Protein AF-0000000078521833 (afdb_homodimer)

Organism: Penicillium expansum (NCBI:txid27334)

Structure (mmCIF, N/CA/C/O backbone):
data_AF-0000000078521833-model_v1
#
loop_
_entity.id
_entity.type
_entity.pdbx_description
1 polymer 'Beta-lactamase-like protein'
#
loop_
_atom_site.group_PDB
_atom_site.id
_atom_site.type_symbol
_atom_site.label_atom_id
_atom_site.label_alt_id
_atom_site.label_comp_id
_atom_site.label_asym_id
_atom_site.label_entity_id
_atom_site.label_seq_id
_atom_site.pdbx_PDB_ins_code
_atom_site.Cartn_x
_atom_site.Cartn_y
_atom_site.Cartn_z
_atom_site.occupancy
_atom_site.B_iso_or_equiv
_atom_site.auth_seq_id
_atom_site.auth_comp_id
_atom_site.auth_asym_id
_atom_site.auth_atom_id
_atom_site.pdbx_PDB_model_num
ATOM 1 N N . MET A 1 1 ? -4.938 8.32 57.438 1 22.59 1 MET A N 1
ATOM 2 C CA . MET A 1 1 ? -5.238 7.035 56.812 1 22.59 1 MET A CA 1
ATOM 3 C C . MET A 1 1 ? -5.242 7.16 55.281 1 22.59 1 MET A C 1
ATOM 5 O O . MET A 1 1 ? -6.133 7.793 54.719 1 22.59 1 MET A O 1
ATOM 9 N N . ARG A 1 2 ? -4.012 7.121 54.719 1 22.64 2 ARG A N 1
ATOM 10 C CA . ARG A 1 2 ? -3.463 7.316 53.375 1 22.64 2 ARG A CA 1
ATOM 11 C C . ARG A 1 2 ? -3.945 6.23 52.406 1 22.64 2 ARG A C 1
ATOM 13 O O . ARG A 1 2 ? -3.385 5.129 52.375 1 22.64 2 ARG A O 1
ATOM 20 N N . ALA A 1 3 ? -5.262 6.094 52.312 1 26.55 3 ALA A N 1
ATOM 21 C CA . ALA A 1 3 ? -5.738 5.066 51.406 1 26.55 3 ALA A CA 1
ATOM 22 C C . ALA A 1 3 ? -5.164 5.27 50 1 26.55 3 ALA A C 1
ATOM 24 O O . ALA A 1 3 ? -5.395 6.305 49.375 1 26.55 3 ALA A O 1
ATOM 25 N N . LEU A 1 4 ? -4.008 4.668 49.75 1 24.84 4 LEU A N 1
ATOM 26 C CA . LEU A 1 4 ? -3.289 4.535 48.5 1 24.84 4 LEU A CA 1
ATOM 27 C C . LEU A 1 4 ? -4.191 3.959 47.406 1 24.84 4 LEU A C 1
ATOM 29 O O . LEU A 1 4 ? -4.691 2.84 47.531 1 24.84 4 LEU A O 1
ATOM 33 N N . TRP A 1 5 ? -5.031 4.777 46.844 1 27.88 5 TRP A N 1
ATOM 34 C CA . TRP A 1 5 ? -5.824 4.387 45.688 1 27.88 5 TRP A CA 1
ATOM 35 C C . TRP A 1 5 ? -4.934 3.812 44.594 1 27.88 5 TRP A C 1
ATOM 37 O O . TRP A 1 5 ? -4.055 4.504 44.062 1 27.88 5 TRP A O 1
ATOM 47 N N . THR A 1 6 ? -4.539 2.516 44.75 1 27.27 6 THR A N 1
ATOM 48 C CA . THR A 1 6 ? -3.85 1.732 43.75 1 27.27 6 THR A CA 1
ATOM 49 C C . THR A 1 6 ? -4.633 1.736 42.438 1 27.27 6 THR A C 1
ATOM 51 O O . THR A 1 6 ? -5.77 1.257 42.375 1 27.27 6 THR A O 1
ATOM 54 N N . LEU A 1 7 ? -4.48 2.719 41.625 1 26.78 7 LEU A N 1
ATOM 55 C CA . LEU A 1 7 ? -4.918 2.711 40.219 1 26.78 7 LEU A CA 1
ATOM 56 C C . LEU A 1 7 ? -4.391 1.478 39.5 1 26.78 7 LEU A C 1
ATOM 58 O O . LEU A 1 7 ? -3.18 1.299 39.344 1 26.78 7 LEU A O 1
ATOM 62 N N . SER A 1 8 ? -5.125 0.428 39.594 1 26 8 SER A N 1
ATOM 63 C CA . SER A 1 8 ? -4.895 -0.781 38.812 1 26 8 SER A CA 1
ATOM 64 C C . SER A 1 8 ? -4.785 -0.464 37.312 1 26 8 SER A C 1
ATOM 66 O O . SER A 1 8 ? -5.742 0.013 36.719 1 26 8 SER A O 1
ATOM 68 N N . ALA A 1 9 ? -3.588 -0.204 36.812 1 28.09 9 ALA A N 1
ATOM 69 C CA . ALA A 1 9 ? -3.275 -0.187 35.406 1 28.09 9 ALA A CA 1
ATOM 70 C C . ALA A 1 9 ? -3.674 -1.503 34.75 1 28.09 9 ALA A C 1
ATOM 72 O O . ALA A 1 9 ? -3.072 -2.547 35 1 28.09 9 ALA A O 1
ATOM 73 N N . LEU A 1 10 ? -4.859 -1.608 34.375 1 25.61 10 LEU A N 1
ATOM 74 C CA . LEU A 1 10 ? -5.195 -2.691 33.438 1 25.61 10 LEU A CA 1
ATOM 75 C C . LEU A 1 10 ? -4.262 -2.691 32.25 1 25.61 10 LEU A C 1
ATOM 77 O O . LEU A 1 10 ? -4.301 -1.772 31.422 1 25.61 10 LEU A O 1
ATOM 81 N N . ALA A 1 11 ? -3.17 -3.295 32.375 1 27.88 11 ALA A N 1
ATOM 82 C CA . ALA A 1 11 ? -2.348 -3.684 31.219 1 27.88 11 ALA A CA 1
ATOM 83 C C . ALA A 1 11 ? -3.166 -4.469 30.203 1 27.88 11 ALA A C 1
ATOM 85 O O . ALA A 1 11 ? -3.404 -5.668 30.375 1 27.88 11 ALA A O 1
ATOM 86 N N . LEU A 1 12 ? -4.043 -3.766 29.547 1 31.22 12 LEU A N 1
ATOM 87 C CA . LEU A 1 12 ? -4.473 -4.477 28.344 1 31.22 12 LEU A CA 1
ATOM 88 C C . LEU A 1 12 ? -3.271 -4.875 27.484 1 31.22 12 LEU A C 1
ATOM 90 O O . LEU A 1 12 ? -2.598 -4.016 26.922 1 31.22 12 LEU A O 1
ATOM 94 N N . SER A 1 13 ? -2.662 -5.84 27.812 1 28.84 13 SER A N 1
ATOM 95 C CA . SER A 1 13 ? -1.649 -6.465 26.969 1 28.84 13 SER A CA 1
ATOM 96 C C . SER A 1 13 ? -2.117 -6.562 25.531 1 28.84 13 SER A C 1
ATOM 98 O O . SER A 1 13 ? -3.215 -7.055 25.25 1 28.84 13 SER A O 1
ATOM 100 N N . ALA A 1 14 ? -1.578 -5.699 24.797 1 33.38 14 ALA A N 1
ATOM 101 C CA . ALA A 1 14 ? -1.741 -5.867 23.344 1 33.38 14 ALA A CA 1
ATOM 102 C C . ALA A 1 14 ? -1.336 -7.27 22.906 1 33.38 14 ALA A C 1
ATOM 104 O O . ALA A 1 14 ? -0.145 -7.574 22.797 1 33.38 14 ALA A O 1
ATOM 105 N N . GLU A 1 15 ? -1.997 -8.281 23.281 1 33.84 15 GLU A N 1
ATOM 106 C CA . GLU A 1 15 ? -1.823 -9.523 22.531 1 33.84 15 GLU A CA 1
ATOM 107 C C . GLU A 1 15 ? -1.856 -9.266 21.031 1 33.84 15 GLU A C 1
ATOM 109 O O . GLU A 1 15 ? -2.717 -8.531 20.547 1 33.84 15 GLU A O 1
ATOM 114 N N . ALA A 1 16 ? -0.849 -9.359 20.438 1 36.75 16 ALA A N 1
ATOM 115 C CA . ALA A 1 16 ? -0.813 -9.398 18.984 1 36.75 16 ALA A CA 1
ATOM 116 C C . ALA A 1 16 ? -2.016 -10.148 18.422 1 36.75 16 ALA A C 1
ATOM 118 O O . ALA A 1 16 ? -2.1 -11.375 18.547 1 36.75 16 ALA A O 1
ATOM 119 N N . ILE A 1 17 ? -3.189 -9.609 18.484 1 41 17 ILE A N 1
ATOM 120 C CA . ILE A 1 17 ? -4.379 -10.234 17.906 1 41 17 ILE A CA 1
ATOM 121 C C . ILE A 1 17 ? -4.117 -10.609 16.453 1 41 17 ILE A C 1
ATOM 123 O O . ILE A 1 17 ? -3.898 -9.734 15.617 1 41 17 ILE A O 1
ATOM 127 N N . LYS A 1 18 ? -3.52 -11.688 16.25 1 46.78 18 LYS A N 1
ATOM 128 C CA . LYS A 1 18 ? -3.381 -12.367 14.961 1 46.78 18 LYS A CA 1
ATOM 129 C C . LYS A 1 18 ? -4.738 -12.578 14.297 1 46.78 18 LYS A C 1
ATOM 131 O O . LYS A 1 18 ? -5.699 -12.992 14.961 1 46.78 18 LYS A O 1
ATOM 136 N N . SER A 1 19 ? -5.043 -11.898 13.336 1 51.19 19 SER A N 1
ATOM 137 C CA . SER A 1 19 ? -6.25 -12.18 12.57 1 51.19 19 SER A CA 1
ATOM 138 C C . SER A 1 19 ? -6.535 -13.68 12.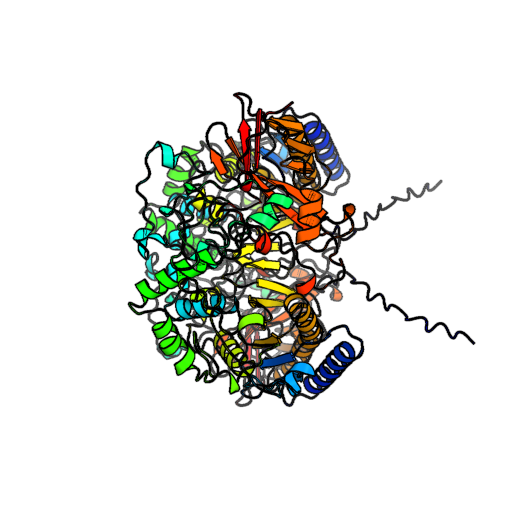508 1 51.19 19 SER A C 1
ATOM 140 O O . SER A 1 19 ? -5.645 -14.477 12.195 1 51.19 19 SER A O 1
ATOM 142 N N . THR A 1 20 ? -7.555 -14.023 13.258 1 62.62 20 THR A N 1
ATOM 143 C CA . THR A 1 20 ? -8.039 -15.391 13.141 1 62.62 20 THR A CA 1
ATOM 144 C C . THR A 1 20 ? -8.57 -15.664 11.734 1 62.62 20 THR A C 1
ATOM 146 O O . THR A 1 20 ? -9.398 -14.906 11.219 1 62.62 20 THR A O 1
ATOM 149 N N . GLY A 1 21 ? -7.91 -16.484 10.977 1 82.88 21 GLY A N 1
ATOM 150 C CA . GLY A 1 21 ? -8.305 -16.953 9.656 1 82.88 21 GLY A CA 1
ATOM 151 C C . GLY A 1 21 ? -7.543 -16.266 8.539 1 82.88 21 GLY A C 1
ATOM 152 O O . GLY A 1 21 ? -6.477 -15.688 8.766 1 82.88 21 GLY A O 1
ATOM 153 N N . CYS A 1 22 ? -7.945 -16.438 7.395 1 91 22 CYS A N 1
ATOM 154 C CA . CYS A 1 22 ? -7.297 -15.922 6.191 1 91 22 CYS A CA 1
ATOM 155 C C . CYS A 1 22 ? -8.328 -15.328 5.234 1 91 22 CYS A C 1
ATOM 157 O O . CYS A 1 22 ? -8.484 -15.812 4.113 1 91 22 CYS A O 1
ATOM 159 N N . PRO A 1 23 ? -9.008 -14.203 5.715 1 94.88 23 PRO A N 1
ATOM 160 C CA . PRO A 1 23 ? -10.039 -13.594 4.875 1 94.88 23 PRO A CA 1
ATOM 161 C C . PRO A 1 23 ? -9.461 -12.797 3.713 1 94.88 23 PRO A C 1
ATOM 163 O O . PRO A 1 23 ? -8.25 -12.57 3.654 1 94.88 23 PRO A O 1
ATOM 166 N N . LEU A 1 24 ? -10.312 -12.469 2.766 1 96.25 24 LEU A N 1
ATOM 167 C CA . LEU A 1 24 ? -9.992 -11.375 1.852 1 96.25 24 LEU A CA 1
ATOM 168 C C . LEU A 1 24 ? -10.055 -10.031 2.568 1 96.25 24 LEU A C 1
ATOM 170 O O . LEU A 1 24 ? -10.898 -9.828 3.445 1 96.25 24 LEU A O 1
ATOM 174 N N . LEU A 1 25 ? -9.172 -9.156 2.236 1 96.94 25 LEU A N 1
ATOM 175 C CA . LEU A 1 25 ? -9.32 -7.805 2.773 1 96.94 25 LEU A CA 1
ATOM 176 C C . LEU A 1 25 ? -10.562 -7.129 2.205 1 96.94 25 LEU A C 1
ATOM 178 O O . LEU A 1 25 ? -10.789 -7.152 0.993 1 96.94 25 LEU A O 1
ATOM 182 N N . GLY A 1 26 ? -11.328 -6.484 2.988 1 97.06 26 GLY A N 1
ATOM 183 C CA . GLY A 1 26 ? -12.586 -5.863 2.596 1 97.06 26 GLY A CA 1
ATOM 184 C C . GLY A 1 26 ? -13.727 -6.188 3.539 1 97.06 26 GLY A C 1
ATOM 185 O O . GLY A 1 26 ? -13.508 -6.734 4.621 1 97.06 26 GLY A O 1
ATOM 186 N N . PRO A 1 27 ? -14.922 -5.918 3.143 1 97.94 27 PRO A N 1
ATOM 187 C CA . PRO A 1 27 ? -16.078 -6.145 4.027 1 97.94 27 PRO A CA 1
ATOM 188 C C . PRO A 1 27 ? -16.25 -7.613 4.395 1 97.94 27 PRO A C 1
ATOM 190 O O . PRO A 1 27 ? -16.266 -8.477 3.512 1 97.94 27 PRO A O 1
ATOM 193 N N . ALA A 1 28 ? -16.406 -7.875 5.648 1 97.81 28 ALA A N 1
ATOM 194 C CA . ALA A 1 28 ? -16.719 -9.219 6.125 1 97.81 28 ALA A CA 1
ATOM 195 C C . ALA A 1 28 ? -18.203 -9.523 5.941 1 97.81 28 ALA A C 1
ATOM 197 O O . ALA A 1 28 ? -18.578 -10.68 5.734 1 97.81 28 ALA A O 1
ATOM 198 N N . PHE A 1 29 ? -18.984 -8.484 6.051 1 98.44 29 PHE A N 1
ATOM 199 C CA . PHE A 1 29 ? -20.438 -8.508 5.941 1 98.44 29 PHE A CA 1
ATOM 200 C C . PHE A 1 29 ? -20.938 -7.305 5.152 1 98.44 29 PHE A C 1
ATOM 202 O O . PHE A 1 29 ? -20.203 -6.344 4.934 1 98.44 29 PHE A O 1
ATOM 209 N N . PRO A 1 30 ? -22.172 -7.391 4.613 1 98.06 30 PRO A N 1
ATOM 210 C CA . PRO A 1 30 ? -22.734 -6.141 4.094 1 98.06 30 PRO A CA 1
ATOM 211 C C . PRO A 1 30 ? -22.688 -5.008 5.117 1 98.06 30 PRO A C 1
ATOM 213 O O . PRO A 1 30 ? -22.797 -5.254 6.32 1 98.06 30 PRO A O 1
ATOM 216 N N . ALA A 1 31 ? -22.562 -3.805 4.652 1 98 31 ALA A N 1
ATOM 217 C CA . ALA A 1 31 ? -22.453 -2.645 5.531 1 98 31 ALA A CA 1
ATOM 218 C C . ALA A 1 31 ? -23.641 -2.553 6.488 1 98 31 ALA A C 1
ATOM 220 O O . ALA A 1 31 ? -24.781 -2.814 6.098 1 98 31 ALA A O 1
ATOM 221 N N . PRO A 1 32 ? -23.359 -2.197 7.711 1 98.25 32 PRO A N 1
ATOM 222 C CA . PRO A 1 32 ? -24.469 -2.055 8.648 1 98.25 32 PRO A CA 1
ATOM 223 C C . PRO A 1 32 ? -25.375 -0.882 8.312 1 98.25 32 PRO A C 1
ATOM 225 O O . PRO A 1 32 ? -24.922 0.13 7.773 1 98.25 32 PRO A O 1
ATOM 228 N N . THR A 1 33 ? -26.625 -1.056 8.633 1 97 33 THR A N 1
ATOM 229 C CA . THR A 1 33 ? -27.625 -0.035 8.344 1 97 33 THR A CA 1
ATOM 230 C C . THR A 1 33 ? -28.344 0.389 9.625 1 97 33 THR A C 1
ATOM 232 O O . THR A 1 33 ? -28.297 -0.31 10.633 1 97 33 THR A O 1
ATOM 235 N N . ALA A 1 34 ? -28.938 1.543 9.617 1 96.81 34 ALA A N 1
ATOM 236 C CA . ALA A 1 34 ? -29.781 2.07 10.688 1 96.81 34 ALA A CA 1
ATOM 237 C C . ALA A 1 34 ? -29.047 2.078 12.016 1 96.81 34 ALA A C 1
ATOM 239 O O . ALA A 1 34 ? -29.562 1.583 13.023 1 96.81 34 ALA A O 1
ATOM 240 N N . LEU A 1 35 ? -27.844 2.531 11.969 1 97.69 35 LEU A N 1
ATOM 241 C CA . LEU A 1 35 ? -27.016 2.582 13.164 1 97.69 35 LEU A CA 1
ATOM 242 C C . LEU A 1 35 ? -27.656 3.439 14.242 1 97.69 35 LEU A C 1
ATOM 244 O O . LEU A 1 35 ? -27.578 3.113 15.43 1 97.69 35 LEU A O 1
ATOM 248 N N . SER A 1 36 ? -28.328 4.539 13.875 1 95.56 36 SER A N 1
ATOM 249 C CA . SER A 1 36 ? -28.891 5.512 14.805 1 95.56 36 SER A CA 1
ATOM 250 C C . SER A 1 36 ? -30.016 4.895 15.633 1 95.56 36 SER A C 1
ATOM 252 O O . SER A 1 36 ? -30.422 5.453 16.656 1 95.56 36 SER A O 1
ATOM 254 N N . GLU A 1 37 ? -30.469 3.707 15.211 1 96.44 37 GLU A N 1
ATOM 255 C CA . GLU A 1 37 ? -31.578 3.059 15.922 1 96.44 37 GLU A CA 1
ATOM 256 C C . GLU A 1 37 ? -31.156 1.686 16.438 1 96.44 37 GLU A C 1
ATOM 258 O O . GLU A 1 37 ? -31.938 1.018 17.125 1 96.44 37 GLU A O 1
ATOM 263 N N . ASN A 1 38 ? -30 1.269 16.109 1 97.56 38 ASN A N 1
ATOM 264 C CA . ASN A 1 38 ? -29.562 -0.074 16.469 1 97.56 38 ASN A CA 1
ATOM 265 C C . ASN A 1 38 ? -29.141 -0.15 17.938 1 97.56 38 ASN A C 1
ATOM 267 O O . ASN A 1 38 ? -28.266 0.589 18.375 1 97.56 38 ASN A O 1
ATOM 271 N N . PRO A 1 39 ? -29.656 -1.053 18.734 1 97.75 39 PRO A N 1
ATOM 272 C CA . PRO A 1 39 ? -29.406 -1.079 20.172 1 97.75 39 PRO A CA 1
ATOM 273 C C . PRO A 1 39 ? -27.938 -1.331 20.5 1 97.75 39 PRO A C 1
ATOM 275 O O . PRO A 1 39 ? -27.406 -0.779 21.484 1 97.75 39 PRO A O 1
ATOM 278 N N . ILE A 1 40 ? -27.328 -2.17 19.734 1 97.56 40 ILE A N 1
ATOM 279 C CA . ILE A 1 40 ? -25.922 -2.459 19.984 1 97.56 40 ILE A CA 1
ATOM 280 C C . ILE A 1 40 ? -25.078 -1.197 19.766 1 97.56 40 ILE A C 1
ATOM 282 O O . ILE A 1 40 ? -24.25 -0.845 20.594 1 97.56 40 ILE A O 1
ATOM 286 N N . PHE A 1 41 ? -25.312 -0.541 18.672 1 98.06 41 PHE A N 1
ATOM 287 C CA . PHE A 1 41 ? -24.547 0.668 18.359 1 98.06 41 PHE A CA 1
ATOM 288 C C . PHE A 1 41 ? -24.844 1.766 19.375 1 98.06 41 PHE A C 1
ATOM 290 O O . PHE A 1 41 ? -23.938 2.475 19.812 1 98.06 41 PHE A O 1
ATOM 297 N N . LEU A 1 42 ? -26.094 1.887 19.766 1 97.88 42 LEU A N 1
ATOM 298 C CA . LEU A 1 42 ? -26.484 2.906 20.734 1 97.88 42 LEU A CA 1
ATOM 299 C C . LEU A 1 42 ? -25.781 2.68 22.078 1 97.88 42 LEU A C 1
ATOM 301 O O . LEU A 1 42 ? -25.375 3.637 22.734 1 97.88 42 LEU A O 1
ATOM 305 N N . SER A 1 43 ? -25.703 1.426 22.469 1 98.38 43 SER A N 1
ATOM 306 C CA . SER A 1 43 ? -24.984 1.098 23.703 1 98.38 43 SER A CA 1
ATOM 307 C C . SER A 1 43 ? -23.516 1.494 23.625 1 98.38 43 SER A C 1
ATOM 309 O O . SER A 1 43 ? -22.969 2.059 24.562 1 98.38 43 SER A O 1
ATOM 311 N N . LYS A 1 44 ? -22.906 1.171 22.531 1 98.31 44 LYS A N 1
ATOM 312 C CA . LYS A 1 44 ? -21.5 1.525 22.344 1 98.31 44 LYS A CA 1
ATOM 313 C C . LYS A 1 44 ? -21.328 3.037 22.234 1 98.31 44 LYS A C 1
ATOM 315 O O . LYS A 1 44 ? -20.312 3.584 22.656 1 98.31 44 LYS A O 1
ATOM 320 N N . ALA A 1 45 ? -22.266 3.711 21.641 1 98.12 45 ALA A N 1
ATOM 321 C CA . ALA A 1 45 ? -22.266 5.172 21.578 1 98.12 45 ALA A CA 1
ATOM 322 C C . ALA A 1 45 ? -22.297 5.777 22.984 1 98.12 45 ALA A C 1
ATOM 324 O O . ALA A 1 45 ? -21.625 6.773 23.25 1 98.12 45 ALA A O 1
ATOM 325 N N . GLN A 1 46 ? -23.062 5.207 23.859 1 98.19 46 GLN A N 1
ATOM 326 C CA . GLN A 1 46 ? -23.094 5.66 25.234 1 98.19 46 GLN A CA 1
ATOM 327 C C . GLN A 1 46 ? -21.75 5.438 25.938 1 98.19 46 GLN A C 1
ATOM 329 O O . GLN A 1 46 ? -21.312 6.27 26.719 1 98.19 46 GLN A O 1
ATOM 334 N N . GLU A 1 47 ? -21.234 4.293 25.625 1 98.31 47 GLU A N 1
ATOM 335 C CA . GLU A 1 47 ? -19.891 4.02 26.141 1 98.31 47 GLU A CA 1
ATOM 336 C C . GLU A 1 47 ? -18.891 5.07 25.672 1 98.31 47 GLU A C 1
ATOM 338 O O . GLU A 1 47 ? -18.078 5.547 26.469 1 98.31 47 GLU A O 1
ATOM 343 N N . LEU A 1 48 ? -18.906 5.41 24.438 1 98.44 48 LEU A N 1
ATOM 344 C CA . LEU A 1 48 ? -18.016 6.43 23.891 1 98.44 48 LEU A CA 1
ATOM 345 C C . LEU A 1 48 ? -18.25 7.777 24.562 1 98.44 48 LEU A C 1
ATOM 347 O O . LEU A 1 48 ? -17.297 8.484 24.891 1 98.44 48 LEU A O 1
ATOM 351 N N . THR A 1 49 ? -19.5 8.141 24.766 1 98.56 49 THR A N 1
ATOM 352 C CA . THR A 1 49 ? -19.844 9.367 25.484 1 98.56 49 THR A CA 1
ATOM 353 C C . THR A 1 49 ? -19.203 9.383 26.859 1 98.56 49 THR A C 1
ATOM 355 O O . THR A 1 49 ? -18.625 10.383 27.281 1 98.56 49 THR A O 1
ATOM 358 N N . SER A 1 50 ? -19.312 8.289 27.547 1 98.38 50 SER A N 1
ATOM 359 C CA . SER A 1 50 ? -18.734 8.172 28.875 1 98.38 50 SER A CA 1
ATOM 360 C C . SER A 1 50 ? -17.219 8.32 28.844 1 98.38 50 SER A C 1
ATOM 362 O O . SER A 1 50 ? -16.641 9.016 29.672 1 98.38 50 SER A O 1
ATOM 364 N N . ASN A 1 51 ? -16.625 7.645 27.859 1 97.88 51 ASN A N 1
ATOM 365 C CA . ASN A 1 51 ? -15.18 7.73 27.719 1 97.88 51 ASN A CA 1
ATOM 366 C C . ASN A 1 51 ? -14.727 9.164 27.469 1 97.88 51 ASN A C 1
ATOM 368 O O . ASN A 1 51 ? -13.727 9.609 28.047 1 97.88 51 ASN A O 1
ATOM 372 N N . LEU A 1 52 ? -15.398 9.914 26.641 1 98.38 52 LEU A N 1
ATOM 373 C CA . LEU A 1 52 ? -15.047 11.289 26.312 1 98.38 52 LEU A CA 1
ATOM 374 C C . LEU A 1 52 ? -15.242 12.211 27.516 1 98.38 52 LEU A C 1
ATOM 376 O O . LEU A 1 52 ? -14.398 13.062 27.797 1 98.38 52 LEU A O 1
ATOM 380 N N . ASN A 1 53 ? -16.328 12.023 28.219 1 98.06 53 ASN A N 1
ATOM 381 C CA . ASN A 1 53 ? -16.578 12.812 29.422 1 98.06 53 ASN A CA 1
ATOM 382 C C . ASN A 1 53 ? -15.508 12.562 30.484 1 98.06 53 ASN A C 1
ATOM 384 O O . ASN A 1 53 ? -15.055 13.5 31.141 1 98.06 53 ASN A O 1
ATOM 388 N N . GLU A 1 54 ? -15.18 11.328 30.641 1 97.94 54 GLU A N 1
ATOM 389 C CA . GLU A 1 54 ? -14.133 10.984 31.594 1 97.94 54 GLU A CA 1
ATOM 390 C C . GLU A 1 54 ? -12.805 11.633 31.234 1 97.94 54 GLU A C 1
ATOM 392 O O . GLU A 1 54 ? -12.086 12.125 32.094 1 97.94 54 GLU A O 1
ATOM 397 N N . ALA A 1 55 ? -12.508 11.586 29.984 1 97.25 55 ALA A N 1
ATOM 398 C CA . ALA A 1 55 ? -11.258 12.188 29.516 1 97.25 55 ALA A CA 1
ATOM 399 C C . ALA A 1 55 ? -11.25 13.695 29.75 1 97.25 55 ALA A C 1
ATOM 401 O O . ALA A 1 55 ? -10.203 14.273 30.047 1 97.25 55 ALA A O 1
ATOM 402 N N . ILE A 1 56 ? -12.359 14.383 29.578 1 96.5 56 ILE A N 1
ATOM 403 C CA . ILE A 1 56 ? -12.492 15.805 29.859 1 96.5 56 ILE A CA 1
ATOM 404 C C . ILE A 1 56 ? -12.297 16.062 31.344 1 96.5 56 ILE A C 1
ATOM 406 O O . ILE A 1 56 ? -11.531 16.953 31.734 1 96.5 56 ILE A O 1
ATOM 410 N N . ASP A 1 57 ? -12.867 15.266 32.156 1 95.88 57 ASP A N 1
ATOM 411 C CA . ASP A 1 57 ? -12.906 15.477 33.594 1 95.88 57 ASP A CA 1
ATOM 412 C C . ASP A 1 57 ? -11.539 15.195 34.219 1 95.88 57 ASP A C 1
ATOM 414 O O . ASP A 1 57 ? -11.133 15.867 35.188 1 95.88 57 ASP A O 1
ATOM 418 N N . ASN A 1 58 ? -10.867 14.164 33.656 1 95.62 58 ASN A N 1
ATOM 419 C CA . ASN A 1 58 ? -9.617 13.758 34.312 1 95.62 58 ASN A CA 1
ATOM 420 C C . ASN A 1 58 ? -8.422 14.5 33.719 1 95.62 58 ASN A C 1
ATOM 422 O O . ASN A 1 58 ? -7.277 14.219 34.094 1 95.62 58 ASN A O 1
ATOM 426 N N . GLY A 1 59 ? -8.625 15.344 32.75 1 92.94 59 GLY A N 1
ATOM 427 C CA . GLY A 1 59 ? -7.566 16.203 32.25 1 92.94 59 GLY A CA 1
ATOM 428 C C . GLY A 1 59 ? -6.844 15.633 31.047 1 92.94 59 GLY A C 1
ATOM 429 O O . GLY A 1 59 ? -5.883 16.234 30.562 1 92.94 59 GLY A O 1
ATOM 430 N N . THR A 1 60 ? -7.242 14.523 30.531 1 91.12 60 THR A N 1
ATOM 431 C CA . THR A 1 60 ? -6.684 13.953 29.312 1 91.12 60 THR A CA 1
ATOM 432 C C . THR A 1 60 ? -7 14.828 28.094 1 91.12 60 THR A C 1
ATOM 434 O O . THR A 1 60 ? -6.203 14.914 27.172 1 91.12 60 THR A O 1
ATOM 437 N N . LEU A 1 61 ? -8.133 15.438 28.109 1 94.12 61 LEU A N 1
ATOM 438 C CA . LEU A 1 61 ? -8.555 16.391 27.078 1 94.12 61 LEU A CA 1
ATOM 439 C C . LEU A 1 61 ? -8.766 17.781 27.688 1 94.12 61 LEU A C 1
ATOM 441 O O . LEU A 1 61 ? -9.891 18.281 27.719 1 94.12 61 LEU A O 1
ATOM 445 N N . PRO A 1 62 ? -7.617 18.406 27.969 1 89.5 62 PRO A N 1
ATOM 446 C CA . PRO A 1 62 ? -7.746 19.672 28.688 1 89.5 62 PRO A CA 1
ATOM 447 C C . PRO A 1 62 ? -7.938 20.875 27.75 1 89.5 62 PRO A C 1
ATOM 449 O O . PRO A 1 62 ? -7.254 20.984 26.734 1 89.5 62 PRO A O 1
ATOM 452 N N . SER A 1 63 ? -8.867 21.766 28.047 1 91.38 63 SER A N 1
ATOM 453 C CA . SER A 1 63 ? -8.906 23.125 27.547 1 91.38 63 SER A CA 1
ATOM 454 C C . SER A 1 63 ? -9.117 23.141 26.031 1 91.38 63 SER A C 1
ATOM 456 O O . SER A 1 63 ? -8.414 23.844 25.312 1 91.38 63 SER A O 1
ATOM 458 N N . ILE A 1 64 ? -9.883 22.266 25.531 1 97.12 64 ILE A N 1
ATOM 459 C CA . ILE A 1 64 ? -10.195 22.266 24.109 1 97.12 64 ILE A CA 1
ATOM 460 C C . ILE A 1 64 ? -11.711 22.312 23.906 1 97.12 64 ILE A C 1
ATOM 462 O O . ILE A 1 64 ? -12.469 21.828 24.766 1 97.12 64 ILE A O 1
ATOM 466 N N . SER A 1 65 ? -12.195 22.969 22.891 1 98.62 65 SER A N 1
ATOM 467 C CA . SER A 1 65 ? -13.516 22.797 22.312 1 98.62 65 SER A CA 1
ATOM 468 C C . SER A 1 65 ? -13.477 21.828 21.125 1 98.62 65 SER A C 1
ATOM 470 O O . SER A 1 65 ? -12.539 21.844 20.328 1 98.62 65 SER A O 1
ATOM 472 N N . PHE A 1 66 ? -14.43 20.875 21.047 1 98.75 66 PHE A N 1
ATOM 473 C CA . PHE A 1 66 ? -14.32 19.938 19.938 1 98.75 66 PHE A CA 1
ATOM 474 C C . PHE A 1 66 ? -15.68 19.344 19.594 1 98.75 66 PHE A C 1
ATOM 476 O O . PHE A 1 66 ? -16.641 19.469 20.359 1 98.75 66 PHE A O 1
ATOM 483 N N . ALA A 1 67 ? -15.805 18.891 18.391 1 98.81 67 ALA A N 1
ATOM 484 C CA . ALA A 1 67 ? -16.969 18.203 17.828 1 98.81 67 ALA A CA 1
ATOM 485 C C . ALA A 1 67 ? -16.578 16.844 17.25 1 98.81 67 ALA A C 1
ATOM 487 O O . ALA A 1 67 ? -15.578 16.734 16.547 1 98.81 67 ALA A O 1
ATOM 488 N N . VAL A 1 68 ? -17.312 15.812 17.594 1 98.81 68 VAL A N 1
ATOM 489 C CA . VAL A 1 68 ? -17.125 14.453 17.094 1 98.81 68 VAL A CA 1
ATOM 490 C C . VAL A 1 68 ? -18.422 13.938 16.484 1 98.81 68 VAL A C 1
ATOM 492 O O . VAL A 1 68 ? -19.484 14.047 17.094 1 98.81 68 VAL A O 1
ATOM 495 N N . GLN A 1 69 ? -18.312 13.414 15.32 1 98.62 69 GLN A N 1
ATOM 496 C CA . GLN A 1 69 ? -19.469 12.773 14.711 1 98.62 69 GLN A CA 1
ATOM 497 C C . GLN A 1 69 ? -19.109 11.414 14.117 1 98.62 69 GLN A C 1
ATOM 499 O O . GLN A 1 69 ? -17.984 11.234 13.625 1 98.62 69 GLN A O 1
ATOM 504 N N . VAL A 1 70 ? -19.969 10.414 14.219 1 98.62 70 VAL A N 1
ATOM 505 C CA . VAL A 1 70 ? -19.953 9.156 13.477 1 98.62 70 VAL A CA 1
ATOM 506 C C . VAL A 1 70 ? -21.125 9.109 12.5 1 98.62 70 VAL A C 1
ATOM 508 O O . VAL A 1 70 ? -22.25 9.43 12.859 1 98.62 70 VAL A O 1
ATOM 511 N N . PHE A 1 71 ? -20.812 8.789 11.25 1 98.44 71 PHE A N 1
ATOM 512 C CA . PHE A 1 71 ? -21.828 8.812 10.203 1 98.44 71 PHE A CA 1
ATOM 513 C C . PHE A 1 71 ? -21.75 7.551 9.344 1 98.44 71 PHE A C 1
ATOM 515 O O . PHE A 1 71 ? -20.781 6.797 9.43 1 98.44 71 PHE A O 1
ATOM 522 N N . SER A 1 72 ? -22.812 7.238 8.672 1 97.94 72 SER A N 1
ATOM 523 C CA . SER A 1 72 ? -22.922 6.148 7.707 1 97.94 72 SER A CA 1
ATOM 524 C C . SER A 1 72 ? -23.516 6.637 6.387 1 97.94 72 SER A C 1
ATOM 526 O O . SER A 1 72 ? -24.359 7.543 6.375 1 97.94 72 SER A O 1
ATOM 528 N N . SER A 1 73 ? -23.016 6.109 5.32 1 96.31 73 SER A N 1
ATOM 529 C CA . SER A 1 73 ? -23.609 6.453 4.035 1 96.31 73 SER A CA 1
ATOM 530 C C . SER A 1 73 ? -24.906 5.68 3.801 1 96.31 73 SER A C 1
ATOM 532 O O . SER A 1 73 ? -25.594 5.891 2.797 1 96.31 73 SER A O 1
ATOM 534 N N . GLU A 1 74 ? -25.281 4.812 4.773 1 94.62 74 GLU A N 1
ATOM 535 C CA . GLU A 1 74 ? -26.469 3.977 4.652 1 94.62 74 GLU A CA 1
ATOM 536 C C . GLU A 1 74 ? -27.672 4.637 5.312 1 94.62 74 GLU A C 1
ATOM 538 O O . GLU A 1 74 ? -28.75 4.039 5.395 1 94.62 74 GLU A O 1
ATOM 543 N N . GLU A 1 75 ? -27.484 5.82 5.891 1 93.31 75 GLU A N 1
ATOM 544 C CA . GLU A 1 75 ? -28.578 6.555 6.527 1 93.31 75 GLU A CA 1
ATOM 545 C C . GLU A 1 75 ? -28.312 8.055 6.52 1 93.31 75 GLU A C 1
ATOM 547 O O . GLU A 1 75 ? -27.172 8.492 6.438 1 93.31 75 GLU A O 1
ATOM 552 N N . ASP A 1 76 ? -29.328 8.812 6.609 1 87.94 76 ASP A N 1
ATOM 553 C CA . ASP A 1 76 ? -29.219 10.273 6.605 1 87.94 76 ASP A CA 1
ATOM 554 C C . ASP A 1 76 ? -28.906 10.805 8 1 87.94 76 ASP A C 1
ATOM 556 O O . ASP A 1 76 ? -28.188 11.789 8.156 1 87.94 76 ASP A O 1
ATOM 560 N N . ASP A 1 77 ? -29.391 10.109 8.953 1 86.5 77 ASP A N 1
ATOM 561 C CA . ASP A 1 77 ? -29.219 10.562 10.336 1 86.5 77 ASP A CA 1
ATOM 562 C C . ASP A 1 77 ? -27.781 10.328 10.812 1 86.5 77 ASP A C 1
ATOM 564 O O . ASP A 1 77 ? -27.109 9.406 10.352 1 86.5 77 ASP A O 1
ATOM 568 N N . LEU A 1 78 ? -27.438 11.195 11.719 1 92.88 78 LEU A N 1
ATOM 569 C CA . LEU A 1 78 ? -26.172 10.984 12.391 1 92.88 78 LEU A CA 1
ATOM 570 C C . LEU A 1 78 ? -26.25 9.805 13.352 1 92.88 78 LEU A C 1
ATOM 572 O O . LEU A 1 78 ? -27.219 9.672 14.102 1 92.88 78 LEU A O 1
ATOM 576 N N . ALA A 1 79 ? -25.219 8.992 13.25 1 95 79 ALA A N 1
ATOM 577 C CA . ALA A 1 79 ? -25.188 7.828 14.133 1 95 79 ALA A CA 1
ATOM 578 C C . ALA A 1 79 ? -24.75 8.219 15.539 1 95 79 ALA A C 1
ATOM 580 O O . ALA A 1 79 ? -25.141 7.586 16.516 1 95 79 ALA A O 1
ATOM 581 N N . PHE A 1 80 ? -23.891 9.125 15.672 1 97.69 80 PHE A N 1
ATOM 582 C CA . PHE A 1 80 ? -23.375 9.602 16.953 1 97.69 80 PHE A CA 1
ATOM 583 C C . PHE A 1 80 ? -22.875 11.039 16.828 1 97.69 80 PHE A C 1
ATOM 585 O O . PHE A 1 80 ? -22.297 11.414 15.812 1 97.69 80 PHE A O 1
ATOM 592 N N . GLY A 1 81 ? -23.141 11.875 17.812 1 98.19 81 GLY A N 1
ATOM 593 C CA . GLY A 1 81 ? -22.609 13.227 17.938 1 98.19 81 GLY A CA 1
ATOM 594 C C . GLY A 1 81 ? -22.234 13.594 19.359 1 98.19 81 GLY A C 1
ATOM 595 O O . GLY A 1 81 ? -22.938 13.234 20.297 1 98.19 81 GLY A O 1
ATOM 596 N N . PHE A 1 82 ? -21.125 14.227 19.531 1 98.69 82 PHE A N 1
ATOM 597 C CA . PHE A 1 82 ? -20.641 14.742 20.812 1 98.69 82 PHE A CA 1
ATOM 598 C C . PHE A 1 82 ? -19.984 16.094 20.641 1 98.69 82 PHE A C 1
ATOM 600 O O . PHE A 1 82 ? -19.125 16.266 19.766 1 98.69 82 PHE A O 1
ATOM 607 N N . TYR A 1 83 ? -20.406 17.109 21.422 1 98.56 83 TYR A N 1
ATOM 608 C CA . TYR A 1 83 ? -19.922 18.484 21.312 1 98.56 83 TYR A CA 1
ATOM 609 C C . TYR A 1 83 ? -19.531 19.031 22.688 1 98.56 83 TYR A C 1
ATOM 611 O O . TYR A 1 83 ? -20.266 18.844 23.656 1 98.56 83 TYR A O 1
ATOM 619 N N . HIS A 1 84 ? -18.375 19.578 22.75 1 98.56 84 HIS A N 1
ATOM 620 C CA . HIS A 1 84 ? -17.859 20.141 23.984 1 98.56 84 HIS A CA 1
ATOM 621 C C . HIS A 1 84 ? -17.297 21.547 23.75 1 98.56 84 HIS A C 1
ATOM 623 O O . HIS A 1 84 ? -16.594 21.781 22.75 1 98.56 84 HIS A O 1
ATOM 629 N N . THR A 1 85 ? -17.641 22.453 24.656 1 98.19 85 THR A N 1
ATOM 630 C CA . THR A 1 85 ? -17.125 23.812 24.609 1 98.19 85 THR A CA 1
ATOM 631 C C . THR A 1 85 ? -16.266 24.109 25.828 1 98.19 85 THR A C 1
ATOM 633 O O . THR A 1 85 ? -16.719 23.984 26.969 1 98.19 85 THR A O 1
ATOM 636 N N . ASP A 1 86 ? -15.078 24.516 25.547 1 95.94 86 ASP A N 1
ATOM 637 C CA . ASP A 1 86 ? -14.164 24.906 26.609 1 95.94 86 ASP A CA 1
ATOM 638 C C . ASP A 1 86 ? -14.664 26.156 27.328 1 95.94 86 ASP A C 1
ATOM 640 O O . ASP A 1 86 ? -15.305 27.016 26.719 1 95.94 86 ASP A O 1
ATOM 644 N N . ASP A 1 87 ? -14.297 26.375 28.594 1 94.06 87 ASP A N 1
ATOM 645 C CA . ASP A 1 87 ? -14.82 27.438 29.438 1 94.06 87 ASP A CA 1
ATOM 646 C C . ASP A 1 87 ? -14.453 28.812 28.875 1 94.06 87 ASP A C 1
ATOM 648 O O . ASP A 1 87 ? -15.305 29.703 28.781 1 94.06 87 ASP A O 1
ATOM 652 N N . PRO A 1 88 ? -13.227 28.953 28.484 1 94.44 88 PRO A N 1
ATOM 653 C CA . PRO A 1 88 ? -12.875 30.281 27.953 1 94.44 88 PRO A CA 1
ATOM 654 C C . PRO A 1 88 ? -13.672 30.641 26.703 1 94.44 88 PRO A C 1
ATOM 656 O O . PRO A 1 88 ? -13.93 31.828 26.453 1 94.44 88 PRO A O 1
ATOM 659 N N . VAL A 1 89 ? -14.023 29.719 25.906 1 96 89 VAL A N 1
ATOM 660 C CA . VAL A 1 89 ? -14.812 29.953 24.703 1 96 89 VAL A CA 1
ATOM 661 C C . VAL A 1 89 ? -16.234 30.328 25.094 1 96 89 VAL A C 1
ATOM 663 O O . VAL A 1 89 ? -16.844 31.203 24.469 1 96 89 VAL A O 1
ATOM 666 N N . LYS A 1 90 ? -16.828 29.781 26.125 1 95.69 90 LYS A N 1
ATOM 667 C CA . LYS A 1 90 ? -18.188 30.016 26.578 1 95.69 90 LYS A CA 1
ATOM 668 C C . LYS A 1 90 ? -18.391 31.484 26.953 1 95.69 90 LYS A C 1
ATOM 670 O O . LYS A 1 90 ? -19.484 32.031 26.781 1 95.69 90 LYS A O 1
ATOM 675 N N . VAL A 1 91 ? -17.359 32.031 27.422 1 93.94 91 VAL A N 1
ATOM 676 C CA . VAL A 1 91 ? -17.516 33.406 27.953 1 93.94 91 VAL A CA 1
ATOM 677 C C . VAL A 1 91 ? -16.781 34.375 27.047 1 93.94 91 VAL A C 1
ATOM 679 O O . VAL A 1 91 ? -16.625 35.562 27.391 1 93.94 91 VAL A O 1
ATOM 682 N N . GLY A 1 92 ? -16.266 33.875 25.984 1 90.94 92 GLY A N 1
ATOM 683 C CA . GLY A 1 92 ? -15.508 34.719 25.078 1 90.94 92 GLY A CA 1
ATOM 684 C C . GLY A 1 92 ? -16.375 35.719 24.328 1 90.94 92 GLY A C 1
ATOM 685 O O . GLY A 1 92 ? -17.594 35.562 24.234 1 90.94 92 GLY A O 1
ATOM 686 N N . SER A 1 93 ? -15.68 36.75 23.734 1 92.38 93 SER A N 1
ATOM 687 C CA . SER A 1 93 ? -16.406 37.844 23.062 1 92.38 93 SER A CA 1
ATOM 688 C C . SER A 1 93 ? -16.422 37.625 21.547 1 92.38 93 SER A C 1
ATOM 690 O O . SER A 1 93 ? -17.125 38.344 20.828 1 92.38 93 SER A O 1
ATOM 692 N N . VAL A 1 94 ? -15.695 36.688 21.094 1 94.31 94 VAL A N 1
ATOM 693 C CA . VAL A 1 94 ? -15.633 36.438 19.656 1 94.31 94 VAL A CA 1
ATOM 694 C C . VAL A 1 94 ? -16.047 35 19.359 1 94.31 94 VAL A C 1
ATOM 696 O O . VAL A 1 94 ? -15.75 34.094 20.141 1 94.31 94 VAL A O 1
ATOM 699 N N . GLY A 1 95 ? -16.812 34.844 18.25 1 96.69 95 GLY A N 1
ATOM 700 C CA . GLY A 1 95 ? -17.203 33.5 17.828 1 96.69 95 GLY A CA 1
ATOM 701 C C . GLY A 1 95 ? -18.391 32.969 18.578 1 96.69 95 GLY A C 1
ATOM 702 O O . GLY A 1 95 ? -19.125 33.719 19.203 1 96.69 95 GLY A O 1
ATOM 703 N N . VAL A 1 96 ? -18.562 31.703 18.469 1 97.88 96 VAL A N 1
ATOM 704 C CA . VAL A 1 96 ? -19.672 31.047 19.156 1 97.88 96 VAL A CA 1
ATOM 705 C C . VAL A 1 96 ? -19.344 30.875 20.625 1 97.88 96 VAL A C 1
ATOM 707 O O . VAL A 1 96 ? -18.172 30.906 21.016 1 97.88 96 VAL A O 1
ATOM 710 N N . GLN A 1 97 ? -20.406 30.625 21.406 1 97.62 97 GLN A N 1
ATOM 711 C CA . GLN A 1 97 ? -20.203 30.359 22.828 1 97.62 97 GLN A CA 1
ATOM 712 C C . GLN A 1 97 ? -20.594 28.922 23.172 1 97.62 97 GLN A C 1
ATOM 714 O O . GLN A 1 97 ? -20.391 28.469 24.297 1 97.62 97 GLN A O 1
ATOM 719 N N . GLU A 1 98 ? -21.078 28.297 22.203 1 98 98 GLU A N 1
ATOM 720 C CA . GLU A 1 98 ? -21.406 26.875 22.297 1 98 98 GLU A CA 1
ATOM 721 C C . GLU A 1 98 ? -21.125 26.141 20.984 1 98 98 GLU A C 1
ATOM 723 O O . GLU A 1 98 ? -21.641 26.531 19.938 1 98 98 GLU A O 1
ATOM 728 N N . VAL A 1 99 ? -20.297 25.094 21.062 1 98.62 99 VAL A N 1
ATOM 729 C CA . VAL A 1 99 ? -19.969 24.281 19.891 1 98.62 99 VAL A CA 1
ATOM 730 C C . VAL A 1 99 ? -21.125 23.328 19.594 1 98.62 99 VAL A C 1
ATOM 732 O O . VAL A 1 99 ? -21.656 22.688 20.5 1 98.62 99 VAL A O 1
ATOM 735 N N . ASP A 1 100 ? -21.5 23.234 18.406 1 98.38 100 ASP A N 1
ATOM 736 C CA . ASP A 1 100 ? -22.484 22.266 17.906 1 98.38 100 ASP A CA 1
ATOM 737 C C . ASP A 1 100 ? -22.094 21.734 16.531 1 98.38 100 ASP A C 1
ATOM 739 O O . ASP A 1 100 ? -20.953 21.875 16.109 1 98.38 100 ASP A O 1
ATOM 743 N N . GLU A 1 101 ? -22.984 21.031 15.852 1 97.81 101 GLU A N 1
ATOM 744 C CA . GLU A 1 101 ? -22.672 20.344 14.609 1 97.81 101 GLU A CA 1
ATOM 745 C C . GLU A 1 101 ? -22.391 21.344 13.484 1 97.81 101 GLU A C 1
ATOM 747 O O . GLU A 1 101 ? -21.734 21 12.492 1 97.81 101 GLU A O 1
ATOM 752 N N . ASP A 1 102 ? -22.828 22.641 13.594 1 98.31 102 ASP A N 1
ATOM 753 C CA . ASP A 1 102 ? -22.734 23.625 12.523 1 98.31 102 ASP A CA 1
ATOM 754 C C . ASP A 1 102 ? -21.609 24.625 12.797 1 98.31 102 ASP A C 1
ATOM 756 O O . ASP A 1 102 ? -21.328 25.5 11.969 1 98.31 102 ASP A O 1
ATOM 760 N N . THR A 1 103 ? -21 24.516 13.977 1 98.81 103 THR A N 1
ATOM 761 C CA . THR A 1 103 ? -19.922 25.422 14.32 1 98.81 103 THR A CA 1
ATOM 762 C C . THR A 1 103 ? -18.766 25.297 13.336 1 98.81 103 THR A C 1
ATOM 764 O O . THR A 1 103 ? -18.344 24.188 13.008 1 98.81 103 THR A O 1
ATOM 767 N N . ILE A 1 104 ? -18.266 26.438 12.852 1 98.81 104 ILE A N 1
ATOM 768 C CA . ILE A 1 104 ? -17.203 26.469 11.852 1 98.81 104 ILE A CA 1
ATOM 769 C C . ILE A 1 104 ? -15.844 26.344 12.539 1 98.81 104 ILE A C 1
ATOM 771 O O . ILE A 1 104 ? -15.578 27.031 13.531 1 98.81 104 ILE A O 1
ATOM 775 N N . PHE A 1 105 ? -15.039 25.422 12.109 1 98.81 105 PHE A N 1
ATOM 776 C CA . PHE A 1 105 ? -13.633 25.25 12.453 1 98.81 105 PHE A CA 1
ATOM 777 C C . PHE A 1 105 ? -12.742 25.469 11.234 1 98.81 105 PHE A C 1
ATOM 779 O O . PHE A 1 105 ? -13.219 25.422 10.102 1 98.81 105 PHE A O 1
ATOM 786 N N . ARG A 1 106 ? -11.398 25.781 11.375 1 98.44 106 ARG A N 1
ATOM 787 C CA . ARG A 1 106 ? -10.422 25.547 10.32 1 98.44 106 ARG A CA 1
ATOM 788 C C . ARG A 1 106 ? -10.062 24.062 10.234 1 98.44 106 ARG A C 1
ATOM 790 O O . ARG A 1 106 ? -9.789 23.422 11.258 1 98.44 106 ARG A O 1
ATOM 797 N N . ILE A 1 107 ? -10.102 23.516 9.023 1 98.56 107 ILE A N 1
ATOM 798 C CA . ILE A 1 107 ? -9.883 22.078 8.945 1 98.56 107 ILE A CA 1
ATOM 799 C C . ILE A 1 107 ? -8.484 21.797 8.422 1 98.56 107 ILE A C 1
ATOM 801 O O . ILE A 1 107 ? -8.102 20.625 8.242 1 98.56 107 ILE A O 1
ATOM 805 N N . GLY A 1 108 ? -7.676 22.828 8.195 1 97.88 108 GLY A N 1
ATOM 806 C CA . GLY A 1 108 ? -6.27 22.688 7.852 1 97.88 108 GLY A CA 1
ATOM 807 C C . GLY A 1 108 ? -6.039 21.797 6.645 1 97.88 108 GLY A C 1
ATOM 808 O O . GLY A 1 108 ? -6.668 21.984 5.602 1 97.88 108 GLY A O 1
ATOM 809 N N . SER A 1 109 ? -5.227 20.844 6.766 1 98.38 109 SER A N 1
ATOM 810 C CA . SER A 1 109 ? -4.715 20.031 5.664 1 98.38 109 SER A CA 1
ATOM 811 C C . SER A 1 109 ? -5.793 19.109 5.117 1 98.38 109 SER A C 1
ATOM 813 O O . SER A 1 109 ? -5.609 18.484 4.066 1 98.38 109 SER A O 1
ATOM 815 N N . ILE A 1 110 ? -6.898 18.953 5.742 1 98.81 110 ILE A N 1
ATOM 816 C CA . ILE A 1 110 ? -7.992 18.234 5.102 1 98.81 110 ILE A CA 1
ATOM 817 C C . ILE A 1 110 ? -8.383 18.938 3.805 1 98.81 110 ILE A C 1
ATOM 819 O O . ILE A 1 110 ? -9 18.328 2.924 1 98.81 110 ILE A O 1
ATOM 823 N N . SER A 1 111 ? -8.031 20.219 3.701 1 98.69 111 SER A N 1
ATOM 824 C CA . SER A 1 111 ? -8.172 20.922 2.432 1 98.69 111 SER A CA 1
ATOM 825 C C . SER A 1 111 ? -7.551 20.125 1.286 1 98.69 111 SER A C 1
ATOM 827 O O . SER A 1 111 ? -8.086 20.125 0.175 1 98.69 111 SER A O 1
ATOM 829 N N . LYS A 1 112 ? -6.434 19.469 1.52 1 98.75 112 LYS A N 1
ATOM 830 C CA . LYS A 1 112 ? -5.777 18.641 0.502 1 98.75 112 LYS A CA 1
ATOM 831 C C . LYS A 1 112 ? -6.695 17.531 0.015 1 98.75 112 LYS A C 1
ATOM 833 O O . LYS A 1 112 ? -6.727 17.219 -1.178 1 98.75 112 LYS A O 1
ATOM 838 N N . LEU A 1 113 ? -7.387 16.938 0.932 1 98.81 113 LEU A N 1
ATOM 839 C CA . LEU A 1 113 ? -8.32 15.875 0.58 1 98.81 113 LEU A CA 1
ATOM 840 C C . LEU A 1 113 ? -9.438 16.406 -0.309 1 98.81 113 LEU A C 1
ATOM 842 O O . LEU A 1 113 ? -9.852 15.727 -1.257 1 98.81 113 LEU A O 1
ATOM 846 N N . TRP A 1 114 ? -9.945 17.578 -0.004 1 98.75 114 TRP A N 1
ATOM 847 C CA . TRP A 1 114 ? -10.992 18.172 -0.828 1 98.75 114 TRP A CA 1
ATOM 848 C C . TRP A 1 114 ? -10.453 18.547 -2.209 1 98.75 114 TRP A C 1
ATOM 850 O O . TRP A 1 114 ? -11.148 18.375 -3.215 1 98.75 114 TRP A O 1
ATOM 860 N N . THR A 1 115 ? -9.203 19.047 -2.246 1 98.5 115 THR A N 1
ATOM 861 C CA . THR A 1 115 ? -8.547 19.297 -3.527 1 98.5 115 THR A CA 1
ATOM 862 C C . THR A 1 115 ? -8.492 18.031 -4.363 1 98.5 115 THR A C 1
ATOM 864 O O . THR A 1 115 ? -8.797 18.047 -5.559 1 98.5 115 THR A O 1
ATOM 867 N N . MET A 1 116 ? -8.125 16.938 -3.727 1 98.5 116 MET A N 1
ATOM 868 C CA . MET A 1 116 ? -8.062 15.656 -4.43 1 98.5 116 MET A CA 1
ATOM 869 C C . MET A 1 116 ? -9.461 15.211 -4.867 1 98.5 116 MET A C 1
ATOM 871 O O . MET A 1 116 ? -9.625 14.672 -5.961 1 98.5 116 MET A O 1
ATOM 875 N N . PHE A 1 117 ? -10.469 15.383 -3.994 1 98.62 117 PHE A N 1
ATOM 876 C CA . PHE A 1 117 ? -11.836 15.039 -4.363 1 98.62 117 PHE A CA 1
ATOM 877 C C . PHE A 1 117 ? -12.273 15.805 -5.605 1 98.62 117 PHE A C 1
ATOM 879 O O . PHE A 1 117 ? -12.906 15.242 -6.5 1 98.62 117 PHE A O 1
ATOM 886 N N . LEU A 1 118 ? -11.969 17.094 -5.668 1 98.62 118 LEU A N 1
ATOM 887 C CA . LEU A 1 118 ? -12.273 17.891 -6.852 1 98.62 118 LEU A CA 1
ATOM 888 C C . LEU A 1 118 ? -11.648 17.281 -8.102 1 98.62 118 LEU A C 1
ATOM 890 O O . LEU A 1 118 ? -12.289 17.203 -9.148 1 98.62 118 LEU A O 1
ATOM 894 N N . LEU A 1 119 ? -10.375 16.875 -7.953 1 98.19 119 LEU A N 1
ATOM 895 C CA . LEU A 1 119 ? -9.734 16.219 -9.078 1 98.19 119 LEU A CA 1
ATOM 896 C C . LEU A 1 119 ? -10.484 14.945 -9.469 1 98.19 119 LEU A C 1
ATOM 898 O O . LEU A 1 119 ? -10.617 14.633 -10.656 1 98.19 119 LEU A O 1
ATOM 902 N N . MET A 1 120 ? -10.984 14.172 -8.5 1 98 120 MET A N 1
ATOM 903 C CA . MET A 1 120 ? -11.719 12.93 -8.766 1 98 120 MET A CA 1
ATOM 904 C C . MET A 1 120 ? -13.008 13.219 -9.531 1 98 120 MET A C 1
ATOM 906 O O . MET A 1 120 ? -13.445 12.398 -10.336 1 98 120 MET A O 1
ATOM 910 N N . THR A 1 121 ? -13.648 14.375 -9.305 1 98 121 THR A N 1
ATOM 911 C CA . THR A 1 121 ? -14.859 14.727 -10.031 1 98 121 THR A CA 1
ATOM 912 C C . THR A 1 121 ? -14.562 14.922 -11.516 1 98 121 THR A C 1
ATOM 914 O O . THR A 1 121 ? -15.477 14.945 -12.344 1 98 121 THR A O 1
ATOM 917 N N . PHE A 1 122 ? -13.336 15.008 -11.922 1 96.44 122 PHE A N 1
ATOM 918 C CA . PHE A 1 122 ? -12.883 15.055 -13.305 1 96.44 122 PHE A CA 1
ATOM 919 C C . PHE A 1 122 ? -12.258 13.727 -13.719 1 96.44 122 PHE A C 1
ATOM 921 O O . PHE A 1 122 ? -11.352 13.695 -14.547 1 96.44 122 PHE A O 1
ATOM 928 N N . GLU A 1 123 ? -12.633 12.609 -13.062 1 91 123 GLU A N 1
ATOM 929 C CA . GLU A 1 123 ? -12.016 11.305 -13.273 1 91 123 GLU A CA 1
ATOM 930 C C . GLU A 1 123 ? -10.516 11.352 -13 1 91 123 GLU A C 1
ATOM 932 O O . GLU A 1 123 ? -9.719 10.859 -13.797 1 91 123 GLU A O 1
ATOM 937 N N . GLY A 1 124 ? -10.148 11.797 -11.938 1 87.44 124 GLY A N 1
ATOM 938 C CA . GLY A 1 124 ? -8.836 12.297 -11.562 1 87.44 124 GLY A CA 1
ATOM 939 C C . GLY A 1 124 ? -7.738 11.258 -11.695 1 87.44 124 GLY A C 1
ATOM 940 O O . GLY A 1 124 ? -6.586 11.586 -11.977 1 87.44 124 GLY A O 1
ATOM 941 N N . THR A 1 125 ? -8.023 9.984 -11.5 1 90.19 125 THR A N 1
ATOM 942 C CA . THR A 1 125 ? -6.969 8.969 -11.539 1 90.19 125 THR A CA 1
ATOM 943 C C . THR A 1 125 ? -6.379 8.852 -12.938 1 90.19 125 THR A C 1
ATOM 945 O O . THR A 1 125 ? -5.223 8.453 -13.094 1 90.19 125 THR A O 1
ATOM 948 N N . ARG A 1 126 ? -7.059 9.258 -13.875 1 91.88 126 ARG A N 1
ATOM 949 C CA . ARG A 1 126 ? -6.582 9.188 -15.25 1 91.88 126 ARG A CA 1
ATOM 950 C C . ARG A 1 126 ? -5.371 10.094 -15.461 1 91.88 126 ARG A C 1
ATOM 952 O O . ARG A 1 126 ? -4.574 9.875 -16.375 1 91.88 126 ARG A O 1
ATOM 959 N N . TYR A 1 127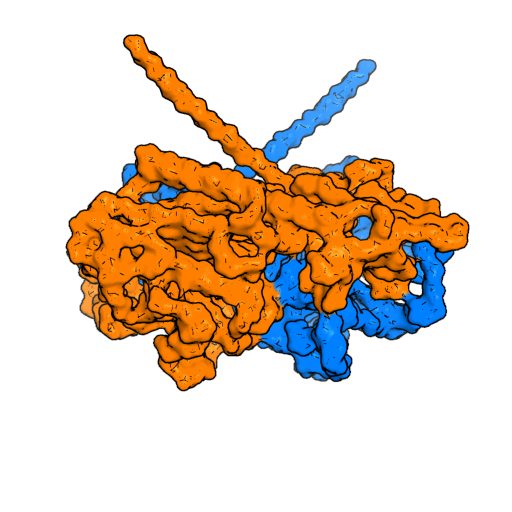 ? -5.246 11.094 -14.602 1 94.31 127 TYR A N 1
ATOM 960 C CA . TYR A 1 127 ? -4.176 12.07 -14.758 1 94.31 127 TYR A CA 1
ATOM 961 C C . TYR A 1 127 ? -2.953 11.68 -13.938 1 94.31 127 TYR A C 1
ATOM 963 O O . TYR A 1 127 ? -1.887 12.281 -14.07 1 94.31 127 TYR A O 1
ATOM 971 N N . PHE A 1 128 ? -3.016 10.641 -13.109 1 94.69 128 PHE A N 1
ATOM 972 C CA . PHE A 1 128 ? -2.02 10.359 -12.086 1 94.69 128 PHE A CA 1
ATOM 973 C C . PHE A 1 128 ? -0.646 10.141 -12.711 1 94.69 128 PHE A C 1
ATOM 975 O O . PHE A 1 128 ? 0.375 10.461 -12.094 1 94.69 128 PHE A O 1
ATOM 982 N N . HIS A 1 129 ? -0.554 9.625 -13.914 1 93.06 129 HIS A N 1
ATOM 983 C CA . HIS A 1 129 ? 0.765 9.297 -14.438 1 93.06 129 HIS A CA 1
ATOM 984 C C . HIS A 1 129 ? 1.209 10.312 -15.484 1 93.06 129 HIS A C 1
ATOM 986 O O . HIS A 1 129 ? 2.236 10.125 -16.141 1 93.06 129 HIS A O 1
ATOM 992 N N . GLU A 1 130 ? 0.471 11.398 -15.641 1 94.19 130 GLU A N 1
ATOM 993 C CA . GLU A 1 130 ? 0.881 12.492 -16.516 1 94.19 130 GLU A CA 1
ATOM 994 C C . GLU A 1 130 ? 1.86 13.43 -15.805 1 94.19 130 GLU A C 1
ATOM 996 O O . GLU A 1 130 ? 1.732 13.672 -14.602 1 94.19 130 GLU A O 1
ATOM 1001 N N . PRO A 1 131 ? 2.838 13.922 -16.547 1 93.5 131 PRO A N 1
ATOM 1002 C CA . PRO A 1 131 ? 3.738 14.906 -15.945 1 93.5 131 PRO A CA 1
ATOM 1003 C C . PRO A 1 131 ? 3.016 16.172 -15.516 1 93.5 131 PRO A C 1
ATOM 1005 O O . PRO A 1 131 ? 2.158 16.688 -16.25 1 93.5 131 PRO A O 1
ATOM 1008 N N . VAL A 1 132 ? 3.311 16.688 -14.383 1 94.12 132 VAL A N 1
ATOM 1009 C CA . VAL A 1 132 ? 2.682 17.875 -13.836 1 94.12 132 VAL A CA 1
ATOM 1010 C C . VAL A 1 132 ? 2.924 19.062 -14.766 1 94.12 132 VAL A C 1
ATOM 1012 O O . VAL A 1 132 ? 2.059 19.922 -14.922 1 94.12 132 VAL A O 1
ATOM 1015 N N . SER A 1 133 ? 4.055 19.125 -15.469 1 91.69 133 SER A N 1
ATOM 1016 C CA . SER A 1 133 ? 4.465 20.234 -16.312 1 91.69 133 SER A CA 1
ATOM 1017 C C . SER A 1 133 ? 3.547 20.375 -17.531 1 91.69 133 SER A C 1
ATOM 1019 O O . SER A 1 133 ? 3.516 21.438 -18.172 1 91.69 133 SER A O 1
ATOM 1021 N N . LYS A 1 134 ? 2.826 19.344 -17.859 1 93.62 134 LYS A N 1
ATOM 1022 C CA . LYS A 1 134 ? 1.834 19.422 -18.922 1 93.62 134 LYS A CA 1
ATOM 1023 C C . LYS A 1 134 ? 0.708 20.375 -18.562 1 93.62 134 LYS A C 1
ATOM 1025 O O . LYS A 1 134 ? 0.136 21.031 -19.438 1 93.62 134 LYS A O 1
ATOM 1030 N N . TYR A 1 135 ? 0.434 20.531 -17.312 1 94.5 135 TYR A N 1
ATOM 1031 C CA . TYR A 1 135 ? -0.707 21.312 -16.859 1 94.5 135 TYR A CA 1
ATOM 1032 C C . TYR A 1 135 ? -0.247 22.609 -16.188 1 94.5 135 TYR A C 1
ATOM 1034 O O . TYR A 1 135 ? -1.03 23.562 -16.047 1 94.5 135 TYR A O 1
ATOM 1042 N N . VAL A 1 136 ? 0.978 22.578 -15.758 1 93.56 136 VAL A N 1
ATOM 1043 C CA . VAL A 1 136 ? 1.62 23.781 -15.219 1 93.56 136 VAL A CA 1
ATOM 1044 C C . VAL A 1 136 ? 2.908 24.062 -15.984 1 93.56 136 VAL A C 1
ATOM 1046 O O . VAL A 1 136 ? 4.008 23.844 -15.469 1 93.56 136 VAL A O 1
ATOM 1049 N N . PRO A 1 137 ? 2.818 24.656 -17.094 1 90.38 137 PRO A N 1
ATOM 1050 C CA . PRO A 1 137 ? 3.963 24.797 -18 1 90.38 137 PRO A CA 1
ATOM 1051 C C . PRO A 1 137 ? 5.09 25.641 -17.391 1 90.38 137 PRO A C 1
ATOM 1053 O O . PRO A 1 137 ? 6.246 25.516 -17.797 1 90.38 137 PRO A O 1
ATOM 1056 N N . GLU A 1 138 ? 4.82 26.438 -16.406 1 86.12 138 GLU A N 1
ATOM 1057 C CA . GLU A 1 138 ? 5.82 27.266 -15.734 1 86.12 138 GLU A CA 1
ATOM 1058 C C . GLU A 1 138 ? 6.875 26.406 -15.047 1 86.12 138 GLU A C 1
ATOM 1060 O O . GLU A 1 138 ? 7.973 26.875 -14.742 1 86.12 138 GLU A O 1
ATOM 1065 N N . LEU A 1 139 ? 6.555 25.156 -14.852 1 85.44 139 LEU A N 1
ATOM 1066 C CA . LEU A 1 139 ? 7.48 24.25 -14.195 1 85.44 139 LEU A CA 1
ATOM 1067 C C . LEU A 1 139 ? 8.5 23.703 -15.195 1 85.44 139 LEU A C 1
ATOM 1069 O O . LEU A 1 139 ? 9.516 23.125 -14.797 1 85.44 139 LEU A O 1
ATOM 1073 N N . ARG A 1 140 ? 8.258 23.859 -16.469 1 82.06 140 ARG A N 1
ATOM 1074 C CA . ARG A 1 140 ? 9.195 23.375 -17.469 1 82.06 140 ARG A CA 1
ATOM 1075 C C . ARG A 1 140 ? 10.477 24.203 -17.469 1 82.06 140 ARG A C 1
ATOM 1077 O O . ARG A 1 140 ? 10.43 25.422 -17.641 1 82.06 140 ARG A O 1
ATOM 1084 N N . THR A 1 141 ? 11.43 23.625 -16.906 1 76.5 141 THR A N 1
ATOM 1085 C CA . THR A 1 141 ? 12.711 24.312 -16.875 1 76.5 141 THR A CA 1
ATOM 1086 C C . THR A 1 141 ? 13.656 23.75 -17.922 1 76.5 141 THR A C 1
ATOM 1088 O O . THR A 1 141 ? 13.703 22.531 -18.141 1 76.5 141 THR A O 1
ATOM 1091 N N . ASN A 1 142 ? 14.25 24.641 -18.703 1 81.75 142 ASN A N 1
ATOM 1092 C CA . ASN A 1 142 ? 15.281 24.234 -19.641 1 81.75 142 ASN A CA 1
ATOM 1093 C C . ASN A 1 142 ? 16.641 24.109 -18.969 1 81.75 142 ASN A C 1
ATOM 1095 O O . ASN A 1 142 ? 17.406 25.078 -18.906 1 81.75 142 ASN A O 1
ATOM 1099 N N . TYR A 1 143 ? 16.891 22.969 -18.516 1 83.69 143 TYR A N 1
ATOM 1100 C CA . TYR A 1 143 ? 18.125 22.719 -17.781 1 83.69 143 TYR A CA 1
ATOM 1101 C C . TYR A 1 143 ? 19.297 22.547 -18.75 1 83.69 143 TYR A C 1
ATOM 1103 O O . TYR A 1 143 ? 19.141 21.953 -19.812 1 83.69 143 TYR A O 1
ATOM 1111 N N . SER A 1 144 ? 20.422 23.141 -18.375 1 89.25 144 SER A N 1
ATOM 1112 C CA . SER A 1 144 ? 21.672 22.812 -19.047 1 89.25 144 SER A CA 1
ATOM 1113 C C . SER A 1 144 ? 22.094 21.375 -18.766 1 89.25 144 SER A C 1
ATOM 1115 O O . SER A 1 144 ? 21.516 20.703 -17.906 1 89.25 144 SER A O 1
ATOM 1117 N N . SER A 1 145 ? 23.031 20.984 -19.547 1 88.19 145 SER A N 1
ATOM 1118 C CA . SER A 1 145 ? 23.547 19.625 -19.344 1 88.19 145 SER A CA 1
ATOM 1119 C C . SER A 1 145 ? 24.094 19.453 -17.938 1 88.19 145 SER A C 1
ATOM 1121 O O . SER A 1 145 ? 23.906 18.406 -17.328 1 88.19 145 SER A O 1
ATOM 1123 N N . ALA A 1 146 ? 24.672 20.469 -17.516 1 87.44 146 ALA A N 1
ATOM 1124 C CA . ALA A 1 146 ? 25.25 20.422 -16.172 1 87.44 146 ALA A CA 1
ATOM 1125 C C . ALA A 1 146 ? 24.156 20.344 -15.109 1 87.44 146 ALA A C 1
ATOM 1127 O O . ALA A 1 146 ? 24.281 19.609 -14.125 1 87.44 146 ALA A O 1
ATOM 1128 N N . GLN A 1 147 ? 23.109 21.031 -15.312 1 85.19 147 GLN A N 1
ATOM 1129 C CA . GLN A 1 147 ? 22 21.062 -14.375 1 85.19 147 GLN A CA 1
ATOM 1130 C C . GLN A 1 147 ? 21.25 19.734 -14.367 1 85.19 147 GLN A C 1
ATOM 1132 O O . GLN A 1 147 ? 20.75 19.297 -13.32 1 85.19 147 GLN A O 1
ATOM 1137 N N . ARG A 1 148 ? 21.25 19.078 -15.438 1 83.94 148 ARG A N 1
ATOM 1138 C CA . ARG A 1 148 ? 20.578 17.781 -15.547 1 83.94 148 ARG A CA 1
ATOM 1139 C C . ARG A 1 148 ? 21.328 16.703 -14.758 1 83.94 148 ARG A C 1
ATOM 1141 O O . ARG A 1 148 ? 20.719 15.766 -14.242 1 83.94 148 ARG A O 1
ATOM 1148 N N . LYS A 1 149 ? 22.609 16.969 -14.641 1 87 149 LYS A N 1
ATOM 1149 C CA . LYS A 1 149 ? 23.438 16 -13.922 1 87 149 LYS A CA 1
ATOM 1150 C C . LYS A 1 149 ? 23.438 16.297 -12.422 1 87 149 LYS A C 1
ATOM 1152 O O . LYS A 1 149 ? 23.812 15.438 -11.617 1 87 149 LYS A O 1
ATOM 1157 N N . ASP A 1 150 ? 23.062 17.484 -12.031 1 91.31 150 ASP A N 1
ATOM 1158 C CA . ASP A 1 150 ? 23.016 17.906 -10.633 1 91.31 150 ASP A CA 1
ATOM 1159 C C . ASP A 1 150 ? 21.672 17.578 -9.992 1 91.31 150 ASP A C 1
ATOM 1161 O O . ASP A 1 150 ? 20.859 18.469 -9.773 1 91.31 150 ASP A O 1
ATOM 1165 N N . LYS A 1 151 ? 21.531 16.344 -9.547 1 91.62 151 LYS A N 1
ATOM 1166 C CA . LYS A 1 151 ? 20.25 15.844 -9.062 1 91.62 151 LYS A CA 1
ATOM 1167 C C . LYS A 1 151 ? 19.969 16.359 -7.652 1 91.62 151 LYS A C 1
ATOM 1169 O O . LYS A 1 151 ? 18.812 16.328 -7.195 1 91.62 151 LYS A O 1
ATOM 1174 N N . ILE A 1 152 ? 20.969 16.812 -6.957 1 93.81 152 ILE A N 1
ATOM 1175 C CA . ILE A 1 152 ? 20.812 17.297 -5.594 1 93.81 152 ILE A CA 1
ATOM 1176 C C . ILE A 1 152 ? 20.156 18.672 -5.613 1 93.81 152 ILE A C 1
ATOM 1178 O O . ILE A 1 152 ? 19.359 19 -4.734 1 93.81 152 ILE A O 1
ATOM 1182 N N . ASN A 1 153 ? 20.438 19.422 -6.742 1 90.31 153 ASN A N 1
ATOM 1183 C CA . ASN A 1 153 ? 20.031 20.828 -6.703 1 90.31 153 ASN A CA 1
ATOM 1184 C C . ASN A 1 153 ? 18.922 21.109 -7.723 1 90.31 153 ASN A C 1
ATOM 1186 O O . ASN A 1 153 ? 18.312 22.188 -7.691 1 90.31 153 ASN A O 1
ATOM 1190 N N . TYR A 1 154 ? 18.703 20.172 -8.578 1 87.12 154 TYR A N 1
ATOM 1191 C CA . TYR A 1 154 ? 17.734 20.438 -9.625 1 87.12 154 TYR A CA 1
ATOM 1192 C C . TYR A 1 154 ? 16.734 19.297 -9.742 1 87.12 154 TYR A C 1
ATOM 1194 O O . TYR A 1 154 ? 17.062 18.219 -10.234 1 87.12 154 TYR A O 1
ATOM 1202 N N . LEU A 1 155 ? 15.531 19.625 -9.359 1 86.06 155 LEU A N 1
ATOM 1203 C CA . LEU A 1 155 ? 14.438 18.672 -9.555 1 86.06 155 LEU A CA 1
ATOM 1204 C C . LEU A 1 155 ? 14.086 18.547 -11.031 1 86.06 155 LEU A C 1
ATOM 1206 O O . LEU A 1 155 ? 13.914 19.562 -11.719 1 86.06 155 LEU A O 1
ATOM 1210 N N . GLN A 1 156 ? 13.984 17.281 -11.508 1 85.69 156 GLN A N 1
ATOM 1211 C CA . GLN A 1 156 ? 13.547 17.062 -12.883 1 85.69 156 GLN A CA 1
ATOM 1212 C C . GLN A 1 156 ? 12.031 17.062 -12.984 1 85.69 156 GLN A C 1
ATOM 1214 O O . GLN A 1 156 ? 11.398 16 -12.961 1 85.69 156 GLN A O 1
ATOM 1219 N N . TRP A 1 157 ? 11.477 18.156 -13.234 1 86.94 157 TRP A N 1
ATOM 1220 C CA . TRP A 1 157 ? 10.031 18.359 -13.219 1 86.94 157 TRP A CA 1
ATOM 1221 C C . TRP A 1 157 ? 9.344 17.516 -14.281 1 86.94 157 TRP A C 1
ATOM 1223 O O . TRP A 1 157 ? 8.172 17.141 -14.141 1 86.94 157 TRP A O 1
ATOM 1233 N N . SER A 1 158 ? 10.047 17.203 -15.359 1 85.06 158 SER A N 1
ATOM 1234 C CA . SER A 1 158 ? 9.469 16.375 -16.422 1 85.06 158 SER A CA 1
ATOM 1235 C C . SER A 1 158 ? 9.172 14.969 -15.914 1 85.06 158 SER A C 1
ATOM 1237 O O . SER A 1 158 ? 8.336 14.266 -16.484 1 85.06 158 SER A O 1
ATOM 1239 N N . ASP A 1 159 ? 9.797 14.609 -14.805 1 88.56 159 ASP A N 1
ATOM 1240 C CA . ASP A 1 159 ? 9.602 13.266 -14.266 1 88.56 159 ASP A CA 1
ATOM 1241 C C . ASP A 1 159 ? 8.484 13.25 -13.219 1 88.56 159 ASP A C 1
ATOM 1243 O O . ASP A 1 159 ? 7.953 12.188 -12.891 1 88.56 159 ASP A O 1
ATOM 1247 N N . VAL A 1 160 ? 8.164 14.406 -12.711 1 92.94 160 VAL A N 1
ATOM 1248 C CA . VAL A 1 160 ? 7.207 14.477 -11.609 1 92.94 160 VAL A CA 1
ATOM 1249 C C . VAL A 1 160 ? 5.785 14.32 -12.148 1 92.94 160 VAL A C 1
ATOM 1251 O O . VAL A 1 160 ? 5.352 15.094 -13 1 92.94 160 VAL A O 1
ATOM 1254 N N . THR A 1 161 ? 5.074 13.328 -11.664 1 96.5 161 THR A N 1
ATOM 1255 C CA . THR A 1 161 ? 3.707 13.086 -12.125 1 96.5 161 THR A CA 1
ATOM 1256 C C . THR A 1 161 ? 2.697 13.672 -11.141 1 96.5 161 THR A C 1
ATOM 1258 O O . THR A 1 161 ? 3.053 14.023 -10.008 1 96.5 161 THR A O 1
ATOM 1261 N N . ILE A 1 162 ? 1.448 13.789 -11.578 1 96.94 162 ILE A N 1
ATOM 1262 C CA . ILE A 1 162 ? 0.35 14.281 -10.75 1 96.94 162 ILE A CA 1
ATOM 1263 C C . ILE A 1 162 ? 0.121 13.328 -9.578 1 96.94 162 ILE A C 1
ATOM 1265 O O . ILE A 1 162 ? -0.085 13.773 -8.445 1 96.94 162 ILE A O 1
ATOM 1269 N N . GLY A 1 163 ? 0.205 12.023 -9.844 1 97.31 163 GLY A N 1
ATOM 1270 C CA . GLY A 1 163 ? 0.042 11.047 -8.781 1 97.31 163 GLY A CA 1
ATOM 1271 C C . GLY A 1 163 ? 1.114 11.148 -7.711 1 97.31 163 GLY A C 1
ATOM 1272 O O . GLY A 1 163 ? 0.843 10.922 -6.531 1 97.31 163 GLY A O 1
ATOM 1273 N N . GLU A 1 164 ? 2.297 11.484 -8.141 1 97.44 164 GLU A N 1
ATOM 1274 C CA . GLU A 1 164 ? 3.395 11.633 -7.191 1 97.44 164 GLU A CA 1
ATOM 1275 C C . GLU A 1 164 ? 3.203 12.867 -6.316 1 97.44 164 GLU A C 1
ATOM 1277 O O . GLU A 1 164 ? 3.525 12.852 -5.129 1 97.44 164 GLU A O 1
ATOM 1282 N N . LEU A 1 165 ? 2.67 13.977 -6.84 1 96.19 165 LEU A N 1
ATOM 1283 C CA . LEU A 1 165 ? 2.293 15.125 -6.016 1 96.19 165 LEU A CA 1
ATOM 1284 C C . LEU A 1 165 ? 1.178 14.75 -5.047 1 96.19 165 LEU A C 1
ATOM 1286 O O . LEU A 1 165 ? 1.259 15.047 -3.852 1 96.19 165 LEU A O 1
ATOM 1290 N N . ALA A 1 166 ? 0.223 14.023 -5.559 1 98.06 166 ALA A N 1
ATOM 1291 C CA . ALA A 1 166 ? -0.987 13.703 -4.809 1 98.06 166 ALA A CA 1
ATOM 1292 C C . ALA A 1 166 ? -0.671 12.797 -3.619 1 98.06 166 ALA A C 1
ATOM 1294 O O . ALA A 1 166 ? -1.353 12.852 -2.594 1 98.06 166 ALA A O 1
ATOM 1295 N N . SER A 1 167 ? 0.356 12.008 -3.719 1 98.38 167 SER A N 1
ATOM 1296 C CA . SER A 1 167 ? 0.676 11 -2.709 1 98.38 167 SER A CA 1
ATOM 1297 C C . SER A 1 167 ? 1.957 11.359 -1.961 1 98.38 167 SER A C 1
ATOM 1299 O O . SER A 1 167 ? 2.586 10.492 -1.349 1 98.38 167 SER A O 1
ATOM 1301 N N . HIS A 1 168 ? 2.424 12.578 -2.084 1 98 168 HIS A N 1
ATOM 1302 C CA . HIS A 1 168 ? 3.6 13.086 -1.386 1 98 168 HIS A CA 1
ATOM 1303 C C . HIS A 1 168 ? 4.852 12.305 -1.773 1 98 168 HIS A C 1
ATOM 1305 O O . HIS A 1 168 ? 5.699 12.016 -0.924 1 98 168 HIS A O 1
ATOM 1311 N N . GLN A 1 169 ? 4.941 11.953 -3.051 1 97.38 169 GLN A N 1
ATOM 1312 C CA . GLN A 1 169 ? 6.074 11.156 -3.508 1 97.38 169 GLN A CA 1
ATOM 1313 C C . GLN A 1 169 ? 6.934 11.938 -4.5 1 97.38 169 GLN A C 1
ATOM 1315 O O . GLN A 1 169 ? 7.805 11.367 -5.16 1 97.38 169 GLN A O 1
ATOM 1320 N N . ALA A 1 170 ? 6.73 13.203 -4.609 1 95.31 170 ALA A N 1
ATOM 1321 C CA . ALA A 1 170 ? 7.438 14 -5.613 1 95.31 170 ALA A CA 1
ATOM 1322 C C . ALA A 1 170 ? 8.844 14.359 -5.133 1 95.31 170 ALA A C 1
ATOM 1324 O O . ALA A 1 170 ? 9.68 14.789 -5.93 1 95.31 170 ALA A O 1
ATOM 1325 N N . GLY A 1 171 ? 9.117 14.188 -3.822 1 93.44 171 GLY A N 1
ATOM 1326 C CA . GLY A 1 171 ? 10.422 14.547 -3.289 1 93.44 171 GLY A CA 1
ATOM 1327 C C . GLY A 1 171 ? 10.602 16.031 -3.098 1 93.44 171 GLY A C 1
ATOM 1328 O O . GLY A 1 171 ? 11.727 16.547 -3.094 1 93.44 171 GLY A O 1
ATOM 1329 N N . LEU A 1 172 ? 9.508 16.75 -2.92 1 90.06 172 LEU A N 1
ATOM 1330 C CA . LEU A 1 172 ? 9.516 18.203 -2.766 1 90.06 172 LEU A CA 1
ATOM 1331 C C . LEU A 1 172 ? 9.617 18.594 -1.294 1 90.06 172 LEU A C 1
ATOM 1333 O O . LEU A 1 172 ? 9.25 17.812 -0.415 1 90.06 172 LEU A O 1
ATOM 1337 N N . ALA A 1 173 ? 10.055 19.812 -1.14 1 87.06 173 ALA A N 1
ATOM 1338 C CA . ALA A 1 173 ? 10.047 20.406 0.195 1 87.06 173 ALA A CA 1
ATOM 1339 C C . ALA A 1 173 ? 8.625 20.578 0.71 1 87.06 173 ALA A C 1
ATOM 1341 O O . ALA A 1 173 ? 7.672 20.609 -0.075 1 87.06 173 ALA A O 1
ATOM 1342 N N . ARG A 1 174 ? 8.484 20.672 1.962 1 86.5 174 ARG A N 1
ATOM 1343 C CA . ARG A 1 174 ? 7.18 20.766 2.615 1 86.5 174 ARG A CA 1
ATOM 1344 C C . ARG A 1 174 ? 6.457 22.047 2.23 1 86.5 174 ARG A C 1
ATOM 1346 O O . ARG A 1 174 ? 5.281 22.016 1.866 1 86.5 174 ARG A O 1
ATOM 1353 N N . ASP A 1 175 ? 7.109 23.156 2.469 1 82.38 175 ASP A N 1
ATOM 1354 C CA . ASP A 1 175 ? 6.559 24.484 2.215 1 82.38 175 ASP A CA 1
ATOM 1355 C C . ASP A 1 175 ? 7.586 25.391 1.526 1 82.38 175 ASP A C 1
ATOM 1357 O O . ASP A 1 175 ? 8.789 25.109 1.571 1 82.38 175 ASP A O 1
ATOM 1361 N N . TYR A 1 176 ? 6.883 26.422 0.886 1 69.44 176 TYR A N 1
ATOM 1362 C CA . TYR A 1 176 ? 7.762 27.484 0.419 1 69.44 176 TYR A CA 1
ATOM 1363 C C . TYR A 1 176 ? 7.746 28.672 1.385 1 69.44 176 TYR A C 1
ATOM 1365 O O . TYR A 1 176 ? 6.816 29.484 1.368 1 69.44 176 TYR A O 1
ATOM 1373 N N . ALA A 1 177 ? 8.617 28.703 2.27 1 63.56 177 ALA A N 1
ATOM 1374 C CA . ALA A 1 177 ? 8.883 29.844 3.152 1 63.56 177 ALA A CA 1
ATOM 1375 C C . ALA A 1 177 ? 7.93 29.844 4.344 1 63.56 177 ALA A C 1
ATOM 1377 O O . ALA A 1 177 ? 8.078 30.656 5.262 1 63.56 177 ALA A O 1
ATOM 1378 N N . PHE A 1 178 ? 6.949 28.938 4.398 1 69.62 178 PHE A N 1
ATOM 1379 C CA . PHE A 1 178 ? 6.027 28.938 5.531 1 69.62 178 PHE A CA 1
ATOM 1380 C C . PHE A 1 178 ? 6.73 28.469 6.801 1 69.62 178 PHE A C 1
ATOM 1382 O O . PHE A 1 178 ? 7.367 27.422 6.812 1 69.62 178 PHE A O 1
ATOM 1389 N N . GLY A 1 179 ? 6.668 29.297 7.801 1 69.62 179 GLY A N 1
ATOM 1390 C CA . GLY A 1 179 ? 7.262 28.953 9.078 1 69.62 179 GLY A CA 1
ATOM 1391 C C . GLY A 1 179 ? 8.781 28.938 9.047 1 69.62 179 GLY A C 1
ATOM 1392 O O . GLY A 1 179 ? 9.414 28.281 9.883 1 69.62 179 GLY A O 1
ATOM 1393 N N . ASP A 1 180 ? 9.281 29.641 8.18 1 78.69 180 ASP A N 1
ATOM 1394 C CA . ASP A 1 180 ? 10.727 29.703 8.039 1 78.69 180 ASP A CA 1
ATOM 1395 C C . ASP A 1 180 ? 11.375 30.438 9.211 1 78.69 180 ASP A C 1
ATOM 1397 O O . ASP A 1 180 ? 10.992 31.562 9.523 1 78.69 180 ASP A O 1
ATOM 1401 N N . PHE A 1 181 ? 12.32 29.828 9.789 1 79.56 181 PHE A N 1
ATOM 1402 C CA . PHE A 1 181 ? 13.039 30.391 10.93 1 79.56 181 PHE A CA 1
ATOM 1403 C C . PHE A 1 181 ? 13.773 31.656 10.539 1 79.56 181 PHE A C 1
ATOM 1405 O O . PHE A 1 181 ? 14.156 32.469 11.398 1 79.56 181 PHE A O 1
ATOM 1412 N N . GLY A 1 182 ? 13.898 31.812 9.297 1 77.19 182 GLY A N 1
ATOM 1413 C CA . GLY A 1 182 ? 14.586 33 8.805 1 77.19 182 GLY A CA 1
ATOM 1414 C C . GLY A 1 182 ? 13.883 34.281 9.156 1 77.19 182 GLY A C 1
ATOM 1415 O O . GLY A 1 182 ? 14.492 35.375 9.172 1 77.19 182 GLY A O 1
ATOM 1416 N N . PHE A 1 183 ? 12.656 34.156 9.445 1 76 183 PHE A N 1
ATOM 1417 C CA . PHE A 1 183 ? 11.883 35.344 9.812 1 76 183 PHE A CA 1
ATOM 1418 C C . PHE A 1 183 ? 12.125 35.719 11.273 1 76 183 PHE A C 1
ATOM 1420 O O . PHE A 1 183 ? 11.734 36.812 11.719 1 76 183 PHE A O 1
ATOM 1427 N N . GLN A 1 184 ? 12.719 34.812 12.016 1 79 184 GLN A N 1
ATOM 1428 C CA . GLN A 1 184 ? 13.055 35.031 13.414 1 79 184 GLN A CA 1
ATOM 1429 C C . GLN A 1 184 ? 14.57 35.062 13.609 1 79 184 GLN A C 1
ATOM 1431 O O . GLN A 1 184 ? 15.102 34.375 14.477 1 79 184 GLN A O 1
ATOM 1436 N N . SER A 1 185 ? 15.156 35.906 12.969 1 74.06 185 SER A N 1
ATOM 1437 C CA . SER A 1 185 ? 16.609 35.906 12.766 1 74.06 185 SER A CA 1
ATOM 1438 C C . SER A 1 185 ? 17.344 35.969 14.094 1 74.06 185 SER A C 1
ATOM 1440 O O . SER A 1 185 ? 18.219 35.125 14.367 1 74.06 185 SER A O 1
ATOM 1442 N N . ASP A 1 186 ? 16.984 36.844 15.039 1 79.62 186 ASP A N 1
ATOM 1443 C CA . ASP A 1 186 ? 17.75 37.031 16.266 1 79.62 186 ASP A CA 1
ATOM 1444 C C . ASP A 1 186 ? 17.656 35.781 17.156 1 79.62 186 ASP A C 1
ATOM 1446 O O . ASP A 1 186 ? 18.656 35.312 17.672 1 79.62 186 ASP A O 1
ATOM 1450 N N . LEU A 1 187 ? 16.547 35.312 17.234 1 81.12 187 LEU A N 1
ATOM 1451 C CA . LEU A 1 187 ? 16.328 34.125 18.078 1 81.12 187 LEU A CA 1
ATOM 1452 C C . LEU A 1 187 ? 17.078 32.906 17.547 1 81.12 187 LEU A C 1
ATOM 1454 O O . LEU A 1 187 ? 17.734 32.219 18.312 1 81.12 187 LEU A O 1
ATOM 1458 N N . VAL A 1 188 ? 17.031 32.781 16.281 1 86 188 VAL A N 1
ATOM 1459 C CA . VAL A 1 188 ? 17.594 31.547 15.75 1 86 188 VAL A CA 1
ATOM 1460 C C . VAL A 1 188 ? 19.125 31.656 15.695 1 86 188 VAL A C 1
ATOM 1462 O O . VAL A 1 188 ? 19.828 30.656 15.805 1 86 188 VAL A O 1
ATOM 1465 N N . GLN A 1 189 ? 19.578 32.812 15.641 1 86.44 189 GLN A N 1
ATOM 1466 C CA . GLN A 1 189 ? 21.031 33 15.68 1 86.44 189 GLN A CA 1
ATOM 1467 C C . GLN A 1 189 ? 21.578 32.594 17.047 1 86.44 189 GLN A C 1
ATOM 1469 O O . GLN A 1 189 ? 22.672 32.031 17.125 1 86.44 189 GLN A O 1
ATOM 1474 N N . SER A 1 190 ? 20.828 32.844 18.031 1 87.69 190 SER A N 1
ATOM 1475 C CA . SER A 1 190 ? 21.25 32.438 19.375 1 87.69 190 SER A CA 1
ATOM 1476 C C . SER A 1 190 ? 21.188 30.906 19.516 1 87.69 190 SER A C 1
ATOM 1478 O O . SER A 1 190 ? 21.766 30.344 20.453 1 87.69 190 SER A O 1
ATOM 1480 N N . MET A 1 191 ? 20.609 30.328 18.594 1 89.56 191 MET A N 1
ATOM 1481 C CA . MET A 1 191 ? 20.453 28.875 18.609 1 89.56 191 MET A CA 1
ATOM 1482 C C . MET A 1 191 ? 21.453 28.203 17.688 1 89.56 191 MET A C 1
ATOM 1484 O O . MET A 1 191 ? 21.375 27 17.438 1 89.56 191 MET A O 1
ATOM 1488 N N . GLY A 1 192 ? 22.344 28.984 17.156 1 89.38 192 GLY A N 1
ATOM 1489 C CA . GLY A 1 192 ? 23.422 28.391 16.375 1 89.38 192 GLY A CA 1
ATOM 1490 C C . GLY A 1 192 ? 23.234 28.562 14.875 1 89.38 192 GLY A C 1
ATOM 1491 O O . GLY A 1 192 ? 24.062 28.078 14.086 1 89.38 192 GLY A O 1
ATOM 1492 N N . PHE A 1 193 ? 22.188 29.234 14.422 1 90.88 193 PHE A N 1
ATOM 1493 C CA . PHE A 1 193 ? 21.953 29.5 13.008 1 90.88 193 PHE A CA 1
ATOM 1494 C C . PHE A 1 193 ? 22.75 30.703 12.539 1 90.88 193 PHE A C 1
ATOM 1496 O O . PHE A 1 193 ? 22.906 31.672 13.281 1 90.88 193 PHE A O 1
ATOM 1503 N N . PRO A 1 194 ? 23.203 30.641 11.398 1 88.25 194 PRO A N 1
ATOM 1504 C CA . PRO A 1 194 ? 23.969 31.781 10.883 1 88.25 194 PRO A CA 1
ATOM 1505 C C . PRO A 1 194 ? 23.062 32.938 10.469 1 88.25 194 PRO A C 1
ATOM 1507 O O . PRO A 1 194 ? 21.859 32.75 10.273 1 88.25 194 PRO A O 1
ATOM 1510 N N . SER A 1 195 ? 23.734 34.062 10.398 1 86.56 195 SER A N 1
ATOM 1511 C CA . SER A 1 195 ? 23.016 35.188 9.781 1 86.56 195 SER A CA 1
ATOM 1512 C C . SER A 1 195 ? 22.828 34.969 8.289 1 86.56 195 SER A C 1
ATOM 1514 O O . SER A 1 195 ? 23.734 34.469 7.602 1 86.56 195 SER A O 1
ATOM 1516 N N . LEU A 1 196 ? 21.656 35.25 7.832 1 85.88 196 LEU A N 1
ATOM 1517 C CA . LEU A 1 196 ? 21.375 35.094 6.406 1 85.88 196 LEU A CA 1
ATOM 1518 C C . LEU A 1 196 ? 21.844 36.312 5.629 1 85.88 196 LEU A C 1
ATOM 1520 O O . LEU A 1 196 ? 21.625 37.469 6.055 1 85.88 196 LEU A O 1
ATOM 1524 N N . GLN A 1 197 ? 22.516 36.031 4.566 1 81.62 197 GLN A N 1
ATOM 1525 C CA . GLN A 1 197 ? 22.891 37.094 3.658 1 81.62 197 GLN A CA 1
ATOM 1526 C C . GLN A 1 197 ? 21.656 37.688 2.971 1 81.62 197 GLN A C 1
ATOM 1528 O O . GLN A 1 197 ? 20.594 37.062 2.951 1 81.62 197 GLN A O 1
ATOM 1533 N N . LYS A 1 198 ? 21.844 38.875 2.42 1 78 198 LYS A N 1
ATOM 1534 C CA . LYS A 1 198 ? 20.734 39.562 1.798 1 78 198 LYS A CA 1
ATOM 1535 C C . LYS A 1 198 ? 20.062 38.719 0.734 1 78 198 LYS A C 1
ATOM 1537 O O . LYS A 1 198 ? 18.828 38.688 0.649 1 78 198 LYS A O 1
ATOM 1542 N N . ASN A 1 199 ? 20.844 38 -0.013 1 74.31 199 ASN A N 1
ATOM 1543 C CA . ASN A 1 199 ? 20.312 37.188 -1.111 1 74.31 199 ASN A CA 1
ATOM 1544 C C . ASN A 1 199 ? 19.703 35.875 -0.609 1 74.31 199 ASN A C 1
ATOM 1546 O O . ASN A 1 199 ? 19.016 35.188 -1.359 1 74.31 199 ASN A O 1
ATOM 1550 N N . GLU A 1 200 ? 19.844 35.656 0.644 1 75.25 200 GLU A N 1
ATOM 1551 C CA . GLU A 1 200 ? 19.312 34.438 1.239 1 75.25 200 GLU A CA 1
ATOM 1552 C C . GLU A 1 200 ? 18.016 34.719 1.995 1 75.25 200 GLU A C 1
ATOM 1554 O O . GLU A 1 200 ? 17.297 33.781 2.355 1 75.25 200 GLU A O 1
ATOM 1559 N N . LYS A 1 201 ? 17.844 35.906 2.197 1 71.75 201 LYS A N 1
ATOM 1560 C CA . LYS A 1 201 ? 16.625 36.281 2.9 1 71.75 201 LYS A CA 1
ATOM 1561 C C . LYS A 1 201 ? 15.406 36.156 1.989 1 71.75 201 LYS A C 1
ATOM 1563 O O . LYS A 1 201 ? 15.477 36.469 0.8 1 71.75 201 LYS A O 1
ATOM 1568 N N . LEU A 1 202 ? 14.414 35.594 2.486 1 65.25 202 LEU A N 1
ATOM 1569 C CA . LEU A 1 202 ? 13.211 35.281 1.724 1 65.25 202 LEU A CA 1
ATOM 1570 C C . LEU A 1 202 ? 12.5 36.531 1.288 1 65.25 202 LEU A C 1
ATOM 1572 O O . LEU A 1 202 ? 12.305 37.469 2.092 1 65.25 202 LEU A O 1
ATOM 1576 N N . THR A 1 203 ? 12.523 36.719 -0.057 1 60.75 203 THR A N 1
ATOM 1577 C CA . THR A 1 203 ? 11.742 37.844 -0.565 1 60.75 203 THR A CA 1
ATOM 1578 C C . THR A 1 203 ? 10.328 37.406 -0.923 1 60.75 203 THR A C 1
ATOM 1580 O O . THR A 1 203 ? 9.5 38.219 -1.341 1 60.75 203 THR A O 1
ATOM 1583 N N . CYS A 1 204 ? 10.219 36.062 -0.93 1 56.03 204 CYS A N 1
ATOM 1584 C CA . CYS A 1 204 ? 8.93 35.438 -1.242 1 56.03 204 CYS A CA 1
ATOM 1585 C C . CYS A 1 204 ? 8.352 34.75 -0.022 1 56.03 204 CYS A C 1
ATOM 1587 O O . CYS A 1 204 ? 8.969 34.75 1.046 1 56.03 204 CYS A O 1
ATOM 1589 N N . GLY A 1 205 ? 7.102 34.375 0.027 1 52.44 205 GLY A N 1
ATOM 1590 C CA . GLY A 1 205 ? 6.5 33.562 1.091 1 52.44 205 GLY A CA 1
ATOM 1591 C C . GLY A 1 205 ? 5.34 34.281 1.771 1 52.44 205 GLY A C 1
ATOM 1592 O O . GLY A 1 205 ? 4.371 33.625 2.182 1 52.44 205 GLY A O 1
ATOM 1593 N N . SER A 1 206 ? 5.727 35.562 1.925 1 48.81 206 SER A N 1
ATOM 1594 C CA . SER A 1 206 ? 4.574 36.281 2.479 1 48.81 206 SER A CA 1
ATOM 1595 C C . SER A 1 206 ? 3.584 36.656 1.385 1 48.81 206 SER A C 1
ATOM 1597 O O . SER A 1 206 ? 2.389 36.375 1.498 1 48.81 206 SER A O 1
ATOM 1599 N N . GLU A 1 207 ? 4.156 37.312 0.327 1 48.59 207 GLU A N 1
ATOM 1600 C CA . GLU A 1 207 ? 3.273 37.812 -0.715 1 48.59 207 GLU A CA 1
ATOM 1601 C C . GLU A 1 207 ? 3.328 36.938 -1.968 1 48.59 207 GLU A C 1
ATOM 1603 O O . GLU A 1 207 ? 2.342 36.844 -2.701 1 48.59 207 GLU A O 1
ATOM 1608 N N . HIS A 1 208 ? 4.547 36.344 -2.322 1 51.19 208 HIS A N 1
ATOM 1609 C CA . HIS A 1 208 ? 4.652 35.469 -3.498 1 51.19 208 HIS A CA 1
ATOM 1610 C C . HIS A 1 208 ? 5.27 34.125 -3.143 1 51.19 208 HIS A C 1
ATOM 1612 O O . HIS A 1 208 ? 6.133 34.031 -2.27 1 51.19 208 HIS A O 1
ATOM 1618 N N . ALA A 1 209 ? 4.633 33.094 -3.725 1 51.94 209 ALA A N 1
ATOM 1619 C CA . ALA A 1 209 ? 5.156 31.75 -3.48 1 51.94 209 ALA A CA 1
ATOM 1620 C C . ALA A 1 209 ? 6.633 31.656 -3.844 1 51.94 209 ALA A C 1
ATOM 1622 O O . ALA A 1 209 ? 7.07 32.25 -4.84 1 51.94 209 ALA A O 1
ATOM 1623 N N . CYS A 1 210 ? 7.461 31.203 -2.883 1 54.75 210 CYS A N 1
ATOM 1624 C CA . CYS A 1 210 ? 8.883 30.984 -3.141 1 54.75 210 CYS A CA 1
ATOM 1625 C C . CYS A 1 210 ? 9.086 29.844 -4.121 1 54.75 210 CYS A C 1
ATOM 1627 O O . CYS A 1 210 ? 8.266 28.922 -4.195 1 54.75 210 CYS A O 1
ATOM 1629 N N . ASN A 1 211 ? 9.891 30.062 -5.191 1 56.56 211 ASN A N 1
ATOM 1630 C CA . ASN A 1 211 ? 10.305 28.984 -6.09 1 56.56 211 ASN A CA 1
ATOM 1631 C C . ASN A 1 211 ? 11.352 28.078 -5.438 1 56.56 211 ASN A C 1
ATOM 1633 O O . ASN A 1 211 ? 12.375 28.562 -4.953 1 56.56 211 ASN A O 1
ATOM 1637 N N . ARG A 1 212 ? 10.938 27.078 -4.664 1 59.19 212 ARG A N 1
ATOM 1638 C CA . ARG A 1 212 ? 11.953 26.125 -4.215 1 59.19 212 ARG A CA 1
ATOM 1639 C C . ARG A 1 212 ? 12.211 25.062 -5.27 1 59.19 212 ARG A C 1
ATOM 1641 O O . ARG A 1 212 ? 11.273 24.406 -5.742 1 59.19 212 ARG A O 1
ATOM 1648 N N . LYS A 1 213 ? 13.477 25.016 -5.715 1 63.66 213 LYS A N 1
ATOM 1649 C CA . LYS A 1 213 ? 13.852 24.156 -6.832 1 63.66 213 LYS A CA 1
ATOM 1650 C C . LYS A 1 213 ? 14.547 22.891 -6.336 1 63.66 213 LYS A C 1
ATOM 1652 O O . LYS A 1 213 ? 14.742 21.938 -7.102 1 63.66 213 LYS A O 1
ATOM 1657 N N . ASP A 1 214 ? 14.844 22.781 -5 1 79.44 214 ASP A N 1
ATOM 1658 C CA . ASP A 1 214 ? 15.711 21.641 -4.668 1 79.44 214 ASP A CA 1
ATOM 1659 C C . ASP A 1 214 ? 14.891 20.453 -4.188 1 79.44 214 ASP A C 1
ATOM 1661 O O . ASP A 1 214 ? 14.016 20.594 -3.326 1 79.44 214 ASP A O 1
ATOM 1665 N N . PRO A 1 215 ? 15.195 19.312 -4.797 1 90.31 215 PRO A N 1
ATOM 1666 C CA . PRO A 1 215 ? 14.516 18.109 -4.34 1 90.31 215 PRO A CA 1
ATOM 1667 C C . PRO A 1 215 ? 15.07 17.578 -3.02 1 90.31 215 PRO A C 1
ATOM 1669 O O . PRO A 1 215 ? 16.234 17.812 -2.693 1 90.31 215 PRO A O 1
ATOM 1672 N N . LEU A 1 216 ? 14.273 16.922 -2.207 1 94.12 216 LEU A N 1
ATOM 1673 C CA . LEU A 1 216 ? 14.711 16.219 -1.006 1 94.12 216 LEU A CA 1
ATOM 1674 C C . LEU A 1 216 ? 15.031 14.758 -1.321 1 94.12 216 LEU A C 1
ATOM 1676 O O . LEU A 1 216 ? 15.891 14.156 -0.674 1 94.12 216 LEU A O 1
ATOM 1680 N N . THR A 1 217 ? 14.336 14.156 -2.229 1 96.06 217 THR A N 1
ATOM 1681 C CA . THR A 1 217 ? 14.531 12.812 -2.75 1 96.06 217 THR A CA 1
ATOM 1682 C C . THR A 1 217 ? 14.148 12.742 -4.223 1 96.06 217 THR A C 1
ATOM 1684 O O . THR A 1 217 ? 13.484 13.641 -4.742 1 96.06 217 THR A O 1
ATOM 1687 N N . PRO A 1 218 ? 14.648 11.641 -4.938 1 95.12 218 PRO A N 1
ATOM 1688 C CA . PRO A 1 218 ? 14.031 11.383 -6.238 1 95.12 218 PRO A CA 1
ATOM 1689 C C . PRO A 1 218 ? 12.531 11.102 -6.137 1 95.12 218 PRO A C 1
ATOM 1691 O O . PRO A 1 218 ? 12.047 10.719 -5.066 1 95.12 218 PRO A O 1
ATOM 1694 N N . THR A 1 219 ? 11.828 11.352 -7.234 1 95 219 THR A N 1
ATOM 1695 C CA . THR A 1 219 ? 10.406 11.016 -7.25 1 95 219 THR A CA 1
ATOM 1696 C C . THR A 1 219 ? 10.203 9.531 -6.98 1 95 219 THR A C 1
ATOM 1698 O O . THR A 1 219 ? 11 8.695 -7.418 1 95 219 THR A O 1
ATOM 1701 N N . SER A 1 220 ? 9.164 9.18 -6.145 1 96.44 220 SER A N 1
ATOM 1702 C CA . SER A 1 220 ? 8.703 7.828 -5.836 1 96.44 220 SER A CA 1
ATOM 1703 C C . SER A 1 220 ? 9.734 7.062 -5.016 1 96.44 220 SER A C 1
ATOM 1705 O O . SER A 1 220 ? 9.742 5.828 -5.004 1 96.44 220 SER A O 1
ATOM 1707 N N . GLN A 1 221 ? 10.656 7.797 -4.359 1 96.12 221 GLN A N 1
ATOM 1708 C CA . GLN A 1 221 ? 11.602 7.141 -3.461 1 96.12 221 GLN A CA 1
ATOM 1709 C C . GLN A 1 221 ? 10.938 6.75 -2.146 1 96.12 221 GLN A C 1
ATOM 1711 O O . GLN A 1 221 ? 11.047 5.602 -1.706 1 96.12 221 GLN A O 1
ATOM 1716 N N . THR A 1 222 ? 10.328 7.621 -1.459 1 97.12 222 THR A N 1
ATOM 1717 C CA . THR A 1 222 ? 9.609 7.52 -0.19 1 97.12 222 THR A CA 1
ATOM 1718 C C . THR A 1 222 ? 8.68 8.711 0.004 1 97.12 222 THR A C 1
ATOM 1720 O O . THR A 1 222 ? 8.844 9.75 -0.648 1 97.12 222 THR A O 1
ATOM 1723 N N . PRO A 1 223 ? 7.656 8.547 0.743 1 97.44 223 PRO A N 1
ATOM 1724 C CA . PRO A 1 223 ? 6.793 9.711 0.926 1 97.44 223 PRO A CA 1
ATOM 1725 C C . PRO A 1 223 ? 7.434 10.789 1.8 1 97.44 223 PRO A C 1
ATOM 1727 O O . PRO A 1 223 ? 8.016 10.477 2.842 1 97.44 223 PRO A O 1
ATOM 1730 N N . ILE A 1 224 ? 7.352 12.023 1.364 1 96.69 224 ILE A N 1
ATOM 1731 C CA . ILE A 1 224 ? 7.734 13.234 2.07 1 96.69 224 ILE A CA 1
ATOM 1732 C C . ILE A 1 224 ? 6.613 14.273 1.96 1 96.69 224 ILE A C 1
ATOM 1734 O O . ILE A 1 224 ? 6.34 14.789 0.874 1 96.69 224 ILE A O 1
ATOM 1738 N N . TYR A 1 225 ? 6.039 14.562 3.047 1 96.56 225 TYR A N 1
ATOM 1739 C CA . TYR A 1 225 ? 4.859 15.414 3.092 1 96.56 225 TYR A CA 1
ATOM 1740 C C . TYR A 1 225 ? 5.16 16.797 2.504 1 96.56 225 TYR A C 1
ATOM 1742 O O . TYR A 1 225 ? 6.16 17.422 2.854 1 96.56 225 TYR A O 1
ATOM 1750 N N . SER A 1 226 ? 4.246 17.266 1.583 1 94.5 226 SER A N 1
ATOM 1751 C CA . SER A 1 226 ? 4.508 18.531 0.893 1 94.5 226 SER A CA 1
ATOM 1752 C C . SER A 1 226 ? 3.223 19.328 0.708 1 94.5 226 SER A C 1
ATOM 1754 O O . SER A 1 226 ? 2.363 18.953 -0.095 1 94.5 226 SER A O 1
ATOM 1756 N N . ASN A 1 227 ? 3.096 20.469 1.397 1 94 227 ASN A N 1
ATOM 1757 C CA . ASN A 1 227 ? 2.027 21.422 1.149 1 94 227 ASN A CA 1
ATOM 1758 C C . ASN A 1 227 ? 2.182 22.094 -0.211 1 94 227 ASN A C 1
ATOM 1760 O O . ASN A 1 227 ? 1.192 22.344 -0.907 1 94 227 ASN A O 1
ATOM 1764 N N . SER A 1 228 ? 3.416 22.312 -0.6 1 89.81 228 SER A N 1
ATOM 1765 C CA . SER A 1 228 ? 3.707 22.938 -1.892 1 89.81 228 SER A CA 1
ATOM 1766 C C . SER A 1 228 ? 3.213 22.062 -3.041 1 89.81 228 SER A C 1
ATOM 1768 O O . SER A 1 228 ? 2.789 22.578 -4.078 1 89.81 228 SER A O 1
ATOM 1770 N N . GLY A 1 229 ? 3.35 20.766 -2.857 1 92.56 229 GLY A N 1
ATOM 1771 C CA . GLY A 1 229 ? 2.805 19.859 -3.857 1 92.56 229 GLY A CA 1
ATOM 1772 C C . GLY A 1 229 ? 1.321 20.062 -4.102 1 92.56 229 GLY A C 1
ATOM 1773 O O . GLY A 1 229 ? 0.862 20.016 -5.242 1 92.56 229 GLY A O 1
ATOM 1774 N N . TYR A 1 230 ? 0.587 20.359 -3.098 1 95.06 230 TYR A N 1
ATOM 1775 C CA . TYR A 1 230 ? -0.854 20.547 -3.234 1 95.06 230 TYR A CA 1
ATOM 1776 C C . TYR A 1 230 ? -1.19 21.953 -3.705 1 95.06 230 TYR A C 1
ATOM 1778 O O . TYR A 1 230 ? -2.266 22.188 -4.262 1 95.06 230 TYR A O 1
ATOM 1786 N N . GLN A 1 231 ? -0.291 22.922 -3.445 1 92.12 231 GLN A N 1
ATOM 1787 C CA . GLN A 1 231 ? -0.428 24.188 -4.148 1 92.12 231 GLN A CA 1
ATOM 1788 C C . GLN A 1 231 ? -0.361 23.984 -5.66 1 92.12 231 GLN A C 1
ATOM 1790 O O . GLN A 1 231 ? -1.209 24.5 -6.398 1 92.12 231 GLN A O 1
ATOM 1795 N N . ILE A 1 232 ? 0.63 23.234 -6.086 1 92.56 232 ILE A N 1
ATOM 1796 C CA . ILE A 1 232 ? 0.807 22.969 -7.508 1 92.56 232 ILE A CA 1
ATOM 1797 C C . ILE A 1 232 ? -0.39 22.172 -8.039 1 92.56 232 ILE A C 1
ATOM 1799 O O . ILE A 1 232 ? -0.86 22.422 -9.148 1 92.56 232 ILE A O 1
ATOM 1803 N N . LEU A 1 233 ? -0.918 21.203 -7.262 1 95.69 233 LEU A N 1
ATOM 1804 C CA . LEU A 1 233 ? -2.096 20.453 -7.672 1 95.69 233 LEU A CA 1
ATOM 1805 C C . LEU A 1 233 ? -3.301 21.375 -7.844 1 95.69 233 LEU A C 1
ATOM 1807 O O . LEU A 1 233 ? -4.156 21.125 -8.695 1 95.69 233 LEU A O 1
ATOM 1811 N N . GLY A 1 234 ? -3.369 22.453 -6.98 1 96.19 234 GLY A N 1
ATOM 1812 C CA . GLY A 1 234 ? -4.375 23.484 -7.219 1 96.19 234 GLY A CA 1
ATOM 1813 C C . GLY A 1 234 ? -4.285 24.094 -8.602 1 96.19 234 GLY A C 1
ATOM 1814 O O . GLY A 1 234 ? -5.301 24.266 -9.273 1 96.19 234 GLY A O 1
ATOM 1815 N N . TYR A 1 235 ? -3.02 24.375 -9.055 1 95.25 235 TYR A N 1
ATOM 1816 C CA . TYR A 1 235 ? -2.816 24.922 -10.391 1 95.25 235 TYR A CA 1
ATOM 1817 C C . TYR A 1 235 ? -3.219 23.906 -11.453 1 95.25 235 TYR A C 1
ATOM 1819 O O . TYR A 1 235 ? -3.791 24.266 -12.484 1 95.25 235 TYR A O 1
ATOM 1827 N N . VAL A 1 236 ? -2.895 22.625 -11.227 1 96.31 236 VAL A N 1
ATOM 1828 C CA . VAL A 1 236 ? -3.287 21.562 -12.148 1 96.31 236 VAL A CA 1
ATOM 1829 C C . VAL A 1 236 ? -4.809 21.547 -12.297 1 96.31 236 VAL A C 1
ATOM 1831 O O . VAL A 1 236 ? -5.324 21.453 -13.414 1 96.31 236 VAL A O 1
ATOM 1834 N N . LEU A 1 237 ? -5.508 21.625 -11.195 1 97.62 237 LEU A N 1
ATOM 1835 C CA . LEU A 1 237 ? -6.965 21.609 -11.195 1 97.62 237 LEU A CA 1
ATOM 1836 C C . LEU A 1 237 ? -7.516 22.797 -11.992 1 97.62 237 LEU A C 1
ATOM 1838 O O . LEU A 1 237 ? -8.477 22.641 -12.75 1 97.62 237 LEU A O 1
ATOM 1842 N N . GLU A 1 238 ? -6.953 23.969 -11.766 1 97.81 238 GLU A N 1
ATOM 1843 C CA . GLU A 1 238 ? -7.375 25.156 -12.508 1 97.81 238 GLU A CA 1
ATOM 1844 C C . GLU A 1 238 ? -7.188 24.969 -14.008 1 97.81 238 GLU A C 1
ATOM 1846 O O . GLU A 1 238 ? -8.039 25.375 -14.805 1 97.81 238 GLU A O 1
ATOM 1851 N N . SER A 1 239 ? -6.074 24.359 -14.344 1 96.94 239 SER A N 1
ATOM 1852 C CA . SER A 1 239 ? -5.773 24.109 -15.75 1 96.94 239 SER A CA 1
ATOM 1853 C C . SER A 1 239 ? -6.777 23.141 -16.359 1 96.94 239 SER A C 1
ATOM 1855 O O . SER A 1 239 ? -7.242 23.328 -17.484 1 96.94 239 SER A O 1
ATOM 1857 N N . ILE A 1 240 ? -7.117 22.078 -15.648 1 97.56 240 ILE A N 1
ATOM 1858 C CA . ILE A 1 240 ? -8.031 21.047 -16.125 1 97.56 240 ILE A CA 1
ATOM 1859 C C . ILE A 1 240 ? -9.445 21.609 -16.234 1 97.56 240 ILE A C 1
ATOM 1861 O O . ILE A 1 240 ? -10.133 21.406 -17.234 1 97.56 240 ILE A O 1
ATOM 1865 N N . ALA A 1 241 ? -9.867 22.375 -15.219 1 98 241 ALA A N 1
ATOM 1866 C CA . ALA A 1 241 ? -11.242 22.844 -15.109 1 98 241 ALA A CA 1
ATOM 1867 C C . ALA A 1 241 ? -11.422 24.172 -15.844 1 98 241 ALA A C 1
ATOM 1869 O O . ALA A 1 241 ? -12.555 24.609 -16.094 1 98 241 ALA A O 1
ATOM 1870 N N . LYS A 1 242 ? -10.336 24.875 -16.188 1 97.75 242 LYS A N 1
ATOM 1871 C CA . LYS A 1 242 ? -10.359 26.203 -16.797 1 97.75 242 LYS A CA 1
ATOM 1872 C C . LYS A 1 242 ? -11.141 27.188 -15.93 1 97.75 242 LYS A C 1
ATOM 1874 O O . LYS A 1 242 ? -12.016 27.906 -16.438 1 97.75 242 LYS A O 1
ATOM 1879 N N . ALA A 1 243 ? -10.914 27.188 -14.688 1 98.25 243 ALA A N 1
ATOM 1880 C CA . ALA A 1 243 ? -11.523 28.047 -13.68 1 98.25 243 ALA A CA 1
ATOM 1881 C C . ALA A 1 243 ? -10.602 28.219 -12.477 1 98.25 243 ALA A C 1
ATOM 1883 O O . ALA A 1 243 ? -9.656 27.438 -12.297 1 98.25 243 ALA A O 1
ATOM 1884 N N . ASP A 1 244 ? -10.898 29.25 -11.695 1 97.19 244 ASP A N 1
ATOM 1885 C CA . ASP A 1 244 ? -10.133 29.453 -10.469 1 97.19 244 ASP A CA 1
ATOM 1886 C C . ASP A 1 244 ? -10.492 28.406 -9.414 1 97.19 244 ASP A C 1
ATOM 1888 O O . ASP A 1 244 ? -11.633 27.922 -9.367 1 97.19 244 ASP A O 1
ATOM 1892 N N . TYR A 1 245 ? -9.539 28.156 -8.539 1 97.38 245 TYR A N 1
ATOM 1893 C CA . TYR A 1 245 ? -9.688 27.109 -7.543 1 97.38 245 TYR A CA 1
ATOM 1894 C C . TYR A 1 245 ? -10.945 27.312 -6.707 1 97.38 245 TYR A C 1
ATOM 1896 O O . TYR A 1 245 ? -11.711 26.375 -6.473 1 97.38 245 TYR A O 1
ATOM 1904 N N . GLU A 1 246 ? -11.141 28.484 -6.23 1 97.88 246 GLU A N 1
ATOM 1905 C CA . GLU A 1 246 ? -12.281 28.75 -5.363 1 97.88 246 GLU A CA 1
ATOM 1906 C C . GLU A 1 246 ? -13.594 28.5 -6.086 1 97.88 246 GLU A C 1
ATOM 1908 O O . GLU A 1 246 ? -14.539 27.953 -5.504 1 97.88 246 GLU A O 1
ATOM 1913 N N . ASP A 1 247 ? -13.672 28.875 -7.344 1 98.31 247 ASP A N 1
ATOM 1914 C CA . ASP A 1 247 ? -14.883 28.641 -8.133 1 98.31 247 ASP A CA 1
ATOM 1915 C C . ASP A 1 247 ? -15.125 27.141 -8.32 1 98.31 247 ASP A C 1
ATOM 1917 O O . ASP A 1 247 ? -16.266 26.688 -8.25 1 98.31 247 ASP A O 1
ATOM 1921 N N . ILE A 1 248 ? -14.047 26.391 -8.594 1 98.62 248 ILE A N 1
ATOM 1922 C CA . ILE A 1 248 ? -14.172 24.938 -8.75 1 98.62 248 ILE A CA 1
ATOM 1923 C C . ILE A 1 248 ? -14.703 24.328 -7.453 1 98.62 248 ILE A C 1
ATOM 1925 O O . ILE A 1 248 ? -15.609 23.5 -7.484 1 98.62 248 ILE A O 1
ATOM 1929 N N . LEU A 1 249 ? -14.148 24.766 -6.309 1 98.69 249 LEU A N 1
ATOM 1930 C CA . LEU A 1 249 ? -14.555 24.281 -4.996 1 98.69 249 LEU A CA 1
ATOM 1931 C C . LEU A 1 249 ? -16.047 24.547 -4.758 1 98.69 249 LEU A C 1
ATOM 1933 O O . LEU A 1 249 ? -16.766 23.656 -4.312 1 98.69 249 LEU A O 1
ATOM 1937 N N . ILE A 1 250 ? -16.516 25.75 -5.039 1 98.31 250 ILE A N 1
ATOM 1938 C CA . ILE A 1 250 ? -17.906 26.141 -4.812 1 98.31 250 ILE A CA 1
ATOM 1939 C C . ILE A 1 250 ? -18.812 25.344 -5.742 1 98.31 250 ILE A C 1
ATOM 1941 O O . ILE A 1 250 ? -19.797 24.75 -5.289 1 98.31 250 ILE A O 1
ATOM 1945 N N . ASP A 1 251 ? -18.469 25.219 -6.973 1 98.12 251 ASP A N 1
ATOM 1946 C CA . ASP A 1 251 ? -19.375 24.703 -7.992 1 98.12 251 ASP A CA 1
ATOM 1947 C C . ASP A 1 251 ? -19.406 23.172 -7.977 1 98.12 251 ASP A C 1
ATOM 1949 O O . ASP A 1 251 ? -20.422 22.562 -8.297 1 98.12 251 ASP A O 1
ATOM 1953 N N . ARG A 1 252 ? -18.312 22.562 -7.566 1 98 252 ARG A N 1
ATOM 1954 C CA . ARG A 1 252 ? -18.25 21.125 -7.758 1 98 252 ARG A CA 1
ATOM 1955 C C . ARG A 1 252 ? -18.328 20.391 -6.422 1 98 252 ARG A C 1
ATOM 1957 O O . ARG A 1 252 ? -18.531 19.172 -6.387 1 98 252 ARG A O 1
ATOM 1964 N N . LEU A 1 253 ? -18.25 21.109 -5.344 1 98.44 253 LEU A N 1
ATOM 1965 C CA . LEU A 1 253 ? -18.297 20.422 -4.059 1 98.44 253 LEU A CA 1
ATOM 1966 C C . LEU A 1 253 ? -19.266 21.094 -3.109 1 98.44 253 LEU A C 1
ATOM 1968 O O . LEU A 1 253 ? -20.25 20.484 -2.676 1 98.44 253 LEU A O 1
ATOM 1972 N N . ILE A 1 254 ? -19.156 22.375 -2.85 1 98.56 254 ILE A N 1
ATOM 1973 C CA . ILE A 1 254 ? -19.906 23.062 -1.809 1 98.56 254 ILE A CA 1
ATOM 1974 C C . ILE A 1 254 ? -21.391 23.125 -2.203 1 98.56 254 ILE A C 1
ATOM 1976 O O . ILE A 1 254 ? -22.266 22.703 -1.438 1 98.56 254 ILE A O 1
ATOM 1980 N N . LYS A 1 255 ? -21.656 23.594 -3.385 1 98.5 255 LYS A N 1
ATOM 1981 C CA . LYS A 1 255 ? -23.031 23.75 -3.814 1 98.5 255 LYS A CA 1
ATOM 1982 C C . LYS A 1 255 ? -23.719 22.406 -4.012 1 98.5 255 LYS A C 1
ATOM 1984 O O . LYS A 1 255 ? -24.797 22.156 -3.477 1 98.5 255 LYS A O 1
ATOM 1989 N N . PRO A 1 256 ? -23.031 21.469 -4.723 1 98.44 256 PRO A N 1
ATOM 1990 C CA . PRO A 1 256 ? -23.703 20.188 -4.957 1 98.44 256 PRO A CA 1
ATOM 1991 C C . PRO A 1 256 ? -24.047 19.453 -3.66 1 98.44 256 PRO A C 1
ATOM 1993 O O . PRO A 1 256 ? -25.047 18.734 -3.592 1 98.44 256 PRO A O 1
ATOM 1996 N N . LEU A 1 257 ? -23.266 19.609 -2.604 1 98.12 257 LEU A N 1
ATOM 1997 C CA . LEU A 1 257 ? -23.469 18.891 -1.354 1 98.12 257 LEU A CA 1
ATOM 1998 C C . LEU A 1 257 ? -24.125 19.797 -0.312 1 98.12 257 LEU A C 1
ATOM 2000 O O . LEU A 1 257 ? -24.359 19.375 0.825 1 98.12 257 LEU A O 1
ATOM 2004 N N . ASN A 1 258 ? -24.406 21.047 -0.665 1 98.19 258 ASN A N 1
ATOM 2005 C CA . ASN A 1 258 ? -25.031 22.016 0.216 1 98.19 258 ASN A CA 1
ATOM 2006 C C . ASN A 1 258 ? -24.25 22.188 1.518 1 98.19 258 ASN A C 1
ATOM 2008 O O . ASN A 1 258 ? -24.828 22.094 2.605 1 98.19 258 ASN A O 1
ATOM 2012 N N . LEU A 1 259 ? -22.969 22.344 1.415 1 98.44 259 LEU A N 1
ATOM 2013 C CA . LEU A 1 259 ? -22.109 22.547 2.574 1 98.44 259 LEU A CA 1
ATOM 2014 C C . LEU A 1 259 ? -22.141 24 3.035 1 98.44 259 LEU A C 1
ATOM 2016 O O . LEU A 1 259 ? -21.172 24.734 2.83 1 98.44 259 LEU A O 1
ATOM 2020 N N . THR A 1 260 ? -23.078 24.375 3.812 1 97.56 260 THR A N 1
ATOM 2021 C CA . THR A 1 260 ? -23.406 25.766 4.078 1 97.56 260 THR A CA 1
ATOM 2022 C C . THR A 1 260 ? -22.453 26.359 5.113 1 97.56 260 THR A C 1
ATOM 2024 O O . THR A 1 260 ? -22.406 27.578 5.289 1 97.56 260 THR A O 1
ATOM 2027 N N . ARG A 1 261 ? -21.688 25.547 5.785 1 98.5 261 ARG A N 1
ATOM 2028 C CA . ARG A 1 261 ? -20.734 26.031 6.777 1 98.5 261 ARG A CA 1
ATOM 2029 C C . ARG A 1 261 ? -19.312 25.844 6.301 1 98.5 261 ARG A C 1
ATOM 2031 O O . ARG A 1 261 ? -18.375 25.75 7.113 1 98.5 261 ARG A O 1
ATOM 2038 N N . SER A 1 262 ? -19.125 25.641 4.965 1 98.75 262 SER A N 1
ATOM 2039 C CA . SER A 1 262 ? -17.781 25.422 4.402 1 98.75 262 SER A CA 1
ATOM 2040 C C . SER A 1 262 ? -17.438 26.516 3.387 1 98.75 262 SER A C 1
ATOM 2042 O O . SER A 1 262 ? -18.297 26.938 2.604 1 98.75 262 SER A O 1
ATOM 2044 N N . CYS A 1 263 ? -16.25 26.984 3.463 1 98.25 263 CYS A N 1
ATOM 2045 C CA . CYS A 1 263 ? -15.75 27.969 2.51 1 98.25 263 CYS A CA 1
ATOM 2046 C C . CYS A 1 263 ? -14.227 28 2.5 1 98.25 263 CYS A C 1
ATOM 2048 O O . CYS A 1 263 ? -13.586 27.406 3.371 1 98.25 263 CYS A O 1
ATOM 2050 N N . LEU A 1 264 ? -13.727 28.578 1.47 1 97.5 264 LEU A N 1
ATOM 2051 C CA . LEU A 1 264 ? -12.281 28.719 1.35 1 97.5 264 LEU A CA 1
ATOM 2052 C C . LEU A 1 264 ? -11.773 29.875 2.199 1 97.5 264 LEU A C 1
ATOM 2054 O O . LEU A 1 264 ? -10.672 29.812 2.754 1 97.5 264 LEU A O 1
ATOM 2058 N N . ARG A 1 265 ? -12.531 30.969 2.242 1 92.88 265 ARG A N 1
ATOM 2059 C CA . ARG A 1 265 ? -12.102 32.156 2.939 1 92.88 265 ARG A CA 1
ATOM 2060 C C . ARG A 1 265 ? -13.289 32.938 3.492 1 92.88 265 ARG A C 1
ATOM 2062 O O . ARG A 1 265 ? -14.414 32.812 3 1 92.88 265 ARG A O 1
ATOM 2069 N N . GLY A 1 266 ? -12.992 33.594 4.566 1 87.5 266 GLY A N 1
ATOM 2070 C CA . GLY A 1 266 ? -13.852 34.688 5.039 1 87.5 266 GLY A CA 1
ATOM 2071 C C . GLY A 1 266 ? -15.141 34.188 5.668 1 87.5 266 GLY A C 1
ATOM 2072 O O . GLY A 1 266 ? -16.219 34.719 5.391 1 87.5 266 GLY A O 1
ATOM 2073 N N . PRO A 1 267 ? -15.102 33.156 6.414 1 92.5 267 PRO A N 1
ATOM 2074 C CA . PRO A 1 267 ? -16.344 32.781 7.094 1 92.5 267 PRO A CA 1
ATOM 2075 C C . PRO A 1 267 ? -16.797 33.844 8.109 1 92.5 267 PRO A C 1
ATOM 2077 O O . PRO A 1 267 ? -15.984 34.656 8.555 1 92.5 267 PRO A O 1
ATOM 2080 N N . ASP A 1 268 ? -18.141 33.844 8.422 1 95.81 268 ASP A N 1
ATOM 2081 C CA . ASP A 1 268 ? -18.672 34.656 9.508 1 95.81 268 ASP A CA 1
ATOM 2082 C C . ASP A 1 268 ? -18.094 34.219 10.852 1 95.81 268 ASP A C 1
ATOM 2084 O O . ASP A 1 268 ? -18.406 33.125 11.336 1 95.81 268 ASP A O 1
ATOM 2088 N N . PRO A 1 269 ? -17.344 35.031 11.438 1 97 269 PRO A N 1
ATOM 2089 C CA . PRO A 1 269 ? -16.719 34.656 12.703 1 97 269 PRO A CA 1
ATOM 2090 C C . PRO A 1 269 ? -17.75 34.312 13.781 1 97 269 PRO A C 1
ATOM 2092 O O . PRO A 1 269 ? -17.469 33.5 14.672 1 97 269 PRO A O 1
ATOM 2095 N N . SER A 1 270 ? -18.922 34.875 13.719 1 96.94 270 SER A N 1
ATOM 2096 C CA . SER A 1 270 ? -19.938 34.656 14.734 1 96.94 270 SER A CA 1
ATOM 2097 C C . SER A 1 270 ? -20.438 33.188 14.703 1 96.94 270 SER A C 1
ATOM 2099 O O . SER A 1 270 ? -21.078 32.75 15.648 1 96.94 270 SER A O 1
ATOM 2101 N N . LEU A 1 271 ? -20.078 32.469 13.703 1 98.25 271 LEU A N 1
ATOM 2102 C CA . LEU A 1 271 ? -20.516 31.078 13.562 1 98.25 271 LEU A CA 1
ATOM 2103 C C . LEU A 1 271 ? -19.359 30.125 13.836 1 98.25 271 LEU A C 1
ATOM 2105 O O . LEU A 1 271 ? -19.5 28.906 13.695 1 98.25 271 LEU A O 1
ATOM 2109 N N . ALA A 1 272 ? -18.234 30.688 14.234 1 98.69 272 ALA A N 1
ATOM 2110 C CA . ALA A 1 272 ? -17.016 29.875 14.352 1 98.69 272 ALA A CA 1
ATOM 2111 C C . ALA A 1 272 ? -16.578 29.766 15.805 1 98.69 272 ALA A C 1
ATOM 2113 O O . ALA A 1 272 ? -16.891 30.641 16.625 1 98.69 272 ALA A O 1
ATOM 2114 N N . VAL A 1 273 ? -15.938 28.672 16.172 1 98.69 273 VAL A N 1
ATOM 2115 C CA . VAL A 1 273 ? -15.234 28.594 17.453 1 98.69 273 VAL A CA 1
ATOM 2116 C C . VAL A 1 273 ? -13.859 29.234 17.328 1 98.69 273 VAL A C 1
ATOM 2118 O O . VAL A 1 273 ? -13.07 28.875 16.469 1 98.69 273 VAL A O 1
ATOM 2121 N N . ILE A 1 274 ? -13.578 30.203 18.141 1 98.12 274 ILE A N 1
ATOM 2122 C CA . ILE A 1 274 ? -12.336 30.969 18.047 1 98.12 274 ILE A CA 1
ATOM 2123 C C . ILE A 1 274 ? -11.68 31.047 19.422 1 98.12 274 ILE A C 1
ATOM 2125 O O . ILE A 1 274 ? -12.008 31.906 20.234 1 98.12 274 ILE A O 1
ATOM 2129 N N . PRO A 1 275 ? -10.742 30.141 19.672 1 96.44 275 PRO A N 1
ATOM 2130 C CA . PRO A 1 275 ? -9.984 30.281 20.922 1 96.44 275 PRO A CA 1
ATOM 2131 C C . PRO A 1 275 ? -9.203 31.594 20.984 1 96.44 275 PRO A C 1
ATOM 2133 O O . PRO A 1 275 ? -8.531 31.969 20.031 1 96.44 275 PRO A O 1
ATOM 2136 N N . HIS A 1 276 ? -9.258 32.281 22.141 1 94.75 276 HIS A N 1
ATOM 2137 C CA . HIS A 1 276 ? -8.617 33.594 22.344 1 94.75 276 HIS A CA 1
ATOM 2138 C C . HIS A 1 276 ? -9.18 34.625 21.375 1 94.75 276 HIS A C 1
ATOM 2140 O O . HIS A 1 276 ? -10.32 35.062 21.516 1 94.75 276 HIS A O 1
ATOM 2146 N N . ASN A 1 277 ? -8.477 34.875 20.297 1 94.75 277 ASN A N 1
ATOM 2147 C CA . ASN A 1 277 ? -8.969 35.781 19.266 1 94.75 277 ASN A CA 1
ATOM 2148 C C . ASN A 1 277 ? -8.578 35.312 17.859 1 94.75 277 ASN A C 1
ATOM 2150 O O . ASN A 1 277 ? -7.918 34.281 17.719 1 94.75 277 ASN A O 1
ATOM 2154 N N . GLU A 1 278 ? -9.031 36.031 16.891 1 95.56 278 GLU A N 1
ATOM 2155 C CA . GLU A 1 278 ? -8.891 35.594 15.5 1 95.56 278 GLU A CA 1
ATOM 2156 C C . GLU A 1 278 ? -7.426 35.5 15.102 1 95.56 278 GLU A C 1
ATOM 2158 O O . GLU A 1 278 ? -7.043 34.562 14.367 1 95.56 278 GLU A O 1
ATOM 2163 N N . SER A 1 279 ? -6.578 36.375 15.562 1 94.69 279 SER A N 1
ATOM 2164 C CA . SER A 1 279 ? -5.168 36.406 15.188 1 94.69 279 SER A CA 1
ATOM 2165 C C . SER A 1 279 ? -4.379 35.312 15.914 1 94.69 279 SER A C 1
ATOM 2167 O O . SER A 1 279 ? -3.643 34.531 15.281 1 94.69 279 SER A O 1
ATOM 2169 N N . LEU A 1 280 ? -4.598 35.188 17.25 1 94.12 280 LEU A N 1
ATOM 2170 C CA . LEU A 1 280 ? -3.857 34.219 18.047 1 94.12 280 LEU A CA 1
ATOM 2171 C C . LEU A 1 280 ? -4.23 32.812 17.656 1 94.12 280 LEU A C 1
ATOM 2173 O O . LEU A 1 280 ? -3.391 31.906 17.703 1 94.12 280 LEU A O 1
ATOM 2177 N N . SER A 1 281 ? -5.473 32.594 17.281 1 95.88 281 SER A N 1
ATOM 2178 C CA . SER A 1 281 ? -5.934 31.266 16.922 1 95.88 281 SER A CA 1
ATOM 2179 C C . SER A 1 281 ? -5.566 30.938 15.477 1 95.88 281 SER A C 1
ATOM 2181 O O . SER A 1 281 ? -5.695 29.797 15.047 1 95.88 281 SER A O 1
ATOM 2183 N N . TRP A 1 282 ? -5.191 31.922 14.656 1 94.88 282 TRP A N 1
ATOM 2184 C CA . TRP A 1 282 ? -4.91 31.844 13.227 1 94.88 282 TRP A CA 1
ATOM 2185 C C . TRP A 1 282 ? -6.199 31.672 12.43 1 94.88 282 TRP A C 1
ATOM 2187 O O . TRP A 1 282 ? -6.176 31.156 11.305 1 94.88 282 TRP A O 1
ATOM 2197 N N . PHE A 1 283 ? -7.32 32.031 13.023 1 96.38 283 PHE A N 1
ATOM 2198 C CA . PHE A 1 283 ? -8.594 31.984 12.312 1 96.38 283 PHE A CA 1
ATOM 2199 C C . PHE A 1 283 ? -8.547 32.875 11.07 1 96.38 283 PHE A C 1
ATOM 2201 O O . PHE A 1 283 ? -9.102 32.5 10.031 1 96.38 283 PHE A O 1
ATOM 2208 N N . ASP A 1 284 ? -7.852 33.969 11.141 1 94.12 284 ASP A N 1
ATOM 2209 C CA . ASP A 1 284 ? -7.852 34.906 10.039 1 94.12 284 ASP A CA 1
ATOM 2210 C C . ASP A 1 284 ? -6.582 34.781 9.203 1 94.12 284 ASP A C 1
ATOM 2212 O O . ASP A 1 284 ? -6.301 35.656 8.359 1 94.12 284 ASP A O 1
ATOM 2216 N N . TYR A 1 285 ? -5.773 33.75 9.477 1 90.88 285 TYR A N 1
ATOM 2217 C CA . TYR A 1 285 ? -4.539 33.594 8.719 1 90.88 285 TYR A CA 1
ATOM 2218 C C . TYR A 1 285 ? -4.828 33.156 7.285 1 90.88 285 TYR A C 1
ATOM 2220 O O . TYR A 1 285 ? -5.602 32.219 7.051 1 90.88 285 TYR A O 1
ATOM 2228 N N . ASP A 1 286 ? -4.246 33.781 6.355 1 88.62 286 ASP A N 1
ATOM 2229 C CA . ASP A 1 286 ? -4.438 33.5 4.934 1 88.62 286 ASP A CA 1
ATOM 2230 C C . ASP A 1 286 ? -3.215 32.812 4.336 1 88.62 286 ASP A C 1
ATOM 2232 O O . ASP A 1 286 ? -2.109 33.375 4.379 1 88.62 286 ASP A O 1
ATOM 2236 N N . LEU A 1 287 ? -3.41 31.656 3.729 1 88.06 287 LEU A N 1
ATOM 2237 C CA . LEU A 1 287 ? -2.309 30.875 3.166 1 88.06 287 LEU A CA 1
ATOM 2238 C C . LEU A 1 287 ? -2.035 31.281 1.724 1 88.06 287 LEU A C 1
ATOM 2240 O O . LEU A 1 287 ? -1.148 30.734 1.073 1 88.06 287 LEU A O 1
ATOM 2244 N N . GLY A 1 288 ? -2.773 32.219 1.195 1 85.94 288 GLY A N 1
ATOM 2245 C CA . GLY A 1 288 ? -2.557 32.688 -0.16 1 85.94 288 GLY A CA 1
ATOM 2246 C C . GLY A 1 288 ? -2.674 31.594 -1.206 1 85.94 288 GLY A C 1
ATOM 2247 O O . GLY A 1 288 ? -3.664 30.859 -1.236 1 85.94 288 GLY A O 1
ATOM 2248 N N . ASP A 1 289 ? -1.568 31.438 -1.989 1 84.31 289 ASP A N 1
ATOM 2249 C CA . ASP A 1 289 ? -1.583 30.484 -3.1 1 84.31 289 ASP A CA 1
ATOM 2250 C C . ASP A 1 289 ? -1.555 29.047 -2.594 1 84.31 289 ASP A C 1
ATOM 2252 O O . ASP A 1 289 ? -1.846 28.109 -3.344 1 84.31 289 ASP A O 1
ATOM 2256 N N . GLU A 1 290 ? -1.209 28.844 -1.358 1 90 290 GLU A N 1
ATOM 2257 C CA . GLU A 1 290 ? -1.186 27.5 -0.787 1 90 290 GLU A CA 1
ATOM 2258 C C . GLU A 1 290 ? -2.549 27.125 -0.219 1 90 290 GLU A C 1
ATOM 2260 O O . GLU A 1 290 ? -2.678 26.109 0.474 1 90 290 GLU A O 1
ATOM 2265 N N . ALA A 1 291 ? -3.607 27.906 -0.528 1 92.75 291 ALA A N 1
ATOM 2266 C CA . ALA A 1 291 ? -4.965 27.719 -0.023 1 92.75 291 ALA A CA 1
ATOM 2267 C C . ALA A 1 291 ? -5.457 26.297 -0.275 1 92.75 291 ALA A C 1
ATOM 2269 O O . ALA A 1 291 ? -6.082 25.688 0.596 1 92.75 291 ALA A O 1
ATOM 2270 N N . PRO A 1 292 ? -5.117 25.656 -1.457 1 95.5 292 PRO A N 1
ATOM 2271 C CA . PRO A 1 292 ? -5.598 24.297 -1.712 1 95.5 292 PRO A CA 1
ATOM 2272 C C . PRO A 1 292 ? -5.047 23.281 -0.716 1 95.5 292 PRO A C 1
ATOM 2274 O O . PRO A 1 292 ? -5.594 22.188 -0.58 1 95.5 292 PRO A O 1
ATOM 2277 N N . ALA A 1 293 ? -4.039 23.703 -0.011 1 95.81 293 ALA A N 1
ATOM 2278 C CA . ALA A 1 293 ? -3.377 22.781 0.906 1 95.81 293 ALA A CA 1
ATOM 2279 C C . ALA A 1 293 ? -3.918 22.938 2.324 1 95.81 293 ALA A C 1
ATOM 2281 O O . ALA A 1 293 ? -3.723 22.047 3.168 1 95.81 293 ALA A O 1
ATOM 2282 N N . GLY A 1 294 ? -4.637 24.141 2.598 1 96.56 294 GLY A N 1
ATOM 2283 C CA . GLY A 1 294 ? -4.855 24.203 4.035 1 96.56 294 GLY A CA 1
ATOM 2284 C C . GLY A 1 294 ? -5.852 25.281 4.438 1 96.56 294 GLY A C 1
ATOM 2285 O O . GLY A 1 294 ? -6.035 25.547 5.629 1 96.56 294 GLY A O 1
ATOM 2286 N N . SER A 1 295 ? -6.625 25.891 3.545 1 96.31 295 SER A N 1
ATOM 2287 C CA . SER A 1 295 ? -7.305 27.125 3.924 1 96.31 295 SER A CA 1
ATOM 2288 C C . SER A 1 295 ? -8.789 26.875 4.168 1 96.31 295 SER A C 1
ATOM 2290 O O . SER A 1 295 ? -9.516 27.781 4.582 1 96.31 295 SER A O 1
ATOM 2292 N N . ILE A 1 296 ? -9.289 25.688 3.994 1 98.56 296 ILE A N 1
ATOM 2293 C CA . ILE A 1 296 ? -10.727 25.469 4.016 1 98.56 296 ILE A CA 1
ATOM 2294 C C . ILE A 1 296 ? -11.234 25.469 5.457 1 98.56 296 ILE A C 1
ATOM 2296 O O . ILE A 1 296 ? -10.562 24.953 6.355 1 98.56 296 ILE A O 1
ATOM 2300 N N . PHE A 1 297 ? -12.406 26.125 5.656 1 98.81 297 PHE A N 1
ATOM 2301 C CA . PHE A 1 297 ? -13.211 26.062 6.871 1 98.81 297 PHE A CA 1
ATOM 2302 C C . PHE A 1 297 ? -14.383 25.109 6.699 1 98.81 297 PHE A C 1
ATOM 2304 O O . PHE A 1 297 ? -14.922 24.969 5.602 1 98.81 297 PHE A O 1
ATOM 2311 N N . SER A 1 298 ? -14.781 24.469 7.754 1 98.81 298 SER A N 1
ATOM 2312 C CA . SER A 1 298 ? -15.922 23.562 7.672 1 98.81 298 SER A CA 1
ATOM 2313 C C . SER A 1 298 ? -16.5 23.266 9.055 1 98.81 298 SER A C 1
ATOM 2315 O O . SER A 1 298 ? -16.094 23.891 10.039 1 98.81 298 SER A O 1
ATOM 2317 N N . SER A 1 299 ? -17.531 22.484 9.133 1 98.75 299 SER A N 1
ATOM 2318 C CA . SER A 1 299 ? -18.172 22.016 10.359 1 98.75 299 SER A CA 1
ATOM 2319 C C . SER A 1 299 ? -18.219 20.484 10.406 1 98.75 299 SER A C 1
ATOM 2321 O O . SER A 1 299 ? -17.953 19.828 9.406 1 98.75 299 SER A O 1
ATOM 2323 N N . ALA A 1 300 ? -18.453 20 11.594 1 98.44 300 ALA A N 1
ATOM 2324 C CA . ALA A 1 300 ? -18.562 18.547 11.75 1 98.44 300 ALA A CA 1
ATOM 2325 C C . ALA A 1 300 ? -19.625 17.969 10.82 1 98.44 300 ALA A C 1
ATOM 2327 O O . ALA A 1 300 ? -19.422 16.922 10.203 1 98.44 300 ALA A O 1
ATOM 2328 N N . LYS A 1 301 ? -20.734 18.672 10.695 1 98.19 301 LYS A N 1
ATOM 2329 C CA . LYS A 1 301 ? -21.828 18.219 9.852 1 98.19 301 LYS A CA 1
ATOM 2330 C C . LYS A 1 301 ? -21.438 18.219 8.375 1 98.19 301 LYS A C 1
ATOM 2332 O O . LYS A 1 301 ? -21.688 17.25 7.656 1 98.19 301 LYS A O 1
ATOM 2337 N N . ASP A 1 302 ? -20.859 19.312 7.906 1 98.62 302 ASP A N 1
ATOM 2338 C CA . ASP A 1 302 ? -20.422 19.406 6.516 1 98.62 302 ASP A CA 1
ATOM 2339 C C . ASP A 1 302 ? -19.375 18.344 6.203 1 98.62 302 ASP A C 1
ATOM 2341 O O . ASP A 1 302 ? -19.391 17.734 5.137 1 98.62 302 ASP A O 1
ATOM 2345 N N . MET A 1 303 ? -18.453 18.125 7.105 1 98.44 303 MET A N 1
ATOM 2346 C CA . MET A 1 30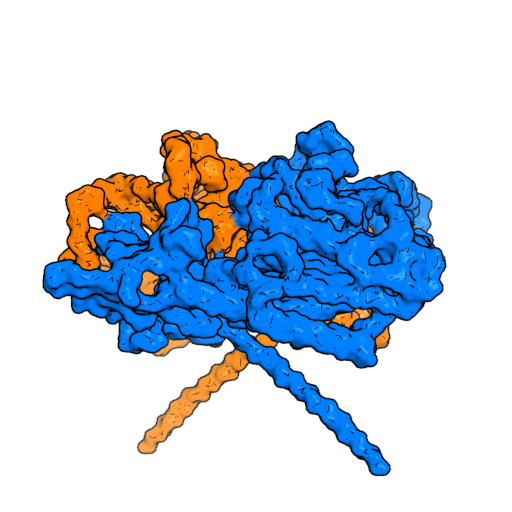3 ? -17.406 17.109 6.91 1 98.44 303 MET A CA 1
ATOM 2347 C C . MET A 1 303 ? -18 15.711 6.84 1 98.44 303 MET A C 1
ATOM 2349 O O . MET A 1 303 ? -17.547 14.875 6.062 1 98.44 303 MET A O 1
ATOM 2353 N N . ALA A 1 304 ? -18.953 15.453 7.684 1 98.38 304 ALA A N 1
ATOM 2354 C CA . ALA A 1 304 ? -19.656 14.172 7.621 1 98.38 304 ALA A CA 1
ATOM 2355 C C . ALA A 1 304 ? -20.344 13.992 6.273 1 98.38 304 ALA A C 1
ATOM 2357 O O . ALA A 1 304 ? -20.328 12.898 5.699 1 98.38 304 ALA A O 1
ATOM 2358 N N . THR A 1 305 ? -21 15.062 5.797 1 98.44 305 THR A N 1
ATOM 2359 C CA . THR A 1 305 ? -21.656 15.031 4.496 1 98.44 305 THR A CA 1
ATOM 2360 C C . THR A 1 305 ? -20.641 14.719 3.391 1 98.44 305 THR A C 1
ATOM 2362 O O . THR A 1 305 ? -20.922 13.914 2.502 1 98.44 305 THR A O 1
ATOM 2365 N N . PHE A 1 306 ? -19.531 15.375 3.502 1 98.56 306 PHE A N 1
ATOM 2366 C CA . PHE A 1 306 ? -18.453 15.102 2.559 1 98.56 306 PHE A CA 1
ATOM 2367 C C . PHE A 1 306 ? -18.031 13.633 2.631 1 98.56 306 PHE A C 1
ATOM 2369 O O . PHE A 1 306 ? -17.891 12.977 1.6 1 98.56 306 PHE A O 1
ATOM 2376 N N . GLY A 1 307 ? -17.812 13.086 3.83 1 98.62 307 GLY A N 1
ATOM 2377 C CA . GLY A 1 307 ? -17.453 11.688 4.004 1 98.62 307 GLY A CA 1
ATOM 2378 C C . GLY A 1 307 ? -18.469 10.727 3.387 1 98.62 307 GLY A C 1
ATOM 2379 O O . GLY A 1 307 ? -18.094 9.758 2.732 1 98.62 307 GLY A O 1
ATOM 2380 N N . ARG A 1 308 ? -19.766 11.055 3.545 1 98.25 308 ARG A N 1
ATOM 2381 C CA . ARG A 1 308 ? -20.812 10.242 2.943 1 98.25 308 ARG A CA 1
ATOM 2382 C C . ARG A 1 308 ? -20.734 10.273 1.421 1 98.25 308 ARG A C 1
ATOM 2384 O O . ARG A 1 308 ? -20.953 9.258 0.763 1 98.25 308 ARG A O 1
ATOM 2391 N N . ALA A 1 309 ? -20.406 11.43 0.923 1 98.38 309 ALA A N 1
ATOM 2392 C CA . ALA A 1 309 ? -20.312 11.578 -0.527 1 98.38 309 ALA A CA 1
ATOM 2393 C C . ALA A 1 309 ? -19.188 10.703 -1.091 1 98.38 309 ALA A C 1
ATOM 2395 O O . ALA A 1 309 ? -19.344 10.117 -2.164 1 98.38 309 ALA A O 1
ATOM 2396 N N . VAL A 1 310 ? -18.062 10.625 -0.39 1 98.56 310 VAL A N 1
ATOM 2397 C CA . VAL A 1 310 ? -16.953 9.781 -0.828 1 98.56 310 VAL A CA 1
ATOM 2398 C C . VAL A 1 310 ? -17.375 8.312 -0.766 1 98.56 310 VAL A C 1
ATOM 2400 O O . VAL A 1 310 ? -17.203 7.578 -1.741 1 98.56 310 VAL A O 1
ATOM 2403 N N . LEU A 1 311 ? -17.984 7.887 0.334 1 98.44 311 LEU A N 1
ATOM 2404 C CA . LEU A 1 311 ? -18.312 6.488 0.575 1 98.44 311 LEU A CA 1
ATOM 2405 C C . LEU A 1 311 ? -19.391 6.016 -0.397 1 98.44 311 LEU A C 1
ATOM 2407 O O . LEU A 1 311 ? -19.391 4.852 -0.81 1 98.44 311 LEU A O 1
ATOM 2411 N N . SER A 1 312 ? -20.25 6.949 -0.82 1 97.19 312 SER A N 1
ATOM 2412 C CA . SER A 1 312 ? -21.359 6.574 -1.682 1 97.19 312 SER A CA 1
ATOM 2413 C C . SER A 1 312 ? -21.047 6.871 -3.145 1 97.19 312 SER A C 1
ATOM 2415 O O . SER A 1 312 ? -21.875 6.602 -4.023 1 97.19 312 SER A O 1
ATOM 2417 N N . SER A 1 313 ? -19.969 7.449 -3.418 1 96.25 313 SER A N 1
ATOM 2418 C CA . SER A 1 313 ? -19.578 7.824 -4.773 1 96.25 313 SER A CA 1
ATOM 2419 C C . SER A 1 313 ? -20.641 8.711 -5.43 1 96.25 313 SER A C 1
ATOM 2421 O O . SER A 1 313 ? -21 8.5 -6.59 1 96.25 313 SER A O 1
ATOM 2423 N N . THR A 1 314 ? -21.25 9.633 -4.797 1 93 314 THR A N 1
ATOM 2424 C CA . THR A 1 314 ? -22.328 10.492 -5.293 1 93 314 THR A CA 1
ATOM 2425 C C . THR A 1 314 ? -21.812 11.43 -6.375 1 93 314 THR A C 1
ATOM 2427 O O . THR A 1 314 ? -22.5 11.68 -7.367 1 93 314 THR A O 1
ATOM 2430 N N . LEU A 1 315 ? -20.562 12 -6.34 1 96.12 315 LEU A N 1
ATOM 2431 C CA . LEU A 1 315 ? -20.047 12.992 -7.273 1 96.12 315 LEU A CA 1
ATOM 2432 C C . LEU A 1 315 ? -18.875 12.414 -8.078 1 96.12 315 LEU A C 1
ATOM 2434 O O . LEU A 1 315 ? -18.328 13.102 -8.945 1 96.12 315 LEU A O 1
ATOM 2438 N N . VAL A 1 316 ? -18.578 11.211 -7.863 1 97.44 316 VAL A N 1
ATOM 2439 C CA . VAL A 1 316 ? -17.438 10.539 -8.484 1 97.44 316 VAL A CA 1
ATOM 2440 C C . VAL A 1 316 ? -17.844 9.133 -8.914 1 97.44 316 VAL A C 1
ATOM 2442 O O . VAL A 1 316 ? -18.594 8.453 -8.211 1 97.44 316 VAL A O 1
ATOM 2445 N N . ASP A 1 317 ? -17.422 8.672 -10.109 1 95.44 317 ASP A N 1
ATOM 2446 C CA . ASP A 1 317 ? -17.672 7.305 -10.555 1 95.44 317 ASP A CA 1
ATOM 2447 C C . ASP A 1 317 ? -17.172 6.301 -9.508 1 95.44 317 ASP A C 1
ATOM 2449 O O . ASP A 1 317 ? -16.094 6.457 -8.953 1 95.44 317 ASP A O 1
ATOM 2453 N N . PRO A 1 318 ? -18.031 5.301 -9.25 1 95.38 318 PRO A N 1
ATOM 2454 C CA . PRO A 1 318 ? -17.656 4.344 -8.203 1 95.38 318 PRO A CA 1
ATOM 2455 C C . PRO A 1 318 ? -16.312 3.676 -8.469 1 95.38 318 PRO A C 1
ATOM 2457 O O . PRO A 1 318 ? -15.555 3.406 -7.531 1 95.38 318 PRO A O 1
ATOM 2460 N N . ALA A 1 319 ? -15.969 3.344 -9.695 1 95.25 319 ALA A N 1
ATOM 2461 C CA . ALA A 1 319 ? -14.68 2.732 -10.008 1 95.25 319 ALA A CA 1
ATOM 2462 C C . ALA A 1 319 ? -13.523 3.668 -9.648 1 95.25 319 ALA A C 1
ATOM 2464 O O . ALA A 1 319 ? -12.5 3.229 -9.125 1 95.25 319 ALA A O 1
ATOM 2465 N N . VAL A 1 320 ? -13.711 4.98 -9.906 1 96.62 320 VAL A N 1
ATOM 2466 C CA . VAL A 1 320 ? -12.703 5.984 -9.594 1 96.62 320 VAL A CA 1
ATOM 2467 C C . VAL A 1 320 ? -12.539 6.105 -8.078 1 96.62 320 VAL A C 1
ATOM 2469 O O . VAL A 1 320 ? -11.422 6.203 -7.578 1 96.62 320 VAL A O 1
ATOM 2472 N N . THR A 1 321 ? -13.641 6.086 -7.344 1 97.94 321 THR A N 1
ATOM 2473 C CA . THR A 1 321 ? -13.586 6.145 -5.887 1 97.94 321 THR A CA 1
ATOM 2474 C C . THR A 1 321 ? -12.805 4.957 -5.328 1 97.94 321 THR A C 1
ATOM 2476 O O . THR A 1 321 ? -11.945 5.125 -4.457 1 97.94 321 THR A O 1
ATOM 2479 N N . ARG A 1 322 ? -13.055 3.756 -5.863 1 97.12 322 ARG A N 1
ATOM 2480 C CA . ARG A 1 322 ? -12.352 2.574 -5.375 1 97.12 322 ARG A CA 1
ATOM 2481 C C . ARG A 1 322 ? -10.859 2.66 -5.68 1 97.12 322 ARG A C 1
ATOM 2483 O O . ARG A 1 322 ? -10.031 2.285 -4.848 1 97.12 322 ARG A O 1
ATOM 2490 N N . ARG A 1 323 ? -10.492 3.197 -6.848 1 97.06 323 ARG A N 1
ATOM 2491 C CA . ARG A 1 323 ? -9.086 3.371 -7.199 1 97.06 323 ARG A CA 1
ATOM 2492 C C . ARG A 1 323 ? -8.406 4.367 -6.262 1 97.06 323 ARG A C 1
ATOM 2494 O O . ARG A 1 323 ? -7.223 4.234 -5.957 1 97.06 323 ARG A O 1
ATOM 2501 N N . TRP A 1 324 ? -9.219 5.328 -5.883 1 97.94 324 TRP A N 1
ATOM 2502 C CA . TRP A 1 324 ? -8.695 6.391 -5.031 1 97.94 324 TRP A CA 1
ATOM 2503 C C . TRP A 1 324 ? -8.477 5.895 -3.607 1 97.94 324 TRP A C 1
ATOM 2505 O O . TRP A 1 324 ? -7.527 6.301 -2.938 1 97.94 324 TRP A O 1
ATOM 2515 N N . LEU A 1 325 ? -9.312 4.98 -3.141 1 98.38 325 LEU A N 1
ATOM 2516 C CA . LEU A 1 325 ? -9.234 4.426 -1.794 1 98.38 325 LEU A CA 1
ATOM 2517 C C . LEU A 1 325 ? -8.281 3.236 -1.752 1 98.38 325 LEU A C 1
ATOM 2519 O O . LEU A 1 325 ? -8.695 2.111 -1.463 1 98.38 325 LEU A O 1
ATOM 2523 N N . LYS A 1 326 ? -7.012 3.496 -2.039 1 97.94 326 LYS A N 1
ATOM 2524 C CA . LYS A 1 326 ? -5.926 2.52 -2.078 1 97.94 326 LYS A CA 1
ATOM 2525 C C . LYS A 1 326 ? -4.625 3.127 -1.562 1 97.94 326 LYS A C 1
ATOM 2527 O O . LYS A 1 326 ? -4.426 4.34 -1.633 1 97.94 326 LYS A O 1
ATOM 2532 N N . PRO A 1 327 ? -3.697 2.283 -1.067 1 98.44 327 PRO A N 1
ATOM 2533 C CA . PRO A 1 327 ? -2.352 2.775 -0.766 1 98.44 327 PRO A CA 1
ATOM 2534 C C . PRO A 1 327 ? -1.517 3.016 -2.021 1 98.44 327 PRO A C 1
ATOM 2536 O O . PRO A 1 327 ? -1.765 2.398 -3.061 1 98.44 327 PRO A O 1
ATOM 2539 N N . ILE A 1 328 ? -0.574 3.92 -1.854 1 97.88 328 ILE A N 1
ATOM 2540 C CA . ILE A 1 328 ? 0.368 4.164 -2.941 1 97.88 328 ILE A CA 1
ATOM 2541 C C . ILE A 1 328 ? 1.798 3.998 -2.432 1 97.88 328 ILE A C 1
ATOM 2543 O O . ILE A 1 328 ? 2.717 3.75 -3.217 1 97.88 328 ILE A O 1
ATOM 2547 N N . ALA A 1 329 ? 1.936 4.074 -1.129 1 98.38 329 ALA A N 1
ATOM 2548 C CA . ALA A 1 329 ? 3.25 3.885 -0.522 1 98.38 329 ALA A CA 1
ATOM 2549 C C . ALA A 1 329 ? 3.125 3.363 0.907 1 98.38 329 ALA A C 1
ATOM 2551 O O . ALA A 1 329 ? 2.137 3.639 1.59 1 98.38 329 ALA A O 1
ATOM 2552 N N . HIS A 1 330 ? 4.129 2.629 1.271 1 98.31 330 HIS A N 1
ATOM 2553 C CA . HIS A 1 330 ? 4.289 2.27 2.676 1 98.31 330 HIS A CA 1
ATOM 2554 C C . HIS A 1 330 ? 5.031 3.359 3.441 1 98.31 330 HIS A C 1
ATOM 2556 O O . HIS A 1 330 ? 5.609 4.266 2.838 1 98.31 330 HIS A O 1
ATOM 2562 N N . THR A 1 331 ? 4.898 3.344 4.719 1 97.12 331 THR A N 1
ATOM 2563 C CA . THR A 1 331 ? 5.746 4.094 5.641 1 97.12 331 THR A CA 1
ATOM 2564 C C . THR A 1 331 ? 6.562 3.145 6.52 1 97.12 331 THR A C 1
ATOM 2566 O O . THR A 1 331 ? 6.52 1.928 6.328 1 97.12 331 THR A O 1
ATOM 2569 N N . SER A 1 332 ? 7.324 3.734 7.438 1 94.81 332 SER A N 1
ATOM 2570 C CA . SER A 1 332 ? 8.117 2.877 8.312 1 94.81 332 SER A CA 1
ATOM 2571 C C . SER A 1 332 ? 7.242 2.172 9.336 1 94.81 332 SER A C 1
ATOM 2573 O O . SER A 1 332 ? 7.684 1.225 9.992 1 94.81 332 SER A O 1
ATOM 2575 N N . SER A 1 333 ? 6 2.613 9.5 1 94.06 333 SER A N 1
ATOM 2576 C CA . SER A 1 333 ? 5.035 1.937 10.359 1 94.06 333 SER A CA 1
ATOM 2577 C C . SER A 1 333 ? 4.223 0.909 9.578 1 94.06 333 SER A C 1
ATOM 2579 O O . SER A 1 333 ? 3.641 1.231 8.539 1 94.06 333 SER A O 1
ATOM 2581 N N . LEU A 1 334 ? 4.145 -0.289 10.109 1 93.62 334 LEU A N 1
ATOM 2582 C CA . LEU A 1 334 ? 3.447 -1.378 9.43 1 93.62 334 LEU A CA 1
ATOM 2583 C C . LEU A 1 334 ? 1.96 -1.07 9.297 1 93.62 334 LEU A C 1
ATOM 2585 O O . LEU A 1 334 ? 1.323 -1.484 8.32 1 93.62 334 LEU A O 1
ATOM 2589 N N . GLN A 1 335 ? 1.381 -0.316 10.25 1 96.19 335 GLN A N 1
ATOM 2590 C CA . GLN A 1 335 ? -0.054 -0.056 10.266 1 96.19 335 GLN A CA 1
ATOM 2591 C C . GLN A 1 335 ? -0.365 1.341 9.734 1 96.19 335 GLN A C 1
ATOM 2593 O O . GLN A 1 335 ? -1.38 1.938 10.094 1 96.19 335 GLN A O 1
ATOM 2598 N N . HIS A 1 336 ? 0.543 1.897 8.961 1 96.94 336 HIS A N 1
ATOM 2599 C CA . HIS A 1 336 ? 0.36 3.234 8.406 1 96.94 336 HIS A CA 1
ATOM 2600 C C . HIS A 1 336 ? 0.908 3.32 6.988 1 96.94 336 HIS A C 1
ATOM 2602 O O . HIS A 1 336 ? 2.094 3.072 6.758 1 96.94 336 HIS A O 1
ATOM 2608 N N . SER A 1 337 ? 0.051 3.594 6.023 1 98.5 337 SER A N 1
ATOM 2609 C CA . SER A 1 337 ? 0.419 3.76 4.621 1 98.5 337 SER A CA 1
ATOM 2610 C C . SER A 1 337 ? -0.116 5.074 4.059 1 98.5 337 SER A C 1
ATOM 2612 O O . SER A 1 337 ? -0.901 5.758 4.715 1 98.5 337 SER A O 1
ATOM 2614 N N . VAL A 1 338 ? 0.375 5.406 2.914 1 98.69 338 VAL A N 1
ATOM 2615 C CA . VAL A 1 338 ? 0.034 6.68 2.283 1 98.69 338 VAL A CA 1
ATOM 2616 C C . VAL A 1 338 ? -0.745 6.422 0.995 1 98.69 338 VAL A C 1
ATOM 2618 O O . VAL A 1 338 ? -0.372 5.559 0.198 1 98.69 338 VAL A O 1
ATOM 2621 N N . GLY A 1 339 ? -1.917 7.082 0.839 1 98.56 339 GLY A N 1
ATOM 2622 C CA . GLY A 1 339 ? -2.637 7.191 -0.42 1 98.56 339 GLY A CA 1
ATOM 2623 C C . GLY A 1 339 ? -2.543 8.57 -1.042 1 98.56 339 GLY A C 1
ATOM 2624 O O . GLY A 1 339 ? -1.498 9.227 -0.968 1 98.56 339 GLY A O 1
ATOM 2625 N N . ALA A 1 340 ? -3.643 9.031 -1.706 1 98.5 340 ALA A N 1
ATOM 2626 C CA . ALA A 1 340 ? -3.635 10.336 -2.357 1 98.5 340 ALA A CA 1
ATOM 2627 C C . ALA A 1 340 ? -4.711 11.25 -1.772 1 98.5 340 ALA A C 1
ATOM 2629 O O . ALA A 1 340 ? -5.855 11.242 -2.234 1 98.5 340 ALA A O 1
ATOM 2630 N N . PRO A 1 341 ? -4.562 12.109 -0.792 1 98.44 341 PRO A N 1
ATOM 2631 C CA . PRO A 1 341 ? -3.434 11.922 0.122 1 98.44 341 PRO A CA 1
ATOM 2632 C C . PRO A 1 341 ? -3.83 11.203 1.41 1 98.44 341 PRO A C 1
ATOM 2634 O O . PRO A 1 341 ? -3.459 11.641 2.504 1 98.44 341 PRO A O 1
ATOM 2637 N N . TRP A 1 342 ? -4.547 10.148 1.282 1 98.81 342 TRP A N 1
ATOM 2638 C CA . TRP A 1 342 ? -5 9.391 2.441 1 98.81 342 TRP A CA 1
ATOM 2639 C C . TRP A 1 342 ? -3.828 9.016 3.342 1 98.81 342 TRP A C 1
ATOM 2641 O O . TRP A 1 342 ? -2.752 8.664 2.854 1 98.81 342 TRP A O 1
ATOM 2651 N N . GLU A 1 343 ? -4.055 9.234 4.621 1 98.75 343 GLU A N 1
ATOM 2652 C CA . GLU A 1 343 ? -3.271 8.594 5.672 1 98.75 343 GLU A CA 1
ATOM 2653 C C . GLU A 1 343 ? -3.973 7.34 6.191 1 98.75 343 GLU A C 1
ATOM 2655 O O . GLU A 1 343 ? -4.848 7.426 7.059 1 98.75 343 GLU A O 1
ATOM 2660 N N . ILE A 1 344 ? -3.521 6.215 5.691 1 98.81 344 ILE A N 1
ATOM 2661 C CA . ILE A 1 344 ? -4.258 4.969 5.867 1 98.81 344 ILE A CA 1
ATOM 2662 C C . ILE A 1 344 ? -3.748 4.242 7.109 1 98.81 344 ILE A C 1
ATOM 2664 O O . ILE A 1 344 ? -2.564 3.902 7.191 1 98.81 344 ILE A O 1
ATOM 2668 N N . TYR A 1 345 ? -4.648 4.016 8.062 1 98.5 345 TYR A N 1
ATOM 2669 C CA . TYR A 1 345 ? -4.305 3.297 9.281 1 98.5 345 TYR A CA 1
ATOM 2670 C C . TYR A 1 345 ? -5.035 1.96 9.352 1 98.5 345 TYR A C 1
ATOM 2672 O O . TYR A 1 345 ? -6.246 1.897 9.141 1 98.5 345 TYR A O 1
ATOM 2680 N N . SER A 1 346 ? -4.297 0.892 9.617 1 97.5 346 SER A N 1
ATOM 2681 C CA . SER A 1 346 ? -4.875 -0.441 9.758 1 97.5 346 SER A CA 1
ATOM 2682 C C . SER A 1 346 ? -5.145 -0.782 11.219 1 97.5 346 SER A C 1
ATOM 2684 O O . SER A 1 346 ? -4.219 -0.84 12.023 1 97.5 346 SER A O 1
ATOM 2686 N N . PHE A 1 347 ? -6.379 -0.932 11.5 1 96.81 347 PHE A N 1
ATOM 2687 C CA . PHE A 1 347 ? -6.797 -1.415 12.812 1 96.81 347 PHE A CA 1
ATOM 2688 C C . PHE A 1 347 ? -6.969 -2.93 12.797 1 96.81 347 PHE A C 1
ATOM 2690 O O . PHE A 1 347 ? -7.457 -3.496 11.82 1 96.81 347 PHE A O 1
ATOM 2697 N N . LEU A 1 348 ? -6.652 -3.619 13.883 1 93.88 348 LEU A N 1
ATOM 2698 C CA . LEU A 1 348 ? -6.57 -5.074 13.844 1 93.88 348 LEU A CA 1
ATOM 2699 C C . LEU A 1 348 ? -7.66 -5.707 14.703 1 93.88 348 LEU A C 1
ATOM 2701 O O . LEU A 1 348 ? -7.824 -6.93 14.711 1 93.88 348 LEU A O 1
ATOM 2705 N N . THR A 1 349 ? -8.375 -4.902 15.375 1 92.94 349 THR A N 1
ATOM 2706 C CA . THR A 1 349 ? -9.461 -5.387 16.219 1 92.94 349 THR A CA 1
ATOM 2707 C C . THR A 1 349 ? -10.797 -4.793 15.773 1 92.94 349 THR A C 1
ATOM 2709 O O . THR A 1 349 ? -10.93 -3.574 15.656 1 92.94 349 THR A O 1
ATOM 2712 N N . PRO A 1 350 ? -11.75 -5.574 15.57 1 93.12 350 PRO A N 1
ATOM 2713 C CA . PRO A 1 350 ? -11.844 -7.02 15.781 1 93.12 350 PRO A CA 1
ATOM 2714 C C . PRO A 1 350 ? -11.188 -7.82 14.656 1 93.12 350 PRO A C 1
ATOM 2716 O O . PRO A 1 350 ? -10.992 -9.031 14.789 1 93.12 350 PRO A O 1
ATOM 2719 N N . ARG A 1 351 ? -10.961 -7.273 13.578 1 93.62 351 ARG A N 1
ATOM 2720 C CA . ARG A 1 351 ? -10.242 -7.758 12.406 1 93.62 351 ARG A CA 1
ATOM 2721 C C . ARG A 1 351 ? -9.5 -6.617 11.711 1 93.62 351 ARG A C 1
ATOM 2723 O O . ARG A 1 351 ? -9.695 -5.449 12.047 1 93.62 351 ARG A O 1
ATOM 2730 N N . ARG A 1 352 ? -8.719 -6.973 10.773 1 94.94 352 ARG A N 1
ATOM 2731 C CA . ARG A 1 352 ? -8.016 -5.898 10.078 1 94.94 352 ARG A CA 1
ATOM 2732 C C . ARG A 1 352 ? -8.984 -5.035 9.281 1 94.94 352 ARG A C 1
ATOM 2734 O O . ARG A 1 352 ? -9.75 -5.547 8.461 1 94.94 352 ARG A O 1
ATOM 2741 N N . VAL A 1 353 ? -9.023 -3.807 9.547 1 97.44 353 VAL A N 1
ATOM 2742 C CA . VAL A 1 353 ? -9.773 -2.791 8.812 1 97.44 353 VAL A CA 1
ATOM 2743 C C . VAL A 1 353 ? -8.859 -1.6 8.508 1 97.44 353 VAL A C 1
ATOM 2745 O O . VAL A 1 353 ? -8.18 -1.091 9.406 1 97.44 353 VAL A O 1
ATOM 2748 N N . ASP A 1 354 ? -8.766 -1.271 7.277 1 98.38 354 ASP A N 1
ATOM 2749 C CA . ASP A 1 354 ? -8.062 -0.055 6.887 1 98.38 354 ASP A CA 1
ATOM 2750 C C . ASP A 1 354 ? -8.969 1.166 6.98 1 98.38 354 ASP A C 1
ATOM 2752 O O . ASP A 1 354 ? -10 1.23 6.305 1 98.38 354 ASP A O 1
ATOM 2756 N N . LEU A 1 355 ? -8.586 2.125 7.781 1 98.81 355 LEU A N 1
ATOM 2757 C CA . LEU A 1 355 ? -9.242 3.428 7.789 1 98.81 355 LEU A CA 1
ATOM 2758 C C . LEU A 1 355 ? -8.523 4.406 6.867 1 98.81 355 LEU A C 1
ATOM 2760 O O . LEU A 1 355 ? -7.309 4.578 6.965 1 98.81 355 LEU A O 1
ATOM 2764 N N . TYR A 1 356 ? -9.281 4.941 5.973 1 98.88 356 TYR A N 1
ATOM 2765 C CA . TYR A 1 356 ? -8.773 6.027 5.141 1 98.88 356 TYR A CA 1
ATOM 2766 C C . TYR A 1 356 ? -9.008 7.379 5.809 1 98.88 356 TYR A C 1
ATOM 2768 O O . TYR A 1 356 ? -10.141 7.855 5.879 1 98.88 356 TYR A O 1
ATOM 2776 N N . THR A 1 357 ? -7.883 7.973 6.262 1 98.88 357 THR A N 1
ATOM 2777 C CA . THR A 1 357 ? -7.977 9.164 7.098 1 98.88 357 THR A CA 1
ATOM 2778 C C . THR A 1 357 ? -7.211 10.328 6.473 1 98.88 357 THR A C 1
ATOM 2780 O O . THR A 1 357 ? -6.43 10.133 5.539 1 98.88 357 THR A O 1
ATOM 2783 N N . LYS A 1 358 ? -7.52 11.453 6.898 1 98.88 358 LYS A N 1
ATOM 2784 C CA . LYS A 1 358 ? -6.734 12.664 6.668 1 98.88 358 LYS A CA 1
ATOM 2785 C C . LYS A 1 358 ? -6.828 13.617 7.859 1 98.88 358 LYS A C 1
ATOM 2787 O O . LYS A 1 358 ? -7.926 13.945 8.312 1 98.88 358 LYS A O 1
ATOM 2792 N N . ALA A 1 359 ? -5.711 14 8.336 1 98.44 359 ALA A N 1
ATOM 2793 C CA . ALA A 1 359 ? -5.645 14.977 9.422 1 98.44 359 ALA A CA 1
ATOM 2794 C C . ALA A 1 359 ? -5.367 16.375 8.875 1 98.44 359 ALA A C 1
ATOM 2796 O O . ALA A 1 359 ? -4.902 16.531 7.742 1 98.44 359 ALA A O 1
ATOM 2797 N N . GLY A 1 360 ? -5.75 17.359 9.625 1 98.38 360 GLY A N 1
ATOM 2798 C CA . GLY A 1 360 ? -5.461 18.75 9.312 1 98.38 360 GLY A CA 1
ATOM 2799 C C . GLY A 1 360 ? -5.125 19.578 10.531 1 98.38 360 GLY A C 1
ATOM 2800 O O . GLY A 1 360 ? -5.789 19.469 11.562 1 98.38 360 GLY A O 1
ATOM 2801 N N . ASP A 1 361 ? -4.074 20.375 10.43 1 97.19 361 ASP A N 1
ATOM 2802 C CA . ASP A 1 361 ? -3.629 21.266 11.5 1 97.19 361 ASP A CA 1
ATOM 2803 C C . ASP A 1 361 ? -3.322 22.656 10.961 1 97.19 361 ASP A C 1
ATOM 2805 O O . ASP A 1 361 ? -2.773 22.797 9.867 1 97.19 361 ASP A O 1
ATOM 2809 N N . ILE A 1 362 ? -3.752 23.641 11.695 1 96.06 362 ILE A N 1
ATOM 2810 C CA . ILE A 1 362 ? -3.4 25.031 11.422 1 96.06 362 ILE A CA 1
ATOM 2811 C C . ILE A 1 362 ? -3.678 25.891 12.648 1 96.06 362 ILE A C 1
ATOM 2813 O O . ILE A 1 362 ? -4.82 25.969 13.109 1 96.06 362 ILE A O 1
ATOM 2817 N N . GLY A 1 363 ? -2.631 26.484 13.18 1 95.06 363 GLY A N 1
ATOM 2818 C CA . GLY A 1 363 ? -2.785 27.266 14.391 1 95.06 363 GLY A CA 1
ATOM 2819 C C . GLY A 1 363 ? -3.287 26.453 15.57 1 95.06 363 GLY A C 1
ATOM 2820 O O . GLY A 1 363 ? -2.709 25.422 15.906 1 95.06 363 GLY A O 1
ATOM 2821 N N . LEU A 1 364 ? -4.414 26.953 16.141 1 97.56 364 LEU A N 1
ATOM 2822 C CA . LEU A 1 364 ? -4.977 26.297 17.312 1 97.56 364 LEU A CA 1
ATOM 2823 C C . LEU A 1 364 ? -6.078 25.312 16.906 1 97.56 364 LEU A C 1
ATOM 2825 O O . LEU A 1 364 ? -6.898 24.922 17.734 1 97.56 364 LEU A O 1
ATOM 2829 N N . TYR A 1 365 ? -6.137 24.984 15.602 1 98.44 365 TYR A N 1
ATOM 2830 C CA . TYR A 1 365 ? -7.156 24.078 15.094 1 98.44 365 TYR A CA 1
ATOM 2831 C C . TYR A 1 365 ? -6.535 22.766 14.641 1 98.44 365 TYR A C 1
ATOM 2833 O O . TYR A 1 365 ? -5.441 22.75 14.07 1 98.44 365 TYR A O 1
ATOM 2841 N N . SER A 1 366 ? -7.145 21.656 14.898 1 98.62 366 SER A N 1
ATOM 2842 C CA . SER A 1 366 ? -6.82 20.312 14.406 1 98.62 366 SER A CA 1
ATOM 2843 C C . SER A 1 366 ? -8.078 19.547 14.047 1 98.62 366 SER A C 1
ATOM 2845 O O . SER A 1 366 ? -9.109 19.688 14.711 1 98.62 366 SER A O 1
ATOM 2847 N N . SER A 1 367 ? -8 18.797 13 1 98.81 367 SER A N 1
ATOM 2848 C CA . SER A 1 367 ? -9.156 18.047 12.523 1 98.81 367 SER A CA 1
ATOM 2849 C C . SER A 1 367 ? -8.742 16.688 11.953 1 98.81 367 SER A C 1
ATOM 2851 O O . SER A 1 367 ? -7.559 16.469 11.688 1 98.81 367 SER A O 1
ATOM 2853 N N . SER A 1 368 ? -9.695 15.789 11.875 1 98.75 368 SER A N 1
ATOM 2854 C CA . SER A 1 368 ? -9.492 14.492 11.242 1 98.75 368 SER A CA 1
ATOM 2855 C C . SER A 1 368 ? -10.789 13.945 10.672 1 98.75 368 SER A C 1
ATOM 2857 O O . SER A 1 368 ? -11.867 14.164 11.234 1 98.75 368 SER A O 1
ATOM 2859 N N . ILE A 1 369 ? -10.711 13.383 9.555 1 98.88 369 ILE A N 1
ATOM 2860 C CA . ILE A 1 369 ? -11.789 12.562 9 1 98.88 369 ILE A CA 1
ATOM 2861 C C . ILE A 1 369 ? -11.289 11.141 8.773 1 98.88 369 ILE A C 1
ATOM 2863 O O . ILE A 1 369 ? -10.133 10.93 8.391 1 98.88 369 ILE A O 1
ATOM 2867 N N . ALA A 1 370 ? -12.109 10.141 9.047 1 98.88 370 ALA A N 1
ATOM 2868 C CA . ALA A 1 370 ? -11.797 8.727 8.844 1 98.88 370 ALA A CA 1
ATOM 2869 C C . ALA A 1 370 ? -12.953 8 8.164 1 98.88 370 ALA A C 1
ATOM 2871 O O . ALA A 1 370 ? -14.109 8.156 8.562 1 98.88 370 ALA A O 1
ATOM 2872 N N . LEU A 1 371 ? -12.633 7.27 7.137 1 98.88 371 LEU A N 1
ATOM 2873 C CA . LEU A 1 371 ? -13.625 6.5 6.398 1 98.88 371 LEU A CA 1
ATOM 2874 C C . LEU A 1 371 ? -13.305 5.012 6.449 1 98.88 371 LEU A C 1
ATOM 2876 O O . LEU A 1 371 ? -12.156 4.609 6.254 1 98.88 371 LEU A O 1
ATOM 2880 N N . SER A 1 372 ? -14.289 4.199 6.742 1 98.81 372 SER A N 1
ATOM 2881 C CA . SER A 1 372 ? -14.234 2.746 6.613 1 98.81 372 SER A CA 1
ATOM 2882 C C . SER A 1 372 ? -15.086 2.26 5.445 1 98.81 372 SER A C 1
ATOM 2884 O O . SER A 1 372 ? -16.266 1.966 5.617 1 98.81 372 SER A O 1
ATOM 2886 N N . PRO A 1 373 ? -14.461 2.094 4.34 1 98.38 373 PRO A N 1
ATOM 2887 C CA . PRO A 1 373 ? -15.242 1.551 3.23 1 98.38 373 PRO A CA 1
ATOM 2888 C C . PRO A 1 373 ? -15.852 0.185 3.547 1 98.38 373 PRO A C 1
ATOM 2890 O O . PRO A 1 373 ? -16.922 -0.158 3.029 1 98.38 373 PRO A O 1
ATOM 2893 N N . ASP A 1 374 ? -15.227 -0.598 4.422 1 98.19 374 ASP A N 1
ATOM 2894 C CA . ASP A 1 374 ? -15.742 -1.913 4.789 1 98.19 374 ASP A CA 1
ATOM 2895 C C . ASP A 1 374 ? -17.141 -1.807 5.402 1 98.19 374 ASP A C 1
ATOM 2897 O O . ASP A 1 374 ? -17.938 -2.732 5.293 1 98.19 374 ASP A O 1
ATOM 2901 N N . HIS A 1 375 ? -17.359 -0.667 6.051 1 98.69 375 HIS A N 1
ATOM 2902 C CA . HIS A 1 375 ? -18.594 -0.509 6.812 1 98.69 375 HIS A CA 1
ATOM 2903 C C . HIS A 1 375 ? -19.484 0.581 6.215 1 98.69 375 HIS A C 1
ATOM 2905 O O . HIS A 1 375 ? -20.562 0.851 6.719 1 98.69 375 HIS A O 1
ATOM 2911 N N . ASN A 1 376 ? -18.969 1.275 5.188 1 98.44 376 ASN A N 1
ATOM 2912 C CA . ASN A 1 376 ? -19.625 2.461 4.645 1 98.44 376 ASN A CA 1
ATOM 2913 C C . ASN A 1 376 ? -19.984 3.457 5.742 1 98.44 376 ASN A C 1
ATOM 2915 O O . ASN A 1 376 ? -21.109 3.951 5.797 1 98.44 376 ASN A O 1
ATOM 2919 N N . ALA A 1 377 ? -19.047 3.672 6.598 1 98.75 377 ALA A N 1
ATOM 2920 C CA . ALA A 1 377 ? -19.188 4.582 7.734 1 98.75 377 ALA A CA 1
ATOM 2921 C C . ALA A 1 377 ? -17.875 5.328 8 1 98.75 377 ALA A C 1
ATOM 2923 O O . ALA A 1 377 ? -16.844 5.012 7.418 1 98.75 377 ALA A O 1
ATOM 2924 N N . GLY A 1 378 ? -17.984 6.332 8.734 1 98.62 378 GLY A N 1
ATOM 2925 C CA . GLY A 1 378 ? -16.812 7.117 9.094 1 98.62 378 GLY A CA 1
ATOM 2926 C C . GLY A 1 378 ? -17.031 8.023 10.289 1 98.62 378 GLY A C 1
ATOM 2927 O O . GLY A 1 378 ? -18.094 7.957 10.93 1 98.62 378 GLY A O 1
ATOM 2928 N N . PHE A 1 379 ? -15.984 8.773 10.664 1 98.81 379 PHE A N 1
ATOM 2929 C CA . PHE A 1 379 ? -16.141 9.742 11.742 1 98.81 379 PHE A CA 1
ATOM 2930 C C . PHE A 1 379 ? -15.305 10.984 11.477 1 98.81 379 PHE A C 1
ATOM 2932 O O . PHE A 1 379 ? -14.398 10.969 10.633 1 98.81 379 PHE A O 1
ATOM 2939 N N . THR A 1 380 ? -15.664 12.07 12.109 1 98.75 380 THR A N 1
ATOM 2940 C CA . THR A 1 380 ? -14.938 13.336 12.086 1 98.75 380 THR A CA 1
ATOM 2941 C C . THR A 1 380 ? -14.609 13.797 13.5 1 98.75 380 THR A C 1
ATOM 2943 O O . THR A 1 380 ? -15.375 13.555 14.43 1 98.75 380 THR A O 1
ATOM 2946 N N . VAL A 1 381 ? -13.461 14.352 13.648 1 98.88 381 VAL A N 1
ATOM 2947 C CA . VAL A 1 381 ? -13.016 15.008 14.867 1 98.88 381 VAL A CA 1
ATOM 2948 C C . VAL A 1 381 ? -12.5 16.406 14.547 1 98.88 381 VAL A C 1
ATOM 2950 O O . VAL A 1 381 ? -11.555 16.562 13.773 1 98.88 381 VAL A O 1
ATOM 2953 N N . LEU A 1 382 ? -13.141 17.422 15.055 1 98.88 382 LEU A N 1
ATOM 2954 C CA . LEU A 1 382 ? -12.695 18.797 14.938 1 98.88 382 LEU A CA 1
ATOM 2955 C C . LEU A 1 382 ? -12.375 19.391 16.312 1 98.88 382 LEU A C 1
ATOM 2957 O O . LEU A 1 382 ? -13.195 19.312 17.234 1 98.88 382 LEU A O 1
ATOM 2961 N N . VAL A 1 383 ? -11.219 19.984 16.453 1 98.88 383 VAL A N 1
ATOM 2962 C CA . VAL A 1 383 ? -10.742 20.453 17.75 1 98.88 383 VAL A CA 1
ATOM 2963 C C . VAL A 1 383 ? -10.195 21.859 17.625 1 98.88 383 VAL A C 1
ATOM 2965 O O . VAL A 1 383 ? -9.531 22.188 16.641 1 98.88 383 VAL A O 1
ATOM 2968 N N . ALA A 1 384 ? -10.477 22.734 18.562 1 98.62 384 ALA A N 1
ATOM 2969 C CA . ALA A 1 384 ? -9.891 24.062 18.703 1 98.62 384 ALA A CA 1
ATOM 2970 C C . ALA A 1 384 ? -9.336 24.266 20.109 1 98.62 384 ALA A C 1
ATOM 2972 O O . ALA A 1 384 ? -10.039 24.047 21.109 1 98.62 384 ALA A O 1
ATOM 2973 N N . GLY A 1 385 ? -8.125 24.609 20.219 1 97.38 385 GLY A N 1
ATOM 2974 C CA . GLY A 1 385 ? -7.457 24.828 21.5 1 97.38 385 GLY A CA 1
ATOM 2975 C C . GLY A 1 385 ? -5.984 24.453 21.484 1 97.38 385 GLY A C 1
ATOM 2976 O O . GLY A 1 385 ? -5.414 24.234 20.406 1 97.38 385 GLY A O 1
ATOM 2977 N N . ASN A 1 386 ? -5.344 24.5 22.625 1 92.75 386 ASN A N 1
ATOM 2978 C CA . ASN A 1 386 ? -3.924 24.172 22.734 1 92.75 386 ASN A CA 1
ATOM 2979 C C . ASN A 1 386 ? -3.674 22.688 22.516 1 92.75 386 ASN A C 1
ATOM 2981 O O . ASN A 1 386 ? -4.52 21.859 22.859 1 92.75 386 ASN A O 1
ATOM 2985 N N . ASN A 1 387 ? -2.514 22.328 21.922 1 92.44 387 ASN A N 1
ATOM 2986 C CA . ASN A 1 387 ? -2.115 20.938 21.688 1 92.44 387 ASN A CA 1
ATOM 2987 C C . ASN A 1 387 ? -3.191 20.172 20.938 1 92.44 387 ASN A C 1
ATOM 2989 O O . ASN A 1 387 ? -3.459 19 21.25 1 92.44 387 ASN A O 1
ATOM 2993 N N . SER A 1 388 ? -3.857 20.812 20.047 1 94.12 388 SER A N 1
ATOM 2994 C CA . SER A 1 388 ? -5.043 20.281 19.375 1 94.12 388 SER A CA 1
ATOM 2995 C C . SER A 1 388 ? -4.703 19.031 18.578 1 94.12 388 SER A C 1
ATOM 2997 O O . SER A 1 388 ? -5.516 18.109 18.469 1 94.12 388 SER A O 1
ATOM 2999 N N . HIS A 1 389 ? -3.508 18.922 18 1 93.12 389 HIS A N 1
ATOM 3000 C CA . HIS A 1 389 ? -3.156 17.75 17.203 1 93.12 389 HIS A CA 1
ATOM 3001 C C . HIS A 1 389 ? -3.184 16.484 18.062 1 93.12 389 HIS A C 1
ATOM 3003 O O . HIS A 1 389 ? -3.768 15.469 17.656 1 93.12 389 HIS A O 1
ATOM 3009 N N . ALA A 1 390 ? -2.463 16.531 19.188 1 92.25 390 ALA A N 1
ATOM 3010 C CA . ALA A 1 390 ? -2.428 15.383 20.094 1 92.25 390 ALA A CA 1
ATOM 3011 C C . ALA A 1 390 ? -3.83 15 20.547 1 92.25 390 ALA A C 1
ATOM 3013 O O . ALA A 1 390 ? -4.152 13.82 20.688 1 92.25 390 ALA A O 1
ATOM 3014 N N . MET A 1 391 ? -4.645 16 20.828 1 96.25 391 MET A N 1
ATOM 3015 C CA . MET A 1 391 ? -6.012 15.766 21.281 1 96.25 391 MET A CA 1
ATOM 3016 C C . MET A 1 391 ? -6.84 15.094 20.188 1 96.25 391 MET A C 1
ATOM 3018 O O . MET A 1 391 ? -7.594 14.164 20.469 1 96.25 391 MET A O 1
ATOM 3022 N N . THR A 1 392 ? -6.703 15.609 18.922 1 97.69 392 THR A N 1
ATOM 3023 C CA . THR A 1 392 ? -7.441 15.055 17.797 1 97.69 392 THR A CA 1
ATOM 3024 C C . THR A 1 392 ? -7.09 13.578 17.609 1 97.69 392 THR A C 1
ATOM 3026 O O . THR A 1 392 ? -7.973 12.75 17.391 1 97.69 392 THR A O 1
ATOM 3029 N N . SER A 1 393 ? -5.816 13.219 17.703 1 95.62 393 SER A N 1
ATOM 3030 C CA . SER A 1 393 ? -5.375 11.836 17.547 1 95.62 393 SER A CA 1
ATOM 3031 C C . SER A 1 393 ? -5.914 10.961 18.656 1 95.62 393 SER A C 1
ATOM 3033 O O . SER A 1 393 ? -6.344 9.828 18.422 1 95.62 393 SER A O 1
ATOM 3035 N N . ALA A 1 394 ? -5.863 11.453 19.859 1 95.06 394 ALA A N 1
ATOM 3036 C CA . ALA A 1 394 ? -6.363 10.703 21.016 1 95.06 394 ALA A CA 1
ATOM 3037 C C . ALA A 1 394 ? -7.859 10.438 20.875 1 95.06 394 ALA A C 1
ATOM 3039 O O . ALA A 1 394 ? -8.32 9.32 21.125 1 95.06 394 ALA A O 1
ATOM 3040 N N . ILE A 1 395 ? -8.586 11.492 20.516 1 98.25 395 ILE A N 1
ATOM 3041 C CA . ILE A 1 395 ? -10.031 11.352 20.344 1 98.25 395 ILE A CA 1
ATOM 3042 C C . ILE A 1 395 ? -10.328 10.375 19.219 1 98.25 395 ILE A C 1
ATOM 3044 O O . ILE A 1 395 ? -11.18 9.492 19.344 1 98.25 395 ILE A O 1
ATOM 3048 N N . GLY A 1 396 ? -9.617 10.562 18.078 1 98.25 396 GLY A N 1
ATOM 3049 C CA . GLY A 1 396 ? -9.805 9.656 16.969 1 98.25 396 GLY A CA 1
ATOM 3050 C C . GLY A 1 396 ? -9.578 8.203 17.328 1 98.25 396 GLY A C 1
ATOM 3051 O O . GLY A 1 396 ? -10.312 7.32 16.891 1 98.25 396 GLY A O 1
ATOM 3052 N N . GLU A 1 397 ? -8.555 7.957 18.156 1 96.94 397 GLU A N 1
ATOM 3053 C CA . GLU A 1 397 ? -8.258 6.602 18.609 1 96.94 397 GLU A CA 1
ATOM 3054 C C . GLU A 1 397 ? -9.398 6.043 19.469 1 96.94 397 GLU A C 1
ATOM 3056 O O . GLU A 1 397 ? -9.805 4.891 19.281 1 96.94 397 GLU A O 1
ATOM 3061 N N . MET A 1 398 ? -9.891 6.82 20.359 1 96.81 398 MET A N 1
ATOM 3062 C CA . MET A 1 398 ? -11 6.41 21.219 1 96.81 398 MET A CA 1
ATOM 3063 C C . MET A 1 398 ? -12.219 6.047 20.375 1 96.81 398 MET A C 1
ATOM 3065 O O . MET A 1 398 ? -12.875 5.035 20.625 1 96.81 398 MET A O 1
ATOM 3069 N N . VAL A 1 399 ? -12.492 6.902 19.391 1 98.5 399 VAL A N 1
ATOM 3070 C CA . VAL A 1 399 ? -13.656 6.68 18.547 1 98.5 399 VAL A CA 1
ATOM 3071 C C . VAL A 1 399 ? -13.477 5.383 17.75 1 98.5 399 VAL A C 1
ATOM 3073 O O . VAL A 1 399 ? -14.375 4.531 17.734 1 98.5 399 VAL A O 1
ATOM 3076 N N . ALA A 1 400 ? -12.367 5.164 17.094 1 98.25 400 ALA A N 1
ATOM 3077 C CA . ALA A 1 400 ? -12.117 3.982 16.281 1 98.25 400 ALA A CA 1
ATOM 3078 C C . ALA A 1 400 ? -12.18 2.709 17.109 1 98.25 400 ALA A C 1
ATOM 3080 O O . ALA A 1 400 ? -12.773 1.713 16.688 1 98.25 400 ALA A O 1
ATOM 3081 N N . ASP A 1 401 ? -11.602 2.754 18.312 1 96.81 401 ASP A N 1
ATOM 3082 C CA . ASP A 1 401 ? -11.523 1.582 19.188 1 96.81 401 ASP A CA 1
ATOM 3083 C C . ASP A 1 401 ? -12.922 1.11 19.594 1 96.81 401 ASP A C 1
ATOM 3085 O O . ASP A 1 401 ? -13.141 -0.086 19.781 1 96.81 401 ASP A O 1
ATOM 3089 N N . VAL A 1 402 ? -13.773 2.053 19.703 1 97.75 402 VAL A N 1
ATOM 3090 C CA . VAL A 1 402 ? -15.125 1.707 20.141 1 97.75 402 VAL A CA 1
ATOM 3091 C C . VAL A 1 402 ? -16 1.384 18.938 1 97.75 402 VAL A C 1
ATOM 3093 O O . VAL A 1 402 ? -16.75 0.409 18.953 1 97.75 402 VAL A O 1
ATOM 3096 N N . MET A 1 403 ? -15.867 2.094 17.891 1 97.25 403 MET A N 1
ATOM 3097 C CA . MET A 1 403 ? -16.844 2.055 16.812 1 97.25 403 MET A CA 1
ATOM 3098 C C . MET A 1 403 ? -16.562 0.91 15.844 1 97.25 403 MET A C 1
ATOM 3100 O O . MET A 1 403 ? -17.484 0.313 15.289 1 97.25 403 MET A O 1
ATOM 3104 N N . LEU A 1 404 ? -15.328 0.557 15.602 1 97.44 404 LEU A N 1
ATOM 3105 C CA . LEU A 1 404 ? -15.023 -0.479 14.617 1 97.44 404 LEU A CA 1
ATOM 3106 C C . LEU A 1 404 ? -15.578 -1.827 15.062 1 97.44 404 LEU A C 1
ATOM 3108 O O . LEU A 1 404 ? -16.297 -2.488 14.305 1 97.44 404 LEU A O 1
ATOM 3112 N N . PRO A 1 405 ? -15.336 -2.24 16.344 1 97.44 405 PRO A N 1
ATOM 3113 C CA . PRO A 1 405 ? -15.969 -3.484 16.781 1 97.44 405 PRO A CA 1
ATOM 3114 C C . PRO A 1 405 ? -17.5 -3.41 16.75 1 97.44 405 PRO A C 1
ATOM 3116 O O . PRO A 1 405 ? -18.156 -4.395 16.422 1 97.44 405 PRO A O 1
ATOM 3119 N N . ALA A 1 406 ? -18.016 -2.234 17.094 1 98.44 406 ALA A N 1
ATOM 3120 C CA . ALA A 1 406 ? -19.469 -2.066 17.094 1 98.44 406 ALA A CA 1
ATOM 3121 C C . ALA A 1 406 ? -20.031 -2.219 15.68 1 98.44 406 ALA A C 1
ATOM 3123 O O . ALA A 1 406 ? -21.047 -2.893 15.477 1 98.44 406 ALA A O 1
ATOM 3124 N N . LEU A 1 407 ? -19.422 -1.568 14.719 1 98.5 407 LEU A N 1
ATOM 3125 C CA . LEU A 1 407 ? -19.859 -1.653 13.328 1 98.5 407 LEU A CA 1
ATOM 3126 C C . LEU A 1 407 ? -19.812 -3.096 12.836 1 98.5 407 LEU A C 1
ATOM 3128 O O . LEU A 1 407 ? -20.734 -3.553 12.156 1 98.5 407 LEU A O 1
ATOM 3132 N N . ASP A 1 408 ? -18.781 -3.82 13.195 1 97.94 408 ASP A N 1
ATOM 3133 C CA . ASP A 1 408 ? -18.641 -5.215 12.789 1 97.94 408 ASP A CA 1
ATOM 3134 C C . ASP A 1 408 ? -19.734 -6.082 13.406 1 97.94 408 ASP A C 1
ATOM 3136 O O . ASP A 1 408 ? -20.297 -6.961 12.742 1 97.94 408 ASP A O 1
ATOM 3140 N N . GLU A 1 409 ? -19.953 -5.832 14.68 1 98.25 409 GLU A N 1
ATOM 3141 C CA . GLU A 1 409 ? -20.953 -6.625 15.367 1 98.25 409 GLU A CA 1
ATOM 3142 C C . GLU A 1 409 ? -22.344 -6.387 14.781 1 98.25 409 GLU A C 1
ATOM 3144 O O . GLU A 1 409 ? -23.094 -7.332 14.547 1 98.25 409 GLU A O 1
ATOM 3149 N N . VAL A 1 410 ? -22.703 -5.105 14.531 1 98.62 410 VAL A N 1
ATOM 3150 C CA . VAL A 1 410 ? -24 -4.785 13.938 1 98.62 410 VAL A CA 1
ATOM 3151 C C . VAL A 1 410 ? -24.094 -5.414 12.547 1 98.62 410 VAL A C 1
ATOM 3153 O O . VAL A 1 410 ? -25.125 -6.02 12.203 1 98.62 410 VAL A O 1
ATOM 3156 N N . ALA A 1 411 ? -23.078 -5.281 11.75 1 98.69 411 ALA A N 1
ATOM 3157 C CA . ALA A 1 411 ? -23.062 -5.836 10.398 1 98.69 411 ALA A CA 1
ATOM 3158 C C . ALA A 1 411 ? -23.25 -7.352 10.43 1 98.69 411 ALA A C 1
ATOM 3160 O O . ALA A 1 411 ? -24 -7.906 9.641 1 98.69 411 ALA A O 1
ATOM 3161 N N . ARG A 1 412 ? -22.531 -8.023 11.297 1 98.56 412 ARG A N 1
ATOM 3162 C CA . ARG A 1 412 ? -22.625 -9.477 11.438 1 98.56 412 ARG A CA 1
ATOM 3163 C C . ARG A 1 412 ? -24.031 -9.914 11.797 1 98.56 412 ARG A C 1
ATOM 3165 O O . ARG A 1 412 ? -24.594 -10.82 11.18 1 98.56 412 ARG A O 1
ATOM 3172 N N . ASN A 1 413 ? -24.594 -9.266 12.828 1 98.56 413 ASN A N 1
ATOM 3173 C CA . ASN A 1 413 ? -25.922 -9.617 13.281 1 98.56 413 ASN A CA 1
ATOM 3174 C C . ASN A 1 413 ? -26.969 -9.391 12.188 1 98.56 413 ASN A C 1
ATOM 3176 O O . ASN A 1 413 ? -27.859 -10.219 11.992 1 98.56 413 ASN A O 1
ATOM 3180 N N . GLN A 1 414 ? -26.859 -8.281 11.508 1 98.56 414 GLN A N 1
ATOM 3181 C CA . GLN A 1 414 ? -27.781 -8 10.414 1 98.56 414 GLN A CA 1
ATOM 3182 C C . GLN A 1 414 ? -27.609 -9 9.281 1 98.56 414 GLN A C 1
ATOM 3184 O O . GLN A 1 414 ? -28.594 -9.445 8.68 1 98.56 414 GLN A O 1
ATOM 3189 N N . ALA A 1 415 ? -26.391 -9.352 8.953 1 98.75 415 ALA A N 1
ATOM 3190 C CA . ALA A 1 415 ? -26.125 -10.352 7.914 1 98.75 415 ALA A CA 1
ATOM 3191 C C . ALA A 1 415 ? -26.719 -11.703 8.289 1 98.75 415 ALA A C 1
ATOM 3193 O O . ALA A 1 415 ? -27.312 -12.383 7.445 1 98.75 415 ALA A O 1
ATOM 3194 N N . LEU A 1 416 ? -26.516 -12.078 9.547 1 98.62 416 LEU A N 1
ATOM 3195 C CA . LEU A 1 416 ? -27.062 -13.359 10 1 98.62 416 LEU A CA 1
ATOM 3196 C C . LEU A 1 416 ? -28.578 -13.367 9.891 1 98.62 416 LEU A C 1
ATOM 3198 O O . LEU A 1 416 ? -29.172 -14.383 9.516 1 98.62 416 LEU A O 1
ATOM 3202 N N . GLU A 1 417 ? -29.219 -12.289 10.266 1 98.25 417 GLU A N 1
ATOM 3203 C CA . GLU A 1 417 ? -30.672 -12.172 10.164 1 98.25 417 GLU A CA 1
ATOM 3204 C C . GLU A 1 417 ? -31.141 -12.281 8.711 1 98.25 417 GLU A C 1
ATOM 3206 O O . GLU A 1 417 ? -32.125 -12.953 8.422 1 98.25 417 GLU A O 1
ATOM 3211 N N . ARG A 1 418 ? -30.438 -11.695 7.797 1 98.5 418 ARG A N 1
ATOM 3212 C CA . ARG A 1 418 ? -30.844 -11.586 6.402 1 98.5 418 ARG A CA 1
ATOM 3213 C C . ARG A 1 418 ? -30.5 -12.859 5.633 1 98.5 418 ARG A C 1
ATOM 3215 O O . ARG A 1 418 ? -31.266 -13.289 4.762 1 98.5 418 ARG A O 1
ATOM 3222 N N . PHE A 1 419 ? -29.312 -13.445 5.941 1 98.81 419 PHE A N 1
ATOM 3223 C CA . PHE A 1 419 ? -28.781 -14.492 5.074 1 98.81 419 PHE A CA 1
ATOM 3224 C C . PHE A 1 419 ? -28.641 -15.805 5.836 1 98.81 419 PHE A C 1
ATOM 3226 O O . PHE A 1 419 ? -28.484 -16.859 5.227 1 98.81 419 PHE A O 1
ATOM 3233 N N . GLY A 1 420 ? -28.625 -15.758 7.188 1 98.75 420 GLY A N 1
ATOM 3234 C CA . GLY A 1 420 ? -28.453 -16.953 7.988 1 98.75 420 GLY A CA 1
ATOM 3235 C C . GLY A 1 420 ? -29.625 -17.922 7.867 1 98.75 420 GLY A C 1
ATOM 3236 O O . GLY A 1 420 ? -30.75 -17.516 7.574 1 98.75 420 GLY A O 1
ATOM 3237 N N . GLY A 1 421 ? -29.297 -19.203 8.141 1 98.69 421 GLY A N 1
ATOM 3238 C CA . GLY A 1 421 ? -30.312 -20.234 8.07 1 98.69 421 GLY A CA 1
ATOM 3239 C C . GLY A 1 421 ? -29.938 -21.375 7.145 1 98.69 421 GLY A C 1
ATOM 3240 O O . GLY A 1 421 ? -28.781 -21.5 6.738 1 98.69 421 GLY A O 1
ATOM 3241 N N . THR A 1 422 ? -30.938 -22.234 6.902 1 98.81 422 THR A N 1
ATOM 3242 C CA . THR A 1 422 ? -30.719 -23.391 6.047 1 98.81 422 THR A CA 1
ATOM 3243 C C . THR A 1 422 ? -31.438 -23.219 4.711 1 98.81 422 THR A C 1
ATOM 3245 O O . THR A 1 422 ? -32.562 -22.734 4.664 1 98.81 422 THR A O 1
ATOM 3248 N N . TYR A 1 423 ? -30.781 -23.453 3.682 1 98.88 423 TYR A N 1
ATOM 3249 C CA . TYR A 1 423 ? -31.297 -23.516 2.316 1 98.88 423 TYR A CA 1
ATOM 3250 C C . TYR A 1 423 ? -31.25 -24.953 1.782 1 98.88 423 TYR A C 1
ATOM 3252 O O . TYR A 1 423 ? -30.219 -25.625 1.877 1 98.88 423 TYR A O 1
ATOM 3260 N N . ALA A 1 424 ? -32.375 -25.422 1.231 1 98.44 424 ALA A N 1
ATOM 3261 C CA . ALA A 1 424 ? -32.406 -26.844 0.891 1 98.44 424 ALA A CA 1
ATOM 3262 C C . ALA A 1 424 ? -33.375 -27.109 -0.25 1 98.44 424 ALA A C 1
ATOM 3264 O O . ALA A 1 424 ? -34.312 -26.344 -0.487 1 98.44 424 ALA A O 1
ATOM 3265 N N . LEU A 1 425 ? -33.094 -28.125 -0.932 1 97.31 425 LEU A N 1
ATOM 3266 C CA . LEU A 1 425 ? -33.875 -28.641 -2.051 1 97.31 425 LEU A CA 1
ATOM 3267 C C . LEU A 1 425 ? -33.719 -30.156 -2.174 1 97.31 425 LEU A C 1
ATOM 3269 O O . LEU A 1 425 ? -32.625 -30.688 -2.014 1 97.31 425 LEU A O 1
ATOM 3273 N N . VAL A 1 426 ? -34.875 -30.844 -2.357 1 94.88 426 VAL A N 1
ATOM 3274 C CA . VAL A 1 426 ? -34.844 -32.281 -2.678 1 94.88 426 VAL A CA 1
ATOM 3275 C C . VAL A 1 426 ? -35.25 -32.469 -4.133 1 94.88 426 VAL A C 1
ATOM 3277 O O . VAL A 1 426 ? -36.312 -31.984 -4.57 1 94.88 426 VAL A O 1
ATOM 3280 N N . SER A 1 427 ? -34.438 -33 -4.875 1 91 427 SER A N 1
ATOM 3281 C CA . SER A 1 427 ? -34.688 -33.344 -6.273 1 91 427 SER A CA 1
ATOM 3282 C C . SER A 1 427 ? -34.531 -34.812 -6.543 1 91 427 SER A C 1
ATOM 3284 O O . SER A 1 427 ? -33.406 -35.312 -6.68 1 91 427 SER A O 1
ATOM 3286 N N . GLY A 1 428 ? -35.594 -35.5 -6.762 1 90.69 428 GLY A N 1
ATOM 3287 C CA . GLY A 1 428 ? -35.5 -36.938 -6.867 1 90.69 428 GLY A CA 1
ATOM 3288 C C . GLY A 1 428 ? -34.938 -37.594 -5.617 1 90.69 428 GLY A C 1
ATOM 3289 O O . GLY A 1 428 ? -35.469 -37.406 -4.516 1 90.69 428 GLY A O 1
ATOM 3290 N N . SER A 1 429 ? -33.812 -38.344 -5.879 1 90 429 SER A N 1
ATOM 3291 C CA . SER A 1 429 ? -33.188 -39.031 -4.766 1 90 429 SER A CA 1
ATOM 3292 C C . SER A 1 429 ? -32.031 -38.219 -4.195 1 90 429 SER A C 1
ATOM 3294 O O . SER A 1 429 ? -31.391 -38.625 -3.215 1 90 429 SER A O 1
ATOM 3296 N N . SER A 1 430 ? -31.844 -37.062 -4.723 1 92.69 430 SER A N 1
ATOM 3297 C CA . SER A 1 430 ? -30.688 -36.25 -4.312 1 92.69 430 SER A CA 1
ATOM 3298 C C . SER A 1 430 ? -31.109 -35.125 -3.373 1 92.69 430 SER A C 1
ATOM 3300 O O . SER A 1 430 ? -32.156 -34.531 -3.566 1 92.69 430 SER A O 1
ATOM 3302 N N . ASN A 1 431 ? -30.359 -35 -2.326 1 96.06 431 ASN A N 1
ATOM 3303 C CA . ASN A 1 431 ? -30.531 -33.938 -1.356 1 96.06 431 ASN A CA 1
ATOM 3304 C C . ASN A 1 431 ? -29.484 -32.844 -1.517 1 96.06 431 ASN A C 1
ATOM 3306 O O . ASN A 1 431 ? -28.312 -33.125 -1.757 1 96.06 431 ASN A O 1
ATOM 3310 N N . PHE A 1 432 ? -29.938 -31.609 -1.502 1 97.81 432 PHE A N 1
ATOM 3311 C CA . PHE A 1 432 ? -29.094 -30.438 -1.521 1 97.81 432 PHE A CA 1
ATOM 3312 C C . PHE A 1 432 ? -29.391 -29.531 -0.334 1 97.81 432 PHE A C 1
ATOM 3314 O O . PHE A 1 432 ? -30.562 -29.266 -0.029 1 97.81 432 PHE A O 1
ATOM 3321 N N . SER A 1 433 ? -28.312 -29.109 0.401 1 98.44 433 SER A N 1
ATOM 3322 C CA . SER A 1 433 ? -28.547 -28.203 1.516 1 98.44 433 SER A CA 1
ATOM 3323 C C . SER A 1 433 ? -27.281 -27.453 1.903 1 98.44 433 SER A C 1
ATOM 3325 O O . SER A 1 433 ? -26.172 -27.984 1.783 1 98.44 433 SER A O 1
ATOM 3327 N N . ILE A 1 434 ? -27.406 -26.234 2.283 1 98.75 434 ILE A N 1
ATOM 3328 C CA . ILE A 1 434 ? -26.359 -25.391 2.861 1 98.75 434 ILE A CA 1
ATOM 3329 C C . ILE A 1 434 ? -26.891 -24.672 4.098 1 98.75 434 ILE A C 1
ATOM 3331 O O . ILE A 1 434 ? -27.984 -24.094 4.066 1 98.75 434 ILE A O 1
ATOM 3335 N N . THR A 1 435 ? -26.188 -24.703 5.18 1 98.88 435 THR A N 1
ATOM 3336 C CA . THR A 1 435 ? -26.531 -23.953 6.383 1 98.88 435 THR A CA 1
ATOM 3337 C C . THR A 1 435 ? -25.531 -22.812 6.605 1 98.88 435 THR A C 1
ATOM 3339 O O . THR A 1 435 ? -24.328 -23.031 6.637 1 98.88 435 THR A O 1
ATOM 3342 N N . ILE A 1 436 ? -26.062 -21.641 6.75 1 98.81 436 ILE A N 1
ATOM 3343 C CA . ILE A 1 436 ? -25.281 -20.422 6.938 1 98.81 436 ILE A CA 1
ATOM 3344 C C . ILE A 1 436 ? -25.406 -19.938 8.383 1 98.81 436 ILE A C 1
ATOM 3346 O O . ILE A 1 436 ? -26.531 -19.75 8.875 1 98.81 436 ILE A O 1
ATOM 3350 N N . THR A 1 437 ? -24.297 -19.75 9.047 1 98.62 437 THR A N 1
ATOM 3351 C CA . THR A 1 437 ? -24.219 -19.203 10.398 1 98.62 437 THR A CA 1
ATOM 3352 C C . THR A 1 437 ? -23.203 -18.078 10.461 1 98.62 437 THR A C 1
ATOM 3354 O O . THR A 1 437 ? -22.828 -17.5 9.43 1 98.62 437 THR A O 1
ATOM 3357 N N . ALA A 1 438 ? -22.891 -17.594 11.68 1 97.5 438 ALA A N 1
ATOM 3358 C CA . ALA A 1 438 ? -21.859 -16.578 11.883 1 97.5 438 ALA A CA 1
ATOM 3359 C C . ALA A 1 438 ? -21.141 -16.781 13.211 1 97.5 438 ALA A C 1
ATOM 3361 O O . ALA A 1 438 ? -21.672 -17.422 14.125 1 97.5 438 ALA A O 1
ATOM 3362 N N . ASP A 1 439 ? -19.953 -16.406 13.297 1 94.94 439 ASP A N 1
ATOM 3363 C CA . ASP A 1 439 ? -19.156 -16.297 14.516 1 94.94 439 ASP A CA 1
ATOM 3364 C C . ASP A 1 439 ? -18.312 -15.031 14.516 1 94.94 439 ASP A C 1
ATOM 3366 O O . ASP A 1 439 ? -18.656 -14.055 13.844 1 94.94 439 ASP A O 1
ATOM 3370 N N . ASP A 1 440 ? -17.297 -14.93 15.289 1 91.25 440 ASP A N 1
ATOM 3371 C CA . ASP A 1 440 ? -16.562 -13.68 15.477 1 91.25 440 ASP A CA 1
ATOM 3372 C C . ASP A 1 440 ? -15.555 -13.461 14.352 1 91.25 440 ASP A C 1
ATOM 3374 O O . ASP A 1 440 ? -14.891 -12.43 14.297 1 91.25 440 ASP A O 1
ATOM 3378 N N . GLY A 1 441 ? -15.414 -14.422 13.438 1 92.62 441 GLY A N 1
ATOM 3379 C CA . GLY A 1 441 ? -14.516 -14.273 12.312 1 92.62 441 GLY A CA 1
ATOM 3380 C C . GLY A 1 441 ? -15.133 -13.508 11.156 1 92.62 441 GLY A C 1
ATOM 3381 O O . GLY A 1 441 ? -16.328 -13.203 11.172 1 92.62 441 GLY A O 1
ATOM 3382 N N . ALA A 1 442 ? -14.367 -13.211 10.195 1 95.5 442 ALA A N 1
ATOM 3383 C CA . ALA A 1 442 ? -14.82 -12.445 9.039 1 95.5 442 ALA A CA 1
ATOM 3384 C C . ALA A 1 442 ? -15.656 -13.312 8.094 1 95.5 442 ALA A C 1
ATOM 3386 O O . ALA A 1 442 ? -15.219 -14.391 7.688 1 95.5 442 ALA A O 1
ATOM 3387 N N . GLY A 1 443 ? -16.859 -12.836 7.82 1 97.69 443 GLY A N 1
ATOM 3388 C CA . GLY A 1 443 ? -17.719 -13.5 6.863 1 97.69 443 GLY A CA 1
ATOM 3389 C C . GLY A 1 443 ? -18.719 -14.453 7.516 1 97.69 443 GLY A C 1
ATOM 3390 O O . GLY A 1 443 ? -18.516 -14.859 8.664 1 97.69 443 GLY A O 1
ATOM 3391 N N . LEU A 1 444 ? -19.75 -14.797 6.781 1 98.69 444 LEU A N 1
ATOM 3392 C CA . LEU A 1 444 ? -20.719 -15.82 7.199 1 98.69 444 LEU A CA 1
ATOM 3393 C C . LEU A 1 444 ? -20.109 -17.219 7.055 1 98.69 444 LEU A C 1
ATOM 3395 O O . LEU A 1 444 ? -19.375 -17.484 6.105 1 98.69 444 LEU A O 1
ATOM 3399 N N . VAL A 1 445 ? -20.531 -18.141 7.914 1 97.94 445 VAL A N 1
ATOM 3400 C CA . VAL A 1 445 ? -19.938 -19.469 7.953 1 97.94 445 VAL A CA 1
ATOM 3401 C C . VAL A 1 445 ? -20.844 -20.453 7.219 1 97.94 445 VAL A C 1
ATOM 3403 O O . VAL A 1 445 ? -22.047 -20.516 7.465 1 97.94 445 VAL A O 1
ATOM 3406 N N . VAL A 1 446 ? -20.281 -21.156 6.281 1 98.44 446 VAL A N 1
ATOM 3407 C CA . VAL A 1 446 ? -20.938 -22.359 5.785 1 98.44 446 VAL A CA 1
ATOM 3408 C C . VAL A 1 446 ? -20.672 -23.531 6.738 1 98.44 446 VAL A C 1
ATOM 3410 O O . VAL A 1 446 ? -19.641 -24.203 6.633 1 98.44 446 VAL A O 1
ATOM 3413 N N . SER A 1 447 ? -21.609 -23.812 7.566 1 97.75 447 SER A N 1
ATOM 3414 C CA . SER A 1 447 ? -21.375 -24.766 8.641 1 97.75 447 SER A CA 1
ATOM 3415 C C . SER A 1 447 ? -21.688 -26.188 8.188 1 97.75 447 SER A C 1
ATOM 3417 O O . SER A 1 447 ? -21.125 -27.156 8.719 1 97.75 447 SER A O 1
ATOM 3419 N N . GLU A 1 448 ? -22.641 -26.328 7.301 1 98 448 GLU A N 1
ATOM 3420 C CA . GLU A 1 448 ? -22.984 -27.594 6.637 1 98 448 GLU A CA 1
ATOM 3421 C C . GLU A 1 448 ? -23.219 -27.375 5.145 1 98 448 GLU A C 1
ATOM 3423 O O . GLU A 1 448 ? -23.75 -26.344 4.738 1 98 448 GLU A O 1
ATOM 3428 N N . TRP A 1 449 ? -22.844 -28.328 4.352 1 98.31 449 TRP A N 1
ATOM 3429 C CA . TRP A 1 449 ? -23 -28.25 2.902 1 98.31 449 TRP A CA 1
ATOM 3430 C C . TRP A 1 449 ? -23.141 -29.625 2.285 1 98.31 449 TRP A C 1
ATOM 3432 O O . TRP A 1 449 ? -22.203 -30.438 2.307 1 98.31 449 TRP A O 1
ATOM 3442 N N . THR A 1 450 ? -24.328 -29.953 1.844 1 97.88 450 THR A N 1
ATOM 3443 C CA . THR A 1 450 ? -24.609 -31.203 1.146 1 97.88 450 THR A CA 1
ATOM 3444 C C . THR A 1 450 ? -24.984 -30.938 -0.308 1 97.88 450 THR A C 1
ATOM 3446 O O . THR A 1 450 ? -25.859 -30.094 -0.585 1 97.88 450 THR A O 1
ATOM 3449 N N . SER A 1 451 ? -24.422 -31.516 -1.222 1 96.94 451 SER A N 1
ATOM 3450 C CA . SER A 1 451 ? -24.75 -31.453 -2.643 1 96.94 451 SER A CA 1
ATOM 3451 C C . SER A 1 451 ? -24.891 -32.844 -3.24 1 96.94 451 SER A C 1
ATOM 3453 O O . SER A 1 451 ? -23.953 -33.656 -3.164 1 96.94 451 SER A O 1
ATOM 3455 N N . ASP A 1 452 ? -26 -33.125 -3.842 1 95.12 452 ASP A N 1
ATOM 3456 C CA . ASP A 1 452 ? -26.297 -34.438 -4.414 1 95.12 452 ASP A CA 1
ATOM 3457 C C . ASP A 1 452 ? -26.047 -35.531 -3.391 1 95.12 452 ASP A C 1
ATOM 3459 O O . ASP A 1 452 ? -25.375 -36.531 -3.682 1 95.12 452 ASP A O 1
ATOM 3463 N N . SER A 1 453 ? -26.438 -35.281 -2.207 1 96.06 453 SER A N 1
ATOM 3464 C CA . SER A 1 453 ? -26.422 -36.188 -1.071 1 96.06 453 SER A CA 1
ATOM 3465 C C . SER A 1 453 ? -24.984 -36.469 -0.62 1 96.06 453 SER A C 1
ATOM 3467 O O . SER A 1 453 ? -24.75 -37.469 0.079 1 96.06 453 SER A O 1
ATOM 3469 N N . VAL A 1 454 ? -24.047 -35.688 -1.02 1 96.62 454 VAL A N 1
ATOM 3470 C CA . VAL A 1 454 ? -22.641 -35.812 -0.636 1 96.62 454 VAL A CA 1
ATOM 3471 C C . VAL A 1 454 ? -22.234 -34.656 0.27 1 96.62 454 VAL A C 1
ATOM 3473 O O . VAL A 1 454 ? -22.641 -33.531 0.052 1 96.62 454 VAL A O 1
ATOM 3476 N N . ASP A 1 455 ? -21.453 -34.938 1.295 1 97 455 ASP A N 1
ATOM 3477 C CA . ASP A 1 455 ? -20.875 -33.906 2.16 1 97 455 ASP A CA 1
ATOM 3478 C C . ASP A 1 455 ? -19.797 -33.125 1.435 1 97 455 ASP A C 1
ATOM 3480 O O . ASP A 1 455 ? -18.641 -33.562 1.397 1 97 455 ASP A O 1
ATOM 3484 N N . MET A 1 456 ? -20.125 -31.984 0.994 1 96.12 456 MET A N 1
ATOM 3485 C CA . MET A 1 456 ? -19.219 -31.172 0.183 1 96.12 456 MET A CA 1
ATOM 3486 C C . MET A 1 456 ? -18.016 -30.719 1 1 96.12 456 MET A C 1
ATOM 3488 O O . MET A 1 456 ? -16.922 -30.516 0.454 1 96.12 456 MET A O 1
ATOM 3492 N N . ILE A 1 457 ? -18.172 -30.469 2.258 1 96.5 457 ILE A N 1
ATOM 3493 C CA . ILE A 1 457 ? -17.047 -30.047 3.094 1 96.5 457 ILE A CA 1
ATOM 3494 C C . ILE A 1 457 ? -16.016 -31.172 3.15 1 96.5 457 ILE A C 1
ATOM 3496 O O . ILE A 1 457 ? -14.812 -30.922 3.053 1 96.5 457 ILE A O 1
ATOM 3500 N N . LYS A 1 458 ? -16.453 -32.375 3.291 1 95.12 458 LYS A N 1
ATOM 3501 C CA . LYS A 1 458 ? -15.547 -33.5 3.264 1 95.12 458 LYS A CA 1
ATOM 3502 C C . LYS A 1 458 ? -14.828 -33.594 1.919 1 95.12 458 LYS A C 1
ATOM 3504 O O . LYS A 1 458 ? -13.633 -33.906 1.866 1 95.12 458 LYS A O 1
ATOM 3509 N N . SER A 1 459 ? -15.617 -33.406 0.889 1 93.94 459 SER A N 1
ATOM 3510 C CA . SER A 1 459 ? -15.023 -33.406 -0.442 1 93.94 459 SER A CA 1
ATOM 3511 C C . SER A 1 459 ? -13.914 -32.375 -0.555 1 93.94 459 SER A C 1
ATOM 3513 O O . SER A 1 459 ? -12.844 -32.656 -1.091 1 93.94 459 SER A O 1
ATOM 3515 N N . LEU A 1 460 ? -14.211 -31.188 -0.071 1 92.75 460 LEU A N 1
ATOM 3516 C CA . LEU A 1 460 ? -13.234 -30.109 -0.123 1 92.75 460 LEU A CA 1
ATOM 3517 C C . LEU A 1 460 ? -12.023 -30.438 0.739 1 92.75 460 LEU A C 1
ATOM 3519 O O . LEU A 1 460 ? -10.891 -30.078 0.38 1 92.75 460 LEU A O 1
ATOM 3523 N N . MET A 1 461 ? -12.211 -31.062 1.896 1 92.44 461 MET A N 1
ATOM 3524 C CA . MET A 1 461 ? -11.102 -31.531 2.727 1 92.44 461 MET A CA 1
ATOM 3525 C C . MET A 1 461 ? -10.188 -32.469 1.936 1 92.44 461 MET A C 1
ATOM 3527 O O . MET A 1 461 ? -8.969 -32.312 1.979 1 92.44 461 MET A O 1
ATOM 3531 N N . GLY A 1 462 ? -10.781 -33.344 1.252 1 88.62 462 GLY A N 1
ATOM 3532 C CA . GLY A 1 462 ? -10.016 -34.281 0.423 1 88.62 462 GLY A CA 1
ATOM 3533 C C . GLY A 1 462 ? -9.203 -33.562 -0.647 1 88.62 462 GLY A C 1
ATOM 3534 O O . GLY A 1 462 ? -8.039 -33.906 -0.87 1 88.62 462 GLY A O 1
ATOM 3535 N N . LEU A 1 463 ? -9.852 -32.594 -1.262 1 85.38 463 LEU A N 1
ATOM 3536 C CA . LEU A 1 463 ? -9.188 -31.859 -2.328 1 85.38 463 LEU A CA 1
ATOM 3537 C C . LEU A 1 463 ? -8.031 -31.031 -1.78 1 85.38 463 LEU A C 1
ATOM 3539 O O . LEU A 1 463 ? -7.074 -30.734 -2.504 1 85.38 463 LEU A O 1
ATOM 3543 N N . GLN A 1 464 ? -8.109 -30.656 -0.505 1 84.94 464 GLN A N 1
ATOM 3544 C CA . GLN A 1 464 ? -7.078 -29.797 0.084 1 84.94 464 GLN A CA 1
ATOM 3545 C C . GLN A 1 464 ? -6.129 -30.609 0.958 1 84.94 464 GLN A C 1
ATOM 3547 O O . GLN A 1 464 ? -5.207 -30.062 1.562 1 84.94 464 GLN A O 1
ATOM 3552 N N . GLY A 1 465 ? -6.324 -31.859 1.155 1 86.12 465 GLY A N 1
ATOM 3553 C CA . GLY A 1 465 ? -5.477 -32.719 1.974 1 86.12 465 GLY A CA 1
ATOM 3554 C C . GLY A 1 465 ? -5.621 -32.438 3.461 1 86.12 465 GLY A C 1
ATOM 3555 O O . GLY A 1 465 ? -4.641 -32.5 4.207 1 86.12 465 GLY A O 1
ATOM 3556 N N . VAL A 1 466 ? -6.805 -32.062 3.834 1 89.25 466 VAL A N 1
ATOM 3557 C CA . VAL A 1 466 ? -7.113 -31.781 5.234 1 89.25 466 VAL A CA 1
ATOM 3558 C C . VAL A 1 466 ? -7.914 -32.938 5.82 1 89.25 466 VAL A C 1
ATOM 3560 O O . VAL A 1 466 ? -8.875 -33.406 5.207 1 89.25 466 VAL A O 1
ATOM 3563 N N . THR A 1 467 ? -7.527 -33.438 7.02 1 91.12 467 THR A N 1
ATOM 3564 C CA . THR A 1 467 ? -8.203 -34.594 7.605 1 91.12 467 THR A CA 1
ATOM 3565 C C . THR A 1 467 ? -9.047 -34.156 8.805 1 91.12 467 THR A C 1
ATOM 3567 O O . THR A 1 467 ? -10 -34.875 9.172 1 91.12 467 THR A O 1
ATOM 3570 N N . ASP A 1 468 ? -8.695 -33.031 9.352 1 92.06 468 ASP A N 1
ATOM 3571 C CA . ASP A 1 468 ? -9.422 -32.531 10.508 1 92.06 468 ASP A CA 1
ATOM 3572 C C . ASP A 1 468 ? -10.43 -31.453 10.078 1 92.06 468 ASP A C 1
ATOM 3574 O O . ASP A 1 468 ? -10.047 -30.375 9.617 1 92.06 468 ASP A O 1
ATOM 3578 N N . ARG A 1 469 ? -11.656 -31.766 10.258 1 92 469 ARG A N 1
ATOM 3579 C CA . ARG A 1 469 ? -12.734 -30.875 9.812 1 92 469 ARG A CA 1
ATOM 3580 C C . ARG A 1 469 ? -12.648 -29.516 10.484 1 92 469 ARG A C 1
ATOM 3582 O O . ARG A 1 469 ? -13.062 -28.5 9.906 1 92 469 ARG A O 1
ATOM 3589 N N . SER A 1 470 ? -12.094 -29.5 11.68 1 89.12 470 SER A N 1
ATOM 3590 C CA . SER A 1 470 ? -11.977 -28.234 12.406 1 89.12 470 SER A CA 1
ATOM 3591 C C . SER A 1 470 ? -10.93 -27.328 11.773 1 89.12 470 SER A C 1
ATOM 3593 O O . SER A 1 470 ? -10.859 -26.141 12.086 1 89.12 470 SER A O 1
ATOM 3595 N N . LYS A 1 471 ? -10.172 -27.828 10.805 1 89.38 471 LYS A N 1
ATOM 3596 C CA . LYS A 1 471 ? -9.062 -27.078 10.227 1 89.38 471 LYS A CA 1
ATOM 3597 C C . LYS A 1 471 ? -9.453 -26.469 8.891 1 89.38 471 LYS A C 1
ATOM 3599 O O . LYS A 1 471 ? -8.648 -25.781 8.258 1 89.38 471 LYS A O 1
ATOM 3604 N N . ILE A 1 472 ? -10.664 -26.703 8.461 1 91.56 472 ILE A N 1
ATOM 3605 C CA . ILE A 1 472 ? -11.133 -26.078 7.234 1 91.56 472 ILE A CA 1
ATOM 3606 C C . ILE A 1 472 ? -12.266 -25.094 7.555 1 91.56 472 ILE A C 1
ATOM 3608 O O . ILE A 1 472 ? -13.086 -25.359 8.438 1 91.56 472 ILE A O 1
ATOM 3612 N N . SER A 1 473 ? -12.219 -24 6.953 1 93.25 473 SER A N 1
ATOM 3613 C CA . SER A 1 473 ? -13.273 -23 7.105 1 93.25 473 SER A CA 1
ATOM 3614 C C . SER A 1 473 ? -13.727 -22.469 5.75 1 93.25 473 SER A C 1
ATOM 3616 O O . SER A 1 473 ? -12.906 -22.25 4.852 1 93.25 473 SER A O 1
ATOM 3618 N N . ILE A 1 474 ? -15.016 -22.391 5.582 1 96.62 474 ILE A N 1
ATOM 3619 C CA . ILE A 1 474 ? -15.633 -21.781 4.414 1 96.62 474 ILE A CA 1
ATOM 3620 C C . ILE A 1 474 ? -16.438 -20.547 4.84 1 96.62 474 ILE A C 1
ATOM 3622 O O . ILE A 1 474 ? -17.438 -20.672 5.551 1 96.62 474 ILE A O 1
ATOM 3626 N N . ARG A 1 475 ? -16 -19.391 4.363 1 97.38 475 ARG A N 1
ATOM 3627 C CA . ARG A 1 475 ? -16.578 -18.125 4.805 1 97.38 475 ARG A CA 1
ATOM 3628 C C . ARG A 1 475 ? -17.094 -17.328 3.617 1 97.38 475 ARG A C 1
ATOM 3630 O O . ARG A 1 475 ? -16.359 -17.125 2.639 1 97.38 475 ARG A O 1
ATOM 3637 N N . LEU A 1 476 ? -18.328 -16.875 3.715 1 98.69 476 LEU A N 1
ATOM 3638 C CA . LEU A 1 476 ? -18.906 -16.062 2.656 1 98.69 476 LEU A CA 1
ATOM 3639 C C . LEU A 1 476 ? -18.703 -14.578 2.945 1 98.69 476 LEU A C 1
ATOM 3641 O O . LEU A 1 476 ? -19.188 -14.078 3.967 1 98.69 476 LEU A O 1
ATOM 3645 N N . GLN A 1 477 ? -18.031 -13.891 2.105 1 98.5 477 GLN A N 1
ATOM 3646 C CA . GLN A 1 477 ? -17.875 -12.445 2.148 1 98.5 477 GLN A CA 1
ATOM 3647 C C . GLN A 1 477 ? -18.562 -11.781 0.956 1 98.5 477 GLN A C 1
ATOM 3649 O O . GLN A 1 477 ? -18.547 -12.32 -0.15 1 98.5 477 GLN A O 1
ATOM 3654 N N . PRO A 1 478 ? -19.172 -10.555 1.204 1 98.31 478 PRO A N 1
ATOM 3655 C CA . PRO A 1 478 ? -19.75 -9.875 0.047 1 98.31 478 PRO A CA 1
ATOM 3656 C C . PRO A 1 478 ? -18.719 -9.555 -1.03 1 98.31 478 PRO A C 1
ATOM 3658 O O . PRO A 1 478 ? -17.625 -9.094 -0.716 1 98.31 478 PRO A O 1
ATOM 3661 N N . SER A 1 479 ? -19.078 -9.82 -2.273 1 97.38 479 SER A N 1
ATOM 3662 C CA . SER A 1 479 ? -18.156 -9.562 -3.377 1 97.38 479 SER A CA 1
ATOM 3663 C C . SER A 1 479 ? -18.141 -8.094 -3.766 1 97.38 479 SER A C 1
ATOM 3665 O O . SER A 1 479 ? -17.219 -7.621 -4.43 1 97.38 479 SER A O 1
ATOM 3667 N N . GLY A 1 480 ? -19.188 -7.332 -3.367 1 96.62 480 GLY A N 1
ATOM 3668 C CA . GLY A 1 480 ? -19.391 -5.965 -3.82 1 96.62 480 GLY A CA 1
ATOM 3669 C C . GLY A 1 480 ? -20.25 -5.871 -5.066 1 96.62 480 GLY A C 1
ATOM 3670 O O . GLY A 1 480 ? -20.594 -4.773 -5.508 1 96.62 480 GLY A O 1
ATOM 3671 N N . LEU A 1 481 ? -20.688 -7.02 -5.629 1 96.75 481 LEU A N 1
ATOM 3672 C CA . LEU A 1 481 ? -21.516 -7.055 -6.828 1 96.75 481 LEU A CA 1
ATOM 3673 C C . LEU A 1 481 ? -22.984 -7.316 -6.465 1 96.75 481 LEU A C 1
ATOM 3675 O O . LEU A 1 481 ? -23.281 -8.211 -5.672 1 96.75 481 LEU A O 1
ATOM 3679 N N . GLU A 1 482 ? -23.766 -6.477 -7.016 1 94.62 482 GLU A N 1
ATOM 3680 C CA . GLU A 1 482 ? -25.203 -6.621 -6.82 1 94.62 482 GLU A CA 1
ATOM 3681 C C . GLU A 1 482 ? -25.969 -6.352 -8.109 1 94.62 482 GLU A C 1
ATOM 3683 O O . GLU A 1 482 ? -25.531 -5.555 -8.945 1 94.62 482 GLU A O 1
ATOM 3688 N N . THR A 1 483 ? -26.984 -7.113 -8.281 1 93.5 483 THR A N 1
ATOM 3689 C CA . THR A 1 483 ? -28.016 -6.914 -9.289 1 93.5 483 THR A CA 1
ATOM 3690 C C . THR A 1 483 ? -29.391 -6.859 -8.648 1 93.5 483 THR A C 1
ATOM 3692 O O . THR A 1 483 ? -29.609 -7.418 -7.566 1 93.5 483 THR A O 1
ATOM 3695 N N . PRO A 1 484 ? -30.328 -6.074 -9.211 1 90.62 484 PRO A N 1
ATOM 3696 C CA . PRO A 1 484 ? -31.641 -5.98 -8.562 1 90.62 484 PRO A CA 1
ATOM 3697 C C . PRO A 1 484 ? -32.156 -7.34 -8.109 1 90.62 484 PRO A C 1
ATOM 3699 O O . PRO A 1 484 ? -32.344 -8.242 -8.93 1 90.62 484 PRO A O 1
ATOM 3702 N N . GLY A 1 485 ? -32.344 -7.461 -6.855 1 95.69 485 GLY A N 1
ATOM 3703 C CA . GLY A 1 485 ? -32.906 -8.656 -6.266 1 95.69 485 GLY A CA 1
ATOM 3704 C C . GLY A 1 485 ? -31.891 -9.742 -5.988 1 95.69 485 GLY A C 1
ATOM 3705 O O . GLY A 1 485 ? -32.25 -10.844 -5.57 1 95.69 485 GLY A O 1
ATOM 3706 N N . ARG A 1 486 ? -30.641 -9.492 -6.293 1 97.56 486 ARG A N 1
ATOM 3707 C CA . ARG A 1 486 ? -29.594 -10.484 -6.078 1 97.56 486 ARG A CA 1
ATOM 3708 C C . ARG A 1 486 ? -28.344 -9.836 -5.516 1 97.56 486 ARG A C 1
ATOM 3710 O O . ARG A 1 486 ? -28.031 -8.688 -5.824 1 97.56 486 ARG A O 1
ATOM 3717 N N . ILE A 1 487 ? -27.641 -10.555 -4.73 1 98.19 487 ILE A N 1
ATOM 3718 C CA . ILE A 1 487 ? -26.375 -10.094 -4.195 1 98.19 487 ILE A CA 1
ATOM 3719 C C . ILE A 1 487 ? -25.344 -11.234 -4.246 1 98.19 487 ILE A C 1
ATOM 3721 O O . ILE A 1 487 ? -25.688 -12.391 -3.969 1 98.19 487 ILE A O 1
ATOM 3725 N N . SER A 1 488 ? -24.141 -10.922 -4.691 1 98.19 488 SER A N 1
ATOM 3726 C CA . SER A 1 488 ? -23.078 -11.906 -4.867 1 98.19 488 SER A CA 1
ATOM 3727 C C . SER A 1 488 ? -22.172 -11.953 -3.648 1 98.19 488 SER A C 1
ATOM 3729 O O . SER A 1 488 ? -21.844 -10.922 -3.068 1 98.19 488 SER A O 1
ATOM 3731 N N . PHE A 1 489 ? -21.828 -13.125 -3.209 1 98.69 489 PHE A N 1
ATOM 3732 C CA . PHE A 1 489 ? -20.828 -13.391 -2.188 1 98.69 489 PHE A CA 1
ATOM 3733 C C . PHE A 1 489 ? -19.734 -14.297 -2.736 1 98.69 489 PHE A C 1
ATOM 3735 O O . PHE A 1 489 ? -19.938 -15 -3.727 1 98.69 489 PHE A O 1
ATOM 3742 N N . LEU A 1 490 ? -18.578 -14.234 -2.125 1 98.25 490 LEU A N 1
ATOM 3743 C CA . LEU A 1 490 ? -17.469 -15.125 -2.406 1 98.25 490 LEU A CA 1
ATOM 3744 C C . LEU A 1 490 ? -17.172 -16.031 -1.211 1 98.25 490 LEU A C 1
ATOM 3746 O O . LEU A 1 490 ? -17.031 -15.539 -0.085 1 98.25 490 LEU A O 1
ATOM 3750 N N . ALA A 1 491 ? -17.125 -17.281 -1.462 1 98.06 491 ALA A N 1
ATOM 3751 C CA . ALA A 1 491 ? -16.719 -18.234 -0.43 1 98.06 491 ALA A CA 1
ATOM 3752 C C . ALA A 1 491 ? -15.195 -18.344 -0.335 1 98.06 491 ALA A C 1
ATOM 3754 O O . ALA A 1 491 ? -14.547 -18.844 -1.251 1 98.06 491 ALA A O 1
ATOM 3755 N N . VAL A 1 492 ? -14.68 -17.844 0.736 1 96.56 492 VAL A N 1
ATOM 3756 C CA . VAL A 1 492 ? -13.266 -18.016 1.032 1 96.56 492 VAL A CA 1
ATOM 3757 C C . VAL A 1 492 ? -13.047 -19.359 1.736 1 96.56 492 VAL A C 1
ATOM 3759 O O . VAL A 1 492 ? -13.516 -19.562 2.861 1 96.56 492 VAL A O 1
ATOM 3762 N N . ILE A 1 493 ? -12.367 -20.234 1.076 1 92.94 493 ILE A N 1
ATOM 3763 C CA . ILE A 1 493 ? -12.133 -21.594 1.565 1 92.94 493 ILE A CA 1
ATOM 3764 C C . ILE A 1 493 ? -10.672 -21.75 1.977 1 92.94 493 ILE A C 1
ATOM 3766 O O . ILE A 1 493 ? -9.773 -21.703 1.131 1 92.94 493 ILE A O 1
ATOM 3770 N N . TYR A 1 494 ? -10.422 -21.875 3.273 1 87.25 494 TYR A N 1
ATOM 3771 C CA . TYR A 1 494 ? -9.023 -21.953 3.688 1 87.25 494 TYR A CA 1
ATOM 3772 C C . TYR A 1 494 ? -8.852 -22.938 4.844 1 87.25 494 TYR A C 1
ATOM 3774 O O . TYR A 1 494 ? -9.82 -23.281 5.523 1 87.25 494 TYR A O 1
ATOM 3782 N N . SER A 1 495 ? -7.602 -23.391 4.91 1 82.81 495 SER A N 1
ATOM 3783 C CA . SER A 1 495 ? -7.195 -24.234 6.031 1 82.81 495 SER A CA 1
ATOM 3784 C C . SER A 1 495 ? -6.531 -23.406 7.129 1 82.81 495 SER A C 1
ATOM 3786 O O . SER A 1 495 ? -5.945 -22.359 6.855 1 82.81 495 SER A O 1
ATOM 3788 N N . LEU A 1 496 ? -6.512 -23.734 8.398 1 73.31 496 LEU A N 1
ATOM 3789 C CA . LEU A 1 496 ? -6.094 -22.938 9.555 1 73.31 496 LEU A CA 1
ATOM 3790 C C . LEU A 1 496 ? -4.703 -23.359 10.023 1 73.31 496 LEU A C 1
ATOM 3792 O O . LEU A 1 496 ? -4.16 -22.766 10.969 1 73.31 496 LEU A O 1
ATOM 3796 N N . ASP A 1 497 ? -3.914 -24.109 9.367 1 69.69 497 ASP A N 1
ATOM 3797 C CA . ASP A 1 497 ? -2.676 -24.656 9.914 1 69.69 497 ASP A CA 1
ATOM 3798 C C . ASP A 1 497 ? -1.512 -23.688 9.711 1 69.69 497 ASP A C 1
ATOM 3800 O O . ASP A 1 497 ? -0.378 -23.969 10.094 1 69.69 497 ASP A O 1
ATOM 3804 N N . VAL A 1 498 ? -1.75 -22.516 9.453 1 66.19 498 VAL A N 1
ATOM 3805 C CA . VAL A 1 498 ? -0.527 -21.734 9.281 1 66.19 498 VAL A CA 1
ATOM 3806 C C . VAL A 1 498 ? -0.051 -21.219 10.641 1 66.19 498 VAL A C 1
ATOM 3808 O O . VAL A 1 498 ? -0.836 -20.656 11.406 1 66.19 498 VAL A O 1
ATOM 3811 N N . SER A 1 499 ? 1.259 -21.562 10.852 1 67.38 499 SER A N 1
ATOM 3812 C CA . SER A 1 499 ? 1.87 -21.156 12.117 1 67.38 499 SER A CA 1
ATOM 3813 C C . SER A 1 499 ? 1.896 -19.641 12.25 1 67.38 499 SER A C 1
ATOM 3815 O O . SER A 1 499 ? 2.236 -18.922 11.297 1 67.38 499 SER A O 1
ATOM 3817 N N . GLU A 1 500 ? 1.535 -19.234 13.398 1 64.62 500 GLU A N 1
ATOM 3818 C CA . GLU A 1 500 ? 1.595 -17.812 13.719 1 64.62 500 GLU A CA 1
ATOM 3819 C C . GLU A 1 500 ? 3.037 -17.312 13.805 1 64.62 500 GLU A C 1
ATOM 3821 O O . GLU A 1 500 ? 3.299 -16.125 13.711 1 64.62 500 GLU A O 1
ATOM 3826 N N . GLU A 1 501 ? 3.93 -18.219 13.852 1 70 501 GLU A N 1
ATOM 3827 C CA . GLU A 1 501 ? 5.332 -17.859 14.023 1 70 501 GLU A CA 1
ATOM 3828 C C . GLU A 1 501 ? 6.066 -17.844 12.68 1 70 501 GLU A C 1
ATOM 3830 O O . GLU A 1 501 ? 7.219 -17.406 12.602 1 70 501 GLU A O 1
ATOM 3835 N N . ALA A 1 502 ? 5.324 -18.078 11.805 1 84.25 502 ALA A N 1
ATOM 3836 C CA . ALA A 1 502 ? 5.98 -18.141 10.5 1 84.25 502 ALA A CA 1
ATOM 3837 C C . ALA A 1 502 ? 6.285 -16.75 9.977 1 84.25 502 ALA A C 1
ATOM 3839 O O . ALA A 1 502 ? 5.547 -15.797 10.25 1 84.25 502 ALA A O 1
ATOM 3840 N N . GLY A 1 503 ? 7.406 -16.609 9.344 1 89.81 503 GLY A N 1
ATOM 3841 C CA . GLY A 1 503 ? 7.754 -15.359 8.695 1 89.81 503 GLY A CA 1
ATOM 3842 C C . GLY A 1 503 ? 6.77 -14.953 7.617 1 89.81 503 GLY A C 1
ATOM 3843 O O . GLY A 1 503 ? 5.805 -15.664 7.348 1 89.81 503 GLY A O 1
ATOM 3844 N N . PRO A 1 504 ? 7.004 -13.797 7.051 1 92.56 504 PRO A N 1
ATOM 3845 C CA . PRO A 1 504 ? 6.023 -13.234 6.117 1 92.56 504 PRO A CA 1
ATOM 3846 C C . PRO A 1 504 ? 5.832 -14.094 4.871 1 92.56 504 PRO A C 1
ATOM 3848 O O . PRO A 1 504 ? 4.719 -14.188 4.348 1 92.56 504 PRO A O 1
ATOM 3851 N N . LEU A 1 505 ? 6.859 -14.742 4.348 1 93.12 505 LEU A N 1
ATOM 3852 C CA . LEU A 1 505 ? 6.723 -15.523 3.123 1 93.12 505 LEU A CA 1
ATOM 3853 C C . LEU A 1 505 ? 5.863 -16.766 3.357 1 93.12 505 LEU A C 1
ATOM 3855 O O . LEU A 1 505 ? 5.023 -17.109 2.525 1 93.12 505 LEU A O 1
ATOM 3859 N N . VAL A 1 506 ? 6.035 -17.391 4.465 1 87.88 506 VAL A N 1
ATOM 3860 C CA . VAL A 1 506 ? 5.367 -18.656 4.77 1 87.88 506 VAL A CA 1
ATOM 3861 C C . VAL A 1 506 ? 4.039 -18.375 5.469 1 87.88 506 VAL A C 1
ATOM 3863 O O . VAL A 1 506 ? 3.059 -19.0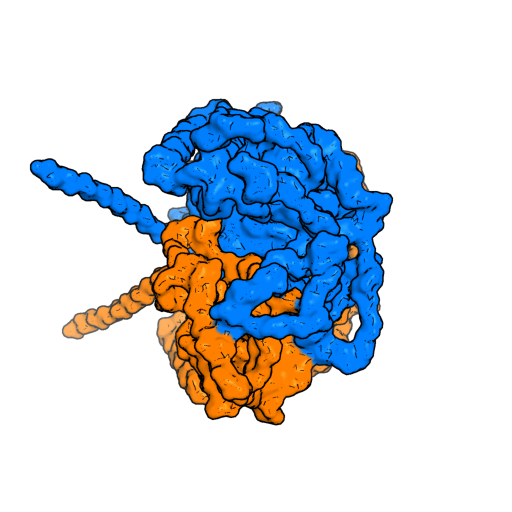94 5.258 1 87.88 506 VAL A O 1
ATOM 3866 N N . GLY A 1 507 ? 3.979 -17.297 6.172 1 87.25 507 GLY A N 1
ATOM 3867 C CA . GLY A 1 507 ? 2.877 -17.141 7.109 1 87.25 507 GLY A CA 1
ATOM 3868 C C . GLY A 1 507 ? 1.793 -16.203 6.59 1 87.25 507 GLY A C 1
ATOM 3869 O O . GLY A 1 507 ? 0.754 -16.047 7.234 1 87.25 507 GLY A O 1
ATOM 3870 N N . SER A 1 508 ? 1.9 -15.609 5.457 1 89.06 508 SER A N 1
ATOM 3871 C CA . SER A 1 508 ? 0.907 -14.648 4.977 1 89.06 508 SER A CA 1
ATOM 3872 C C . SER A 1 508 ? -0.329 -15.367 4.438 1 89.06 508 SER A C 1
ATOM 3874 O O . SER A 1 508 ? -0.246 -16.516 3.994 1 89.06 508 SER A O 1
ATOM 3876 N N . CYS A 1 509 ? -1.411 -14.703 4.57 1 90.31 509 CYS A N 1
ATOM 3877 C CA . CYS A 1 509 ? -2.678 -15.172 4.02 1 90.31 509 CYS A CA 1
ATOM 3878 C C . CYS A 1 509 ? -2.676 -15.086 2.5 1 90.31 509 CYS A C 1
ATOM 3880 O O . CYS A 1 509 ? -2.439 -14.023 1.932 1 90.31 509 CYS A O 1
ATOM 3882 N N . LEU A 1 510 ? -3.037 -16.219 1.865 1 91.25 510 LEU A N 1
ATOM 3883 C CA . LEU A 1 510 ? -2.945 -16.266 0.41 1 91.25 510 LEU A CA 1
ATOM 3884 C C . LEU A 1 510 ? -4.324 -16.453 -0.214 1 91.25 510 LEU A C 1
ATOM 3886 O O . LEU A 1 510 ? -4.434 -16.859 -1.374 1 91.25 510 LEU A O 1
ATOM 3890 N N . SER A 1 511 ? -5.367 -16.141 0.553 1 93.38 511 SER A N 1
ATOM 3891 C CA . SER A 1 511 ? -6.719 -16.312 0.03 1 93.38 511 SER A CA 1
ATOM 3892 C C . SER A 1 511 ? -6.922 -15.516 -1.252 1 93.38 511 SER A C 1
ATOM 3894 O O . SER A 1 511 ? -7.633 -15.953 -2.158 1 93.38 511 SER A O 1
ATOM 3896 N N . TRP A 1 512 ? -6.285 -14.344 -1.383 1 95.81 512 TRP A N 1
ATOM 3897 C CA . TRP A 1 512 ? -6.453 -13.523 -2.58 1 95.81 512 TRP A CA 1
ATOM 3898 C C . TRP A 1 512 ? -5.832 -14.203 -3.795 1 95.81 512 TRP A C 1
ATOM 3900 O O . TRP A 1 512 ? -6.23 -13.945 -4.93 1 95.81 512 TRP A O 1
ATOM 3910 N N . ILE A 1 513 ? -4.887 -15.117 -3.588 1 95 513 ILE A N 1
ATOM 3911 C CA . ILE A 1 513 ? -4.234 -15.852 -4.668 1 95 513 ILE A CA 1
ATOM 3912 C C . ILE A 1 513 ? -5.039 -17.109 -4.988 1 95 513 ILE A C 1
ATOM 3914 O O . ILE A 1 513 ? -5.176 -17.484 -6.156 1 95 513 ILE A O 1
ATOM 3918 N N . LEU A 1 514 ? -5.641 -17.734 -3.959 1 92.38 514 LEU A N 1
ATOM 3919 C CA . LEU A 1 514 ? -6.172 -19.078 -4.094 1 92.38 514 LEU A CA 1
ATOM 3920 C C . LEU A 1 514 ? -7.68 -19.047 -4.312 1 92.38 514 LEU A C 1
ATOM 3922 O O . LEU A 1 514 ? -8.289 -20.078 -4.598 1 92.38 514 LEU A O 1
ATOM 3926 N N . LEU A 1 515 ? -8.305 -17.938 -4.223 1 93.31 515 LEU A N 1
ATOM 3927 C CA . LEU A 1 515 ? -9.758 -17.828 -4.262 1 93.31 515 LEU A CA 1
ATOM 3928 C C . LEU A 1 515 ? -10.32 -18.531 -5.496 1 93.31 515 LEU A C 1
ATOM 3930 O O . LEU A 1 515 ? -11.281 -19.297 -5.395 1 93.31 515 LEU A O 1
ATOM 3934 N N . GLY A 1 516 ? -9.742 -18.281 -6.676 1 89.06 516 GLY A N 1
ATOM 3935 C CA . GLY A 1 516 ? -10.281 -18.781 -7.934 1 89.06 516 GLY A CA 1
ATOM 3936 C C . GLY A 1 516 ? -9.609 -20.062 -8.398 1 89.06 516 GLY A C 1
ATOM 3937 O O . GLY A 1 516 ? -9.633 -20.391 -9.586 1 89.06 516 GLY A O 1
ATOM 3938 N N . SER A 1 517 ? -9.008 -20.812 -7.465 1 88.69 517 SER A N 1
ATOM 3939 C CA . SER A 1 517 ? -8.203 -21.969 -7.863 1 88.69 517 SER A CA 1
ATOM 3940 C C . SER A 1 517 ? -9.078 -23.172 -8.164 1 88.69 517 SER A C 1
ATOM 3942 O O . SER A 1 517 ? -8.641 -24.109 -8.836 1 88.69 517 SER A O 1
ATOM 3944 N N . MET A 1 518 ? -10.289 -23.219 -7.699 1 88.94 518 MET A N 1
ATOM 3945 C CA . MET A 1 518 ? -11.211 -24.328 -7.969 1 88.94 518 MET A CA 1
ATOM 3946 C C . MET A 1 518 ? -12.344 -23.875 -8.875 1 88.94 518 MET A C 1
ATOM 3948 O O . MET A 1 518 ? -13.172 -23.047 -8.484 1 88.94 518 MET A O 1
ATOM 3952 N N . VAL A 1 519 ? -12.367 -24.438 -10.023 1 88.12 519 VAL A N 1
ATOM 3953 C CA . VAL A 1 519 ? -13.328 -24.062 -11.055 1 88.12 519 VAL A CA 1
ATOM 3954 C C . VAL A 1 519 ? -14.008 -25.312 -11.609 1 88.12 519 VAL A C 1
ATOM 3956 O O . VAL A 1 519 ? -13.383 -26.359 -11.719 1 88.12 519 VAL A O 1
ATOM 3959 N N . TYR A 1 520 ? -15.234 -25.203 -11.859 1 88.88 520 TYR A N 1
ATOM 3960 C CA . TYR A 1 520 ? -16.031 -26.297 -12.438 1 88.88 520 TYR A CA 1
ATOM 3961 C C . TYR A 1 520 ? -16.906 -25.781 -13.562 1 88.88 520 TYR A C 1
ATOM 3963 O O . TYR A 1 520 ? -17.828 -25 -13.328 1 88.88 520 TYR A O 1
ATOM 3971 N N . GLY A 1 521 ? -16.609 -26.203 -14.828 1 83.75 521 GLY A N 1
ATOM 3972 C CA . GLY A 1 521 ? -17.344 -25.703 -15.984 1 83.75 521 GLY A CA 1
ATOM 3973 C C . GLY A 1 521 ? -17.219 -24.203 -16.172 1 83.75 521 GLY A C 1
ATOM 3974 O O . GLY A 1 521 ? -18.219 -23.516 -16.422 1 83.75 521 GLY A O 1
ATOM 3975 N N . ASN A 1 522 ? -16.109 -23.625 -15.82 1 82.69 522 ASN A N 1
ATOM 3976 C CA . ASN A 1 522 ? -15.742 -22.219 -16 1 82.69 522 ASN A CA 1
ATOM 3977 C C . ASN A 1 522 ? -16.391 -21.328 -14.945 1 82.69 522 ASN A C 1
ATOM 3979 O O . ASN A 1 522 ? -16.438 -20.109 -15.094 1 82.69 522 ASN A O 1
ATOM 3983 N N . VAL A 1 523 ? -16.953 -21.953 -13.969 1 88.69 523 VAL A N 1
ATOM 3984 C CA . VAL A 1 523 ? -17.516 -21.188 -12.852 1 88.69 523 VAL A CA 1
ATOM 3985 C C . VAL A 1 523 ? -16.734 -21.5 -11.578 1 88.69 523 VAL A C 1
ATOM 3987 O O . VAL A 1 523 ? -16.516 -22.672 -11.25 1 88.69 523 VAL A O 1
ATOM 3990 N N . GLY A 1 524 ? -16.312 -20.453 -10.961 1 90.69 524 GLY A N 1
ATOM 3991 C CA . GLY A 1 524 ? -15.539 -20.656 -9.742 1 90.69 524 GLY A CA 1
ATOM 3992 C C . GLY A 1 524 ? -16.375 -21.188 -8.594 1 90.69 524 GLY A C 1
ATOM 3993 O O . GLY A 1 524 ? -17.516 -20.781 -8.414 1 90.69 524 GLY A O 1
ATOM 3994 N N . LEU A 1 525 ? -15.797 -22.109 -7.84 1 92.69 525 LEU A N 1
ATOM 3995 C CA . LEU A 1 525 ? -16.469 -22.703 -6.688 1 92.69 525 LEU A CA 1
ATOM 3996 C C . LEU A 1 525 ? -16.828 -21.625 -5.66 1 92.69 525 LEU A C 1
ATOM 3998 O O . LEU A 1 525 ? -17.828 -21.75 -4.949 1 92.69 525 LEU A O 1
ATOM 4002 N N . PRO A 1 526 ? -16.047 -20.562 -5.555 1 95.19 526 PRO A N 1
ATOM 4003 C CA . PRO A 1 526 ? -16.344 -19.547 -4.539 1 95.19 526 PRO A CA 1
ATOM 4004 C C . PRO A 1 526 ? -17.562 -18.703 -4.891 1 95.19 526 PRO A C 1
ATOM 4006 O O . PRO A 1 526 ? -18.031 -17.922 -4.059 1 95.19 526 PRO A O 1
ATOM 4009 N N . GLU A 1 527 ? -18.078 -18.781 -6.008 1 96.38 527 GLU A N 1
ATOM 4010 C CA . GLU A 1 527 ? -19.125 -17.859 -6.461 1 96.38 527 GLU A CA 1
ATOM 4011 C C . GLU A 1 527 ? -20.484 -18.266 -5.906 1 96.38 527 GLU A C 1
ATOM 4013 O O . GLU A 1 527 ? -21.078 -19.25 -6.355 1 96.38 527 GLU A O 1
ATOM 4018 N N . PHE A 1 528 ? -20.969 -17.5 -4.992 1 98.38 528 PHE A N 1
ATOM 4019 C CA . PHE A 1 528 ? -22.281 -17.688 -4.387 1 98.38 528 PHE A CA 1
ATOM 4020 C C . PHE A 1 528 ? -23.172 -16.5 -4.68 1 98.38 528 PHE A C 1
ATOM 4022 O O . PHE A 1 528 ? -22.703 -15.359 -4.762 1 98.38 528 PHE A O 1
ATOM 4029 N N . GLU A 1 529 ? -24.484 -16.734 -4.805 1 98.31 529 GLU A N 1
ATOM 4030 C CA . GLU A 1 529 ? -25.469 -15.68 -5.07 1 98.31 529 GLU A CA 1
ATOM 4031 C C . GLU A 1 529 ? -26.734 -15.875 -4.246 1 98.31 529 GLU A C 1
ATOM 4033 O O . GLU A 1 529 ? -27.281 -16.969 -4.199 1 98.31 529 GLU A O 1
ATOM 4038 N N . PHE A 1 530 ? -27.125 -14.852 -3.586 1 98.81 530 PHE A N 1
ATOM 4039 C CA . PHE A 1 530 ? -28.406 -14.859 -2.895 1 98.81 530 PHE A CA 1
ATOM 4040 C C . PHE A 1 530 ? -29.453 -14.117 -3.711 1 98.81 530 PHE A C 1
ATOM 4042 O O . PHE A 1 530 ? -29.172 -13.078 -4.305 1 98.81 530 PHE A O 1
ATOM 4049 N N . ALA A 1 531 ? -30.641 -14.672 -3.766 1 98.69 531 ALA A N 1
ATOM 4050 C CA . ALA A 1 531 ? -31.812 -13.914 -4.18 1 98.69 531 ALA A CA 1
ATOM 4051 C C . ALA A 1 531 ? -32.469 -13.234 -2.98 1 98.69 531 ALA A C 1
ATOM 4053 O O . ALA A 1 531 ? -32.531 -13.812 -1.892 1 98.69 531 ALA A O 1
ATOM 4054 N N . LEU A 1 532 ? -32.938 -12.062 -3.236 1 98.38 532 LEU A N 1
ATOM 4055 C CA . LEU A 1 532 ? -33.469 -11.266 -2.141 1 98.38 532 LEU A CA 1
ATOM 4056 C C . LEU A 1 532 ? -34.938 -10.922 -2.381 1 98.38 532 LEU A C 1
ATOM 4058 O O . LEU A 1 532 ? -35.375 -10.75 -3.527 1 98.38 532 LEU A O 1
ATOM 4062 N N . ASP A 1 533 ? -35.719 -10.844 -1.334 1 97.88 533 ASP A N 1
ATOM 4063 C CA . ASP A 1 533 ? -37.062 -10.312 -1.435 1 97.88 533 ASP A CA 1
ATOM 4064 C C . ASP A 1 533 ? -37.062 -8.789 -1.356 1 97.88 533 ASP A C 1
ATOM 4066 O O . ASP A 1 533 ? -36 -8.156 -1.45 1 97.88 533 ASP A O 1
ATOM 4070 N N . HIS A 1 534 ? -38.188 -8.164 -1.309 1 95.5 534 HIS A N 1
ATOM 4071 C CA . HIS A 1 534 ? -38.344 -6.715 -1.36 1 95.5 534 HIS A CA 1
ATOM 4072 C C . HIS A 1 534 ? -37.719 -6.051 -0.141 1 95.5 534 HIS A C 1
ATOM 4074 O O . HIS A 1 534 ? -37.312 -4.887 -0.2 1 95.5 534 HIS A O 1
ATOM 4080 N N . ASP A 1 535 ? -37.562 -6.789 0.954 1 94.31 535 ASP A N 1
ATOM 4081 C CA . ASP A 1 535 ? -36.969 -6.238 2.18 1 94.31 535 ASP A CA 1
ATOM 4082 C C . ASP A 1 535 ? -35.469 -6.473 2.234 1 94.31 535 ASP A C 1
ATOM 4084 O O . ASP A 1 535 ? -34.812 -6.031 3.172 1 94.31 535 ASP A O 1
ATOM 4088 N N . GLY A 1 536 ? -34.969 -7.184 1.279 1 95.69 536 GLY A N 1
ATOM 4089 C CA . GLY A 1 536 ? -33.531 -7.438 1.212 1 95.69 536 GLY A CA 1
ATOM 4090 C C . GLY A 1 536 ? -33.125 -8.727 1.9 1 95.69 536 GLY A C 1
ATOM 4091 O O . GLY A 1 536 ? -31.938 -8.984 2.084 1 95.69 536 GLY A O 1
ATOM 4092 N N . ASP A 1 537 ? -34.062 -9.547 2.303 1 97.94 537 ASP A N 1
ATOM 4093 C CA . ASP A 1 537 ? -33.781 -10.82 2.959 1 97.94 537 ASP A CA 1
ATOM 4094 C C . ASP A 1 537 ? -33.625 -11.938 1.934 1 97.94 537 ASP A C 1
ATOM 4096 O O . ASP A 1 537 ? -34.344 -11.984 0.929 1 97.94 537 ASP A O 1
ATOM 4100 N N . ALA A 1 538 ? -32.781 -12.812 2.23 1 98.81 538 ALA A N 1
ATOM 4101 C CA . ALA A 1 538 ? -32.469 -13.891 1.298 1 98.81 538 ALA A CA 1
ATOM 4102 C C . ALA A 1 538 ? -33.625 -14.883 1.203 1 98.81 538 ALA A C 1
ATOM 4104 O O . ALA A 1 538 ? -34.156 -15.297 2.225 1 98.81 538 ALA A O 1
ATOM 4105 N N . THR A 1 539 ? -34 -15.266 -0.022 1 98.75 539 THR A N 1
ATOM 4106 C CA . THR A 1 539 ? -35.031 -16.234 -0.26 1 98.75 539 THR A CA 1
ATOM 4107 C C . THR A 1 539 ? -34.469 -17.531 -0.813 1 98.75 539 THR A C 1
ATOM 4109 O O . THR A 1 539 ? -35.094 -18.594 -0.709 1 98.75 539 THR A O 1
ATOM 4112 N N . SER A 1 540 ? -33.344 -17.422 -1.431 1 98.81 540 SER A N 1
ATOM 4113 C CA . SER A 1 540 ? -32.656 -18.594 -1.951 1 98.81 540 SER A CA 1
ATOM 4114 C C . SER A 1 540 ? -31.156 -18.344 -2.07 1 98.81 540 SER A C 1
ATOM 4116 O O . SER A 1 540 ? -30.703 -17.203 -1.997 1 98.81 540 SER A O 1
ATOM 4118 N N . LEU A 1 541 ? -30.406 -19.359 -2.111 1 98.88 541 LEU A N 1
ATOM 4119 C CA . LEU A 1 541 ? -28.953 -19.359 -2.232 1 98.88 541 LEU A CA 1
ATOM 4120 C C . LEU A 1 541 ? -28.5 -20.266 -3.371 1 98.88 541 LEU A C 1
ATOM 4122 O O . LEU A 1 541 ? -28.984 -21.391 -3.502 1 98.88 541 LEU A O 1
ATOM 4126 N N . SER A 1 542 ? -27.625 -19.734 -4.18 1 98.38 542 SER A N 1
ATOM 4127 C CA . SER A 1 542 ? -27.094 -20.516 -5.301 1 98.38 542 SER A CA 1
ATOM 4128 C C . SER A 1 542 ? -25.578 -20.578 -5.27 1 98.38 542 SER A C 1
ATOM 4130 O O . SER A 1 542 ? -24.906 -19.578 -5.516 1 98.38 542 SER A O 1
ATOM 4132 N N . PRO A 1 543 ? -24.984 -21.719 -4.844 1 97.94 543 PRO A N 1
ATOM 4133 C CA . PRO A 1 543 ? -23.609 -21.953 -5.273 1 97.94 543 PRO A CA 1
ATOM 4134 C C . PRO A 1 543 ? -23.5 -22.156 -6.785 1 97.94 543 PRO A C 1
ATOM 4136 O O . PRO A 1 543 ? -23.719 -23.266 -7.285 1 97.94 543 PRO A O 1
ATOM 4139 N N . ARG A 1 544 ? -23.016 -21.25 -7.465 1 95.31 544 ARG A N 1
ATOM 4140 C CA . ARG A 1 544 ? -23.188 -21.141 -8.914 1 95.31 544 ARG A CA 1
ATOM 4141 C C . ARG A 1 544 ? -22.469 -22.281 -9.633 1 95.31 544 ARG A C 1
ATOM 4143 O O . ARG A 1 544 ? -22.969 -22.797 -10.641 1 95.31 544 ARG A O 1
ATOM 4150 N N . ALA A 1 545 ? -21.344 -22.672 -9.125 1 92.69 545 ALA A N 1
ATOM 4151 C CA . ALA A 1 545 ? -20.594 -23.75 -9.766 1 92.69 545 ALA A CA 1
ATOM 4152 C C . ALA A 1 545 ? -21.375 -25.047 -9.773 1 92.69 545 ALA A C 1
ATOM 4154 O O . ALA A 1 545 ? -21.156 -25.906 -10.633 1 92.69 545 ALA A O 1
ATOM 4155 N N . LEU A 1 546 ? -22.312 -25.234 -8.844 1 94.62 546 LEU A N 1
ATOM 4156 C CA . LEU A 1 546 ? -23.047 -26.484 -8.688 1 94.62 546 LEU A CA 1
ATOM 4157 C C . LEU A 1 546 ? -24.375 -26.438 -9.438 1 94.62 546 LEU A C 1
ATOM 4159 O O . LEU A 1 546 ? -25.094 -27.422 -9.484 1 94.62 546 LEU A O 1
ATOM 4163 N N . ARG A 1 547 ? -24.766 -25.344 -10.008 1 93.25 547 ARG A N 1
ATOM 4164 C CA . ARG A 1 547 ? -25.922 -25.188 -10.891 1 93.25 547 ARG A CA 1
ATOM 4165 C C . ARG A 1 547 ? -27.219 -25.531 -10.164 1 93.25 547 ARG A C 1
ATOM 4167 O O . ARG A 1 547 ? -28.094 -26.203 -10.727 1 93.25 547 ARG A O 1
ATOM 4174 N N . VAL A 1 548 ? -27.328 -25.109 -8.953 1 95.38 548 VAL A N 1
ATOM 4175 C CA . VAL A 1 548 ? -28.547 -25.344 -8.18 1 95.38 548 VAL A CA 1
ATOM 4176 C C . VAL A 1 548 ? -28.906 -24.078 -7.414 1 95.38 548 VAL A C 1
ATOM 4178 O O . VAL A 1 548 ? -28.031 -23.281 -7.051 1 95.38 548 VAL A O 1
ATOM 4181 N N . THR A 1 549 ? -30.172 -23.844 -7.277 1 97.75 549 THR A N 1
ATOM 4182 C CA . THR A 1 549 ? -30.703 -22.781 -6.426 1 97.75 549 THR A CA 1
ATOM 4183 C C . THR A 1 549 ? -31.5 -23.375 -5.266 1 97.75 549 THR A C 1
ATOM 4185 O O . THR A 1 549 ? -32.469 -24.094 -5.484 1 97.75 549 THR A O 1
ATOM 4188 N N . LEU A 1 550 ? -31.078 -23.094 -4.125 1 98.69 550 LEU A N 1
ATOM 4189 C CA . LEU A 1 550 ? -31.672 -23.672 -2.926 1 98.69 550 LEU A CA 1
ATOM 4190 C C . LEU A 1 550 ? -32.594 -22.656 -2.248 1 98.69 550 LEU A C 1
ATOM 4192 O O . LEU A 1 550 ? -32.156 -21.594 -1.817 1 98.69 550 LEU A O 1
ATOM 4196 N N . PRO A 1 551 ? -33.875 -22.969 -2.088 1 98.56 551 PRO A N 1
ATOM 4197 C CA . PRO A 1 551 ? -34.781 -22.062 -1.34 1 98.56 551 PRO A CA 1
ATOM 4198 C C . PRO A 1 551 ? -34.5 -22.094 0.162 1 98.56 551 PRO A C 1
ATOM 4200 O O . PRO A 1 551 ? -34.062 -23.109 0.701 1 98.56 551 PRO A O 1
ATOM 4203 N N . ARG A 1 552 ? -34.75 -21.047 0.762 1 98.44 552 ARG A N 1
ATOM 4204 C CA . ARG A 1 552 ? -34.688 -20.969 2.219 1 98.44 552 ARG A CA 1
ATOM 4205 C C . ARG A 1 552 ? -35.75 -21.844 2.859 1 98.44 552 ARG A C 1
ATOM 4207 O O . ARG A 1 552 ? -36.906 -21.828 2.424 1 98.44 552 ARG A O 1
ATOM 4214 N N . VAL A 1 553 ? -35.5 -22.625 3.953 1 97.56 553 VAL A N 1
ATOM 4215 C CA . VAL A 1 553 ? -36.469 -23.516 4.578 1 97.56 553 VAL A CA 1
ATOM 4216 C C . VAL A 1 553 ? -36.625 -23.141 6.051 1 97.56 553 VAL A C 1
ATOM 4218 O O . VAL A 1 553 ? -35.688 -22.641 6.68 1 97.56 553 VAL A O 1
ATOM 4221 N N . MET B 1 1 ? 18.969 -47.531 28.5 1 22.31 1 MET B N 1
ATOM 4222 C CA . MET B 1 1 ? 19.266 -46.156 28.953 1 22.31 1 MET B CA 1
ATOM 4223 C C . MET B 1 1 ? 18.844 -45.125 27.906 1 22.31 1 MET B C 1
ATOM 4225 O O . MET B 1 1 ? 19.453 -45.062 26.828 1 22.31 1 MET B O 1
ATOM 4229 N N . ARG B 1 2 ? 17.516 -44.812 27.906 1 22.38 2 ARG B N 1
ATOM 4230 C CA . ARG B 1 2 ? 16.625 -44.062 27.047 1 22.38 2 ARG B CA 1
ATOM 4231 C C . ARG B 1 2 ? 16.969 -42.562 27.078 1 22.38 2 ARG B C 1
ATOM 4233 O O . ARG B 1 2 ? 16.547 -41.844 27.984 1 22.38 2 ARG B O 1
ATOM 4240 N N . ALA B 1 3 ? 18.219 -42.25 26.766 1 25.78 3 ALA B N 1
ATOM 4241 C CA . ALA B 1 3 ? 18.562 -40.844 26.812 1 25.78 3 ALA B CA 1
ATOM 4242 C C . ALA B 1 3 ? 17.641 -40.031 25.906 1 25.78 3 ALA B C 1
ATOM 4244 O O . ALA B 1 3 ? 17.594 -40.25 24.688 1 25.78 3 ALA B O 1
ATOM 4245 N N . LEU B 1 4 ? 16.516 -39.594 26.469 1 24.67 4 LEU B N 1
ATOM 4246 C CA . LEU B 1 4 ? 15.516 -38.656 25.938 1 24.67 4 LEU B CA 1
ATOM 4247 C C . LEU B 1 4 ? 16.172 -37.375 25.438 1 24.67 4 LEU B C 1
ATOM 4249 O O . LEU B 1 4 ? 16.812 -36.656 26.219 1 24.67 4 LEU B O 1
ATOM 4253 N N . TRP B 1 5 ? 16.703 -37.438 24.25 1 27.95 5 TRP B N 1
ATOM 4254 C CA . TRP B 1 5 ? 17.203 -36.219 23.594 1 27.95 5 TRP B CA 1
ATOM 4255 C C . TRP B 1 5 ? 16.156 -35.125 23.578 1 27.95 5 TRP B C 1
ATOM 4257 O O . TRP B 1 5 ? 15.078 -35.312 23 1 27.95 5 TRP B O 1
ATOM 4267 N N . THR B 1 6 ? 16 -34.406 24.734 1 27.23 6 THR B N 1
ATOM 4268 C CA . THR B 1 6 ? 15.195 -33.188 24.891 1 27.23 6 THR B CA 1
ATOM 4269 C C . THR B 1 6 ? 15.555 -32.188 23.812 1 27.23 6 THR B C 1
ATOM 4271 O O . THR B 1 6 ? 16.688 -31.703 23.75 1 27.23 6 THR B O 1
ATOM 4274 N N . LEU B 1 7 ? 15.023 -32.281 22.641 1 26.31 7 LEU B N 1
ATOM 4275 C CA . LEU B 1 7 ? 15.039 -31.234 21.625 1 26.31 7 LEU B CA 1
ATOM 4276 C C . LEU B 1 7 ? 14.531 -29.922 22.219 1 26.31 7 LEU B C 1
ATOM 4278 O O . LEU B 1 7 ? 13.383 -29.828 22.641 1 26.31 7 LEU B O 1
ATOM 4282 N N . SER B 1 8 ? 15.438 -29.203 22.812 1 26.28 8 SER B N 1
ATOM 4283 C CA . SER B 1 8 ? 15.195 -27.828 23.25 1 26.28 8 SER B CA 1
ATOM 4284 C C . SER B 1 8 ? 14.602 -26.984 22.125 1 26.28 8 SER B C 1
ATOM 4286 O O . SER B 1 8 ? 15.25 -26.766 21.109 1 26.28 8 SER B O 1
ATOM 4288 N N . ALA B 1 9 ? 13.297 -26.953 22.016 1 27.55 9 ALA B N 1
ATOM 4289 C CA . ALA B 1 9 ? 12.578 -25.969 21.203 1 27.55 9 ALA B CA 1
ATOM 4290 C C . ALA B 1 9 ? 12.961 -24.547 21.594 1 27.55 9 ALA B C 1
ATOM 4292 O O . ALA B 1 9 ? 12.625 -24.094 22.688 1 27.55 9 ALA B O 1
ATOM 4293 N N . LEU B 1 10 ? 14.008 -24.078 21.094 1 25.41 10 LEU B N 1
ATOM 4294 C CA . LEU B 1 10 ? 14.234 -22.625 21.188 1 25.41 10 LEU B CA 1
ATOM 4295 C C . LEU B 1 10 ? 13.016 -21.859 20.688 1 25.41 10 LEU B C 1
ATOM 4297 O O . LEU B 1 10 ? 12.695 -21.891 19.5 1 25.41 10 LEU B O 1
ATOM 4301 N N . ALA B 1 11 ? 12.094 -21.672 21.516 1 28.12 11 ALA B N 1
ATOM 4302 C CA . ALA B 1 11 ? 11.055 -20.656 21.328 1 28.12 11 ALA B CA 1
ATOM 4303 C C . ALA B 1 11 ? 11.664 -19.297 21.016 1 28.12 11 ALA B C 1
ATOM 4305 O O . ALA B 1 11 ? 12.094 -18.578 21.938 1 28.12 11 ALA B O 1
ATOM 4306 N N . LEU B 1 12 ? 12.211 -19.172 19.844 1 31.38 12 LEU B N 1
ATOM 4307 C CA . LEU B 1 12 ? 12.398 -17.781 19.484 1 31.38 12 LEU B CA 1
ATOM 4308 C C . LEU B 1 12 ? 11.078 -17.016 19.547 1 31.38 12 LEU B C 1
ATOM 4310 O O . LEU B 1 12 ? 10.18 -17.25 18.734 1 31.38 12 LEU B O 1
ATOM 4314 N N . SER B 1 13 ? 10.688 -16.656 20.609 1 29.05 13 SER B N 1
ATOM 4315 C CA . SER B 1 13 ? 9.578 -15.734 20.797 1 29.05 13 SER B CA 1
ATOM 4316 C C . SER B 1 13 ? 9.68 -14.547 19.844 1 29.05 13 SER B C 1
ATOM 4318 O O . SER B 1 13 ? 10.719 -13.883 19.781 1 29.05 13 SER B O 1
ATOM 4320 N N . ALA B 1 14 ? 8.891 -14.656 18.859 1 33.38 14 ALA B N 1
ATOM 4321 C CA . ALA B 1 14 ? 8.703 -13.461 18.047 1 33.38 14 ALA B CA 1
ATOM 4322 C C . ALA B 1 14 ? 8.328 -12.258 18.906 1 33.38 14 ALA B C 1
ATOM 4324 O O . ALA B 1 14 ? 7.184 -12.117 19.328 1 33.38 14 ALA B O 1
ATOM 4325 N N . GLU B 1 15 ? 9.156 -11.781 19.75 1 33.84 15 GLU B N 1
ATOM 4326 C CA . GLU B 1 15 ? 8.93 -10.438 20.281 1 33.84 15 GLU B CA 1
ATOM 4327 C C . GLU B 1 15 ? 8.555 -9.469 19.156 1 33.84 15 GLU B C 1
ATOM 4329 O O . GLU B 1 15 ? 9.172 -9.469 18.094 1 33.84 15 GLU B O 1
ATOM 4334 N N . ALA B 1 16 ? 7.441 -9.062 19.125 1 36.62 16 ALA B N 1
ATOM 4335 C CA . ALA B 1 16 ? 7.043 -7.938 18.297 1 36.62 16 ALA B CA 1
ATOM 4336 C C . ALA B 1 16 ? 8.148 -6.883 18.234 1 36.62 16 ALA B C 1
ATOM 4338 O O . ALA B 1 16 ? 8.398 -6.18 19.219 1 36.62 16 ALA B O 1
ATOM 4339 N N . ILE B 1 17 ? 9.242 -7.152 17.594 1 40.81 17 ILE B N 1
ATOM 4340 C CA . ILE B 1 17 ? 10.32 -6.184 17.422 1 40.81 17 ILE B CA 1
ATOM 4341 C C . ILE B 1 17 ? 9.758 -4.875 16.875 1 40.81 17 ILE B C 1
ATOM 4343 O O . ILE B 1 17 ? 9.258 -4.836 15.742 1 40.81 17 ILE B O 1
ATOM 4347 N N . LYS B 1 18 ? 9.219 -4.094 17.688 1 46.88 18 LYS B N 1
ATOM 4348 C CA . LYS B 1 18 ? 8.867 -2.701 17.422 1 46.88 18 LYS B CA 1
ATOM 4349 C C . LYS B 1 18 ? 10.047 -1.93 16.844 1 46.88 18 LYS B C 1
ATOM 4351 O O . LYS B 1 18 ? 11.172 -2.051 17.328 1 46.88 18 LYS B O 1
ATOM 4356 N N . SER B 1 19 ? 10.023 -1.614 15.648 1 51.34 19 SER B N 1
ATOM 4357 C CA . SER B 1 19 ? 11.055 -0.753 15.078 1 51.34 19 SER B CA 1
ATOM 4358 C C . SER B 1 19 ? 11.523 0.295 16.078 1 51.34 19 SER B C 1
ATOM 4360 O O . SER B 1 19 ? 10.703 0.974 16.703 1 51.34 19 SER B O 1
ATOM 4362 N N . THR B 1 20 ? 12.727 0.058 16.547 1 62.62 20 THR B N 1
ATOM 4363 C CA . THR B 1 20 ? 13.352 1.096 17.344 1 62.62 20 THR B CA 1
ATOM 4364 C C . THR B 1 20 ? 13.547 2.373 16.531 1 62.62 20 THR B C 1
ATOM 4366 O O . THR B 1 20 ? 14.141 2.344 15.461 1 62.62 20 THR B O 1
ATOM 4369 N N . GLY B 1 21 ? 12.836 3.41 16.844 1 82.81 21 GLY B N 1
ATOM 4370 C CA . GLY B 1 21 ? 12.945 4.734 16.266 1 82.81 21 GLY B CA 1
ATOM 4371 C C . GLY B 1 21 ? 11.844 5.027 15.258 1 82.81 21 GLY B C 1
ATOM 4372 O O . GLY B 1 21 ? 10.812 4.355 15.242 1 82.81 21 GLY B O 1
ATOM 4373 N N . CYS B 1 22 ? 11.945 6.031 14.562 1 91 22 CYS B N 1
ATOM 4374 C CA . CYS B 1 22 ? 10.961 6.508 13.602 1 91 22 CYS B CA 1
ATOM 4375 C C . CYS B 1 22 ? 11.633 6.949 12.305 1 91 22 CYS B C 1
ATOM 4377 O O . CYS B 1 22 ? 11.555 8.117 11.93 1 91 22 CYS B O 1
ATOM 4379 N N . PRO B 1 23 ? 12.297 5.941 11.602 1 94.81 23 PRO B N 1
ATOM 4380 C CA . PRO B 1 23 ? 13.008 6.281 10.367 1 94.81 23 PRO B CA 1
ATOM 4381 C C . PRO B 1 23 ? 12.062 6.547 9.195 1 94.81 23 PRO B C 1
ATOM 4383 O O . PRO B 1 23 ? 10.859 6.293 9.297 1 94.81 23 PRO B O 1
ATOM 4386 N N . LEU B 1 24 ? 12.594 7.145 8.156 1 96.19 24 LEU B N 1
ATOM 4387 C CA . LEU B 1 24 ? 11.938 7.062 6.859 1 96.19 24 LEU B CA 1
ATOM 4388 C C . LEU B 1 24 ? 12.016 5.648 6.293 1 96.19 24 LEU B C 1
ATOM 4390 O O . LEU B 1 24 ? 13.023 4.961 6.477 1 96.19 24 LEU B O 1
ATOM 4394 N N . LEU B 1 25 ? 10.969 5.211 5.656 1 96.81 25 LEU B N 1
ATOM 4395 C CA . LEU B 1 25 ? 11.094 3.941 4.949 1 96.81 25 LEU B CA 1
ATOM 4396 C C . LEU B 1 25 ? 12.062 4.062 3.781 1 96.81 25 LEU B C 1
ATOM 4398 O O . LEU B 1 25 ? 11.984 5.008 2.994 1 96.81 25 LEU B O 1
ATOM 4402 N N . GLY B 1 26 ? 12.922 3.141 3.59 1 96.94 26 GLY B N 1
ATOM 4403 C CA . GLY B 1 26 ? 13.953 3.166 2.568 1 96.94 26 GLY B CA 1
ATOM 4404 C C . GLY B 1 26 ? 15.328 2.809 3.104 1 96.94 26 GLY B C 1
ATOM 4405 O O . GLY B 1 26 ? 15.453 2.332 4.234 1 96.94 26 GLY B O 1
ATOM 4406 N N . PRO B 1 27 ? 16.359 3.068 2.355 1 97.88 27 PRO B N 1
ATOM 4407 C CA . PRO B 1 27 ? 17.703 2.691 2.783 1 97.88 27 PRO B CA 1
ATOM 4408 C C . PRO B 1 27 ? 18.141 3.408 4.059 1 97.88 27 PRO B C 1
ATOM 4410 O O . PRO B 1 27 ? 18.016 4.633 4.152 1 97.88 27 PRO B O 1
ATOM 4413 N N . ALA B 1 28 ? 18.641 2.664 4.992 1 97.81 28 ALA B N 1
ATOM 4414 C CA . ALA B 1 28 ? 19.219 3.232 6.203 1 97.81 28 ALA B CA 1
ATOM 4415 C C . ALA B 1 28 ? 20.641 3.74 5.941 1 97.81 28 ALA B C 1
ATOM 4417 O O . ALA B 1 28 ? 21.078 4.699 6.574 1 97.81 28 ALA B O 1
ATOM 4418 N N . PHE B 1 29 ? 21.297 3.068 5.043 1 98.5 29 PHE B N 1
ATOM 4419 C CA . PHE B 1 29 ? 22.656 3.336 4.625 1 98.5 29 PHE B CA 1
ATOM 4420 C C . PHE B 1 29 ? 22.812 3.186 3.115 1 98.5 29 PHE B C 1
ATOM 4422 O O . PHE B 1 29 ? 21.922 2.627 2.455 1 98.5 29 PHE B O 1
ATOM 4429 N N . PRO B 1 30 ? 23.875 3.789 2.543 1 98.12 30 PRO B N 1
ATOM 4430 C CA . PRO B 1 30 ? 24.125 3.412 1.152 1 98.12 30 PRO B CA 1
ATOM 4431 C C . PRO B 1 30 ? 24.219 1.899 0.957 1 98.12 30 PRO B C 1
ATOM 4433 O O . PRO B 1 30 ? 24.641 1.179 1.86 1 98.12 30 PRO B O 1
ATOM 4436 N N . ALA B 1 31 ? 23.844 1.438 -0.204 1 98 31 ALA B N 1
ATOM 4437 C CA . ALA B 1 31 ? 23.812 0.006 -0.491 1 98 31 ALA B CA 1
ATOM 4438 C C . ALA B 1 31 ? 25.188 -0.627 -0.265 1 98 31 ALA B C 1
ATOM 4440 O O . ALA B 1 31 ? 26.219 -0.033 -0.601 1 98 31 ALA B O 1
ATOM 4441 N N . PRO B 1 32 ? 25.188 -1.802 0.307 1 98.25 32 PRO B N 1
ATOM 4442 C CA . PRO B 1 32 ? 26.484 -2.467 0.503 1 98.25 32 PRO B CA 1
ATOM 4443 C C . PRO B 1 32 ? 27.141 -2.879 -0.812 1 98.25 32 PRO B C 1
ATOM 4445 O O . PRO B 1 32 ? 26.438 -3.203 -1.778 1 98.25 32 PRO B O 1
ATOM 4448 N N . THR B 1 33 ? 28.438 -2.861 -0.794 1 96.94 33 THR B N 1
ATOM 4449 C CA . THR B 1 33 ? 29.203 -3.211 -1.981 1 96.94 33 THR B CA 1
ATOM 4450 C C . THR B 1 33 ? 30.172 -4.355 -1.682 1 96.94 33 THR B C 1
ATOM 4452 O O . THR B 1 33 ? 30.453 -4.645 -0.518 1 96.94 33 THR B O 1
ATOM 4455 N N . ALA B 1 34 ? 30.609 -5.047 -2.689 1 96.75 34 ALA B N 1
ATOM 4456 C CA . ALA B 1 34 ? 31.625 -6.09 -2.627 1 96.75 34 ALA B CA 1
ATOM 4457 C C . ALA B 1 34 ? 31.25 -7.168 -1.614 1 96.75 34 ALA B C 1
ATOM 4459 O O . ALA B 1 34 ? 32.062 -7.527 -0.752 1 96.75 34 ALA B O 1
ATOM 4460 N N . LEU B 1 35 ? 30.031 -7.559 -1.688 1 97.62 35 LEU B N 1
ATOM 4461 C CA . LEU B 1 35 ? 29.531 -8.578 -0.773 1 97.62 35 LEU B CA 1
ATOM 4462 C C . LEU B 1 35 ? 30.328 -9.867 -0.903 1 97.62 35 LEU B C 1
ATOM 4464 O O . LEU B 1 35 ? 30.578 -10.547 0.094 1 97.62 35 LEU B O 1
ATOM 4468 N N . SER B 1 36 ? 30.75 -10.258 -2.117 1 95.56 36 SER B N 1
ATOM 4469 C CA . SER B 1 36 ? 31.422 -11.516 -2.408 1 95.56 36 SER B CA 1
ATOM 4470 C C . SER B 1 36 ? 32.781 -11.594 -1.717 1 95.56 36 SER B C 1
ATOM 4472 O O . SER B 1 36 ? 33.375 -12.672 -1.604 1 95.56 36 SER B O 1
ATOM 4474 N N . GLU B 1 37 ? 33.25 -10.445 -1.214 1 96.44 37 GLU B N 1
ATOM 4475 C CA . GLU B 1 37 ? 34.562 -10.414 -0.57 1 96.44 37 GLU B CA 1
ATOM 4476 C C . GLU B 1 37 ? 34.438 -9.945 0.878 1 96.44 37 GLU B C 1
ATOM 4478 O O . GLU B 1 37 ? 35.438 -9.93 1.607 1 96.44 37 GLU B O 1
ATOM 4483 N N . ASN B 1 38 ? 33.312 -9.547 1.273 1 97.5 38 ASN B N 1
ATOM 4484 C CA . ASN B 1 38 ? 33.125 -8.984 2.607 1 97.5 38 ASN B CA 1
ATOM 4485 C C . ASN B 1 38 ? 33.094 -10.07 3.678 1 97.5 38 ASN B C 1
ATOM 4487 O O . ASN B 1 38 ? 32.281 -10.984 3.623 1 97.5 38 ASN B O 1
ATOM 4491 N N . PRO B 1 39 ? 33.906 -10 4.715 1 97.69 39 PRO B N 1
ATOM 4492 C CA . PRO B 1 39 ? 34 -11.086 5.691 1 97.69 39 PRO B CA 1
ATOM 4493 C C . PRO B 1 39 ? 32.719 -11.336 6.453 1 97.69 39 PRO B C 1
ATOM 4495 O O . PRO B 1 39 ? 32.375 -12.477 6.777 1 97.69 39 PRO B O 1
ATOM 4498 N N . ILE B 1 40 ? 32.031 -10.281 6.758 1 97.5 40 ILE B N 1
ATOM 4499 C CA . ILE B 1 40 ? 30.766 -10.43 7.477 1 97.5 40 ILE B CA 1
ATOM 4500 C C . ILE B 1 40 ? 29.766 -11.195 6.613 1 97.5 40 ILE B C 1
ATOM 4502 O O . ILE B 1 40 ? 29.141 -12.141 7.078 1 97.5 40 ILE B O 1
ATOM 4506 N N . PHE B 1 41 ? 29.641 -10.805 5.402 1 98.06 41 PHE B N 1
ATOM 4507 C CA . PHE B 1 41 ? 28.703 -11.453 4.5 1 98.06 41 PHE B CA 1
ATOM 4508 C C . PHE B 1 41 ? 29.109 -12.898 4.246 1 98.06 41 PHE B C 1
ATOM 4510 O O . PHE B 1 41 ? 28.25 -13.797 4.219 1 98.06 41 PHE B O 1
ATOM 4517 N N . LEU B 1 42 ? 30.391 -13.125 4.078 1 97.88 42 LEU B N 1
ATOM 4518 C CA . LEU B 1 42 ? 30.891 -14.477 3.82 1 97.88 42 LEU B CA 1
ATOM 4519 C C . LEU B 1 42 ? 30.594 -15.398 4.996 1 97.88 42 LEU B C 1
ATOM 4521 O O . LEU B 1 42 ? 30.266 -16.562 4.801 1 97.88 42 LEU B O 1
ATOM 4525 N N . SER B 1 43 ? 30.75 -14.875 6.195 1 98.38 43 SER B N 1
ATOM 4526 C CA . SER B 1 43 ? 30.422 -15.656 7.383 1 98.38 43 SER B CA 1
ATOM 4527 C C . SER B 1 43 ? 28.938 -16.016 7.41 1 98.38 43 SER B C 1
ATOM 4529 O O . SER B 1 43 ? 28.578 -17.156 7.719 1 98.38 43 SER B O 1
ATOM 4531 N N . LYS B 1 44 ? 28.109 -15.078 7.133 1 98.31 44 LYS B N 1
ATOM 4532 C CA . LYS B 1 44 ? 26.672 -15.328 7.102 1 98.31 44 LYS B CA 1
ATOM 4533 C C . LYS B 1 44 ? 26.297 -16.266 5.953 1 98.31 44 LYS B C 1
ATOM 4535 O O . LYS B 1 44 ? 25.375 -17.062 6.074 1 98.31 44 LYS B O 1
ATOM 4540 N N . ALA B 1 45 ? 26.984 -16.156 4.859 1 98.06 45 ALA B N 1
ATOM 4541 C CA . ALA B 1 45 ? 26.797 -17.078 3.742 1 98.06 45 ALA B CA 1
ATOM 4542 C C . ALA B 1 45 ? 27.109 -18.516 4.156 1 98.06 45 ALA B C 1
ATOM 4544 O O . ALA B 1 45 ? 26.406 -19.453 3.75 1 98.06 45 ALA B O 1
ATOM 4545 N N . GLN B 1 46 ? 28.125 -18.703 4.922 1 98.19 46 GLN B N 1
ATOM 4546 C CA . GLN B 1 46 ? 28.453 -20.031 5.438 1 98.19 46 GLN B CA 1
ATOM 4547 C C . GLN B 1 46 ? 27.375 -20.547 6.371 1 98.19 46 GLN B C 1
ATOM 4549 O O . GLN B 1 46 ? 27.047 -21.734 6.355 1 98.19 46 GLN B O 1
ATOM 4554 N N . GLU B 1 47 ? 26.922 -19.625 7.16 1 98.31 47 GLU B N 1
ATOM 4555 C CA . GLU B 1 47 ? 25.797 -19.984 8.023 1 98.31 47 GLU B CA 1
ATOM 4556 C C . GLU B 1 47 ? 24.594 -20.438 7.211 1 98.31 47 GLU B C 1
ATOM 4558 O O . GLU B 1 47 ? 23.953 -21.438 7.551 1 98.31 47 GLU B O 1
ATOM 4563 N N . LEU B 1 48 ? 24.25 -19.75 6.176 1 98.44 48 LEU B N 1
ATOM 4564 C CA . LEU B 1 48 ? 23.141 -20.125 5.305 1 98.44 48 LEU B CA 1
ATOM 4565 C C . LEU B 1 48 ? 23.391 -21.484 4.672 1 98.44 48 LEU B C 1
ATOM 4567 O O . LEU B 1 48 ? 22.469 -22.312 4.586 1 98.44 48 LEU B O 1
ATOM 4571 N N . THR B 1 49 ? 24.594 -21.719 4.211 1 98.56 49 THR B N 1
ATOM 4572 C CA . THR B 1 49 ? 24.969 -23.031 3.66 1 98.56 49 THR B CA 1
ATOM 4573 C C . THR B 1 49 ? 24.703 -24.141 4.676 1 98.56 49 THR B C 1
ATOM 4575 O O . THR B 1 49 ? 24.125 -25.172 4.332 1 98.56 49 THR B O 1
ATOM 4578 N N . SER B 1 50 ? 25.109 -23.906 5.883 1 98.38 50 SER B N 1
ATOM 4579 C CA . SER B 1 50 ? 24.906 -24.891 6.945 1 98.38 50 SER B CA 1
ATOM 4580 C C . SER B 1 50 ? 23.422 -25.141 7.191 1 98.38 50 SER B C 1
ATOM 4582 O O . SER B 1 50 ? 22.984 -26.281 7.348 1 98.38 50 SER B O 1
ATOM 4584 N N . ASN B 1 51 ? 22.688 -24.031 7.238 1 97.88 51 ASN B N 1
ATOM 4585 C CA . ASN B 1 51 ? 21.234 -24.141 7.449 1 97.88 51 ASN B CA 1
ATOM 4586 C C . ASN B 1 51 ? 20.578 -24.969 6.348 1 97.88 51 ASN B C 1
ATOM 4588 O O . ASN B 1 51 ? 19.719 -25.812 6.625 1 97.88 51 ASN B O 1
ATOM 4592 N N . LEU B 1 52 ? 20.922 -24.766 5.102 1 98.38 52 LEU B N 1
ATOM 4593 C CA . LEU B 1 52 ? 20.344 -25.469 3.965 1 98.38 52 LEU B CA 1
ATOM 4594 C C . LEU B 1 52 ? 20.734 -26.938 3.98 1 98.38 52 LEU B C 1
ATOM 4596 O O . LEU B 1 52 ? 19.891 -27.812 3.742 1 98.38 52 LEU B O 1
ATOM 4600 N N . ASN B 1 53 ? 21.984 -27.219 4.285 1 98.06 53 ASN B N 1
ATOM 4601 C CA . ASN B 1 53 ? 22.422 -28.609 4.379 1 98.06 53 ASN B CA 1
ATOM 4602 C C . ASN B 1 53 ? 21.703 -29.344 5.496 1 98.06 53 ASN B C 1
ATOM 4604 O O . ASN B 1 53 ? 21.312 -30.516 5.332 1 98.06 53 ASN B O 1
ATOM 4608 N N . GLU B 1 54 ? 21.562 -28.688 6.59 1 97.94 54 GLU B N 1
ATOM 4609 C CA . GLU B 1 54 ? 20.844 -29.297 7.707 1 97.94 54 GLU B CA 1
ATOM 4610 C C . GLU B 1 54 ? 19.406 -29.594 7.336 1 97.94 54 GLU B C 1
ATOM 4612 O O . GLU B 1 54 ? 18.875 -30.656 7.688 1 97.94 54 GLU B O 1
ATOM 4617 N N . ALA B 1 55 ? 18.797 -28.688 6.66 1 97.25 55 ALA B N 1
ATOM 4618 C CA . ALA B 1 55 ? 17.406 -28.875 6.242 1 97.25 55 ALA B CA 1
ATOM 4619 C C . ALA B 1 55 ? 17.281 -30.047 5.27 1 97.25 55 ALA B C 1
ATOM 4621 O O . ALA B 1 55 ? 16.281 -30.766 5.289 1 97.25 55 ALA B O 1
ATOM 4622 N N . ILE B 1 56 ? 18.234 -30.25 4.383 1 96.56 56 ILE B N 1
ATOM 4623 C CA . ILE B 1 56 ? 18.266 -31.375 3.463 1 96.56 56 ILE B CA 1
ATOM 4624 C C . ILE B 1 56 ? 18.422 -32.688 4.246 1 96.56 56 ILE B C 1
ATOM 4626 O O . ILE B 1 56 ? 17.688 -33.625 4.023 1 96.56 56 ILE B O 1
ATOM 4630 N N . ASP B 1 57 ? 19.281 -32.688 5.199 1 95.88 57 ASP B N 1
ATOM 4631 C CA . ASP B 1 57 ? 19.656 -33.875 5.934 1 95.88 57 ASP B CA 1
ATOM 4632 C C . ASP B 1 57 ? 18.531 -34.312 6.879 1 95.88 57 ASP B C 1
ATOM 4634 O O . ASP B 1 57 ? 18.297 -35.531 7.062 1 95.88 57 ASP B O 1
ATOM 4638 N N . ASN B 1 58 ? 17.859 -33.312 7.453 1 95.62 58 ASN B N 1
ATOM 4639 C CA . ASN B 1 58 ? 16.875 -33.656 8.469 1 95.62 58 ASN B CA 1
ATOM 4640 C C . ASN B 1 58 ? 15.484 -33.875 7.863 1 95.62 58 ASN B C 1
ATOM 4642 O O . ASN B 1 58 ? 14.508 -34.094 8.586 1 95.62 58 ASN B O 1
ATOM 4646 N N . GLY B 1 59 ? 15.328 -33.688 6.574 1 92.88 59 GLY B N 1
ATOM 4647 C CA . GLY B 1 59 ? 14.086 -34 5.891 1 92.88 59 GLY B CA 1
ATOM 4648 C C . GLY B 1 59 ? 13.156 -32.812 5.742 1 92.88 59 GLY B C 1
ATOM 4649 O O . GLY B 1 59 ? 12.047 -32.938 5.215 1 92.88 59 GLY B O 1
ATOM 4650 N N . THR B 1 60 ? 13.523 -31.656 6.156 1 91.12 60 THR B N 1
ATOM 4651 C CA . THR B 1 60 ? 12.742 -30.438 5.965 1 91.12 60 THR B CA 1
ATOM 4652 C C . THR B 1 60 ? 12.648 -30.078 4.484 1 91.12 60 THR B C 1
ATOM 4654 O O . THR B 1 60 ? 11.633 -29.531 4.035 1 91.12 60 THR B O 1
ATOM 4657 N N . LEU B 1 61 ? 13.672 -30.344 3.748 1 94 61 LEU B N 1
ATOM 4658 C CA . LEU B 1 61 ? 13.711 -30.156 2.299 1 94 61 LEU B CA 1
ATOM 4659 C C . LEU B 1 61 ? 13.906 -31.5 1.598 1 94 61 LEU B C 1
ATOM 4661 O O . LEU B 1 61 ? 14.945 -31.734 0.973 1 94 61 LEU B O 1
ATOM 4665 N N . PRO B 1 62 ? 12.789 -32.281 1.584 1 89.06 62 PRO B N 1
ATOM 4666 C CA . PRO B 1 62 ? 12.953 -33.625 1.063 1 89.06 62 PRO B CA 1
ATOM 4667 C C . PRO B 1 62 ? 12.766 -33.719 -0.45 1 89.06 62 PRO B C 1
ATOM 4669 O O . PRO B 1 62 ? 11.844 -33.094 -0.997 1 89.06 62 PRO B O 1
ATOM 4672 N N . SER B 1 63 ? 13.617 -34.406 -1.167 1 91 63 SER B N 1
ATOM 4673 C CA . SER B 1 63 ? 13.375 -34.938 -2.512 1 91 63 SER B CA 1
ATOM 4674 C C . SER B 1 63 ? 13.203 -33.812 -3.516 1 91 63 SER B C 1
ATOM 4676 O O . SER B 1 63 ? 12.266 -33.812 -4.316 1 91 63 SER B O 1
ATOM 4678 N N . ILE B 1 64 ? 13.914 -32.75 -3.371 1 97.06 64 ILE B N 1
ATOM 4679 C CA . ILE B 1 64 ? 13.852 -31.656 -4.332 1 97.06 64 ILE B CA 1
ATOM 4680 C C . ILE B 1 64 ? 15.25 -31.359 -4.871 1 97.06 64 ILE B C 1
ATOM 4682 O O . ILE B 1 64 ? 16.25 -31.594 -4.188 1 97.06 64 ILE B O 1
ATOM 4686 N N . SER B 1 65 ? 15.383 -30.984 -6.113 1 98.56 65 SER B N 1
ATOM 4687 C CA . SER B 1 65 ? 16.516 -30.281 -6.68 1 98.56 65 SER B CA 1
ATOM 4688 C C . SER B 1 65 ? 16.297 -28.766 -6.68 1 98.56 65 SER B C 1
ATOM 4690 O O . SER B 1 65 ? 15.188 -28.312 -6.957 1 98.56 65 SER B O 1
ATOM 4692 N N . PHE B 1 66 ? 17.297 -27.984 -6.285 1 98.75 66 PHE B N 1
ATOM 4693 C CA . PHE B 1 66 ? 17.031 -26.547 -6.234 1 98.75 66 PHE B CA 1
ATOM 4694 C C . PHE B 1 66 ? 18.312 -25.734 -6.371 1 98.75 66 PHE B C 1
ATOM 4696 O O . PHE B 1 66 ? 19.406 -26.281 -6.234 1 98.75 66 PHE B O 1
ATOM 4703 N N . ALA B 1 67 ? 18.188 -24.531 -6.797 1 98.81 67 ALA B N 1
ATOM 4704 C CA . ALA B 1 67 ? 19.234 -23.531 -6.945 1 98.81 67 ALA B CA 1
ATOM 4705 C C . ALA B 1 67 ? 18.875 -22.25 -6.199 1 98.81 67 ALA B C 1
ATOM 4707 O O . ALA B 1 67 ? 17.75 -21.766 -6.289 1 98.81 67 ALA B O 1
ATOM 4708 N N . VAL B 1 68 ? 19.797 -21.734 -5.391 1 98.81 68 VAL B N 1
ATOM 4709 C CA . VAL B 1 68 ? 19.641 -20.484 -4.645 1 98.81 68 VAL B CA 1
ATOM 4710 C C . VAL B 1 68 ? 20.797 -19.531 -4.969 1 98.81 68 VAL B C 1
ATOM 4712 O O . VAL B 1 68 ? 21.953 -19.938 -4.938 1 98.81 68 VAL B O 1
ATOM 4715 N N . GLN B 1 69 ? 20.469 -18.344 -5.273 1 98.62 69 GLN B N 1
ATOM 4716 C CA . GLN B 1 69 ? 21.5 -17.328 -5.469 1 98.62 69 GLN B CA 1
ATOM 4717 C C . GLN B 1 69 ? 21.156 -16.047 -4.734 1 98.62 69 GLN B C 1
ATOM 4719 O O . GLN B 1 69 ? 19.969 -15.688 -4.617 1 98.62 69 GLN B O 1
ATOM 4724 N N . VAL B 1 70 ? 22.125 -15.359 -4.141 1 98.69 70 VAL B N 1
ATOM 4725 C CA . VAL B 1 70 ? 22.062 -13.984 -3.664 1 98.69 70 VAL B CA 1
ATOM 4726 C C . VAL B 1 70 ? 22.938 -13.094 -4.535 1 98.69 70 VAL B C 1
ATOM 4728 O O . VAL B 1 70 ? 24.094 -13.438 -4.832 1 98.69 70 VAL B O 1
ATOM 4731 N N . PHE B 1 71 ? 22.375 -11.977 -4.996 1 98.38 71 PHE B N 1
ATOM 4732 C CA . PHE B 1 71 ? 23.078 -11.102 -5.922 1 98.38 71 PHE B CA 1
ATOM 4733 C C . PHE B 1 71 ? 22.938 -9.641 -5.5 1 98.38 71 PHE B C 1
ATOM 4735 O O . PHE B 1 71 ? 22.109 -9.32 -4.641 1 98.38 71 PHE B O 1
ATOM 4742 N N . SER B 1 72 ? 23.812 -8.82 -5.961 1 98 72 SER B N 1
ATOM 4743 C CA . SER B 1 72 ? 23.812 -7.371 -5.781 1 98 72 SER B CA 1
ATOM 4744 C C . SER B 1 72 ? 23.984 -6.648 -7.113 1 98 72 SER B C 1
ATOM 4746 O O . SER B 1 72 ? 24.688 -7.137 -8 1 98 72 SER B O 1
ATOM 4748 N N . SER B 1 73 ? 23.297 -5.566 -7.262 1 96.25 73 SER B N 1
ATOM 4749 C CA . SER B 1 73 ? 23.5 -4.77 -8.469 1 96.25 73 SER B CA 1
ATOM 4750 C C . SER B 1 73 ? 24.781 -3.939 -8.367 1 96.25 73 SER B C 1
ATOM 4752 O O . SER B 1 73 ? 25.156 -3.266 -9.328 1 96.25 73 SER B O 1
ATOM 4754 N N . GLU B 1 74 ? 25.469 -4.035 -7.207 1 94.56 74 GLU B N 1
ATOM 4755 C CA . GLU B 1 74 ? 26.688 -3.258 -6.965 1 94.56 74 GLU B CA 1
ATOM 4756 C C . GLU B 1 74 ? 27.938 -4.043 -7.352 1 94.56 74 GLU B C 1
ATOM 4758 O O . GLU B 1 74 ? 29.047 -3.58 -7.145 1 94.56 74 GLU B O 1
ATOM 4763 N N . GLU B 1 75 ? 27.766 -5.273 -7.82 1 93.25 75 GLU B N 1
ATOM 4764 C CA . GLU B 1 75 ? 28.891 -6.102 -8.242 1 93.25 75 GLU B CA 1
ATOM 4765 C C . GLU B 1 75 ? 28.453 -7.121 -9.297 1 93.25 75 GLU B C 1
ATOM 4767 O O . GLU B 1 75 ? 27.281 -7.48 -9.375 1 93.25 75 GLU B O 1
ATOM 4772 N N . ASP B 1 76 ? 29.375 -7.578 -10.07 1 88 76 ASP B N 1
ATOM 4773 C CA . ASP B 1 76 ? 29.094 -8.555 -11.117 1 88 76 ASP B CA 1
ATOM 4774 C C . ASP B 1 76 ? 29.094 -9.977 -10.57 1 88 76 ASP B C 1
ATOM 4776 O O . ASP B 1 76 ? 28.328 -10.82 -11.023 1 88 76 ASP B O 1
ATOM 4780 N N . ASP B 1 77 ? 29.875 -10.164 -9.586 1 86.44 77 ASP B N 1
ATOM 4781 C CA . ASP B 1 77 ? 30.016 -11.508 -9.023 1 86.44 77 ASP B CA 1
ATOM 4782 C C . ASP B 1 77 ? 28.781 -11.875 -8.188 1 86.44 77 ASP B C 1
ATOM 4784 O O . ASP B 1 77 ? 28.141 -11 -7.605 1 86.44 77 ASP B O 1
ATOM 4788 N N . LEU B 1 78 ? 28.578 -13.156 -8.172 1 92.94 78 LEU B N 1
ATOM 4789 C CA . LEU B 1 78 ? 27.547 -13.664 -7.277 1 92.94 78 LEU B CA 1
ATOM 4790 C C . LEU B 1 78 ? 28 -13.586 -5.824 1 92.94 78 LEU B C 1
ATOM 4792 O O . LEU B 1 78 ? 29.141 -13.938 -5.508 1 92.94 78 LEU B O 1
ATOM 4796 N N . ALA B 1 79 ? 27.078 -13.086 -5.023 1 95.12 79 ALA B N 1
ATOM 4797 C CA . ALA B 1 79 ? 27.422 -12.977 -3.605 1 95.12 79 ALA B CA 1
ATOM 4798 C C . ALA B 1 79 ? 27.297 -14.328 -2.91 1 95.12 79 ALA B C 1
ATOM 4800 O O . ALA B 1 79 ? 28.016 -14.594 -1.938 1 95.12 79 ALA B O 1
ATOM 4801 N N . PHE B 1 80 ? 26.406 -15.125 -3.273 1 97.69 80 PHE B N 1
ATOM 4802 C CA . PHE B 1 80 ? 26.172 -16.453 -2.701 1 97.69 80 PHE B CA 1
ATOM 4803 C C . PHE B 1 80 ? 25.5 -17.359 -3.715 1 97.69 80 PHE B C 1
ATOM 4805 O O . PHE B 1 80 ? 24.641 -16.922 -4.48 1 97.69 80 PHE B O 1
ATOM 4812 N N . GLY B 1 81 ? 25.906 -18.625 -3.797 1 98.25 81 GLY B N 1
ATOM 4813 C CA . GLY B 1 81 ? 25.266 -19.656 -4.59 1 98.25 81 GLY B CA 1
ATOM 4814 C C . GLY B 1 81 ? 25.234 -21 -3.889 1 98.25 81 GLY B C 1
ATOM 4815 O O . GLY B 1 81 ? 26.188 -21.391 -3.211 1 98.25 81 GLY B O 1
ATOM 4816 N N . PHE B 1 82 ? 24.141 -21.688 -3.973 1 98.69 82 PHE B N 1
ATOM 4817 C CA . PHE B 1 82 ? 23.938 -23.031 -3.439 1 98.69 82 PHE B CA 1
ATOM 4818 C C . PHE B 1 82 ? 23.094 -23.859 -4.395 1 98.69 82 PHE B C 1
ATOM 4820 O O . PHE B 1 82 ? 22.031 -23.438 -4.832 1 98.69 82 PHE B O 1
ATOM 4827 N N . TYR B 1 83 ? 23.578 -25.062 -4.754 1 98.56 83 TYR B N 1
ATOM 4828 C CA . TYR B 1 83 ? 22.938 -25.953 -5.715 1 98.56 83 TYR B CA 1
ATOM 4829 C C . TYR B 1 83 ? 22.844 -27.375 -5.172 1 98.56 83 TYR B C 1
ATOM 4831 O O . TYR B 1 83 ? 23.812 -27.891 -4.625 1 98.56 83 TYR B O 1
ATOM 4839 N N . HIS B 1 84 ? 21.688 -27.906 -5.246 1 98.56 84 HIS B N 1
ATOM 4840 C CA . HIS B 1 84 ? 21.438 -29.266 -4.773 1 98.56 84 HIS B CA 1
ATOM 4841 C C . HIS B 1 84 ? 20.672 -30.078 -5.809 1 98.56 84 HIS B C 1
ATOM 4843 O O . HIS B 1 84 ? 19.719 -29.578 -6.422 1 98.56 84 HIS B O 1
ATOM 4849 N N . THR B 1 85 ? 21.125 -31.312 -6 1 98.19 85 THR B N 1
ATOM 4850 C CA . THR B 1 85 ? 20.453 -32.25 -6.914 1 98.19 85 THR B CA 1
ATOM 4851 C C . THR B 1 85 ? 19.906 -33.438 -6.16 1 98.19 85 THR B C 1
ATOM 4853 O O . THR B 1 85 ? 20.656 -34.156 -5.477 1 98.19 85 THR B O 1
ATOM 4856 N N . ASP B 1 86 ? 18.641 -33.625 -6.344 1 95.94 86 ASP B N 1
ATOM 4857 C CA . ASP B 1 86 ? 17.984 -34.781 -5.742 1 95.94 86 ASP B CA 1
ATOM 4858 C C . ASP B 1 86 ? 18.5 -36.094 -6.352 1 95.94 86 ASP B C 1
ATOM 4860 O O . ASP B 1 86 ? 18.859 -36.125 -7.527 1 95.94 86 ASP B O 1
ATOM 4864 N N . ASP B 1 87 ? 18.453 -37.219 -5.633 1 93.94 87 ASP B N 1
ATOM 4865 C CA . ASP B 1 87 ? 19.047 -38.5 -6.043 1 93.94 87 ASP B CA 1
ATOM 4866 C C . ASP B 1 87 ? 18.391 -39.031 -7.312 1 93.94 87 ASP B C 1
ATOM 4868 O O . ASP B 1 87 ? 19.078 -39.438 -8.25 1 93.94 87 ASP B O 1
ATOM 4872 N N . PRO B 1 88 ? 17.078 -38.969 -7.348 1 94.38 88 PRO B N 1
ATOM 4873 C CA . PRO B 1 88 ? 16.469 -39.5 -8.562 1 94.38 88 PRO B CA 1
ATOM 4874 C C . PRO B 1 88 ? 16.859 -38.719 -9.812 1 94.38 88 PRO B C 1
ATOM 4876 O O . PRO B 1 88 ? 16.922 -39.281 -10.906 1 94.38 88 PRO B O 1
ATOM 4879 N N . VAL B 1 89 ? 17.109 -37.469 -9.711 1 96 89 VAL B N 1
ATOM 4880 C CA . VAL B 1 89 ? 17.531 -36.625 -10.836 1 96 89 VAL B CA 1
ATOM 4881 C C . VAL B 1 89 ? 18.953 -37 -11.242 1 96 89 VAL B C 1
ATOM 4883 O O . VAL B 1 89 ? 19.281 -37.031 -12.43 1 96 89 VAL B O 1
ATOM 4886 N N . LYS B 1 90 ? 19.844 -37.344 -10.336 1 95.69 90 LYS B N 1
ATOM 4887 C CA . LYS B 1 90 ? 21.25 -37.656 -10.578 1 95.69 90 LYS B CA 1
ATOM 4888 C C . LYS B 1 90 ? 21.375 -38.906 -11.477 1 95.69 90 LYS B C 1
ATOM 4890 O O . LYS B 1 90 ? 22.312 -39 -12.258 1 95.69 90 LYS B O 1
ATOM 4895 N N . VAL B 1 91 ? 20.438 -39.719 -11.328 1 93.94 91 VAL B N 1
ATOM 4896 C CA . VAL B 1 91 ? 20.547 -41 -12.047 1 93.94 91 VAL B CA 1
ATOM 4897 C C . VAL B 1 91 ? 19.5 -41.062 -13.156 1 93.94 91 VAL B C 1
ATOM 4899 O O . VAL B 1 91 ? 19.312 -42.094 -13.781 1 93.94 91 VAL B O 1
ATOM 4902 N N . GLY B 1 92 ? 18.797 -40 -13.312 1 90.88 92 GLY B N 1
ATOM 4903 C CA . GLY B 1 92 ? 17.734 -39.969 -14.312 1 90.88 92 GLY B CA 1
ATOM 4904 C C . GLY B 1 92 ? 18.266 -40 -15.734 1 90.88 92 GLY B C 1
ATOM 4905 O O . GLY B 1 92 ? 19.438 -39.656 -15.969 1 90.88 92 GLY B O 1
ATOM 4906 N N . SER B 1 93 ? 17.328 -40.312 -16.719 1 92.38 93 SER B N 1
ATOM 4907 C CA . SER B 1 93 ? 17.734 -40.438 -18.109 1 92.38 93 SER B CA 1
ATOM 4908 C C . SER B 1 93 ? 17.406 -39.188 -18.906 1 92.38 93 SER B C 1
ATOM 4910 O O . SER B 1 93 ? 17.797 -39.031 -20.062 1 92.38 93 SER B O 1
ATOM 4912 N N . VAL B 1 94 ? 16.688 -38.281 -18.312 1 94.44 94 VAL B N 1
ATOM 4913 C CA . VAL B 1 94 ? 16.312 -37.062 -19 1 94.44 94 VAL B CA 1
ATOM 4914 C C . VAL B 1 94 ? 16.797 -35.844 -18.219 1 94.44 94 VAL B C 1
ATOM 4916 O O . VAL B 1 94 ? 16.812 -35.875 -16.984 1 94.44 94 VAL B O 1
ATOM 4919 N N . GLY B 1 95 ? 17.266 -34.844 -18.984 1 96.75 95 GLY B N 1
ATOM 4920 C CA . GLY B 1 95 ? 17.688 -33.594 -18.344 1 96.75 95 GLY B CA 1
ATOM 4921 C C . GLY B 1 95 ? 19.078 -33.656 -17.766 1 96.75 95 GLY B C 1
ATOM 4922 O O . GLY B 1 95 ? 19.875 -34.531 -18.141 1 96.75 95 GLY B O 1
ATOM 4923 N N . VAL B 1 96 ? 19.359 -32.719 -16.953 1 97.88 96 VAL B N 1
ATOM 4924 C CA . VAL B 1 96 ? 20.672 -32.656 -16.328 1 97.88 96 VAL B CA 1
ATOM 4925 C C . VAL B 1 96 ? 20.75 -33.688 -15.195 1 97.88 96 VAL B C 1
ATOM 4927 O O . VAL B 1 96 ? 19.719 -34.125 -14.672 1 97.88 96 VAL B O 1
ATOM 4930 N N . GLN B 1 97 ? 21.984 -34 -14.789 1 97.62 97 GLN B N 1
ATOM 4931 C CA . GLN B 1 97 ? 22.203 -34.875 -13.656 1 97.62 97 GLN B CA 1
ATOM 4932 C C . GLN B 1 97 ? 22.828 -34.125 -12.477 1 97.62 97 GLN B C 1
ATOM 4934 O O . GLN B 1 97 ? 22.984 -34.719 -11.398 1 97.62 97 GLN B O 1
ATOM 4939 N N . GLU B 1 98 ? 23.125 -32.969 -12.734 1 98.06 98 GLU B N 1
ATOM 4940 C CA . GLU B 1 98 ? 23.625 -32.062 -11.703 1 98.06 98 GLU B CA 1
ATOM 4941 C C . GLU B 1 98 ? 23.109 -30.625 -11.906 1 98.06 98 GLU B C 1
ATOM 4943 O O . GLU B 1 98 ? 23.297 -30.047 -12.984 1 98.06 98 GLU B O 1
ATOM 4948 N N . VAL B 1 99 ? 22.453 -30.094 -10.875 1 98.62 99 VAL B N 1
ATOM 4949 C CA . VAL B 1 99 ? 21.938 -28.734 -10.93 1 98.62 99 VAL B CA 1
ATOM 4950 C C . VAL B 1 99 ? 23.078 -27.75 -10.688 1 98.62 99 VAL B C 1
ATOM 4952 O O . VAL B 1 99 ? 23.891 -27.922 -9.781 1 98.62 99 VAL B O 1
ATOM 4955 N N . ASP B 1 100 ? 23.156 -26.75 -11.469 1 98.38 100 ASP B N 1
ATOM 4956 C CA . ASP B 1 100 ? 24.094 -25.641 -11.305 1 98.38 100 ASP B CA 1
ATOM 4957 C C . ASP B 1 100 ? 23.438 -24.312 -11.672 1 98.38 100 ASP B C 1
ATOM 4959 O O . ASP B 1 100 ? 22.203 -24.219 -11.734 1 98.38 100 ASP B O 1
ATOM 4963 N N . GLU B 1 101 ? 24.188 -23.25 -11.797 1 97.81 101 GLU B N 1
ATOM 4964 C CA . GLU B 1 101 ? 23.641 -21.906 -11.977 1 97.81 101 GLU B CA 1
ATOM 4965 C C . GLU B 1 101 ? 22.984 -21.75 -13.336 1 97.81 101 GLU B C 1
ATOM 4967 O O . GLU B 1 101 ? 22.141 -20.875 -13.539 1 97.81 101 GLU B O 1
ATOM 4972 N N . ASP B 1 102 ? 23.281 -22.641 -14.344 1 98.31 102 ASP B N 1
ATOM 4973 C CA . ASP B 1 102 ? 22.812 -22.516 -15.719 1 98.31 102 ASP B CA 1
ATOM 4974 C C . ASP B 1 102 ? 21.688 -23.5 -16 1 98.31 102 ASP B C 1
ATOM 4976 O O . ASP B 1 102 ? 21.109 -23.5 -17.094 1 98.31 102 ASP B O 1
ATOM 4980 N N . THR B 1 103 ? 21.406 -24.359 -15.031 1 98.81 103 THR B N 1
ATOM 4981 C CA . THR B 1 103 ? 20.359 -25.359 -15.219 1 98.81 103 THR B CA 1
ATOM 4982 C C . THR B 1 103 ? 19.016 -24.672 -15.445 1 98.81 103 THR B C 1
ATOM 4984 O O . THR B 1 103 ? 18.656 -23.734 -14.719 1 98.81 103 THR B O 1
ATOM 4987 N N . ILE B 1 104 ? 18.266 -25.125 -16.469 1 98.81 104 ILE B N 1
ATOM 4988 C CA . ILE B 1 104 ? 16.984 -24.531 -16.844 1 98.81 104 ILE B CA 1
ATOM 4989 C C . ILE B 1 104 ? 15.875 -25.109 -15.977 1 98.81 104 ILE B C 1
ATOM 4991 O O . ILE B 1 104 ? 15.789 -26.328 -15.797 1 98.81 104 ILE B O 1
ATOM 4995 N N . PHE B 1 105 ? 15.094 -24.281 -15.359 1 98.81 105 PHE B N 1
ATOM 4996 C CA . PHE B 1 105 ? 13.852 -24.578 -14.656 1 98.81 105 PHE B CA 1
ATOM 4997 C C . PHE B 1 105 ? 12.664 -23.922 -15.352 1 98.81 105 PHE B C 1
ATOM 4999 O O . PHE B 1 105 ? 12.836 -23 -16.156 1 98.81 105 PHE B O 1
ATOM 5006 N N . ARG B 1 106 ? 11.375 -24.391 -15.156 1 98.44 106 ARG B N 1
ATOM 5007 C CA . ARG B 1 106 ? 10.195 -23.562 -15.383 1 98.44 106 ARG B CA 1
ATOM 5008 C C . ARG B 1 106 ? 10.008 -22.562 -14.25 1 98.44 106 ARG B C 1
ATOM 5010 O O . ARG B 1 106 ? 10.07 -22.938 -13.078 1 98.44 106 ARG B O 1
ATOM 5017 N N . ILE B 1 107 ? 9.797 -21.312 -14.609 1 98.56 107 ILE B N 1
ATOM 5018 C CA . ILE B 1 107 ? 9.742 -20.328 -13.531 1 98.56 107 ILE B CA 1
ATOM 5019 C C . ILE B 1 107 ? 8.297 -19.906 -13.289 1 98.56 107 ILE B C 1
ATOM 5021 O O . ILE B 1 107 ? 8.023 -19.047 -12.445 1 98.56 107 ILE B O 1
ATOM 5025 N N . GLY B 1 108 ? 7.348 -20.531 -14 1 97.88 108 GLY B N 1
ATOM 5026 C CA . GLY B 1 108 ? 5.93 -20.344 -13.758 1 97.88 108 GLY B CA 1
ATOM 5027 C C . GLY B 1 108 ? 5.508 -18.875 -13.789 1 97.88 108 GLY B C 1
ATOM 5028 O O . GLY B 1 108 ? 5.824 -18.156 -14.742 1 97.88 108 GLY B O 1
ATOM 5029 N N . SER B 1 109 ? 4.863 -18.422 -12.797 1 98.38 109 SER B N 1
ATOM 5030 C CA . SER B 1 109 ? 4.188 -17.125 -12.758 1 98.38 109 SER B CA 1
ATOM 5031 C C . SER B 1 109 ? 5.191 -15.984 -12.68 1 98.38 109 SER B C 1
ATOM 5033 O O . SER B 1 109 ? 4.82 -14.812 -12.82 1 98.38 109 SER B O 1
ATOM 5035 N N . ILE B 1 110 ? 6.434 -16.219 -12.445 1 98.81 110 ILE B N 1
ATOM 5036 C CA . ILE B 1 110 ? 7.402 -15.141 -12.586 1 98.81 110 ILE B CA 1
ATOM 5037 C C . ILE B 1 110 ? 7.371 -14.594 -14.008 1 98.81 110 ILE B C 1
ATOM 5039 O O . ILE B 1 110 ? 7.809 -13.469 -14.258 1 98.81 110 ILE B O 1
ATOM 5043 N N . SER B 1 111 ? 6.848 -15.406 -14.93 1 98.69 111 SER B N 1
ATOM 5044 C CA . SER B 1 111 ? 6.574 -14.914 -16.281 1 98.69 111 SER B CA 1
ATOM 5045 C C . SER B 1 111 ? 5.785 -13.609 -16.25 1 98.69 111 SER B C 1
ATOM 5047 O O . SER B 1 111 ? 6.016 -12.719 -17.062 1 98.69 111 SER B O 1
ATOM 5049 N N . LYS B 1 112 ? 4.848 -13.477 -15.32 1 98.75 112 LYS B N 1
ATOM 5050 C CA . LYS B 1 112 ? 4.055 -12.258 -15.18 1 98.75 112 LYS B CA 1
ATOM 5051 C C . LYS B 1 112 ? 4.949 -11.055 -14.891 1 98.75 112 LYS B C 1
ATOM 5053 O O . LYS B 1 112 ? 4.711 -9.961 -15.406 1 98.75 112 LYS B O 1
ATOM 5058 N N . LEU B 1 113 ? 5.91 -11.266 -14.055 1 98.81 113 LEU B N 1
ATOM 5059 C CA . LEU B 1 113 ? 6.84 -10.195 -13.719 1 98.81 113 LEU B CA 1
ATOM 5060 C C . LEU B 1 113 ? 7.629 -9.758 -14.945 1 98.81 113 LEU B C 1
ATOM 5062 O O . LEU B 1 113 ? 7.867 -8.562 -15.141 1 98.81 113 LEU B O 1
ATOM 5066 N N . TRP B 1 114 ? 8.055 -10.695 -15.758 1 98.75 114 TRP B N 1
ATOM 5067 C CA . TRP B 1 114 ? 8.781 -10.359 -16.984 1 98.75 114 TRP B CA 1
ATOM 5068 C C . TRP B 1 114 ? 7.867 -9.633 -17.969 1 98.75 114 TRP B C 1
ATOM 5070 O O . TRP B 1 114 ? 8.297 -8.695 -18.641 1 98.75 114 TRP B O 1
ATOM 5080 N N . THR B 1 115 ? 6.598 -10.086 -18.047 1 98.5 115 THR B N 1
ATOM 5081 C CA . THR B 1 115 ? 5.617 -9.375 -18.859 1 98.5 115 THR B CA 1
ATOM 5082 C C . THR B 1 115 ? 5.5 -7.922 -18.422 1 98.5 115 THR B C 1
ATOM 5084 O O . THR B 1 115 ? 5.488 -7.012 -19.25 1 98.5 115 THR B O 1
ATOM 5087 N N . MET B 1 116 ? 5.438 -7.723 -17.141 1 98.5 116 MET B N 1
ATOM 5088 C CA . MET B 1 116 ? 5.352 -6.363 -16.609 1 98.5 116 MET B CA 1
ATOM 5089 C C . MET B 1 116 ? 6.625 -5.582 -16.906 1 98.5 116 MET B C 1
ATOM 5091 O O . MET B 1 116 ? 6.57 -4.395 -17.219 1 98.5 116 MET B O 1
ATOM 5095 N N . PHE B 1 117 ? 7.797 -6.223 -16.734 1 98.56 117 PHE B N 1
ATOM 5096 C CA . PHE B 1 117 ? 9.062 -5.562 -17.062 1 98.56 117 PHE B CA 1
ATOM 5097 C C . PHE B 1 117 ? 9.078 -5.102 -18.516 1 98.56 117 PHE B C 1
ATOM 5099 O O . PHE B 1 117 ? 9.531 -3.992 -18.812 1 98.56 117 PHE B O 1
ATOM 5106 N N . LEU B 1 118 ? 8.617 -5.941 -19.438 1 98.62 118 LEU B N 1
ATOM 5107 C CA . LEU B 1 118 ? 8.523 -5.555 -20.828 1 98.62 118 LEU B CA 1
ATOM 5108 C C . LEU B 1 118 ? 7.672 -4.301 -21 1 98.62 118 LEU B C 1
ATOM 5110 O O . LEU B 1 118 ? 8.039 -3.391 -21.75 1 98.62 118 LEU B O 1
ATOM 5114 N N . LEU B 1 119 ? 6.539 -4.281 -20.281 1 98.19 119 LEU B N 1
ATOM 5115 C CA . LEU B 1 119 ? 5.711 -3.08 -20.328 1 98.19 119 LEU B CA 1
ATOM 5116 C C . LEU B 1 119 ? 6.48 -1.868 -19.828 1 98.19 119 LEU B C 1
ATOM 5118 O O . LEU B 1 119 ? 6.344 -0.767 -20.359 1 98.19 119 LEU B O 1
ATOM 5122 N N . MET B 1 120 ? 7.301 -2.02 -18.766 1 98.06 120 MET B N 1
ATOM 5123 C CA . MET B 1 120 ? 8.086 -0.926 -18.203 1 98.06 120 MET B CA 1
ATOM 5124 C C . MET B 1 120 ? 9.094 -0.396 -19.203 1 98.06 120 MET B C 1
ATOM 5126 O O . MET B 1 120 ? 9.406 0.796 -19.219 1 98.06 120 MET B O 1
ATOM 5130 N N . THR B 1 121 ? 9.633 -1.253 -20.094 1 97.94 121 THR B N 1
ATOM 5131 C CA . THR B 1 121 ? 10.57 -0.806 -21.109 1 97.94 121 THR B CA 1
ATOM 5132 C C . THR B 1 121 ? 9.891 0.132 -22.094 1 97.94 121 THR B C 1
ATOM 5134 O O . THR B 1 121 ? 10.555 0.835 -22.859 1 97.94 121 THR B O 1
ATOM 5137 N N . PHE B 1 122 ? 8.594 0.236 -22.109 1 96.5 122 PHE B N 1
ATOM 5138 C CA . PHE B 1 122 ? 7.805 1.181 -22.891 1 96.5 122 PHE B CA 1
ATOM 5139 C C . PHE B 1 122 ? 7.25 2.291 -22 1 96.5 122 PHE B C 1
ATOM 5141 O O . PHE B 1 122 ? 6.164 2.814 -22.25 1 96.5 122 PHE B O 1
ATOM 5148 N N . GLU B 1 123 ? 7.91 2.592 -20.859 1 91.19 123 GLU B N 1
ATOM 5149 C CA . GLU B 1 123 ? 7.414 3.541 -19.859 1 91.19 123 GLU B CA 1
ATOM 5150 C C . GLU B 1 123 ? 6.043 3.129 -19.344 1 91.19 123 GLU B C 1
ATOM 5152 O O . GLU B 1 123 ? 5.125 3.949 -19.266 1 91.19 123 GLU B O 1
ATOM 5157 N N . GLY B 1 124 ? 5.914 2.006 -18.922 1 87.69 124 GLY B N 1
ATOM 5158 C CA . GLY B 1 124 ? 4.691 1.237 -18.719 1 87.69 124 GLY B CA 1
ATOM 5159 C C . GLY B 1 124 ? 3.725 1.896 -17.75 1 87.69 124 GLY B C 1
ATOM 5160 O O . GLY B 1 124 ? 2.508 1.754 -17.891 1 87.69 124 GLY B O 1
ATOM 5161 N N . THR B 1 125 ? 4.184 2.629 -16.75 1 90.62 125 THR B N 1
ATOM 5162 C CA . THR B 1 125 ? 3.275 3.197 -15.766 1 90.62 125 THR B CA 1
ATOM 5163 C C . THR B 1 125 ? 2.369 4.246 -16.406 1 90.62 125 THR B C 1
ATOM 5165 O O . THR B 1 125 ? 1.261 4.488 -15.922 1 90.62 125 THR B O 1
ATOM 5168 N N . ARG B 1 126 ? 2.754 4.762 -17.453 1 92.06 126 ARG B N 1
ATOM 5169 C CA . ARG B 1 126 ? 1.958 5.773 -18.141 1 92.06 126 ARG B CA 1
ATOM 5170 C C . ARG B 1 126 ? 0.64 5.188 -18.641 1 92.06 126 ARG B C 1
ATOM 5172 O O . ARG B 1 126 ? -0.332 5.922 -18.844 1 92.06 126 ARG B O 1
ATOM 5179 N N . TYR B 1 127 ? 0.615 3.871 -18.812 1 94.5 127 TYR B N 1
ATOM 5180 C CA . TYR B 1 127 ? -0.564 3.215 -19.359 1 94.5 127 TYR B CA 1
ATOM 5181 C C . TYR B 1 127 ? -1.487 2.729 -18.25 1 94.5 127 TYR B C 1
ATOM 5183 O O . TYR B 1 127 ? -2.615 2.307 -18.516 1 94.5 127 TYR B O 1
ATOM 5191 N N . PHE B 1 128 ? -1.111 2.803 -16.984 1 94.88 128 PHE B N 1
ATOM 5192 C CA . PHE B 1 128 ? -1.778 2.113 -15.891 1 94.88 128 PHE B CA 1
ATOM 5193 C C . PHE B 1 128 ? -3.23 2.562 -15.773 1 94.88 128 PHE B C 1
ATOM 5195 O O . PHE B 1 128 ? -4.098 1.78 -15.375 1 94.88 128 PHE B O 1
ATOM 5202 N N . HIS B 1 129 ? -3.555 3.789 -16.109 1 93.19 129 HIS B N 1
ATOM 5203 C CA . HIS B 1 129 ? -4.918 4.242 -15.859 1 93.19 129 HIS B CA 1
ATOM 5204 C C . HIS B 1 129 ? -5.727 4.297 -17.156 1 93.19 129 HIS B C 1
ATOM 5206 O O . HIS B 1 129 ? -6.859 4.781 -17.156 1 93.19 129 HIS B O 1
ATOM 5212 N N . GLU B 1 130 ? -5.18 3.783 -18.234 1 94.31 130 GLU B N 1
ATOM 5213 C CA . GLU B 1 130 ? -5.922 3.66 -19.484 1 94.31 130 GLU B CA 1
ATOM 5214 C C . GLU B 1 130 ? -6.793 2.406 -19.5 1 94.31 130 GLU B C 1
ATOM 5216 O O . GLU B 1 130 ? -6.395 1.365 -18.969 1 94.31 130 GLU B O 1
ATOM 5221 N N . PRO B 1 131 ? -7.988 2.523 -20.078 1 93.5 131 PRO B N 1
ATOM 5222 C CA . PRO B 1 131 ? -8.812 1.32 -20.188 1 93.5 131 PRO B CA 1
ATOM 5223 C C . PRO B 1 131 ? -8.164 0.243 -21.062 1 93.5 131 PRO B C 1
ATOM 5225 O O . PRO B 1 131 ? -7.59 0.549 -22.109 1 93.5 131 PRO B O 1
ATOM 5228 N N . VAL B 1 132 ? -8.219 -0.962 -20.656 1 94.12 132 VAL B N 1
ATOM 5229 C CA . VAL B 1 132 ? -7.609 -2.086 -21.359 1 94.12 132 VAL B CA 1
ATOM 5230 C C . VAL B 1 132 ? -8.211 -2.207 -22.75 1 94.12 132 VAL B C 1
ATOM 5232 O O . VAL B 1 132 ? -7.523 -2.566 -23.719 1 94.12 132 VAL B O 1
ATOM 5235 N N . SER B 1 133 ? -9.484 -1.853 -22.953 1 91.75 133 SER B N 1
ATOM 5236 C CA . SER B 1 133 ? -10.219 -2.01 -24.203 1 91.75 133 SER B CA 1
ATOM 5237 C C . SER B 1 133 ? -9.664 -1.097 -25.281 1 91.75 133 SER B C 1
ATOM 5239 O O . SER B 1 133 ? -9.922 -1.31 -26.469 1 91.75 133 SER B O 1
ATOM 5241 N N . LYS B 1 134 ? -8.945 -0.086 -24.906 1 93.56 134 LYS B N 1
ATOM 5242 C CA . LYS B 1 134 ? -8.273 0.774 -25.875 1 93.56 134 LYS B CA 1
ATOM 5243 C C . LYS B 1 134 ? -7.211 0.001 -26.656 1 93.56 134 LYS B C 1
ATOM 5245 O O . LYS B 1 134 ? -6.961 0.291 -27.828 1 93.56 134 LYS B O 1
ATOM 5250 N N . TYR B 1 135 ? -6.648 -1.002 -26.062 1 94.5 135 TYR B N 1
ATOM 5251 C CA . TYR B 1 135 ? -5.527 -1.728 -26.641 1 94.5 135 TYR B CA 1
ATOM 5252 C C . TYR B 1 135 ? -5.949 -3.125 -27.078 1 94.5 135 TYR B C 1
ATOM 5254 O O . TYR B 1 135 ? -5.266 -3.766 -27.891 1 94.5 135 TYR B O 1
ATOM 5262 N N . VAL B 1 136 ? -7.008 -3.574 -26.484 1 93.56 136 VAL B N 1
ATOM 5263 C CA . VAL B 1 136 ? -7.625 -4.84 -26.875 1 93.56 136 VAL B CA 1
ATOM 5264 C C . VAL B 1 136 ? -9.094 -4.609 -27.234 1 93.56 136 VAL B C 1
ATOM 5266 O O . VAL B 1 136 ? -9.992 -4.973 -26.469 1 93.56 136 VAL B O 1
ATOM 5269 N N . PRO B 1 137 ? -9.359 -4.172 -28.375 1 90.38 137 PRO B N 1
ATOM 5270 C CA . PRO B 1 137 ? -10.703 -3.727 -28.75 1 90.38 137 PRO B CA 1
ATOM 5271 C C . PRO B 1 137 ? -11.727 -4.855 -28.703 1 90.38 137 PRO B C 1
ATOM 5273 O O . PRO B 1 137 ? -12.93 -4.602 -28.578 1 90.38 137 PRO B O 1
ATOM 5276 N N . GLU B 1 138 ? -11.312 -6.094 -28.781 1 86.25 138 GLU B N 1
ATOM 5277 C CA . GLU B 1 138 ? -12.195 -7.25 -28.719 1 86.25 138 GLU B CA 1
ATOM 5278 C C . GLU B 1 138 ? -12.93 -7.312 -27.391 1 86.25 138 GLU B C 1
ATOM 5280 O O . GLU B 1 138 ? -13.969 -7.973 -27.266 1 86.25 138 GLU B O 1
ATOM 5285 N N . LEU B 1 139 ? -12.438 -6.602 -26.438 1 85.69 139 LEU B N 1
ATOM 5286 C CA . LEU B 1 139 ? -13.055 -6.594 -25.109 1 85.69 139 LEU B CA 1
ATOM 5287 C C . LEU B 1 139 ? -14.219 -5.609 -25.062 1 85.69 139 LEU B C 1
ATOM 5289 O O . LEU B 1 139 ? -15.031 -5.652 -24.141 1 85.69 139 LEU B O 1
ATOM 5293 N N . ARG B 1 140 ? -14.312 -4.75 -26.016 1 82.25 140 ARG B N 1
ATOM 5294 C CA . ARG B 1 140 ? -15.414 -3.791 -26.047 1 82.25 140 ARG B CA 1
ATOM 5295 C C . ARG B 1 140 ? -16.734 -4.484 -26.328 1 82.25 140 ARG B C 1
ATOM 5297 O O . ARG B 1 140 ? -16.891 -5.156 -27.359 1 82.25 140 ARG B O 1
ATOM 5304 N N . THR B 1 141 ? -17.453 -4.633 -25.312 1 76.75 141 THR B N 1
ATOM 5305 C CA . THR B 1 141 ? -18.75 -5.266 -25.484 1 76.75 141 THR B CA 1
ATOM 5306 C C . THR B 1 141 ? -19.875 -4.223 -25.469 1 76.75 141 THR B C 1
ATOM 5308 O O . THR B 1 141 ? -19.828 -3.273 -24.688 1 76.75 141 THR B O 1
ATOM 5311 N N . ASN B 1 142 ? -20.734 -4.312 -26.484 1 82.06 142 ASN B N 1
ATOM 5312 C CA . ASN B 1 142 ? -21.922 -3.465 -26.5 1 82.06 142 ASN B CA 1
ATOM 5313 C C . ASN B 1 142 ? -23.047 -4.051 -25.641 1 82.06 142 ASN B C 1
ATOM 5315 O O . ASN B 1 142 ? -23.875 -4.805 -26.141 1 82.06 142 ASN B O 1
ATOM 5319 N N . TYR B 1 143 ? -23.016 -3.662 -24.438 1 83.94 143 TYR B N 1
ATOM 5320 C CA . TYR B 1 143 ? -24 -4.176 -23.484 1 83.94 143 TYR B CA 1
ATOM 5321 C C . TYR B 1 143 ? -25.344 -3.477 -23.672 1 83.94 143 TYR B C 1
ATOM 5323 O O . TYR B 1 143 ? -25.391 -2.271 -23.922 1 83.94 143 TYR B O 1
ATOM 5331 N N . SER B 1 144 ? -26.406 -4.27 -23.578 1 89.69 144 SER B N 1
ATOM 5332 C CA . SER B 1 144 ? -27.734 -3.693 -23.438 1 89.69 144 SER B CA 1
ATOM 5333 C C . SER B 1 144 ? -27.906 -2.998 -22.078 1 89.69 144 SER B C 1
ATOM 5335 O O . SER B 1 144 ? -27.047 -3.137 -21.203 1 89.69 144 SER B O 1
ATOM 5337 N N . SER B 1 145 ? -28.953 -2.254 -22.062 1 88.44 145 SER B N 1
ATOM 5338 C CA . SER B 1 145 ? -29.234 -1.571 -20.797 1 88.44 145 SER B CA 1
ATOM 5339 C C . SER B 1 145 ? -29.391 -2.566 -19.656 1 88.44 145 SER B C 1
ATOM 5341 O O . SER B 1 145 ? -28.938 -2.312 -18.531 1 88.44 145 SER B O 1
ATOM 5343 N N . ALA B 1 146 ? -29.969 -3.617 -19.984 1 87.81 146 ALA B N 1
ATOM 5344 C CA . ALA B 1 146 ? -30.172 -4.652 -18.969 1 87.81 146 ALA B CA 1
ATOM 5345 C C . ALA B 1 146 ? -28.844 -5.266 -18.531 1 87.81 146 ALA B C 1
ATOM 5347 O O . ALA B 1 146 ? -28.625 -5.52 -17.344 1 87.81 146 ALA B O 1
ATOM 5348 N N . GLN B 1 147 ? -27.984 -5.453 -19.438 1 85.56 147 GLN B N 1
ATOM 5349 C CA . GLN B 1 147 ? -26.672 -6.043 -19.156 1 85.56 147 GLN B CA 1
ATOM 5350 C C . GLN B 1 147 ? -25.797 -5.086 -18.359 1 85.56 147 GLN B C 1
ATOM 5352 O O . GLN B 1 147 ? -25 -5.516 -17.516 1 85.56 147 GLN B O 1
ATOM 5357 N N . ARG B 1 148 ? -25.984 -3.842 -18.547 1 83.94 148 ARG B N 1
ATOM 5358 C CA . ARG B 1 148 ? -25.203 -2.832 -17.828 1 83.94 148 ARG B CA 1
ATOM 5359 C C . ARG B 1 148 ? -25.594 -2.793 -16.359 1 83.94 148 ARG B C 1
ATOM 5361 O O . ARG B 1 148 ? -24.766 -2.48 -15.492 1 83.94 148 ARG B O 1
ATOM 5368 N N . LYS B 1 149 ? -26.828 -3.205 -16.141 1 87.12 149 LYS B N 1
ATOM 5369 C CA . LYS B 1 149 ? -27.328 -3.195 -14.758 1 87.12 149 LYS B CA 1
ATOM 5370 C C . LYS B 1 149 ? -27 -4.504 -14.047 1 87.12 149 LYS B C 1
ATOM 5372 O O . LYS B 1 149 ? -27.031 -4.574 -12.82 1 87.12 149 LYS B O 1
ATOM 5377 N N . ASP B 1 150 ? -26.672 -5.531 -14.773 1 91.44 150 ASP B N 1
ATOM 5378 C CA . ASP B 1 150 ? -26.328 -6.844 -14.234 1 91.44 150 ASP B CA 1
ATOM 5379 C C . ASP B 1 150 ? -24.844 -6.949 -13.938 1 91.44 150 ASP B C 1
ATOM 5381 O O . ASP B 1 150 ? -24.109 -7.613 -14.664 1 91.44 150 ASP B O 1
ATOM 5385 N N . LYS B 1 151 ? -24.453 -6.441 -12.781 1 91.88 151 LYS B N 1
ATOM 5386 C CA . LYS B 1 151 ? -23.047 -6.328 -12.438 1 91.88 151 LYS B CA 1
ATOM 5387 C C . LYS B 1 151 ? -22.469 -7.676 -12.008 1 91.88 151 LYS B C 1
ATOM 5389 O O . LYS B 1 151 ? -21.25 -7.863 -11.992 1 91.88 151 LYS B O 1
ATOM 5394 N N . ILE B 1 152 ? -23.312 -8.602 -11.656 1 94.06 152 ILE B N 1
ATOM 5395 C CA . ILE B 1 152 ? -22.875 -9.914 -11.211 1 94.06 152 ILE B CA 1
ATOM 5396 C C . ILE B 1 152 ? -22.391 -10.734 -12.414 1 94.06 152 ILE B C 1
ATOM 5398 O O . ILE B 1 152 ? -21.453 -11.508 -12.305 1 94.06 152 ILE B O 1
ATOM 5402 N N . ASN B 1 153 ? -23.047 -10.43 -13.594 1 90.62 153 ASN B N 1
ATOM 5403 C CA . ASN B 1 153 ? -22.797 -11.344 -14.711 1 90.62 153 ASN B CA 1
ATOM 5404 C C . ASN B 1 153 ? -22.031 -10.648 -15.836 1 90.62 153 ASN B C 1
ATOM 5406 O O . ASN B 1 153 ? -21.547 -11.312 -16.766 1 90.62 153 ASN B O 1
ATOM 5410 N N . TYR B 1 154 ? -21.938 -9.359 -15.727 1 87.5 154 TYR B N 1
ATOM 5411 C CA . TYR B 1 154 ? -21.312 -8.656 -16.828 1 87.5 154 TYR B CA 1
ATOM 5412 C C . TYR B 1 154 ? -20.234 -7.691 -16.328 1 87.5 154 TYR B C 1
ATOM 5414 O O . TYR B 1 154 ? -20.562 -6.66 -15.727 1 87.5 154 TYR B O 1
ATOM 5422 N N . LEU B 1 155 ? -19.031 -8.047 -16.641 1 86.38 155 LEU B N 1
ATOM 5423 C CA . LEU B 1 155 ? -17.922 -7.16 -16.328 1 86.38 155 LEU B CA 1
ATOM 5424 C C . LEU B 1 155 ? -17.938 -5.938 -17.25 1 86.38 155 LEU B C 1
ATOM 5426 O O . LEU B 1 155 ? -18.062 -6.062 -18.469 1 86.38 155 LEU B O 1
ATOM 5430 N N . GLN B 1 156 ? -17.797 -4.73 -16.609 1 85.81 156 GLN B N 1
ATOM 5431 C CA . GLN B 1 156 ? -17.703 -3.514 -17.422 1 85.81 156 GLN B CA 1
ATOM 5432 C C . GLN B 1 156 ? -16.266 -3.26 -17.859 1 85.81 156 GLN B C 1
ATOM 5434 O O . GLN B 1 156 ? -15.523 -2.51 -17.219 1 85.81 156 GLN B O 1
ATOM 5439 N N . TRP B 1 157 ? -15.922 -3.73 -18.969 1 87 157 TRP B N 1
ATOM 5440 C CA . TRP B 1 157 ? -14.555 -3.713 -19.484 1 87 157 TRP B CA 1
ATOM 5441 C C . TRP B 1 157 ? -14.07 -2.283 -19.688 1 87 157 TRP B C 1
ATOM 5443 O O . TRP B 1 157 ? -12.867 -2.014 -19.625 1 87 157 TRP B O 1
ATOM 5453 N N . SER B 1 158 ? -14.977 -1.352 -19.938 1 85.25 158 SER B N 1
ATOM 5454 C CA . SER B 1 158 ? -14.594 0.044 -20.125 1 85.25 158 SER B CA 1
ATOM 5455 C C . SER B 1 158 ? -14.016 0.635 -18.859 1 85.25 158 SER B C 1
ATOM 5457 O O . SER B 1 158 ? -13.281 1.625 -18.891 1 85.25 158 SER B O 1
ATOM 5459 N N . ASP B 1 159 ? -14.297 -0.033 -17.734 1 88.69 159 ASP B N 1
ATOM 5460 C CA . ASP B 1 159 ? -13.82 0.472 -16.453 1 88.69 159 ASP B CA 1
ATOM 5461 C C . ASP B 1 159 ? -12.484 -0.171 -16.062 1 88.69 159 ASP B C 1
ATOM 5463 O O . ASP B 1 159 ? -11.766 0.344 -15.211 1 88.69 159 ASP B O 1
ATOM 5467 N N . VAL B 1 160 ? -12.18 -1.27 -16.688 1 92.94 160 VAL B N 1
ATOM 5468 C CA . VAL B 1 160 ? -10.992 -2.023 -16.312 1 92.94 160 VAL B CA 1
ATOM 5469 C C . VAL B 1 160 ? -9.75 -1.359 -16.891 1 92.94 160 VAL B C 1
ATOM 5471 O O . VAL B 1 160 ? -9.633 -1.187 -18.109 1 92.94 160 VAL B O 1
ATOM 5474 N N . THR B 1 161 ? -8.828 -0.978 -16.031 1 96.44 161 THR B N 1
ATOM 5475 C CA . THR B 1 161 ? -7.605 -0.321 -16.484 1 96.44 161 THR B CA 1
ATOM 5476 C C . THR B 1 161 ? -6.453 -1.318 -16.562 1 96.44 161 THR B C 1
ATOM 5478 O O . THR B 1 161 ? -6.547 -2.426 -16.031 1 96.44 161 THR B O 1
ATOM 5481 N N . ILE B 1 162 ? -5.383 -0.919 -17.25 1 96.94 162 ILE B N 1
ATOM 5482 C CA . ILE B 1 162 ? -4.176 -1.729 -17.375 1 96.94 162 ILE B CA 1
ATOM 5483 C C . ILE B 1 162 ? -3.545 -1.946 -16 1 96.94 162 ILE B C 1
ATOM 5485 O O . ILE B 1 162 ? -3.109 -3.055 -15.68 1 96.94 162 ILE B O 1
ATOM 5489 N N . GLY B 1 163 ? -3.543 -0.896 -15.18 1 97.31 163 GLY B N 1
ATOM 5490 C CA . GLY B 1 163 ? -3 -1.021 -13.836 1 97.31 163 GLY B CA 1
ATOM 5491 C C . GLY B 1 163 ? -3.77 -2.002 -12.977 1 97.31 163 GLY B C 1
ATOM 5492 O O . GLY B 1 163 ? -3.184 -2.695 -12.141 1 97.31 163 GLY B O 1
ATOM 5493 N N . GLU B 1 164 ? -5.043 -2.045 -13.188 1 97.38 164 GLU B N 1
ATOM 5494 C CA . GLU B 1 164 ? -5.871 -2.977 -12.422 1 97.38 164 GLU B CA 1
ATOM 5495 C C . GLU B 1 164 ? -5.613 -4.418 -12.852 1 97.38 164 GLU B C 1
ATOM 5497 O O . GLU B 1 164 ? -5.617 -5.328 -12.016 1 97.38 164 GLU B O 1
ATOM 5502 N N . LEU B 1 165 ? -5.367 -4.695 -14.133 1 96.19 165 LEU B N 1
ATOM 5503 C CA . LEU B 1 165 ? -4.934 -6.02 -14.57 1 96.19 165 LEU B CA 1
ATOM 5504 C C . LEU B 1 165 ? -3.574 -6.367 -13.969 1 96.19 165 LEU B C 1
ATOM 5506 O O . LEU B 1 165 ? -3.387 -7.461 -13.43 1 96.19 165 LEU B O 1
ATOM 5510 N N . ALA B 1 166 ? -2.705 -5.41 -14 1 98.06 166 ALA B N 1
ATOM 5511 C CA . ALA B 1 166 ? 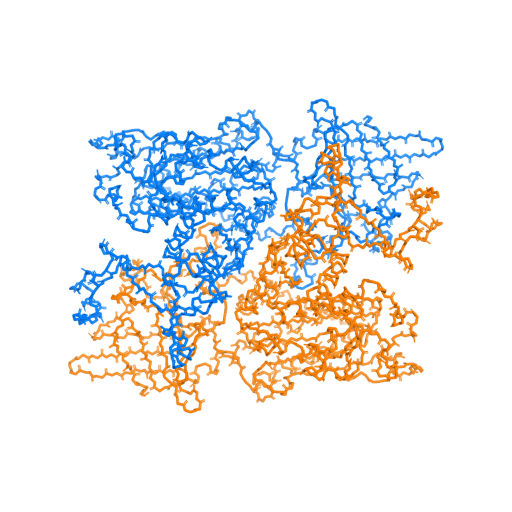-1.314 -5.617 -13.602 1 98.06 166 ALA B CA 1
ATOM 5512 C C . ALA B 1 166 ? -1.211 -5.938 -12.117 1 98.06 166 ALA B C 1
ATOM 5514 O O . ALA B 1 166 ? -0.3 -6.652 -11.688 1 98.06 166 ALA B O 1
ATOM 5515 N N . SER B 1 167 ? -2.133 -5.465 -11.328 1 98.38 167 SER B N 1
ATOM 5516 C CA . SER B 1 167 ? -2.064 -5.59 -9.875 1 98.38 167 SER B CA 1
ATOM 5517 C C . SER B 1 167 ? -3.146 -6.523 -9.352 1 98.38 167 SER B C 1
ATOM 5519 O O . SER B 1 167 ? -3.498 -6.473 -8.164 1 98.38 167 SER B O 1
ATOM 5521 N N . HIS B 1 168 ? -3.766 -7.285 -10.203 1 98 168 HIS B N 1
ATOM 5522 C CA . HIS B 1 168 ? -4.777 -8.273 -9.852 1 98 168 HIS B CA 1
ATOM 5523 C C . HIS B 1 168 ? -5.984 -7.617 -9.188 1 98 168 HIS B C 1
ATOM 5525 O O . HIS B 1 168 ? -6.547 -8.156 -8.234 1 98 168 HIS B O 1
ATOM 5531 N N . GLN B 1 169 ? -6.355 -6.449 -9.695 1 97.44 169 GLN B N 1
ATOM 5532 C CA . GLN B 1 169 ? -7.469 -5.715 -9.102 1 97.44 169 GLN B CA 1
ATOM 5533 C C . GLN B 1 169 ? -8.633 -5.598 -10.078 1 97.44 169 GLN B C 1
AT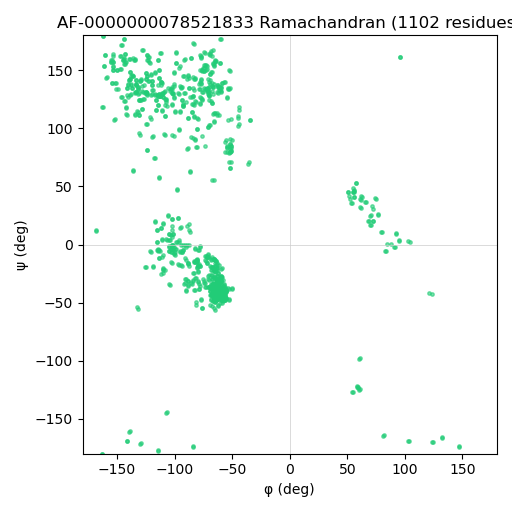OM 5535 O O . GLN B 1 169 ? -9.57 -4.832 -9.844 1 97.44 169 GLN B O 1
ATOM 5540 N N . ALA B 1 170 ? -8.609 -6.328 -11.141 1 95.44 170 ALA B N 1
ATOM 5541 C CA . ALA B 1 170 ? -9.633 -6.184 -12.172 1 95.44 170 ALA B CA 1
ATOM 5542 C C . ALA B 1 170 ? -10.906 -6.941 -11.789 1 95.44 170 ALA B C 1
ATOM 5544 O O . ALA B 1 170 ? -11.961 -6.73 -12.391 1 95.44 170 ALA B O 1
ATOM 5545 N N . GLY B 1 171 ? -10.828 -7.828 -10.781 1 93.62 171 GLY B N 1
ATOM 5546 C CA . GLY B 1 171 ? -11.984 -8.609 -10.383 1 93.62 171 GLY B CA 1
ATOM 5547 C C . GLY B 1 171 ? -12.281 -9.758 -11.336 1 93.62 171 GLY B C 1
ATOM 5548 O O . GLY B 1 171 ? -13.414 -10.227 -11.422 1 93.62 171 GLY B O 1
ATOM 5549 N N . LEU B 1 172 ? -11.266 -10.234 -12.023 1 90.38 172 LEU B N 1
ATOM 5550 C CA . LEU B 1 172 ? -11.398 -11.312 -13 1 90.38 172 LEU B CA 1
ATOM 5551 C C . LEU B 1 172 ? -11.156 -12.672 -12.352 1 90.38 172 LEU B C 1
ATOM 5553 O O . LEU B 1 172 ? -10.492 -12.758 -11.32 1 90.38 172 LEU B O 1
ATOM 5557 N N . ALA B 1 173 ? -11.688 -13.641 -13.047 1 87.5 173 ALA B N 1
ATOM 5558 C CA . ALA B 1 173 ? -11.414 -15.023 -12.656 1 87.5 173 ALA B CA 1
ATOM 5559 C C . ALA B 1 173 ? -9.93 -15.359 -12.828 1 87.5 173 ALA B C 1
ATOM 5561 O O . ALA B 1 173 ? -9.219 -14.688 -13.586 1 87.5 173 ALA B O 1
ATOM 5562 N N . ARG B 1 174 ? -9.492 -16.344 -12.156 1 87.12 174 ARG B N 1
ATOM 5563 C CA . ARG B 1 174 ? -8.086 -16.734 -12.141 1 87.12 174 ARG B CA 1
ATOM 5564 C C . ARG B 1 174 ? -7.637 -17.219 -13.516 1 87.12 174 ARG B C 1
ATOM 5566 O O . ARG B 1 174 ? -6.59 -16.797 -14.008 1 87.12 174 ARG B O 1
ATOM 5573 N N . ASP B 1 175 ? -8.344 -18.188 -14.039 1 82.75 175 ASP B N 1
ATOM 5574 C CA . ASP B 1 175 ? -8.031 -18.828 -15.32 1 82.75 175 ASP B CA 1
ATOM 5575 C C . ASP B 1 175 ? -9.289 -19.016 -16.156 1 82.75 175 ASP B C 1
ATOM 5577 O O . ASP B 1 175 ? -10.406 -18.969 -15.641 1 82.75 175 ASP B O 1
ATOM 5581 N N . TYR B 1 176 ? -8.891 -19.188 -17.484 1 69.88 176 TYR B N 1
ATOM 5582 C CA . TYR B 1 176 ? -9.977 -19.641 -18.344 1 69.88 176 TYR B CA 1
ATOM 5583 C C . TYR B 1 176 ? -9.852 -21.125 -18.625 1 69.88 176 TYR B C 1
ATOM 5585 O O . TYR B 1 176 ? -9.094 -21.531 -19.516 1 69.88 176 TYR B O 1
ATOM 5593 N N . ALA B 1 177 ? -10.477 -21.906 -17.891 1 63.72 177 ALA B N 1
ATOM 5594 C CA . ALA B 1 177 ? -10.641 -23.344 -18.109 1 63.72 177 ALA B CA 1
ATOM 5595 C C . ALA B 1 177 ? -9.422 -24.125 -17.609 1 63.72 177 ALA B C 1
ATOM 5597 O O . ALA B 1 177 ? -9.445 -25.359 -17.547 1 63.72 177 ALA B O 1
ATOM 5598 N N . PHE B 1 178 ? -8.352 -23.453 -17.172 1 70.06 178 PHE B N 1
ATOM 5599 C CA . PHE B 1 178 ? -7.184 -24.172 -16.688 1 70.06 178 PHE B CA 1
ATOM 5600 C C . PHE B 1 178 ? -7.484 -24.891 -15.375 1 70.06 178 PHE B C 1
ATOM 5602 O O . PHE B 1 178 ? -7.969 -24.266 -14.422 1 70.06 178 PHE B O 1
ATOM 5609 N N . GLY B 1 179 ? -7.273 -26.172 -15.367 1 70.25 179 GLY B N 1
ATOM 5610 C CA . GLY B 1 179 ? -7.484 -26.953 -14.164 1 70.25 179 GLY B CA 1
ATOM 5611 C C . GLY B 1 179 ? -8.945 -27.094 -13.789 1 70.25 179 GLY B C 1
ATOM 5612 O O . GLY B 1 179 ? -9.281 -27.359 -12.633 1 70.25 179 GLY B O 1
ATOM 5613 N N . ASP B 1 180 ? -9.727 -26.984 -14.734 1 79.75 180 ASP B N 1
ATOM 5614 C CA . ASP B 1 180 ? -11.164 -27.078 -14.5 1 79.75 180 ASP B CA 1
ATOM 5615 C C . ASP B 1 180 ? -11.57 -28.5 -14.156 1 79.75 180 ASP B C 1
ATOM 5617 O O . ASP B 1 180 ? -11.25 -29.438 -14.891 1 79.75 180 ASP B O 1
ATOM 5621 N N . PHE B 1 181 ? -12.273 -28.641 -13.125 1 80.56 181 PHE B N 1
ATOM 5622 C CA . PHE B 1 181 ? -12.742 -29.938 -12.648 1 80.56 181 PHE B CA 1
ATOM 5623 C C . PHE B 1 181 ? -13.695 -30.562 -13.648 1 80.56 181 PHE B C 1
ATOM 5625 O O . PHE B 1 181 ? -13.938 -31.781 -13.609 1 80.56 181 PHE B O 1
ATOM 5632 N N . GLY B 1 182 ? -14.156 -29.766 -14.516 1 77.88 182 GLY B N 1
ATOM 5633 C CA . GLY B 1 182 ? -15.07 -30.25 -15.531 1 77.88 182 GLY B CA 1
ATOM 5634 C C . GLY B 1 182 ? -14.445 -31.281 -16.453 1 77.88 182 GLY B C 1
ATOM 5635 O O . GLY B 1 182 ? -15.156 -32.062 -17.078 1 77.88 182 GLY B O 1
ATOM 5636 N N . PHE B 1 183 ? -13.18 -31.281 -16.484 1 76.75 183 PHE B N 1
ATOM 5637 C CA . PHE B 1 183 ? -12.484 -32.25 -17.328 1 76.75 183 PHE B CA 1
ATOM 5638 C C . PHE B 1 183 ? -12.391 -33.594 -16.625 1 76.75 183 PHE B C 1
ATOM 5640 O O . PHE B 1 183 ? -12.016 -34.594 -17.25 1 76.75 183 PHE B O 1
ATOM 5647 N N . GLN B 1 184 ? -12.672 -33.625 -15.352 1 79.5 184 GLN B N 1
ATOM 5648 C CA . GLN B 1 184 ? -12.672 -34.844 -14.562 1 79.5 184 GLN B CA 1
ATOM 5649 C C . GLN B 1 184 ? -14.078 -35.188 -14.078 1 79.5 184 GLN B C 1
ATOM 5651 O O . GLN B 1 184 ? -14.289 -35.438 -12.891 1 79.5 184 GLN B O 1
ATOM 5656 N N . SER B 1 185 ? -14.914 -35.312 -14.953 1 75.06 185 SER B N 1
ATOM 5657 C CA . SER B 1 185 ? -16.344 -35.344 -14.688 1 75.06 185 SER B CA 1
ATOM 5658 C C . SER B 1 185 ? -16.719 -36.438 -13.727 1 75.06 185 SER B C 1
ATOM 5660 O O . SER B 1 185 ? -17.406 -36.219 -12.719 1 75.06 185 SER B O 1
ATOM 5662 N N . ASP B 1 186 ? -16.25 -37.688 -13.906 1 80.38 186 ASP B N 1
ATOM 5663 C CA . ASP B 1 186 ? -16.688 -38.812 -13.078 1 80.38 186 ASP B CA 1
ATOM 5664 C C . ASP B 1 186 ? -16.219 -38.625 -11.633 1 80.38 186 ASP B C 1
ATOM 5666 O O . ASP B 1 186 ? -16.984 -38.844 -10.695 1 80.38 186 ASP B O 1
ATOM 5670 N N . LEU B 1 187 ? -15.086 -38.25 -11.516 1 81.62 187 LEU B N 1
ATOM 5671 C CA . LEU B 1 187 ? -14.508 -38.094 -10.188 1 81.62 187 LEU B CA 1
ATOM 5672 C C . LEU B 1 187 ? -15.227 -37 -9.414 1 81.62 187 LEU B C 1
ATOM 5674 O O . LEU B 1 187 ? -15.578 -37.156 -8.25 1 81.62 187 LEU B O 1
ATOM 5678 N N . VAL B 1 188 ? -15.5 -35.938 -10.094 1 86.19 188 VAL B N 1
ATOM 5679 C CA . VAL B 1 188 ? -16.031 -34.812 -9.352 1 86.19 188 VAL B CA 1
ATOM 5680 C C . VAL B 1 188 ? -17.516 -35 -9.078 1 86.19 188 VAL B C 1
ATOM 5682 O O . VAL B 1 188 ? -18.047 -34.531 -8.078 1 86.19 188 VAL B O 1
ATOM 5685 N N . GLN B 1 189 ? -18.109 -35.781 -9.875 1 86.88 189 GLN B N 1
ATOM 5686 C CA . GLN B 1 189 ? -19.5 -36.094 -9.602 1 86.88 189 GLN B CA 1
ATOM 5687 C C . GLN B 1 189 ? -19.641 -36.906 -8.32 1 86.88 189 GLN B C 1
ATOM 5689 O O . GLN B 1 189 ? -20.609 -36.719 -7.562 1 86.88 189 GLN B O 1
ATOM 5694 N N . SER B 1 190 ? -18.703 -37.719 -8.078 1 88.19 190 SER B N 1
ATOM 5695 C CA . SER B 1 190 ? -18.719 -38.5 -6.832 1 88.19 190 SER B CA 1
ATOM 5696 C C . SER B 1 190 ? -18.438 -37.594 -5.633 1 88.19 190 SER B C 1
ATOM 5698 O O . SER B 1 190 ? -18.688 -37.969 -4.488 1 88.19 190 SER B O 1
ATOM 5700 N N . MET B 1 191 ? -18.047 -36.438 -5.93 1 90.38 191 MET B N 1
ATOM 5701 C CA . MET B 1 191 ? -17.719 -35.5 -4.875 1 90.38 191 MET B CA 1
ATOM 5702 C C . MET B 1 191 ? -18.844 -34.469 -4.695 1 90.38 191 MET B C 1
ATOM 5704 O O . MET B 1 191 ? -18.688 -33.469 -3.99 1 90.38 191 MET B O 1
ATOM 5708 N N . GLY B 1 192 ? -19.938 -34.719 -5.379 1 90.12 192 GLY B N 1
ATOM 5709 C CA . GLY B 1 192 ? -21.094 -33.875 -5.152 1 90.12 192 GLY B CA 1
ATOM 5710 C C . GLY B 1 192 ? -21.312 -32.844 -6.25 1 90.12 192 GLY B C 1
ATOM 5711 O O . GLY B 1 192 ? -22.25 -32.031 -6.184 1 90.12 192 GLY B O 1
ATOM 5712 N N . PHE B 1 193 ? -20.5 -32.844 -7.312 1 91.5 193 PHE B N 1
ATOM 5713 C CA . PHE B 1 193 ? -20.672 -31.922 -8.445 1 91.5 193 PHE B CA 1
ATOM 5714 C C . PHE B 1 193 ? -21.688 -32.469 -9.43 1 91.5 193 PHE B C 1
ATOM 5716 O O . PHE B 1 193 ? -21.75 -33.688 -9.656 1 91.5 193 PHE B O 1
ATOM 5723 N N . PRO B 1 194 ? -22.406 -31.625 -9.977 1 88.88 194 PRO B N 1
ATOM 5724 C CA . PRO B 1 194 ? -23.406 -32.094 -10.953 1 88.88 194 PRO B CA 1
ATOM 5725 C C . PRO B 1 194 ? -22.781 -32.438 -12.305 1 88.88 194 PRO B C 1
ATOM 5727 O O . PRO B 1 194 ? -21.656 -32.031 -12.594 1 88.88 194 PRO B O 1
ATOM 5730 N N . SER B 1 195 ? -23.562 -33.219 -13 1 87.06 195 SER B N 1
ATOM 5731 C CA . SER B 1 195 ? -23.172 -33.406 -14.391 1 87.06 195 SER B CA 1
ATOM 5732 C C . SER B 1 195 ? -23.328 -32.125 -15.195 1 87.06 195 SER B C 1
ATOM 5734 O O . SER B 1 195 ? -24.312 -31.406 -15.031 1 87.06 195 SER B O 1
ATOM 5736 N N . LEU B 1 196 ? -22.359 -31.859 -15.992 1 86.44 196 LEU B N 1
ATOM 5737 C CA . LEU B 1 196 ? -22.438 -30.656 -16.828 1 86.44 196 LEU B CA 1
ATOM 5738 C C . LEU B 1 196 ? -23.234 -30.953 -18.109 1 86.44 196 LEU B C 1
ATOM 5740 O O . LEU B 1 196 ? -23.031 -31.984 -18.75 1 86.44 196 LEU B O 1
ATOM 5744 N N . GLN B 1 197 ? -24.094 -30.016 -18.375 1 82.38 197 GLN B N 1
ATOM 5745 C CA . GLN B 1 197 ? -24.812 -30.094 -19.641 1 82.38 197 GLN B CA 1
ATOM 5746 C C . GLN B 1 197 ? -23.875 -29.828 -20.812 1 82.38 197 GLN B C 1
ATOM 5748 O O . GLN B 1 197 ? -22.781 -29.297 -20.625 1 82.38 197 GLN B O 1
ATOM 5753 N N . LYS B 1 198 ? -24.344 -30.219 -21.969 1 77.94 198 LYS B N 1
ATOM 5754 C CA . LYS B 1 198 ? -23.516 -30.094 -23.156 1 77.94 198 LYS B CA 1
ATOM 5755 C C . LYS B 1 198 ? -23.031 -28.656 -23.344 1 77.94 198 LYS B C 1
ATOM 5757 O O . LYS B 1 198 ? -21.875 -28.422 -23.688 1 77.94 198 LYS B O 1
ATOM 5762 N N . ASN B 1 199 ? -23.906 -27.719 -23.078 1 74.12 199 ASN B N 1
ATOM 5763 C CA . ASN B 1 199 ? -23.578 -26.312 -23.297 1 74.12 199 ASN B CA 1
ATOM 5764 C C . ASN B 1 199 ? -22.719 -25.75 -22.172 1 74.12 199 ASN B C 1
ATOM 5766 O O . ASN B 1 199 ? -22.188 -24.641 -22.281 1 74.12 199 ASN B O 1
ATOM 5770 N N . GLU B 1 200 ? -22.516 -26.562 -21.203 1 75.38 200 GLU B N 1
ATOM 5771 C CA . GLU B 1 200 ? -21.719 -26.141 -20.047 1 75.38 200 GLU B CA 1
ATOM 5772 C C . GLU B 1 200 ? -20.312 -26.719 -20.109 1 75.38 200 GLU B C 1
ATOM 5774 O O . GLU B 1 200 ? -19.422 -26.297 -19.375 1 75.38 200 GLU B O 1
ATOM 5779 N N . LYS B 1 201 ? -20.234 -27.641 -20.922 1 72.06 201 LYS B N 1
ATOM 5780 C CA . LYS B 1 201 ? -18.922 -28.266 -21.094 1 72.06 201 LYS B CA 1
ATOM 5781 C C . LYS B 1 201 ? -17.969 -27.359 -21.875 1 72.06 201 LYS B C 1
ATOM 5783 O O . LYS B 1 201 ? -18.391 -26.688 -22.812 1 72.06 201 LYS B O 1
ATOM 5788 N N . LEU B 1 202 ? -16.828 -27.266 -21.375 1 65.25 202 LEU B N 1
ATOM 5789 C CA . LEU B 1 202 ? -15.828 -26.359 -21.938 1 65.25 202 LEU B CA 1
ATOM 5790 C C . LEU B 1 202 ? -15.406 -26.781 -23.328 1 65.25 202 LEU B C 1
ATOM 5792 O O . LEU B 1 202 ? -15.141 -27.969 -23.562 1 65.25 202 LEU B O 1
ATOM 5796 N N . THR B 1 203 ? -15.789 -25.906 -24.281 1 60.78 203 THR B N 1
ATOM 5797 C CA . THR B 1 203 ? -15.305 -26.172 -25.625 1 60.78 203 THR B CA 1
ATOM 5798 C C . THR B 1 203 ? -13.977 -25.484 -25.875 1 60.78 203 THR B C 1
ATOM 5800 O O . THR B 1 203 ? -13.391 -25.609 -26.953 1 60.78 203 THR B O 1
ATOM 5803 N N . CYS B 1 204 ? -13.703 -24.578 -24.922 1 56.12 204 CYS B N 1
ATOM 5804 C CA . CYS B 1 204 ? -12.461 -23.828 -24.984 1 56.12 204 CYS B CA 1
ATOM 5805 C C . CYS B 1 204 ? -11.523 -24.203 -23.844 1 56.12 204 CYS B C 1
ATOM 5807 O O . CYS B 1 204 ? -11.867 -25.047 -23.016 1 56.12 204 CYS B O 1
ATOM 5809 N N . GLY B 1 205 ? -10.242 -23.891 -23.844 1 52.31 205 GLY B N 1
ATOM 5810 C CA . GLY B 1 205 ? -9.328 -24.109 -22.734 1 52.31 205 GLY B CA 1
ATOM 5811 C C . GLY B 1 205 ? -8.125 -24.938 -23.109 1 52.31 205 GLY B C 1
ATOM 5812 O O . GLY B 1 205 ? -7.02 -24.719 -22.609 1 52.31 205 GLY B O 1
ATOM 5813 N N . SER B 1 206 ? -8.609 -25.969 -23.891 1 49.06 206 SER B N 1
ATOM 5814 C CA . SER B 1 206 ? -7.441 -26.719 -24.344 1 49.06 206 SER B CA 1
ATOM 5815 C C . SER B 1 206 ? -6.777 -26.062 -25.547 1 49.06 206 SER B C 1
ATOM 5817 O O . SER B 1 206 ? -5.566 -25.828 -25.547 1 49.06 206 SER B O 1
ATOM 5819 N N . GLU B 1 207 ? -7.633 -25.75 -26.547 1 48.72 207 GLU B N 1
ATOM 5820 C CA . GLU B 1 207 ? -7.078 -25.219 -27.781 1 48.72 207 GLU B CA 1
ATOM 5821 C C . GLU B 1 207 ? -7.305 -23.719 -27.906 1 48.72 207 GLU B C 1
ATOM 5823 O O . GLU B 1 207 ? -6.5 -23.016 -28.5 1 48.72 207 GLU B O 1
ATOM 5828 N N . HIS B 1 208 ? -8.5 -23.172 -27.375 1 51.41 208 HIS B N 1
ATOM 5829 C CA . HIS B 1 208 ? -8.766 -21.75 -27.422 1 51.41 208 HIS B CA 1
ATOM 5830 C C . HIS B 1 208 ? -9.148 -21.203 -26.047 1 51.41 208 HIS B C 1
ATOM 5832 O O . HIS B 1 208 ? -9.797 -21.891 -25.266 1 51.41 208 HIS B O 1
ATOM 5838 N N . ALA B 1 209 ? -8.539 -20.031 -25.766 1 52.34 209 ALA B N 1
ATOM 5839 C CA . ALA B 1 209 ? -8.844 -19.406 -24.484 1 52.34 209 ALA B CA 1
ATOM 5840 C C . ALA B 1 209 ? -10.352 -19.219 -24.312 1 52.34 209 ALA B C 1
ATOM 5842 O O . ALA B 1 209 ? -11.047 -18.875 -25.266 1 52.34 209 ALA B O 1
ATOM 5843 N N . CYS B 1 210 ? -10.898 -19.703 -23.203 1 55 210 CYS B N 1
ATOM 5844 C CA . CYS B 1 210 ? -12.305 -19.5 -22.875 1 55 210 CYS B CA 1
ATOM 5845 C C . CYS B 1 210 ? -12.586 -18.031 -22.578 1 55 210 CYS B C 1
ATOM 5847 O O . CYS B 1 210 ? -11.688 -17.281 -22.188 1 55 210 CYS B O 1
ATOM 5849 N N . ASN B 1 211 ? -13.68 -17.453 -23.188 1 57.28 211 ASN B N 1
ATOM 5850 C CA . ASN B 1 211 ? -14.164 -16.125 -22.828 1 57.28 211 ASN B CA 1
ATOM 5851 C C . ASN B 1 211 ? -14.922 -16.156 -21.516 1 57.28 211 ASN B C 1
ATOM 5853 O O . ASN B 1 211 ? -15.797 -16.984 -21.297 1 57.28 211 ASN B O 1
ATOM 5857 N N . ARG B 1 212 ? -14.258 -15.898 -20.391 1 60 212 ARG B N 1
ATOM 5858 C CA . ARG B 1 212 ? -15.039 -15.727 -19.172 1 60 212 ARG B CA 1
ATOM 5859 C C . ARG B 1 212 ? -15.422 -14.266 -18.969 1 60 212 ARG B C 1
ATOM 5861 O O . ARG B 1 212 ? -14.57 -13.383 -19.016 1 60 212 ARG B O 1
ATOM 5868 N N . LYS B 1 213 ? -16.734 -14.07 -18.875 1 63.66 213 LYS B N 1
ATOM 5869 C CA . LYS B 1 213 ? -17.266 -12.711 -18.812 1 63.66 213 LYS B CA 1
ATOM 5870 C C . LYS B 1 213 ? -17.672 -12.328 -17.391 1 63.66 213 LYS B C 1
ATOM 5872 O O . LYS B 1 213 ? -17.938 -11.164 -17.109 1 63.66 213 LYS B O 1
ATOM 5877 N N . ASP B 1 214 ? -17.625 -13.273 -16.438 1 79.81 214 ASP B N 1
ATOM 5878 C CA . ASP B 1 214 ? -18.234 -12.883 -15.164 1 79.81 214 ASP B CA 1
ATOM 5879 C C . ASP B 1 214 ? -17.188 -12.359 -14.188 1 79.81 214 ASP B C 1
ATOM 5881 O O . ASP B 1 214 ? -16.141 -12.992 -13.977 1 79.81 214 ASP B O 1
ATOM 5885 N N . PRO B 1 215 ? -17.516 -11.195 -13.656 1 90.75 215 PRO B N 1
ATOM 5886 C CA . PRO B 1 215 ? -16.594 -10.648 -12.641 1 90.75 215 PRO B CA 1
ATOM 5887 C C . PRO B 1 215 ? -16.734 -11.352 -11.289 1 90.75 215 PRO B C 1
ATOM 5889 O O . PRO B 1 215 ? -17.797 -11.891 -10.977 1 90.75 215 PRO B O 1
ATOM 5892 N N . LEU B 1 216 ? -15.688 -11.438 -10.508 1 94.38 216 LEU B N 1
ATOM 5893 C CA . LEU B 1 216 ? -15.719 -11.906 -9.133 1 94.38 216 LEU B CA 1
ATOM 5894 C C . LEU B 1 216 ? -15.938 -10.75 -8.156 1 94.38 216 LEU B C 1
ATOM 5896 O O . LEU B 1 216 ? -16.531 -10.938 -7.09 1 94.38 216 LEU B O 1
ATOM 5900 N N . THR B 1 217 ? -15.438 -9.602 -8.453 1 96.19 217 THR B N 1
ATOM 5901 C CA . THR B 1 217 ? -15.602 -8.344 -7.727 1 96.19 217 THR B CA 1
ATOM 5902 C C . THR B 1 217 ? -15.594 -7.156 -8.688 1 96.19 217 THR B C 1
ATOM 5904 O O . THR B 1 217 ? -15.195 -7.289 -9.844 1 96.19 217 THR B O 1
ATOM 5907 N N . PRO B 1 218 ? -16.125 -5.957 -8.195 1 95.31 218 PRO B N 1
ATOM 5908 C CA . PRO B 1 218 ? -15.836 -4.75 -8.969 1 95.31 218 PRO B CA 1
ATOM 5909 C C . PRO B 1 218 ? -14.336 -4.469 -9.07 1 95.31 218 PRO B C 1
ATOM 5911 O O . PRO B 1 218 ? -13.555 -4.949 -8.242 1 95.31 218 PRO B O 1
ATOM 5914 N N . THR B 1 219 ? -13.969 -3.742 -10.109 1 95.06 219 THR B N 1
ATOM 5915 C CA . THR B 1 219 ? -12.57 -3.35 -10.227 1 95.06 219 THR B CA 1
ATOM 5916 C C . THR B 1 219 ? -12.133 -2.539 -9.016 1 95.06 219 THR B C 1
ATOM 5918 O O . THR B 1 219 ? -12.906 -1.755 -8.469 1 95.06 219 THR B O 1
ATOM 5921 N N . SER B 1 220 ? -10.883 -2.803 -8.492 1 96.5 220 SER B N 1
ATOM 5922 C CA . SER B 1 220 ? -10.203 -2.084 -7.418 1 96.5 220 SER B CA 1
ATOM 5923 C C . SER B 1 220 ? -10.898 -2.309 -6.078 1 96.5 220 SER B C 1
ATOM 5925 O O . SER B 1 220 ? -10.75 -1.508 -5.156 1 96.5 220 SER B O 1
ATOM 5927 N N . GLN B 1 221 ? -11.688 -3.375 -5.977 1 96.25 221 GLN B N 1
ATOM 5928 C CA . GLN B 1 221 ? -12.297 -3.717 -4.695 1 96.25 221 GLN B CA 1
ATOM 5929 C C . GLN B 1 221 ? -11.281 -4.359 -3.758 1 96.25 221 GLN B C 1
ATOM 5931 O O . GLN B 1 221 ? -11.141 -3.947 -2.605 1 96.25 221 GLN B O 1
ATOM 5936 N N . THR B 1 222 ? -10.633 -5.375 -4.125 1 97.19 222 THR B N 1
ATOM 5937 C CA . THR B 1 222 ? -9.609 -6.164 -3.445 1 97.19 222 THR B CA 1
ATOM 5938 C C . THR B 1 222 ? -8.812 -6.996 -4.445 1 97.19 222 THR B C 1
ATOM 5940 O O . THR B 1 222 ? -9.258 -7.211 -5.574 1 97.19 222 THR B O 1
ATOM 5943 N N . PRO B 1 223 ? -7.613 -7.316 -4.129 1 97.5 223 PRO B N 1
ATOM 5944 C CA . PRO B 1 223 ? -6.879 -8.125 -5.102 1 97.5 223 PRO B CA 1
ATOM 5945 C C . PRO B 1 223 ? -7.402 -9.562 -5.191 1 97.5 223 PRO B C 1
ATOM 5947 O O . PRO B 1 223 ? -7.668 -10.188 -4.164 1 97.5 223 PRO B O 1
ATOM 5950 N N . ILE B 1 224 ? -7.57 -10.039 -6.398 1 96.69 224 ILE B N 1
ATOM 5951 C CA . ILE B 1 224 ? -7.895 -11.414 -6.77 1 96.69 224 ILE B CA 1
ATOM 5952 C C . ILE B 1 224 ? -6.969 -11.883 -7.887 1 96.69 224 ILE B C 1
ATOM 5954 O O . ILE B 1 224 ? -7.043 -11.383 -9.016 1 96.69 224 ILE B O 1
ATOM 5958 N N . TYR B 1 225 ? -6.184 -12.82 -7.574 1 96.62 225 TYR B N 1
ATOM 5959 C CA . TYR B 1 225 ? -5.137 -13.281 -8.484 1 96.62 225 TYR B CA 1
ATOM 5960 C C . TYR B 1 225 ? -5.73 -13.789 -9.789 1 96.62 225 TYR B C 1
ATOM 5962 O O . TYR B 1 225 ? -6.676 -14.578 -9.789 1 96.62 225 TYR B O 1
ATOM 5970 N N . SER B 1 226 ? -5.148 -13.305 -10.938 1 94.62 226 SER B N 1
ATOM 5971 C CA . SER B 1 226 ? -5.715 -13.656 -12.234 1 94.62 226 SER B CA 1
ATOM 5972 C C . SER B 1 226 ? -4.625 -13.898 -13.273 1 94.62 226 SER B C 1
ATOM 5974 O O . SER B 1 226 ? -3.959 -12.961 -13.711 1 94.62 226 SER B O 1
ATOM 5976 N N . ASN B 1 227 ? -4.457 -15.148 -13.727 1 94.06 227 ASN B N 1
ATOM 5977 C CA . ASN B 1 227 ? -3.604 -15.477 -14.859 1 94.06 227 ASN B CA 1
ATOM 5978 C C . ASN B 1 227 ? -4.172 -14.938 -16.172 1 94.06 227 ASN B C 1
ATOM 5980 O O . ASN B 1 227 ? -3.428 -14.461 -17.031 1 94.06 227 ASN B O 1
ATOM 5984 N N . SER B 1 228 ? -5.477 -14.93 -16.25 1 89.81 228 SER B N 1
ATOM 5985 C CA . SER B 1 228 ? -6.152 -14.414 -17.438 1 89.81 228 SER B CA 1
ATOM 5986 C C . SER B 1 228 ? -5.871 -12.93 -17.641 1 89.81 228 SER B C 1
ATOM 5988 O O . SER B 1 228 ? -5.785 -12.453 -18.766 1 89.81 228 SER B O 1
ATOM 5990 N N . GLY B 1 229 ? -5.809 -12.219 -16.531 1 92.69 229 GLY B N 1
ATOM 5991 C CA . GLY B 1 229 ? -5.434 -10.82 -16.609 1 92.69 229 GLY B CA 1
ATOM 5992 C C . GLY B 1 229 ? -4.094 -10.602 -17.297 1 92.69 229 GLY B C 1
ATOM 5993 O O . GLY B 1 229 ? -3.936 -9.664 -18.078 1 92.69 229 GLY B O 1
ATOM 5994 N N . TYR B 1 230 ? -3.168 -11.461 -17.078 1 95.12 230 TYR B N 1
ATOM 5995 C CA . TYR B 1 230 ? -1.839 -11.305 -17.656 1 95.12 230 TYR B CA 1
ATOM 5996 C C . TYR B 1 230 ? -1.799 -11.852 -19.094 1 95.12 230 TYR B C 1
ATOM 5998 O O . TYR B 1 230 ? -0.937 -11.469 -19.875 1 95.12 230 TYR B O 1
ATOM 6006 N N . GLN B 1 231 ? -2.709 -12.789 -19.406 1 92.38 231 GLN B N 1
ATOM 6007 C CA . GLN B 1 231 ? -2.904 -13.094 -20.828 1 92.38 231 GLN B CA 1
ATOM 6008 C C . GLN B 1 231 ? -3.328 -11.844 -21.594 1 92.38 231 GLN B C 1
ATOM 6010 O O . GLN B 1 231 ? -2.758 -11.531 -22.641 1 92.38 231 GLN B O 1
ATOM 6015 N N . ILE B 1 232 ? -4.293 -11.141 -21.047 1 92.62 232 ILE B N 1
ATOM 6016 C CA . ILE B 1 232 ? -4.789 -9.93 -21.688 1 92.62 232 ILE B CA 1
ATOM 6017 C C . ILE B 1 232 ? -3.684 -8.875 -21.734 1 92.62 232 ILE B C 1
ATOM 6019 O O . ILE B 1 232 ? -3.543 -8.156 -22.734 1 92.62 232 ILE B O 1
ATOM 6023 N N . LEU B 1 233 ? -2.873 -8.75 -20.672 1 95.75 233 LEU B N 1
ATOM 6024 C CA . LEU B 1 233 ? -1.758 -7.809 -20.656 1 95.75 233 LEU B CA 1
ATOM 6025 C C . LEU B 1 233 ? -0.753 -8.156 -21.75 1 95.75 233 LEU B C 1
ATOM 6027 O O . LEU B 1 233 ? -0.117 -7.262 -22.328 1 95.75 233 LEU B O 1
ATOM 6031 N N . GLY B 1 234 ? -0.589 -9.492 -22.047 1 96.19 234 GLY B N 1
ATOM 6032 C CA . GLY B 1 234 ? 0.196 -9.883 -23.203 1 96.19 234 GLY B CA 1
ATOM 6033 C C . GLY B 1 234 ? -0.314 -9.273 -24.5 1 96.19 234 GLY B C 1
ATOM 6034 O O . GLY B 1 234 ? 0.469 -8.773 -25.312 1 96.19 234 GLY B O 1
ATOM 6035 N N . TYR B 1 235 ? -1.677 -9.273 -24.672 1 95.31 235 TYR B N 1
ATOM 6036 C CA . TYR B 1 235 ? -2.273 -8.656 -25.844 1 95.31 235 TYR B CA 1
ATOM 6037 C C . TYR B 1 235 ? -2.037 -7.152 -25.859 1 95.31 235 TYR B C 1
ATOM 6039 O O . TYR B 1 235 ? -1.789 -6.562 -26.906 1 95.31 235 TYR B O 1
ATOM 6047 N N . VAL B 1 236 ? -2.145 -6.516 -24.688 1 96.25 236 VAL B N 1
ATOM 6048 C CA . VAL B 1 236 ? -1.878 -5.086 -24.578 1 96.25 236 VAL B CA 1
ATOM 6049 C C . VAL B 1 236 ? -0.454 -4.785 -25.047 1 96.25 236 VAL B C 1
ATOM 6051 O O . VAL B 1 236 ? -0.228 -3.844 -25.797 1 96.25 236 VAL B O 1
ATOM 6054 N N . LEU B 1 237 ? 0.489 -5.574 -24.594 1 97.62 237 LEU B N 1
ATOM 6055 C CA . LEU B 1 237 ? 1.891 -5.402 -24.953 1 97.62 237 LEU B CA 1
ATOM 6056 C C . LEU B 1 237 ? 2.078 -5.527 -26.453 1 97.62 237 LEU B C 1
ATOM 6058 O O . LEU B 1 237 ? 2.822 -4.754 -27.062 1 97.62 237 LEU B O 1
ATOM 6062 N N . GLU B 1 238 ? 1.463 -6.531 -27.047 1 97.81 238 GLU B N 1
ATOM 6063 C CA . GLU B 1 238 ? 1.542 -6.719 -28.5 1 97.81 238 GLU B CA 1
ATOM 6064 C C . GLU B 1 238 ? 1.002 -5.5 -29.234 1 97.81 238 GLU B C 1
ATOM 6066 O O . GLU B 1 238 ? 1.571 -5.078 -30.25 1 97.81 238 GLU B O 1
ATOM 6071 N N . SER B 1 239 ? -0.085 -4.988 -28.719 1 96.94 239 SER B N 1
ATOM 6072 C CA . SER B 1 239 ? -0.7 -3.812 -29.328 1 96.94 239 SER B CA 1
ATOM 6073 C C . SER B 1 239 ? 0.222 -2.602 -29.234 1 96.94 239 SER B C 1
ATOM 6075 O O . SER B 1 239 ? 0.355 -1.844 -30.203 1 96.94 239 SER B O 1
ATOM 6077 N N . ILE B 1 240 ? 0.853 -2.385 -28.094 1 97.56 240 ILE B N 1
ATOM 6078 C CA . ILE B 1 240 ? 1.727 -1.24 -27.859 1 97.56 240 ILE B CA 1
ATOM 6079 C C . ILE B 1 240 ? 2.992 -1.376 -28.703 1 97.56 240 ILE B C 1
ATOM 6081 O O . ILE B 1 240 ? 3.422 -0.416 -29.344 1 97.56 240 ILE B O 1
ATOM 6085 N N . ALA B 1 241 ? 3.566 -2.572 -28.75 1 97.94 241 ALA B N 1
ATOM 6086 C CA . ALA B 1 241 ? 4.859 -2.809 -29.391 1 97.94 241 ALA B CA 1
ATOM 6087 C C . ALA B 1 241 ? 4.691 -3.119 -30.875 1 97.94 241 ALA B C 1
ATOM 6089 O O . ALA B 1 241 ? 5.66 -3.092 -31.625 1 97.94 241 ALA B O 1
ATOM 6090 N N . LYS B 1 242 ? 3.477 -3.463 -31.328 1 97.69 242 LYS B N 1
ATOM 6091 C CA . LYS B 1 242 ? 3.189 -3.887 -32.688 1 97.69 242 LYS B CA 1
ATOM 6092 C C . LYS B 1 242 ? 4.051 -5.082 -33.094 1 97.69 242 LYS B C 1
ATOM 6094 O O . LYS B 1 242 ? 4.672 -5.082 -34.156 1 97.69 242 LYS B O 1
ATOM 6099 N N . ALA B 1 243 ? 4.145 -6.027 -32.25 1 98.19 243 ALA B N 1
ATOM 6100 C CA . ALA B 1 243 ? 4.887 -7.273 -32.438 1 98.19 243 ALA B CA 1
ATOM 6101 C C . ALA B 1 243 ? 4.285 -8.391 -31.578 1 98.19 243 ALA B C 1
ATOM 6103 O O . ALA B 1 243 ? 3.521 -8.125 -30.641 1 98.19 243 ALA B O 1
ATOM 6104 N N . ASP B 1 244 ? 4.66 -9.625 -31.922 1 97.12 244 ASP B N 1
ATOM 6105 C CA . ASP B 1 244 ? 4.211 -10.75 -31.109 1 97.12 244 ASP B CA 1
ATOM 6106 C C . ASP B 1 244 ? 4.945 -10.797 -29.781 1 97.12 244 ASP B C 1
ATOM 6108 O O . ASP B 1 244 ? 6.102 -10.391 -29.688 1 97.12 244 ASP B O 1
ATOM 6112 N N . TYR B 1 245 ? 4.27 -11.398 -28.812 1 97.31 245 TYR B N 1
ATOM 6113 C CA . TYR B 1 245 ? 4.785 -11.422 -27.438 1 97.31 245 TYR B CA 1
ATOM 6114 C C . TYR B 1 245 ? 6.18 -12.031 -27.391 1 97.31 245 TYR B C 1
ATOM 6116 O O . TYR B 1 245 ? 7.082 -11.492 -26.75 1 97.31 245 TYR B O 1
ATOM 6124 N N . GLU B 1 246 ? 6.359 -13.141 -28.016 1 97.94 246 GLU B N 1
ATOM 6125 C CA . GLU B 1 246 ? 7.645 -13.828 -27.969 1 97.94 246 GLU B CA 1
ATOM 6126 C C . GLU B 1 246 ? 8.758 -12.969 -28.562 1 97.94 246 GLU B C 1
ATOM 6128 O O . GLU B 1 246 ? 9.875 -12.938 -28.031 1 97.94 246 GLU B O 1
ATOM 6133 N N . ASP B 1 247 ? 8.461 -12.281 -29.641 1 98.31 247 ASP B N 1
ATOM 6134 C CA . ASP B 1 247 ? 9.453 -11.406 -30.266 1 98.31 247 ASP B CA 1
ATOM 6135 C C . ASP B 1 247 ? 9.812 -10.25 -29.328 1 98.31 247 ASP B C 1
ATOM 6137 O O . ASP B 1 247 ? 10.977 -9.859 -29.234 1 98.31 247 ASP B O 1
ATOM 6141 N N . ILE B 1 248 ? 8.797 -9.664 -28.672 1 98.62 248 ILE B N 1
ATOM 6142 C CA . ILE B 1 248 ? 9.039 -8.586 -27.734 1 98.62 248 ILE B CA 1
ATOM 6143 C C . ILE B 1 248 ? 9.953 -9.078 -26.609 1 98.62 248 ILE B C 1
ATOM 6145 O O . ILE B 1 248 ? 10.906 -8.398 -26.234 1 98.62 248 ILE B O 1
ATOM 6149 N N . LEU B 1 249 ? 9.656 -10.281 -26.078 1 98.69 249 LEU B N 1
ATOM 6150 C CA . LEU B 1 249 ? 10.438 -10.891 -25.016 1 98.69 249 LEU B CA 1
ATOM 6151 C C . LEU B 1 249 ? 11.891 -11.062 -25.422 1 98.69 249 LEU B C 1
ATOM 6153 O O . LEU B 1 249 ? 12.805 -10.719 -24.672 1 98.69 249 LEU B O 1
ATOM 6157 N N . ILE B 1 250 ? 12.133 -11.609 -26.609 1 98.31 250 ILE B N 1
ATOM 6158 C CA . ILE B 1 250 ? 13.477 -11.867 -27.125 1 98.31 250 ILE B CA 1
ATOM 6159 C C . ILE B 1 250 ? 14.219 -10.547 -27.344 1 98.31 250 ILE B C 1
ATOM 6161 O O . ILE B 1 250 ? 15.336 -10.367 -26.859 1 98.31 250 ILE B O 1
ATOM 6165 N N . ASP B 1 251 ? 13.586 -9.586 -27.922 1 98.12 251 ASP B N 1
ATOM 6166 C CA . ASP B 1 251 ? 14.25 -8.383 -28.406 1 98.12 251 ASP B CA 1
ATOM 6167 C C . ASP B 1 251 ? 14.461 -7.387 -27.266 1 98.12 251 ASP B C 1
ATOM 6169 O O . ASP B 1 251 ? 15.43 -6.625 -27.266 1 98.12 251 ASP B O 1
ATOM 6173 N N . ARG B 1 252 ? 13.602 -7.41 -26.266 1 97.94 252 ARG B N 1
ATOM 6174 C CA . ARG B 1 252 ? 13.648 -6.324 -25.297 1 97.94 252 ARG B CA 1
ATOM 6175 C C . ARG B 1 252 ? 14.156 -6.82 -23.953 1 97.94 252 ARG B C 1
ATOM 6177 O O . ARG B 1 252 ? 14.508 -6.023 -23.078 1 97.94 252 ARG B O 1
ATOM 6184 N N . LEU B 1 253 ? 14.266 -8.102 -23.797 1 98.38 253 LEU B N 1
ATOM 6185 C CA . LEU B 1 253 ? 14.703 -8.602 -22.5 1 98.38 253 LEU B CA 1
ATOM 6186 C C . LEU B 1 253 ? 15.812 -9.641 -22.672 1 98.38 253 LEU B C 1
ATOM 6188 O O . LEU B 1 253 ? 16.922 -9.445 -22.188 1 98.38 253 LEU B O 1
ATOM 6192 N N . ILE B 1 254 ? 15.617 -10.695 -23.422 1 98.56 254 ILE B N 1
ATOM 6193 C CA . ILE B 1 254 ? 16.531 -11.836 -23.484 1 98.56 254 ILE B CA 1
ATOM 6194 C C . ILE B 1 254 ? 17.844 -11.406 -24.141 1 98.56 254 ILE B C 1
ATOM 6196 O O . ILE B 1 254 ? 18.922 -11.602 -23.578 1 98.56 254 ILE B O 1
ATOM 6200 N N . LYS B 1 255 ? 17.734 -10.812 -25.297 1 98.5 255 LYS B N 1
ATOM 6201 C CA . LYS B 1 255 ? 18.938 -10.438 -26.031 1 98.5 255 LYS B CA 1
ATOM 6202 C C . LYS B 1 255 ? 19.703 -9.32 -25.328 1 98.5 255 LYS B C 1
ATOM 6204 O O . LYS B 1 255 ? 20.906 -9.43 -25.078 1 98.5 255 LYS B O 1
ATOM 6209 N N . PRO B 1 256 ? 18.984 -8.25 -24.906 1 98.44 256 PRO B N 1
ATOM 6210 C CA . PRO B 1 256 ? 19.719 -7.156 -24.266 1 98.44 256 PRO B CA 1
ATOM 6211 C C . PRO B 1 256 ? 20.453 -7.594 -23 1 98.44 256 PRO B C 1
ATOM 6213 O O . PRO B 1 256 ? 21.516 -7.051 -22.672 1 98.44 256 PRO B O 1
ATOM 6216 N N . LEU B 1 257 ? 19.953 -8.57 -22.266 1 98.06 257 LEU B N 1
ATOM 6217 C CA . LEU B 1 257 ? 20.547 -8.992 -21 1 98.06 257 LEU B CA 1
ATOM 6218 C C . LEU B 1 257 ? 21.344 -10.289 -21.188 1 98.06 257 LEU B C 1
ATOM 6220 O O . LEU B 1 257 ? 21.891 -10.82 -20.234 1 98.06 257 LEU B O 1
ATOM 6224 N N . ASN B 1 258 ? 21.375 -10.82 -22.406 1 98.12 258 ASN B N 1
ATOM 6225 C CA . ASN B 1 258 ? 22.078 -12.047 -22.75 1 98.12 258 ASN B CA 1
ATOM 6226 C C . ASN B 1 258 ? 21.641 -13.219 -21.859 1 98.12 258 ASN B C 1
ATOM 6228 O O . ASN B 1 258 ? 22.484 -13.898 -21.266 1 98.12 258 ASN B O 1
ATOM 6232 N N . LEU B 1 259 ? 20.375 -13.398 -21.719 1 98.44 259 LEU B N 1
ATOM 6233 C CA . LEU B 1 259 ? 19.812 -14.484 -20.938 1 98.44 259 LEU B CA 1
ATOM 6234 C C . LEU B 1 259 ? 19.781 -15.781 -21.734 1 98.44 259 LEU B C 1
ATOM 6236 O O . LEU B 1 259 ? 18.719 -16.234 -22.156 1 98.44 259 LEU B O 1
ATOM 6240 N N . THR B 1 260 ? 20.844 -16.5 -21.766 1 97.56 260 THR B N 1
ATOM 6241 C CA . THR B 1 260 ? 21.062 -17.578 -22.719 1 97.56 260 THR B CA 1
ATOM 6242 C C . THR B 1 260 ? 20.344 -18.844 -22.281 1 97.56 260 THR B C 1
ATOM 6244 O O . THR B 1 260 ? 20.203 -19.797 -23.047 1 97.56 260 THR B O 1
ATOM 6247 N N . ARG B 1 261 ? 19.875 -18.906 -21.062 1 98.5 261 ARG B N 1
ATOM 6248 C CA . ARG B 1 261 ? 19.156 -20.062 -20.562 1 98.5 261 ARG B CA 1
ATOM 6249 C C . ARG B 1 261 ? 17.672 -19.75 -20.344 1 98.5 261 ARG B C 1
ATOM 6251 O O . ARG B 1 261 ? 17 -20.391 -19.547 1 98.5 261 ARG B O 1
ATOM 6258 N N . SER B 1 262 ? 17.188 -18.656 -20.984 1 98.75 262 SER B N 1
ATOM 6259 C CA . SER B 1 262 ? 15.789 -18.25 -20.844 1 98.75 262 SER B CA 1
ATOM 6260 C C . SER B 1 262 ? 15.07 -18.25 -22.188 1 98.75 262 SER B C 1
ATOM 6262 O O . SER B 1 262 ? 15.641 -17.859 -23.203 1 98.75 262 SER B O 1
ATOM 6264 N N . CYS B 1 263 ? 13.891 -18.75 -22.188 1 98.25 263 CYS B N 1
ATOM 6265 C CA . CYS B 1 263 ? 13.055 -18.75 -23.375 1 98.25 263 CYS B CA 1
ATOM 6266 C C . CYS B 1 263 ? 11.586 -18.938 -23.031 1 98.25 263 CYS B C 1
ATOM 6268 O O . CYS B 1 263 ? 11.258 -19.266 -21.875 1 98.25 263 CYS B O 1
ATOM 6270 N N . LEU B 1 264 ? 10.781 -18.609 -23.969 1 97.5 264 LEU B N 1
ATOM 6271 C CA . LEU B 1 264 ? 9.344 -18.781 -23.781 1 97.5 264 LEU B CA 1
ATOM 6272 C C . LEU B 1 264 ? 8.93 -20.234 -23.984 1 97.5 264 LEU B C 1
ATOM 6274 O O . LEU B 1 264 ? 8.031 -20.734 -23.312 1 97.5 264 LEU B O 1
ATOM 6278 N N . ARG B 1 265 ? 9.539 -20.906 -24.953 1 92.81 265 ARG B N 1
ATOM 6279 C CA . ARG B 1 265 ? 9.156 -22.266 -25.312 1 92.81 265 ARG B CA 1
ATOM 6280 C C . ARG B 1 265 ? 10.352 -23.047 -25.844 1 92.81 265 ARG B C 1
ATOM 6282 O O . ARG B 1 265 ? 11.32 -22.469 -26.328 1 92.81 265 ARG B O 1
ATOM 6289 N N . GLY B 1 266 ? 10.258 -24.328 -25.594 1 87.44 266 GLY B N 1
ATOM 6290 C CA . GLY B 1 266 ? 11.078 -25.281 -26.328 1 87.44 266 GLY B CA 1
ATOM 6291 C C . GLY B 1 266 ? 12.531 -25.281 -25.891 1 87.44 266 GLY B C 1
ATOM 6292 O O . GLY B 1 266 ? 13.43 -25.281 -26.734 1 87.44 266 GLY B O 1
ATOM 6293 N N . PRO B 1 267 ? 12.805 -25.156 -24.656 1 92.56 267 PRO B N 1
ATOM 6294 C CA . PRO B 1 267 ? 14.219 -25.281 -24.281 1 92.56 267 PRO B CA 1
ATOM 6295 C C . PRO B 1 267 ? 14.789 -26.672 -24.547 1 92.56 267 PRO B C 1
ATOM 6297 O O . PRO B 1 267 ? 14.031 -27.641 -24.656 1 92.56 267 PRO B O 1
ATOM 6300 N N . ASP B 1 268 ? 16.156 -26.734 -24.672 1 95.81 268 ASP B N 1
ATOM 6301 C CA . ASP B 1 268 ? 16.844 -28.016 -24.75 1 95.81 268 ASP B CA 1
ATOM 6302 C C . ASP B 1 268 ? 16.688 -28.797 -23.438 1 95.81 268 ASP B C 1
ATOM 6304 O O . ASP B 1 268 ? 17.234 -28.391 -22.406 1 95.81 268 ASP B O 1
ATOM 6308 N N . PRO B 1 269 ? 16.016 -29.859 -23.484 1 97.06 269 PRO B N 1
ATOM 6309 C CA . PRO B 1 269 ? 15.789 -30.609 -22.25 1 97.06 269 PRO B CA 1
ATOM 6310 C C . PRO B 1 269 ? 17.094 -31.062 -21.594 1 97.06 269 PRO B C 1
ATOM 6312 O O . PRO B 1 269 ? 17.141 -31.234 -20.375 1 97.06 269 PRO B O 1
ATOM 6315 N N . SER B 1 270 ? 18.125 -31.25 -22.344 1 96.94 270 SER B N 1
ATOM 6316 C CA . SER B 1 270 ? 19.391 -31.734 -21.812 1 96.94 270 SER B CA 1
ATOM 6317 C C . SER B 1 270 ? 20.031 -30.703 -20.875 1 96.94 270 SER B C 1
ATOM 6319 O O . SER B 1 270 ? 20.938 -31.031 -20.109 1 96.94 270 SER B O 1
ATOM 6321 N N . LEU B 1 271 ? 19.531 -29.516 -20.875 1 98.25 271 LEU B N 1
ATOM 6322 C CA . LEU B 1 271 ? 20.062 -28.453 -20.031 1 98.25 271 LEU B CA 1
ATOM 6323 C C . LEU B 1 271 ? 19.141 -28.156 -18.859 1 98.25 271 LEU B C 1
ATOM 6325 O O . LEU B 1 271 ? 19.391 -27.234 -18.078 1 98.25 271 LEU B O 1
ATOM 6329 N N . ALA B 1 272 ? 18.078 -28.953 -18.75 1 98.69 272 ALA B N 1
ATOM 6330 C CA . ALA B 1 272 ? 17.047 -28.641 -17.781 1 98.69 272 ALA B CA 1
ATOM 6331 C C . ALA B 1 272 ? 17 -29.703 -16.672 1 98.69 272 ALA B C 1
ATOM 6333 O O . ALA B 1 272 ? 17.422 -30.844 -16.891 1 98.69 272 ALA B O 1
ATOM 6334 N N . VAL B 1 273 ? 16.609 -29.312 -15.469 1 98.69 273 VAL B N 1
ATOM 6335 C CA . VAL B 1 273 ? 16.266 -30.297 -14.43 1 98.69 273 VAL B CA 1
ATOM 6336 C C . VAL B 1 273 ? 14.844 -30.797 -14.641 1 98.69 273 VAL B C 1
ATOM 6338 O O . VAL B 1 273 ? 13.906 -30 -14.711 1 98.69 273 VAL B O 1
ATOM 6341 N N . ILE B 1 274 ? 14.664 -32.062 -14.789 1 98.12 274 ILE B N 1
ATOM 6342 C CA . ILE B 1 274 ? 13.367 -32.656 -15.102 1 98.12 274 ILE B CA 1
ATOM 6343 C C . ILE B 1 274 ? 13.07 -33.812 -14.133 1 98.12 274 ILE B C 1
ATOM 6345 O O . ILE B 1 274 ? 13.492 -34.938 -14.352 1 98.12 274 ILE B O 1
ATOM 6349 N N . PRO B 1 275 ? 12.344 -33.5 -13.062 1 96.38 275 PRO B N 1
ATOM 6350 C CA . PRO B 1 275 ? 11.914 -34.594 -12.203 1 96.38 275 PRO B CA 1
ATOM 6351 C C . PRO B 1 275 ? 11.031 -35.625 -12.938 1 96.38 275 PRO B C 1
ATOM 6353 O O . PRO B 1 275 ? 10.094 -35.219 -13.641 1 96.38 275 PRO B O 1
ATOM 6356 N N . HIS B 1 276 ? 11.281 -36.906 -12.766 1 94.69 276 HIS B N 1
ATOM 6357 C CA . HIS B 1 276 ? 10.57 -38 -13.438 1 94.69 276 HIS B CA 1
ATOM 6358 C C . HIS B 1 276 ? 10.734 -37.906 -14.945 1 94.69 276 HIS B C 1
ATOM 6360 O O . HIS B 1 276 ? 11.82 -38.156 -15.477 1 94.69 276 HIS B O 1
ATOM 6366 N N . ASN B 1 277 ? 9.773 -37.344 -15.625 1 94.75 277 ASN B N 1
ATOM 6367 C CA . ASN B 1 277 ? 9.883 -37.125 -17.062 1 94.75 277 ASN B CA 1
ATOM 6368 C C . ASN B 1 277 ? 9.211 -35.812 -17.469 1 94.75 277 ASN B C 1
ATOM 6370 O O . ASN B 1 277 ? 8.648 -35.094 -16.625 1 94.75 277 ASN B O 1
ATOM 6374 N N . GLU B 1 278 ? 9.312 -35.5 -18.734 1 95.56 278 GLU B N 1
ATOM 6375 C CA . GLU B 1 278 ? 8.875 -34.219 -19.25 1 95.56 278 GLU B CA 1
ATOM 6376 C C . GLU B 1 278 ? 7.379 -34 -19.031 1 95.56 278 GLU B C 1
ATOM 6378 O O . GLU B 1 278 ? 6.934 -32.906 -18.734 1 95.56 278 GLU B O 1
ATOM 6383 N N . SER B 1 279 ? 6.586 -35.031 -19.188 1 94.62 279 SER B N 1
ATOM 6384 C CA . SER B 1 279 ? 5.133 -34.938 -19.094 1 94.62 279 SER B CA 1
ATOM 6385 C C . SER B 1 279 ? 4.684 -34.844 -17.641 1 94.62 279 SER B C 1
ATOM 6387 O O . SER B 1 279 ? 3.906 -33.969 -17.281 1 94.62 279 SER B O 1
ATOM 6389 N N . LEU B 1 280 ? 5.238 -35.75 -16.797 1 94.19 280 LEU B N 1
ATOM 6390 C CA . LEU B 1 280 ? 4.84 -35.781 -15.391 1 94.19 280 LEU B CA 1
ATOM 6391 C C . LEU B 1 280 ? 5.27 -34.531 -14.664 1 94.19 280 LEU B C 1
ATOM 6393 O O . LEU B 1 280 ? 4.578 -34.062 -13.758 1 94.19 280 LEU B O 1
ATOM 6397 N N . SER B 1 281 ? 6.387 -33.969 -15.055 1 95.88 281 SER B N 1
ATOM 6398 C CA . SER B 1 281 ? 6.891 -32.75 -14.414 1 95.88 281 SER B CA 1
ATOM 6399 C C . SER B 1 281 ? 6.211 -31.516 -14.969 1 95.88 281 SER B C 1
ATOM 6401 O O . SER B 1 281 ? 6.363 -30.422 -14.414 1 95.88 281 SER B O 1
ATOM 6403 N N . TRP B 1 282 ? 5.52 -31.594 -16.109 1 94.81 282 TRP B N 1
ATOM 6404 C CA . TRP B 1 282 ? 4.898 -30.516 -16.859 1 94.81 282 TRP B CA 1
ATOM 6405 C C . TRP B 1 282 ? 5.949 -29.656 -17.547 1 94.81 282 TRP B C 1
ATOM 6407 O O . TRP B 1 282 ? 5.703 -28.5 -17.875 1 94.81 282 TRP B O 1
ATOM 6417 N N . PHE B 1 283 ? 7.145 -30.203 -17.734 1 96.38 283 PHE B N 1
ATOM 6418 C CA . PHE B 1 283 ? 8.188 -29.5 -18.469 1 96.38 283 PHE B CA 1
ATOM 6419 C C . PHE B 1 283 ? 7.73 -29.156 -19.875 1 96.38 283 PHE B C 1
ATOM 6421 O O . PHE B 1 283 ? 8.039 -28.094 -20.391 1 96.38 283 PHE B O 1
ATOM 6428 N N . ASP B 1 284 ? 6.957 -30.031 -20.469 1 94.06 284 ASP B N 1
ATOM 6429 C CA . ASP B 1 284 ? 6.566 -29.844 -21.875 1 94.06 284 ASP B CA 1
ATOM 6430 C C . ASP B 1 284 ? 5.148 -29.297 -21.969 1 94.06 284 ASP B C 1
ATOM 6432 O O . ASP B 1 284 ? 4.566 -29.25 -23.062 1 94.06 284 ASP B O 1
ATOM 6436 N N . TYR B 1 285 ? 4.559 -28.906 -20.828 1 90.88 285 TYR B N 1
ATOM 6437 C CA . TYR B 1 285 ? 3.203 -28.375 -20.844 1 90.88 285 TYR B CA 1
ATOM 6438 C C . TYR B 1 285 ? 3.166 -27 -21.5 1 90.88 285 TYR B C 1
ATOM 6440 O O . TYR B 1 285 ? 3.957 -26.109 -21.156 1 90.88 285 TYR B O 1
ATOM 6448 N N . ASP B 1 286 ? 2.291 -26.781 -22.391 1 88.69 286 ASP B N 1
ATOM 6449 C CA . ASP B 1 286 ? 2.15 -25.531 -23.125 1 88.69 286 ASP B CA 1
ATOM 6450 C C . ASP B 1 286 ? 0.907 -24.766 -22.672 1 88.69 286 ASP B C 1
ATOM 6452 O O . ASP B 1 286 ? -0.21 -25.281 -22.766 1 88.69 286 ASP B O 1
ATOM 6456 N N . LEU B 1 287 ? 1.083 -23.516 -22.219 1 88.12 287 LEU B N 1
ATOM 6457 C CA . LEU B 1 287 ? -0.023 -22.703 -21.719 1 88.12 287 LEU B CA 1
ATOM 6458 C C . LEU B 1 287 ? -0.697 -21.938 -22.859 1 88.12 287 LEU B C 1
ATOM 6460 O O . LEU B 1 287 ? -1.646 -21.188 -22.625 1 88.12 287 LEU B O 1
ATOM 6464 N N . GLY B 1 288 ? -0.232 -22.078 -24.047 1 86.06 288 GLY B N 1
ATOM 6465 C CA . GLY B 1 288 ? -0.838 -21.422 -25.188 1 86.06 288 GLY B CA 1
ATOM 6466 C C . GLY B 1 288 ? -0.866 -19.906 -25.062 1 86.06 288 GLY B C 1
ATOM 6467 O O . GLY B 1 288 ? 0.161 -19.281 -24.781 1 86.06 288 GLY B O 1
ATOM 6468 N N . ASP B 1 289 ? -2.107 -19.344 -25.156 1 84.31 289 ASP B N 1
ATOM 6469 C CA . ASP B 1 289 ? -2.27 -17.891 -25.141 1 84.31 289 ASP B CA 1
ATOM 6470 C C . ASP B 1 289 ? -2.002 -17.328 -23.75 1 84.31 289 ASP B C 1
ATOM 6472 O O . ASP B 1 289 ? -1.805 -16.109 -23.594 1 84.31 289 ASP B O 1
ATOM 6476 N N . GLU B 1 290 ? -1.997 -18.141 -22.75 1 90.06 290 GLU B N 1
ATOM 6477 C CA . GLU B 1 290 ? -1.72 -17.688 -21.391 1 90.06 290 GLU B CA 1
ATOM 6478 C C . GLU B 1 290 ? -0.222 -17.688 -21.109 1 90.06 290 GLU B C 1
ATOM 6480 O O . GLU B 1 290 ? 0.194 -17.531 -19.953 1 90.06 290 GLU B O 1
ATOM 6485 N N . ALA B 1 291 ? 0.633 -17.859 -22.141 1 92.81 291 ALA B N 1
ATOM 6486 C CA . ALA B 1 291 ? 2.088 -17.953 -22.047 1 92.81 291 ALA B CA 1
ATOM 6487 C C . ALA B 1 291 ? 2.66 -16.766 -21.266 1 92.81 291 ALA B C 1
ATOM 6489 O O . ALA B 1 291 ? 3.551 -16.938 -20.422 1 92.81 291 ALA B O 1
ATOM 6490 N N . PRO B 1 292 ? 2.102 -15.508 -21.438 1 95.62 292 PRO B N 1
ATOM 6491 C CA . PRO B 1 292 ? 2.658 -14.359 -20.703 1 95.62 292 PRO B CA 1
ATOM 6492 C C . PRO B 1 292 ? 2.5 -14.492 -19.188 1 95.62 292 PRO B C 1
ATOM 6494 O O . PRO B 1 292 ? 3.188 -13.805 -18.438 1 95.62 292 PRO B O 1
ATOM 6497 N N . ALA B 1 293 ? 1.661 -15.414 -18.812 1 96 293 ALA B N 1
ATOM 6498 C CA . ALA B 1 293 ? 1.365 -15.555 -17.391 1 96 293 ALA B CA 1
ATOM 6499 C C . ALA B 1 293 ? 2.225 -16.656 -16.766 1 96 293 ALA B C 1
ATOM 6501 O O . ALA B 1 293 ? 2.348 -16.719 -15.539 1 96 293 ALA B O 1
ATOM 6502 N N . GLY B 1 294 ? 2.852 -17.562 -17.672 1 96.62 294 GLY B N 1
ATOM 6503 C CA . GLY B 1 294 ? 3.416 -18.656 -16.891 1 96.62 294 GLY B CA 1
ATOM 6504 C C . GLY B 1 294 ? 4.348 -19.547 -17.672 1 96.62 294 GLY B C 1
ATOM 6505 O O . GLY B 1 294 ? 4.789 -20.594 -17.188 1 96.62 294 GLY B O 1
ATOM 6506 N N . SER B 1 295 ? 4.789 -19.203 -18.891 1 96.38 295 SER B N 1
ATOM 6507 C CA . SER B 1 295 ? 5.395 -20.219 -19.734 1 96.38 295 SER B CA 1
ATOM 6508 C C . SER B 1 295 ? 6.914 -20.062 -19.781 1 96.38 295 SER B C 1
ATOM 6510 O O . SER B 1 295 ? 7.609 -20.891 -20.375 1 96.38 295 SER B O 1
ATOM 6512 N N . ILE B 1 296 ? 7.488 -19.094 -19.141 1 98.56 296 ILE B N 1
ATOM 6513 C CA . ILE B 1 296 ? 8.898 -18.797 -19.328 1 98.56 296 ILE B CA 1
ATOM 6514 C C . ILE B 1 296 ? 9.75 -19.812 -18.562 1 98.56 296 ILE B C 1
ATOM 6516 O O . ILE B 1 296 ? 9.398 -20.203 -17.453 1 98.56 296 ILE B O 1
ATOM 6520 N N . PHE B 1 297 ? 10.852 -20.25 -19.203 1 98.81 297 PHE B N 1
ATOM 6521 C CA . PHE B 1 297 ? 11.945 -21.016 -18.625 1 98.81 297 PHE B CA 1
ATOM 6522 C C . PHE B 1 297 ? 13.133 -20.125 -18.312 1 98.81 297 PHE B C 1
ATOM 6524 O O . PHE B 1 297 ? 13.391 -19.156 -19.016 1 98.81 297 PHE B O 1
ATOM 6531 N N . SER B 1 298 ? 13.859 -20.438 -17.281 1 98.81 298 SER B N 1
ATOM 6532 C CA . SER B 1 298 ? 15.039 -19.641 -16.953 1 98.81 298 SER B CA 1
ATOM 6533 C C . SER B 1 298 ? 15.977 -20.406 -16.016 1 98.81 298 SER B C 1
ATOM 6535 O O . SER B 1 298 ? 15.773 -21.609 -15.781 1 98.81 298 SER B O 1
ATOM 6537 N N . SER B 1 299 ? 17.078 -19.828 -15.641 1 98.81 299 SER B N 1
ATOM 6538 C CA . SER B 1 299 ? 18.062 -20.359 -14.703 1 98.81 299 SER B CA 1
ATOM 6539 C C . SER B 1 299 ? 18.297 -19.375 -13.555 1 98.81 299 SER B C 1
ATOM 6541 O O . SER B 1 299 ? 17.875 -18.234 -13.609 1 98.81 299 SER B O 1
ATOM 6543 N N . ALA B 1 300 ? 18.891 -19.922 -12.508 1 98.44 300 ALA B N 1
ATOM 6544 C CA . ALA B 1 300 ? 19.188 -19.062 -11.367 1 98.44 300 ALA B CA 1
ATOM 6545 C C . ALA B 1 300 ? 20.047 -17.875 -11.781 1 98.44 300 ALA B C 1
ATOM 6547 O O . ALA B 1 300 ? 19.828 -16.75 -11.336 1 98.44 300 ALA B O 1
ATOM 6548 N N . LYS B 1 301 ? 21 -18.109 -12.664 1 98.19 301 LYS B N 1
ATOM 6549 C CA . LYS B 1 301 ? 21.891 -17.047 -13.133 1 98.19 301 LYS B CA 1
ATOM 6550 C C . LYS B 1 301 ? 21.141 -16.016 -13.945 1 98.19 301 LYS B C 1
ATOM 6552 O O . LYS B 1 301 ? 21.312 -14.805 -13.742 1 98.19 301 LYS B O 1
ATOM 6557 N N . ASP B 1 302 ? 20.328 -16.453 -14.906 1 98.62 302 ASP B N 1
ATOM 6558 C CA . ASP B 1 302 ? 19.547 -15.531 -15.727 1 98.62 302 ASP B CA 1
ATOM 6559 C C . ASP B 1 302 ? 18.578 -14.719 -14.859 1 98.62 302 ASP B C 1
ATOM 6561 O O . ASP B 1 302 ? 18.406 -13.516 -15.078 1 98.62 302 ASP B O 1
ATOM 6565 N N . MET B 1 303 ? 17.953 -15.344 -13.906 1 98.44 303 MET B N 1
ATOM 6566 C CA . MET B 1 303 ? 17.031 -14.656 -13.016 1 98.44 303 MET B CA 1
ATOM 6567 C C . MET B 1 303 ? 17.75 -13.609 -12.172 1 98.44 303 MET B C 1
ATOM 6569 O O . MET B 1 303 ? 17.203 -12.531 -11.922 1 98.44 303 MET B O 1
ATOM 6573 N N . ALA B 1 304 ? 18.906 -13.953 -11.688 1 98.38 304 ALA B N 1
ATOM 6574 C CA . ALA B 1 304 ? 19.703 -12.977 -10.953 1 98.38 304 ALA B CA 1
ATOM 6575 C C . ALA B 1 304 ? 20.062 -11.781 -11.836 1 98.38 304 ALA B C 1
ATOM 6577 O O . ALA B 1 304 ? 20.016 -10.641 -11.383 1 98.38 304 ALA B O 1
ATOM 6578 N N . THR B 1 305 ? 20.422 -12.062 -13.094 1 98.44 305 THR B N 1
ATOM 6579 C CA . THR B 1 305 ? 20.734 -11 -14.047 1 98.44 305 THR B CA 1
ATOM 6580 C C . THR B 1 305 ? 19.531 -10.086 -14.25 1 98.44 305 THR B C 1
ATOM 6582 O O . THR B 1 305 ? 19.672 -8.859 -14.273 1 98.44 305 THR B O 1
ATOM 6585 N N . PHE B 1 306 ? 18.391 -10.727 -14.383 1 98.56 306 PHE B N 1
ATOM 6586 C CA . PHE B 1 306 ? 17.156 -9.969 -14.484 1 98.56 306 PHE B CA 1
ATOM 6587 C C . PHE B 1 306 ? 16.938 -9.109 -13.25 1 98.56 306 PHE B C 1
ATOM 6589 O O . PHE B 1 306 ? 16.625 -7.922 -13.359 1 98.56 306 PHE B O 1
ATOM 6596 N N . GLY B 1 307 ? 17.109 -9.656 -12.039 1 98.62 307 GLY B N 1
ATOM 6597 C CA . GLY B 1 307 ? 16.969 -8.906 -10.797 1 98.62 307 GLY B CA 1
ATOM 6598 C C . GLY B 1 307 ? 17.891 -7.703 -10.727 1 98.62 307 GLY B C 1
ATOM 6599 O O . GLY B 1 307 ? 17.469 -6.621 -10.312 1 98.62 307 GLY B O 1
ATOM 6600 N N . ARG B 1 308 ? 19.141 -7.883 -11.195 1 98.25 308 ARG B N 1
ATOM 6601 C CA . ARG B 1 308 ? 20.094 -6.781 -11.242 1 98.25 308 ARG B CA 1
ATOM 6602 C C . ARG B 1 308 ? 19.625 -5.68 -12.18 1 98.25 308 ARG B C 1
ATOM 6604 O O . ARG B 1 308 ? 19.797 -4.496 -11.891 1 98.25 308 ARG B O 1
ATOM 6611 N N . ALA B 1 309 ? 19.047 -6.109 -13.266 1 98.38 309 ALA B N 1
ATOM 6612 C CA . ALA B 1 309 ? 18.578 -5.141 -14.25 1 98.38 309 ALA B CA 1
ATOM 6613 C C . ALA B 1 309 ? 17.453 -4.273 -13.672 1 98.38 309 ALA B C 1
ATOM 6615 O O . ALA B 1 309 ? 17.391 -3.072 -13.938 1 98.38 309 ALA B O 1
ATOM 6616 N N . VAL B 1 310 ? 16.562 -4.883 -12.898 1 98.56 310 VAL B N 1
ATOM 6617 C CA . VAL B 1 310 ? 15.477 -4.129 -12.266 1 98.56 310 VAL B CA 1
ATOM 6618 C C . VAL B 1 310 ? 16.062 -3.156 -11.242 1 98.56 310 VAL B C 1
ATOM 6620 O O . VAL B 1 310 ? 15.75 -1.964 -11.258 1 98.56 310 VAL B O 1
ATOM 6623 N N . LEU B 1 311 ? 16.984 -3.615 -10.391 1 98.44 311 LEU B N 1
ATOM 6624 C CA . LEU B 1 311 ? 17.531 -2.832 -9.289 1 98.44 311 LEU B CA 1
ATOM 6625 C C . LEU B 1 311 ? 18.375 -1.672 -9.812 1 98.44 311 LEU B C 1
ATOM 6627 O O . LEU B 1 311 ? 18.406 -0.598 -9.203 1 98.44 311 LEU B O 1
ATOM 6631 N N . SER B 1 312 ? 18.969 -1.876 -10.984 1 97.19 312 SER B N 1
ATOM 6632 C CA . SER B 1 312 ? 19.859 -0.858 -11.523 1 97.19 312 SER B CA 1
ATOM 6633 C C . SER B 1 312 ? 19.156 -0.001 -12.57 1 97.19 312 SER B C 1
ATOM 6635 O O . SER B 1 312 ? 19.75 0.924 -13.125 1 97.19 312 SER B O 1
ATOM 6637 N N . SER B 1 313 ? 17.984 -0.301 -12.891 1 96.25 313 SER B N 1
ATOM 6638 C CA . SER B 1 313 ? 17.219 0.41 -13.914 1 96.25 313 SER B CA 1
ATOM 6639 C C . SER B 1 313 ? 17.969 0.437 -15.242 1 96.25 313 SER B C 1
ATOM 6641 O O . SER B 1 313 ? 18.047 1.479 -15.898 1 96.25 313 SER B O 1
ATOM 6643 N N . THR B 1 314 ? 18.609 -0.571 -15.695 1 92.88 314 THR B N 1
ATOM 6644 C CA . THR B 1 314 ? 19.422 -0.642 -16.906 1 92.88 314 THR B CA 1
ATOM 6645 C C . THR B 1 314 ? 18.547 -0.524 -18.156 1 92.88 314 THR B C 1
ATOM 6647 O O . THR B 1 314 ? 18.922 0.127 -19.125 1 92.88 314 THR B O 1
ATOM 6650 N N . LEU B 1 315 ? 17.281 -1.074 -18.234 1 96.06 315 LEU B N 1
ATOM 6651 C CA . LEU B 1 315 ? 16.438 -1.094 -19.422 1 96.06 315 LEU B CA 1
ATOM 6652 C C . LEU B 1 315 ? 15.18 -0.25 -19.203 1 96.06 315 LEU B C 1
ATOM 6654 O O . LEU B 1 315 ? 14.344 -0.124 -20.094 1 96.06 315 LEU B O 1
ATOM 6658 N N . VAL B 1 316 ? 15.094 0.35 -18.094 1 97.44 316 VAL B N 1
ATOM 6659 C CA . VAL B 1 316 ? 13.914 1.118 -17.688 1 97.44 316 VAL B CA 1
ATOM 6660 C C . VAL B 1 316 ? 14.352 2.412 -17.016 1 97.44 316 VAL B C 1
ATOM 6662 O O . VAL B 1 316 ? 15.328 2.426 -16.25 1 97.44 316 VAL B O 1
ATOM 6665 N N . ASP B 1 317 ? 13.719 3.561 -17.312 1 95.38 317 ASP B N 1
ATOM 6666 C CA . ASP B 1 317 ? 13.992 4.82 -16.625 1 95.38 317 ASP B CA 1
ATOM 6667 C C . ASP B 1 317 ? 13.898 4.652 -15.109 1 95.38 317 ASP B C 1
ATOM 6669 O O . ASP B 1 317 ? 12.977 4.012 -14.602 1 95.38 317 ASP B O 1
ATOM 6673 N N . PRO B 1 318 ? 14.891 5.211 -14.422 1 95.31 318 PRO B N 1
ATOM 6674 C CA . PRO B 1 318 ? 14.906 5.027 -12.969 1 95.31 318 PRO B CA 1
ATOM 6675 C C . PRO B 1 318 ? 13.625 5.508 -12.297 1 95.31 318 PRO B C 1
ATOM 6677 O O . PRO B 1 318 ? 13.172 4.902 -11.328 1 95.31 318 PRO B O 1
ATOM 6680 N N . ALA B 1 319 ? 13.023 6.598 -12.734 1 95.25 319 ALA B N 1
ATOM 6681 C CA . ALA B 1 319 ? 11.781 7.086 -12.148 1 95.25 319 ALA B CA 1
ATOM 6682 C C . ALA B 1 319 ? 10.656 6.07 -12.328 1 95.25 319 ALA B C 1
ATOM 6684 O O . ALA B 1 319 ? 9.852 5.859 -11.422 1 95.25 319 ALA B O 1
ATOM 6685 N N . VAL B 1 320 ? 10.625 5.414 -13.5 1 96.62 320 VAL B N 1
ATOM 6686 C CA . VAL B 1 320 ? 9.609 4.402 -13.805 1 96.62 320 VAL B CA 1
ATOM 6687 C C . VAL B 1 320 ? 9.828 3.182 -12.906 1 96.62 320 VAL B C 1
ATOM 6689 O O . VAL B 1 320 ? 8.867 2.613 -12.383 1 96.62 320 VAL B O 1
ATOM 6692 N N . THR B 1 321 ? 11.062 2.775 -12.719 1 97.94 321 THR B N 1
ATOM 6693 C CA . THR B 1 321 ? 11.375 1.648 -11.844 1 97.94 321 THR B CA 1
ATOM 6694 C C . THR B 1 321 ? 10.906 1.927 -10.422 1 97.94 321 THR B C 1
ATOM 6696 O O . THR B 1 321 ? 10.281 1.071 -9.789 1 97.94 321 THR B O 1
ATOM 6699 N N . ARG B 1 322 ? 11.148 3.143 -9.922 1 97.12 322 ARG B N 1
ATOM 6700 C CA . ARG B 1 322 ? 10.734 3.479 -8.562 1 97.12 322 ARG B CA 1
ATOM 6701 C C . ARG B 1 322 ? 9.219 3.475 -8.438 1 97.12 322 ARG B C 1
ATOM 6703 O O . ARG B 1 322 ? 8.672 3.008 -7.434 1 97.12 322 ARG B O 1
ATOM 6710 N N . ARG B 1 323 ? 8.508 3.951 -9.469 1 97.06 323 ARG B N 1
ATOM 6711 C CA . ARG B 1 323 ? 7.047 3.934 -9.461 1 97.06 323 ARG B CA 1
ATOM 6712 C C . ARG B 1 323 ? 6.52 2.502 -9.445 1 97.06 323 ARG B C 1
ATOM 6714 O O . ARG B 1 323 ? 5.473 2.227 -8.859 1 97.06 323 ARG B O 1
ATOM 6721 N N . TRP B 1 324 ? 7.285 1.678 -10.125 1 97.94 324 TRP B N 1
ATOM 6722 C CA . TRP B 1 324 ? 6.875 0.283 -10.258 1 97.94 324 TRP B CA 1
ATOM 6723 C C . TRP B 1 324 ? 7.09 -0.471 -8.945 1 97.94 324 TRP B C 1
ATOM 6725 O O . TRP B 1 324 ? 6.297 -1.346 -8.594 1 97.94 324 TRP B O 1
ATOM 6735 N N . LEU B 1 325 ? 8.109 -0.125 -8.195 1 98.38 325 LEU B N 1
ATOM 6736 C CA . LEU B 1 325 ? 8.445 -0.765 -6.926 1 98.38 325 LEU B CA 1
ATOM 6737 C C . LEU B 1 325 ? 7.672 -0.123 -5.777 1 98.38 325 LEU B C 1
ATOM 6739 O O . LEU B 1 325 ? 8.273 0.449 -4.867 1 98.38 325 LEU B O 1
ATOM 6743 N N . LYS B 1 326 ? 6.352 -0.221 -5.836 1 97.88 326 LYS B N 1
ATOM 6744 C CA . LYS B 1 326 ? 5.41 0.323 -4.863 1 97.88 326 LYS B CA 1
ATOM 6745 C C . LYS B 1 326 ? 4.223 -0.614 -4.664 1 97.88 326 LYS B C 1
ATOM 6747 O O . LYS B 1 326 ? 3.875 -1.385 -5.559 1 97.88 326 LYS B O 1
ATOM 6752 N N . PRO B 1 327 ? 3.561 -0.536 -3.49 1 98.44 327 PRO B N 1
ATOM 6753 C CA . PRO B 1 327 ? 2.287 -1.242 -3.328 1 98.44 327 PRO B CA 1
ATOM 6754 C C . PRO B 1 327 ? 1.139 -0.566 -4.074 1 98.44 327 PRO B C 1
ATOM 6756 O O . PRO B 1 327 ? 1.187 0.64 -4.324 1 98.44 327 PRO B O 1
ATOM 6759 N N . ILE B 1 328 ? 0.164 -1.389 -4.402 1 97.88 328 ILE B N 1
ATOM 6760 C CA . ILE B 1 328 ? -1.045 -0.854 -5.02 1 97.88 328 ILE B CA 1
ATOM 6761 C C . ILE B 1 328 ? -2.27 -1.287 -4.219 1 97.88 328 ILE B C 1
ATOM 6763 O O . ILE B 1 328 ? -3.322 -0.648 -4.289 1 97.88 328 ILE B O 1
ATOM 6767 N N . ALA B 1 329 ? -2.08 -2.32 -3.424 1 98.38 329 ALA B N 1
ATOM 6768 C CA . ALA B 1 329 ? -3.166 -2.801 -2.574 1 98.38 329 ALA B CA 1
ATOM 6769 C C . ALA B 1 329 ? -2.623 -3.502 -1.333 1 98.38 329 ALA B C 1
ATOM 6771 O O . ALA B 1 329 ? -1.532 -4.074 -1.363 1 98.38 329 ALA B O 1
ATOM 6772 N N . HIS B 1 330 ? -3.412 -3.404 -0.305 1 98.31 330 HIS B N 1
ATOM 6773 C CA . HIS B 1 330 ? -3.168 -4.227 0.874 1 98.31 330 HIS B CA 1
ATOM 6774 C C . HIS B 1 330 ? -3.818 -5.602 0.732 1 98.31 330 HIS B C 1
ATOM 6776 O O . HIS B 1 330 ? -4.637 -5.812 -0.164 1 98.31 330 HIS B O 1
ATOM 6782 N N . THR B 1 331 ? -3.354 -6.527 1.496 1 97.19 331 THR B N 1
ATOM 6783 C CA . THR B 1 331 ? -4.02 -7.805 1.728 1 97.19 331 THR B CA 1
ATOM 6784 C C . THR B 1 331 ? -4.469 -7.926 3.182 1 97.19 331 THR B C 1
ATOM 6786 O O . THR B 1 331 ? -4.332 -6.977 3.959 1 97.19 331 THR B O 1
ATOM 6789 N N . SER B 1 332 ? -5.039 -9.086 3.504 1 94.94 332 SER B N 1
ATOM 6790 C CA . SER B 1 332 ? -5.488 -9.258 4.883 1 94.94 332 SER B CA 1
ATOM 6791 C C . SER B 1 332 ? -4.305 -9.453 5.824 1 94.94 332 SER B C 1
ATOM 6793 O O . SER B 1 332 ? -4.457 -9.367 7.047 1 94.94 332 SER B O 1
ATOM 6795 N N . SER B 1 333 ? -3.123 -9.711 5.289 1 94.19 333 SER B N 1
ATOM 6796 C CA . SER B 1 333 ? -1.897 -9.789 6.078 1 94.19 333 SER B CA 1
ATOM 6797 C C . SER B 1 333 ? -1.199 -8.438 6.148 1 94.19 333 SER B C 1
ATOM 6799 O O . SER B 1 333 ? -0.942 -7.812 5.117 1 94.19 333 SER B O 1
ATOM 6801 N N . LEU B 1 334 ? -0.856 -8.031 7.344 1 93.75 334 LEU B N 1
ATOM 6802 C CA . LEU B 1 334 ? -0.232 -6.734 7.555 1 93.75 334 LEU B CA 1
ATOM 6803 C C . LEU B 1 334 ? 1.129 -6.664 6.867 1 93.75 334 LEU B C 1
ATOM 6805 O O . LEU B 1 334 ? 1.545 -5.598 6.41 1 93.75 334 LEU B O 1
ATOM 6809 N N . GLN B 1 335 ? 1.839 -7.801 6.754 1 96.19 335 GLN B N 1
ATOM 6810 C CA . GLN B 1 335 ? 3.193 -7.82 6.211 1 96.19 335 GLN B CA 1
ATOM 6811 C C . GLN B 1 335 ? 3.197 -8.312 4.766 1 96.19 335 GLN B C 1
ATOM 6813 O O . GLN B 1 335 ? 4.195 -8.859 4.293 1 96.19 335 GLN B O 1
ATOM 6818 N N . HIS B 1 336 ? 2.068 -8.211 4.105 1 97 336 HIS B N 1
ATOM 6819 C CA . HIS B 1 336 ? 1.949 -8.664 2.723 1 97 336 HIS B CA 1
ATOM 6820 C C . HIS B 1 336 ? 1.054 -7.727 1.915 1 97 336 HIS B C 1
ATOM 6822 O O . HIS B 1 336 ? -0.112 -7.527 2.262 1 97 336 HIS B O 1
ATOM 6828 N N . SER B 1 337 ? 1.597 -7.102 0.887 1 98.5 337 SER B N 1
ATOM 6829 C CA . SER B 1 337 ? 0.869 -6.211 -0.013 1 98.5 337 SER B CA 1
ATOM 6830 C C . SER B 1 337 ? 1.087 -6.605 -1.471 1 98.5 337 SER B C 1
ATOM 6832 O O . SER B 1 337 ? 1.927 -7.453 -1.772 1 98.5 337 SER B O 1
ATOM 6834 N N . VAL B 1 338 ? 0.29 -6.031 -2.303 1 98.69 338 VAL B N 1
ATOM 6835 C CA . VAL B 1 338 ? 0.31 -6.363 -3.725 1 98.69 338 VAL B CA 1
ATOM 6836 C C . VAL B 1 338 ? 0.758 -5.148 -4.531 1 98.69 338 VAL B C 1
ATOM 6838 O O . VAL B 1 338 ? 0.298 -4.027 -4.289 1 98.69 338 VAL B O 1
ATOM 6841 N N . GLY B 1 339 ? 1.764 -5.332 -5.418 1 98.56 339 GLY B N 1
ATOM 6842 C CA . GLY B 1 339 ? 2.119 -4.383 -6.461 1 98.56 339 GLY B CA 1
ATOM 6843 C C . GLY B 1 339 ? 1.719 -4.848 -7.848 1 98.56 339 GLY B C 1
ATOM 6844 O O . GLY B 1 339 ? 0.665 -5.461 -8.023 1 98.56 339 GLY B O 1
ATOM 6845 N N . ALA B 1 340 ? 2.553 -4.52 -8.883 1 98.5 340 ALA B N 1
ATOM 6846 C CA . ALA B 1 340 ? 2.23 -4.902 -10.25 1 98.5 340 ALA B CA 1
ATOM 6847 C C . ALA B 1 340 ? 3.307 -5.816 -10.836 1 98.5 340 ALA B C 1
ATOM 6849 O O . ALA B 1 340 ? 4.293 -5.34 -11.406 1 98.5 340 ALA B O 1
ATOM 6850 N N . PRO B 1 341 ? 3.311 -7.137 -10.836 1 98.5 341 PRO B N 1
ATOM 6851 C CA . PRO B 1 341 ? 2.482 -7.816 -9.836 1 98.5 341 PRO B CA 1
ATOM 6852 C C . PRO B 1 341 ? 3.277 -8.25 -8.609 1 98.5 341 PRO B C 1
ATOM 6854 O O . PRO B 1 341 ? 3.15 -9.391 -8.156 1 98.5 341 PRO B O 1
ATOM 6857 N N . TRP B 1 342 ? 4.051 -7.375 -8.086 1 98.81 342 TRP B N 1
ATOM 6858 C CA . TRP B 1 342 ? 4.867 -7.676 -6.914 1 98.81 342 TRP B CA 1
ATOM 6859 C C . TRP B 1 342 ? 4.016 -8.242 -5.781 1 98.81 342 TRP B C 1
ATOM 6861 O O . TRP B 1 342 ? 2.896 -7.773 -5.551 1 98.81 342 TRP B O 1
ATOM 6871 N N . GLU B 1 343 ? 4.535 -9.305 -5.207 1 98.75 343 GLU B N 1
ATOM 6872 C CA . GLU B 1 343 ? 4.125 -9.758 -3.881 1 98.75 343 GLU B CA 1
ATOM 6873 C C . GLU B 1 343 ? 5.07 -9.242 -2.803 1 98.75 343 GLU B C 1
ATOM 6875 O O . GLU B 1 343 ? 6.117 -9.844 -2.545 1 98.75 343 GLU B O 1
ATOM 6880 N N . ILE B 1 344 ? 4.645 -8.172 -2.168 1 98.81 344 ILE B N 1
ATOM 6881 C CA . ILE B 1 344 ? 5.543 -7.398 -1.318 1 98.81 344 ILE B CA 1
ATOM 6882 C C . ILE B 1 344 ? 5.453 -7.898 0.122 1 98.81 344 ILE B C 1
ATOM 6884 O O . ILE B 1 344 ? 4.375 -7.883 0.724 1 98.81 344 ILE B O 1
ATOM 6888 N N . TYR B 1 345 ? 6.582 -8.344 0.659 1 98.5 345 TYR B N 1
ATOM 6889 C CA . TYR B 1 345 ? 6.648 -8.812 2.037 1 98.5 345 TYR B CA 1
ATOM 6890 C C . TYR B 1 345 ? 7.52 -7.895 2.887 1 98.5 345 TYR B C 1
ATOM 6892 O O . TYR B 1 345 ? 8.641 -7.562 2.498 1 98.5 345 TYR B O 1
ATOM 6900 N N . SER B 1 346 ? 7 -7.473 4.023 1 97.44 346 SER B N 1
ATOM 6901 C CA . SER B 1 346 ? 7.742 -6.621 4.949 1 97.44 346 SER B CA 1
ATOM 6902 C C . SER B 1 346 ? 8.414 -7.445 6.047 1 97.44 346 SER B C 1
ATOM 6904 O O . SER B 1 346 ? 7.73 -8.109 6.832 1 97.44 346 SER B O 1
ATOM 6906 N N . PHE B 1 347 ? 9.688 -7.422 6.012 1 96.81 347 PHE B N 1
ATOM 6907 C CA . PHE B 1 347 ? 10.477 -8.023 7.082 1 96.81 347 PHE B CA 1
ATOM 6908 C C . PHE B 1 347 ? 10.812 -6.996 8.156 1 96.81 347 PHE B C 1
ATOM 6910 O O . PHE B 1 347 ? 11.094 -5.836 7.844 1 96.81 347 PHE B O 1
ATOM 6917 N N . LEU B 1 348 ? 10.867 -7.375 9.422 1 93.81 348 LEU B N 1
ATOM 6918 C CA . LEU B 1 348 ? 10.938 -6.391 10.5 1 93.81 348 LEU B CA 1
ATOM 6919 C C . LEU B 1 348 ? 12.281 -6.484 11.227 1 93.81 348 LEU B C 1
ATOM 6921 O O . LEU B 1 348 ? 12.578 -5.66 12.094 1 93.81 348 LEU B O 1
ATOM 6925 N N . THR B 1 349 ? 13.047 -7.43 10.875 1 92.88 349 THR B N 1
ATOM 6926 C CA . THR B 1 349 ? 14.359 -7.602 11.484 1 92.88 349 THR B CA 1
ATOM 6927 C C . THR B 1 349 ? 15.461 -7.504 10.43 1 92.88 349 THR B C 1
ATOM 6929 O O . THR B 1 349 ? 15.422 -8.211 9.422 1 92.88 349 THR B O 1
ATOM 6932 N N . PRO B 1 350 ? 16.422 -6.73 10.648 1 93 350 PRO B N 1
ATOM 6933 C CA . PRO B 1 350 ? 16.719 -5.918 11.82 1 93 350 PRO B CA 1
ATOM 6934 C C . PRO B 1 350 ? 15.898 -4.633 11.883 1 93 350 PRO B C 1
ATOM 6936 O O . PRO B 1 350 ? 15.875 -3.957 12.914 1 93 350 PRO B O 1
ATOM 6939 N N . ARG B 1 351 ? 15.328 -4.219 10.867 1 93.56 351 ARG B N 1
ATOM 6940 C CA . ARG B 1 351 ? 14.398 -3.115 10.672 1 93.56 351 ARG B CA 1
ATOM 6941 C C . ARG B 1 351 ? 13.383 -3.443 9.586 1 93.56 351 ARG B C 1
ATOM 6943 O O . ARG B 1 351 ? 13.523 -4.445 8.875 1 93.56 351 ARG B O 1
ATOM 6950 N N . ARG B 1 352 ? 12.43 -2.602 9.461 1 94.88 352 ARG B N 1
ATOM 6951 C CA . ARG B 1 352 ? 11.461 -2.883 8.406 1 94.88 352 ARG B CA 1
ATOM 6952 C C . ARG B 1 352 ? 12.094 -2.752 7.027 1 94.88 352 ARG B C 1
ATOM 6954 O O . ARG B 1 352 ? 12.688 -1.721 6.703 1 94.88 352 ARG B O 1
ATOM 6961 N N . VAL B 1 353 ? 12.062 -3.764 6.277 1 97.44 353 VAL B N 1
ATOM 6962 C CA . VAL B 1 353 ? 12.477 -3.805 4.879 1 97.44 353 VAL B CA 1
ATOM 6963 C C . VAL B 1 353 ? 11.391 -4.473 4.039 1 97.44 353 VAL B C 1
ATOM 6965 O O . VAL B 1 353 ? 10.898 -5.551 4.387 1 97.44 353 VAL B O 1
ATOM 6968 N N . ASP B 1 354 ? 10.945 -3.791 3.043 1 98.31 354 ASP B N 1
ATOM 6969 C CA . ASP B 1 354 ? 10.023 -4.387 2.078 1 98.31 354 ASP B CA 1
ATOM 6970 C C . ASP B 1 354 ? 10.781 -5.152 0.999 1 98.31 354 ASP B C 1
ATOM 6972 O O . ASP B 1 354 ? 11.594 -4.574 0.272 1 98.31 354 ASP B O 1
ATOM 6976 N N . LEU B 1 355 ? 10.508 -6.426 0.88 1 98.81 355 LEU B N 1
ATOM 6977 C CA . LEU B 1 355 ? 10.992 -7.219 -0.247 1 98.81 355 LEU B CA 1
ATOM 6978 C C . LEU B 1 355 ? 9.953 -7.262 -1.364 1 98.81 355 LEU B C 1
ATOM 6980 O O . LEU B 1 355 ? 8.789 -7.594 -1.124 1 98.81 355 LEU B O 1
ATOM 6984 N N . TYR B 1 356 ? 10.391 -6.863 -2.512 1 98.88 356 TYR B N 1
ATOM 6985 C CA . TYR B 1 356 ? 9.57 -7.02 -3.705 1 98.88 356 TYR B CA 1
ATOM 6986 C C . TYR B 1 356 ? 9.805 -8.383 -4.352 1 98.88 356 TYR B C 1
ATOM 6988 O O . TYR B 1 356 ? 10.859 -8.617 -4.949 1 98.88 356 TYR B O 1
ATOM 6996 N N . THR B 1 357 ? 8.773 -9.242 -4.223 1 98.88 357 THR B N 1
ATOM 6997 C CA . THR B 1 357 ? 8.938 -10.633 -4.613 1 98.88 357 THR B CA 1
ATOM 6998 C C . THR B 1 357 ? 7.91 -11.031 -5.668 1 98.88 357 THR B C 1
ATOM 7000 O O . THR B 1 357 ? 6.941 -10.297 -5.902 1 98.88 357 THR B O 1
ATOM 7003 N N . LYS B 1 358 ? 8.188 -12.047 -6.32 1 98.88 358 LYS B N 1
ATOM 7004 C CA . LYS B 1 358 ? 7.234 -12.773 -7.16 1 98.88 358 LYS B CA 1
ATOM 7005 C C . LYS B 1 358 ? 7.516 -14.273 -7.148 1 98.88 358 LYS B C 1
ATOM 7007 O O . LYS B 1 358 ? 8.648 -14.695 -7.387 1 98.88 358 LYS B O 1
ATOM 7012 N N . ALA B 1 359 ? 6.512 -15.008 -6.855 1 98.44 359 ALA B N 1
ATOM 7013 C CA . ALA B 1 359 ? 6.609 -16.469 -6.895 1 98.44 359 ALA B CA 1
ATOM 7014 C C . ALA B 1 359 ? 6.039 -17.016 -8.195 1 98.44 359 ALA B C 1
ATOM 7016 O O . ALA B 1 359 ? 5.285 -16.328 -8.898 1 98.44 359 ALA B O 1
ATOM 7017 N N . GLY B 1 360 ? 6.484 -18.172 -8.562 1 98.38 360 GLY B N 1
ATOM 7018 C CA . GLY B 1 360 ? 5.965 -18.891 -9.719 1 98.38 360 GLY B CA 1
ATOM 7019 C C . GLY B 1 360 ? 5.863 -20.391 -9.492 1 98.38 360 GLY B C 1
ATOM 7020 O O . GLY B 1 360 ? 6.781 -21 -8.945 1 98.38 360 GLY B O 1
ATOM 7021 N N . ASP B 1 361 ? 4.73 -20.969 -9.883 1 97.19 361 ASP B N 1
ATOM 7022 C CA . ASP B 1 361 ? 4.477 -22.391 -9.773 1 97.19 361 ASP B CA 1
ATOM 7023 C C . ASP B 1 361 ? 3.883 -22.953 -11.062 1 97.19 361 ASP B C 1
ATOM 7025 O O . ASP B 1 361 ? 3.059 -22.297 -11.703 1 97.19 361 ASP B O 1
ATOM 7029 N N . ILE B 1 362 ? 4.371 -24.094 -11.438 1 96.06 362 ILE B N 1
ATOM 7030 C CA . ILE B 1 362 ? 3.797 -24.844 -12.547 1 96.06 362 ILE B CA 1
ATOM 7031 C C . ILE B 1 362 ? 4.277 -26.297 -12.484 1 96.06 362 ILE B C 1
ATOM 7033 O O . ILE B 1 362 ? 5.477 -26.562 -12.562 1 96.06 362 ILE B O 1
ATOM 7037 N N . GLY B 1 363 ? 3.328 -27.203 -12.336 1 95 363 GLY B N 1
ATOM 7038 C CA . GLY B 1 363 ? 3.691 -28.609 -12.195 1 95 363 GLY B CA 1
ATOM 7039 C C . GLY B 1 363 ? 4.566 -28.875 -10.984 1 95 363 GLY B C 1
ATOM 7040 O O . GLY B 1 363 ? 4.219 -28.5 -9.867 1 95 363 GLY B O 1
ATOM 7041 N N . LEU B 1 364 ? 5.738 -29.516 -11.289 1 97.5 364 LEU B N 1
ATOM 7042 C CA . LEU B 1 364 ? 6.648 -29.875 -10.211 1 97.5 364 LEU B CA 1
ATOM 7043 C C . LEU B 1 364 ? 7.719 -28.797 -10.023 1 97.5 364 LEU B C 1
ATOM 7045 O O . LEU B 1 364 ? 8.758 -29.047 -9.414 1 97.5 364 LEU B O 1
ATOM 7049 N N . TYR B 1 365 ? 7.484 -27.609 -10.609 1 98.38 365 TYR B N 1
ATOM 7050 C CA . TYR B 1 365 ? 8.438 -26.516 -10.508 1 98.38 365 TYR B CA 1
ATOM 7051 C C . TYR B 1 365 ? 7.883 -25.375 -9.656 1 98.38 365 TYR B C 1
ATOM 7053 O O . TYR B 1 365 ? 6.691 -25.078 -9.727 1 98.38 365 TYR B O 1
ATOM 7061 N N . SER B 1 366 ? 8.656 -24.766 -8.828 1 98.62 366 SER B N 1
ATOM 7062 C CA . SER B 1 366 ? 8.375 -23.562 -8.062 1 98.62 366 SER B CA 1
ATOM 7063 C C . SER B 1 366 ? 9.586 -22.641 -8.023 1 98.62 366 SER B C 1
ATOM 7065 O O . SER B 1 366 ? 10.727 -23.094 -7.973 1 98.62 366 SER B O 1
ATOM 7067 N N . SER B 1 367 ? 9.336 -21.375 -8.109 1 98.81 367 SER B N 1
ATOM 7068 C CA . SER B 1 367 ? 10.414 -20.391 -8.148 1 98.81 367 SER B CA 1
ATOM 7069 C C . SER B 1 367 ? 10.031 -19.125 -7.391 1 98.81 367 SER B C 1
ATOM 7071 O O . SER B 1 367 ? 8.852 -18.906 -7.094 1 98.81 367 SER B O 1
ATOM 7073 N N . SER B 1 368 ? 11.023 -18.359 -7 1 98.75 368 SER B N 1
ATOM 7074 C CA . SER B 1 368 ? 10.82 -17.062 -6.375 1 98.75 368 SER B CA 1
ATOM 7075 C C . SER B 1 368 ? 11.992 -16.125 -6.656 1 98.75 368 SER B C 1
ATOM 7077 O O . SER B 1 368 ? 13.141 -16.562 -6.73 1 98.75 368 SER B O 1
ATOM 7079 N N . ILE B 1 369 ? 11.703 -14.938 -6.91 1 98.88 369 ILE B N 1
ATOM 7080 C CA . ILE B 1 369 ? 12.688 -13.859 -6.918 1 98.88 369 ILE B CA 1
ATOM 7081 C C . ILE B 1 369 ? 12.312 -12.805 -5.871 1 98.88 369 ILE B C 1
ATOM 7083 O O . ILE B 1 369 ? 11.133 -12.523 -5.664 1 98.88 369 ILE B O 1
ATOM 7087 N N . ALA B 1 370 ? 13.281 -12.258 -5.172 1 98.88 370 ALA B N 1
ATOM 7088 C CA . ALA B 1 370 ? 13.094 -11.211 -4.172 1 98.88 370 ALA B CA 1
ATOM 7089 C C . ALA B 1 370 ? 14.117 -10.094 -4.34 1 98.88 370 ALA B C 1
ATOM 7091 O O . ALA B 1 370 ? 15.305 -10.352 -4.5 1 98.88 370 ALA B O 1
ATOM 7092 N N . LEU B 1 371 ? 13.633 -8.875 -4.352 1 98.88 371 LEU B N 1
ATOM 7093 C CA . LEU B 1 371 ? 14.492 -7.703 -4.496 1 98.88 371 LEU B CA 1
ATOM 7094 C C . LEU B 1 371 ? 14.375 -6.793 -3.279 1 98.88 371 LEU B C 1
ATOM 7096 O O . LEU B 1 371 ? 13.266 -6.516 -2.809 1 98.88 371 LEU B O 1
ATOM 7100 N N . SER B 1 372 ? 15.484 -6.363 -2.746 1 98.81 372 SER B N 1
ATOM 7101 C CA . SER B 1 372 ? 15.562 -5.312 -1.735 1 98.81 372 SER B CA 1
ATOM 7102 C C . SER B 1 372 ? 16.156 -4.031 -2.316 1 98.81 372 SER B C 1
ATOM 7104 O O . SER B 1 372 ? 17.359 -3.83 -2.293 1 98.81 372 SER B O 1
ATOM 7106 N N . PRO B 1 373 ? 15.289 -3.166 -2.721 1 98.44 373 PRO B N 1
ATOM 7107 C CA . PRO B 1 373 ? 15.828 -1.893 -3.207 1 98.44 373 PRO B CA 1
A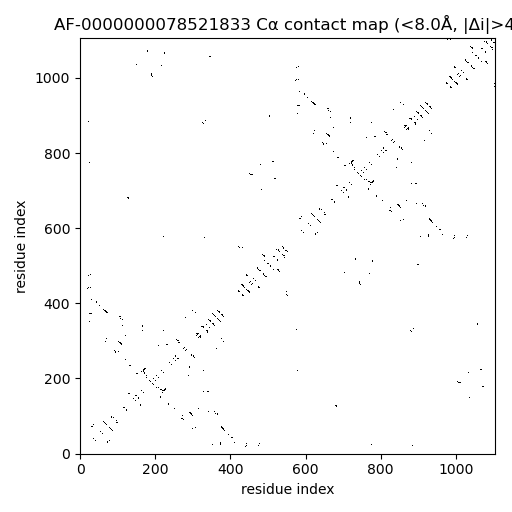TOM 7108 C C . PRO B 1 373 ? 16.641 -1.154 -2.148 1 98.44 373 PRO B C 1
ATOM 7110 O O . PRO B 1 373 ? 17.578 -0.422 -2.484 1 98.44 373 PRO B O 1
ATOM 7113 N N . ASP B 1 374 ? 16.359 -1.36 -0.865 1 98.25 374 ASP B N 1
ATOM 7114 C CA . ASP B 1 374 ? 17.094 -0.703 0.208 1 98.25 374 ASP B CA 1
ATOM 7115 C C . ASP B 1 374 ? 18.578 -1.067 0.158 1 98.25 374 ASP B C 1
ATOM 7117 O O . ASP B 1 374 ? 19.438 -0.279 0.571 1 98.25 374 ASP B O 1
ATOM 7121 N N . HIS B 1 375 ? 18.828 -2.277 -0.341 1 98.69 375 HIS B N 1
ATOM 7122 C CA . HIS B 1 375 ? 20.188 -2.805 -0.296 1 98.69 375 HIS B CA 1
ATOM 7123 C C . HIS B 1 375 ? 20.75 -2.979 -1.7 1 98.69 375 HIS B C 1
ATOM 7125 O O . HIS B 1 375 ? 21.906 -3.404 -1.861 1 98.69 375 HIS B O 1
ATOM 7131 N N . ASN B 1 376 ? 19.922 -2.732 -2.721 1 98.44 376 ASN B N 1
ATOM 7132 C CA . ASN B 1 376 ? 20.281 -3.039 -4.102 1 98.44 376 ASN B CA 1
ATOM 7133 C C . ASN B 1 376 ? 20.781 -4.469 -4.246 1 98.44 376 ASN B C 1
ATOM 7135 O O . ASN B 1 376 ? 21.828 -4.703 -4.855 1 98.44 376 ASN B O 1
ATOM 7139 N N . ALA B 1 377 ? 20.078 -5.352 -3.648 1 98.75 377 ALA B N 1
ATOM 7140 C CA . ALA B 1 377 ? 20.391 -6.777 -3.654 1 98.75 377 ALA B CA 1
ATOM 7141 C C . ALA B 1 377 ? 19.125 -7.621 -3.715 1 98.75 377 ALA B C 1
ATOM 7143 O O . ALA B 1 377 ? 18.016 -7.098 -3.576 1 98.75 377 ALA B O 1
ATOM 7144 N N . GLY B 1 378 ? 19.297 -8.82 -4.031 1 98.62 378 GLY B N 1
ATOM 7145 C CA . GLY B 1 378 ? 18.172 -9.742 -4.094 1 98.62 378 GLY B CA 1
ATOM 7146 C C . GLY B 1 378 ? 18.578 -11.195 -4.078 1 98.62 378 GLY B C 1
ATOM 7147 O O . GLY B 1 378 ? 19.766 -11.508 -3.906 1 98.62 378 GLY B O 1
ATOM 7148 N N . PHE B 1 379 ? 17.578 -12.094 -4.137 1 98.81 379 PHE B N 1
ATOM 7149 C CA . PHE B 1 379 ? 17.891 -13.516 -4.223 1 98.81 379 PHE B CA 1
ATOM 7150 C C . PHE B 1 379 ? 16.875 -14.234 -5.094 1 98.81 379 PHE B C 1
ATOM 7152 O O . PHE B 1 379 ? 15.789 -13.703 -5.371 1 98.81 379 PHE B O 1
ATOM 7159 N N . THR B 1 380 ? 17.266 -15.383 -5.598 1 98.75 380 THR B N 1
ATOM 7160 C CA . THR B 1 380 ? 16.406 -16.281 -6.371 1 98.75 380 THR B CA 1
ATOM 7161 C C . THR B 1 380 ? 16.391 -17.672 -5.746 1 98.75 380 THR B C 1
ATOM 7163 O O . THR B 1 380 ? 17.391 -18.125 -5.176 1 98.75 380 THR B O 1
ATOM 7166 N N . VAL B 1 381 ? 15.266 -18.281 -5.781 1 98.88 381 VAL B N 1
ATOM 7167 C CA . VAL B 1 381 ? 15.062 -19.688 -5.398 1 98.88 381 VAL B CA 1
ATOM 7168 C C . VAL B 1 381 ? 14.328 -20.422 -6.508 1 98.88 381 VAL B C 1
ATOM 7170 O O . VAL B 1 381 ? 13.203 -20.062 -6.867 1 98.88 381 VAL B O 1
ATOM 7173 N N . LEU B 1 382 ? 14.961 -21.406 -7.098 1 98.88 382 LEU B N 1
ATOM 7174 C CA . LEU B 1 382 ? 14.344 -22.281 -8.086 1 98.88 382 LEU B CA 1
ATOM 7175 C C . LEU B 1 382 ? 14.312 -23.719 -7.598 1 98.88 382 LEU B C 1
ATOM 7177 O O . LEU B 1 382 ? 15.336 -24.25 -7.176 1 98.88 382 LEU B O 1
ATOM 7181 N N . VAL B 1 383 ? 13.164 -24.344 -7.652 1 98.88 383 VAL B N 1
ATOM 7182 C CA . VAL B 1 383 ? 12.984 -25.672 -7.074 1 98.88 383 VAL B CA 1
ATOM 7183 C C . VAL B 1 383 ? 12.258 -26.578 -8.07 1 98.88 383 VAL B C 1
ATOM 7185 O O . VAL B 1 383 ? 11.336 -26.125 -8.758 1 98.88 383 VAL B O 1
ATOM 7188 N N . ALA B 1 384 ? 12.664 -27.812 -8.203 1 98.62 384 ALA B N 1
ATOM 7189 C CA . ALA B 1 384 ? 11.984 -28.875 -8.945 1 98.62 384 ALA B CA 1
ATOM 7190 C C . ALA B 1 384 ? 11.781 -30.109 -8.07 1 98.62 384 ALA B C 1
ATOM 7192 O O . ALA B 1 384 ? 12.734 -30.625 -7.488 1 98.62 384 ALA B O 1
ATOM 7193 N N . GLY B 1 385 ? 10.602 -30.547 -7.965 1 97.38 385 GLY B N 1
ATOM 7194 C CA . GLY B 1 385 ? 10.258 -31.719 -7.156 1 97.38 385 GLY B CA 1
ATOM 7195 C C . GLY B 1 385 ? 8.883 -31.625 -6.523 1 97.38 385 GLY B C 1
ATOM 7196 O O . GLY B 1 385 ? 8.102 -30.734 -6.863 1 97.38 385 GLY B O 1
ATOM 7197 N N . ASN B 1 386 ? 8.547 -32.594 -5.691 1 92.75 386 ASN B N 1
ATOM 7198 C CA . ASN B 1 386 ? 7.25 -32.625 -5.027 1 92.75 386 ASN B CA 1
ATOM 7199 C C . ASN B 1 386 ? 7.133 -31.5 -3.984 1 92.75 386 ASN B C 1
ATOM 7201 O O . ASN B 1 386 ? 8.125 -31.125 -3.361 1 92.75 386 ASN B O 1
ATOM 7205 N N . ASN B 1 387 ? 5.91 -30.953 -3.803 1 92.44 387 ASN B N 1
ATOM 7206 C CA . ASN B 1 387 ? 5.633 -29.922 -2.814 1 92.44 387 ASN B CA 1
ATOM 7207 C C . ASN B 1 387 ? 6.566 -28.734 -2.979 1 92.44 387 ASN B C 1
ATOM 7209 O O . ASN B 1 387 ? 7.043 -28.172 -1.989 1 92.44 387 ASN B O 1
ATOM 7213 N N . SER B 1 388 ? 6.902 -28.406 -4.184 1 94 388 SER B N 1
ATOM 7214 C CA . SER B 1 388 ? 7.938 -27.422 -4.492 1 94 388 SER B CA 1
ATOM 7215 C C . SER B 1 388 ? 7.551 -26.047 -3.982 1 94 388 SER B C 1
ATOM 7217 O O . SER B 1 388 ? 8.414 -25.266 -3.564 1 94 388 SER B O 1
ATOM 7219 N N . HIS B 1 389 ? 6.262 -25.688 -3.955 1 93 389 HIS B N 1
ATOM 7220 C CA . HIS B 1 389 ? 5.855 -24.359 -3.486 1 93 389 HIS B CA 1
ATOM 7221 C C . HIS B 1 389 ? 6.242 -24.156 -2.025 1 93 389 HIS B C 1
ATOM 7223 O O . HIS B 1 389 ? 6.816 -23.125 -1.671 1 93 389 HIS B O 1
ATOM 7229 N N . ALA B 1 390 ? 5.844 -25.109 -1.177 1 92.31 390 ALA B N 1
ATOM 7230 C CA . ALA B 1 390 ? 6.164 -25.031 0.246 1 92.31 390 ALA B CA 1
ATOM 7231 C C . ALA B 1 390 ? 7.676 -24.953 0.462 1 92.31 390 ALA B C 1
ATOM 7233 O O . ALA B 1 390 ? 8.148 -24.234 1.339 1 92.31 390 ALA B O 1
ATOM 7234 N N . MET B 1 391 ? 8.414 -25.719 -0.314 1 96.31 391 MET B N 1
ATOM 7235 C CA . MET B 1 391 ? 9.867 -25.734 -0.203 1 96.31 391 MET B CA 1
ATOM 7236 C C . MET B 1 391 ? 10.461 -24.391 -0.597 1 96.31 391 MET B C 1
ATOM 7238 O O . MET B 1 391 ? 11.367 -23.891 0.074 1 96.31 391 MET B O 1
ATOM 7242 N N . THR B 1 392 ? 9.961 -23.812 -1.732 1 97.69 392 THR B N 1
ATOM 7243 C CA . THR B 1 392 ? 10.445 -22.531 -2.205 1 97.69 392 THR B CA 1
ATOM 7244 C C . THR B 1 392 ? 10.227 -21.438 -1.152 1 97.69 392 THR B C 1
ATOM 7246 O O . THR B 1 392 ? 11.117 -20.625 -0.896 1 97.69 392 THR B O 1
ATOM 7249 N N . SER B 1 393 ? 9.062 -21.438 -0.503 1 95.62 393 SER B N 1
ATOM 7250 C CA . SER B 1 393 ? 8.766 -20.453 0.535 1 95.62 393 SER B CA 1
ATOM 7251 C C . SER B 1 393 ? 9.664 -20.641 1.75 1 95.62 393 SER B C 1
ATOM 7253 O O . SER B 1 393 ? 10.148 -19.656 2.326 1 95.62 393 SER B O 1
ATOM 7255 N N . ALA B 1 394 ? 9.867 -21.859 2.146 1 95.06 394 ALA B N 1
ATOM 7256 C CA . ALA B 1 394 ? 10.727 -22.156 3.291 1 95.06 394 ALA B CA 1
ATOM 7257 C C . ALA B 1 394 ? 12.164 -21.703 3.029 1 95.06 394 ALA B C 1
ATOM 7259 O O . ALA B 1 394 ? 12.797 -21.094 3.891 1 95.06 394 ALA B O 1
ATOM 7260 N N . ILE B 1 395 ? 12.648 -22.047 1.839 1 98.31 395 ILE B N 1
ATOM 7261 C CA . ILE B 1 395 ? 14.008 -21.672 1.471 1 98.31 395 ILE B CA 1
ATOM 7262 C C . ILE B 1 395 ? 14.125 -20.156 1.413 1 98.31 395 ILE B C 1
ATOM 7264 O O . ILE B 1 395 ? 15.078 -19.578 1.938 1 98.31 395 ILE B O 1
ATOM 7268 N N . GLY B 1 396 ? 13.133 -19.516 0.747 1 98.25 396 GLY B N 1
ATOM 7269 C CA . GLY B 1 396 ? 13.133 -18.062 0.68 1 98.25 396 GLY B CA 1
ATOM 7270 C C . GLY B 1 396 ? 13.172 -17.406 2.045 1 98.25 396 GLY B C 1
ATOM 7271 O O . GLY B 1 396 ? 13.875 -16.406 2.238 1 98.25 396 GLY B O 1
ATOM 7272 N N . GLU B 1 397 ? 12.43 -17.969 3.002 1 96.94 397 GLU B N 1
ATOM 7273 C CA . GLU B 1 397 ? 12.422 -17.453 4.367 1 96.94 397 GLU B CA 1
ATOM 7274 C C . GLU B 1 397 ? 13.797 -17.578 5.02 1 96.94 397 GLU B C 1
ATOM 7276 O O . GLU B 1 397 ? 14.273 -16.641 5.66 1 96.94 397 GLU B O 1
ATOM 7281 N N . MET B 1 398 ? 14.398 -18.703 4.871 1 96.81 398 MET B N 1
ATOM 7282 C CA . MET B 1 398 ? 15.734 -18.938 5.418 1 96.81 398 MET B CA 1
ATOM 7283 C C . MET B 1 398 ? 16.734 -17.938 4.863 1 96.81 398 MET B C 1
ATOM 7285 O O . MET B 1 398 ? 17.547 -17.391 5.609 1 96.81 398 MET B O 1
ATOM 7289 N N . VAL B 1 399 ? 16.641 -17.734 3.553 1 98.5 399 VAL B N 1
ATOM 7290 C CA . VAL B 1 399 ? 17.578 -16.828 2.898 1 98.5 399 VAL B CA 1
ATOM 7291 C C . VAL B 1 399 ? 17.359 -15.406 3.416 1 98.5 399 VAL B C 1
ATOM 7293 O O . VAL B 1 399 ? 18.312 -14.734 3.814 1 98.5 399 VAL B O 1
ATOM 7296 N N . ALA B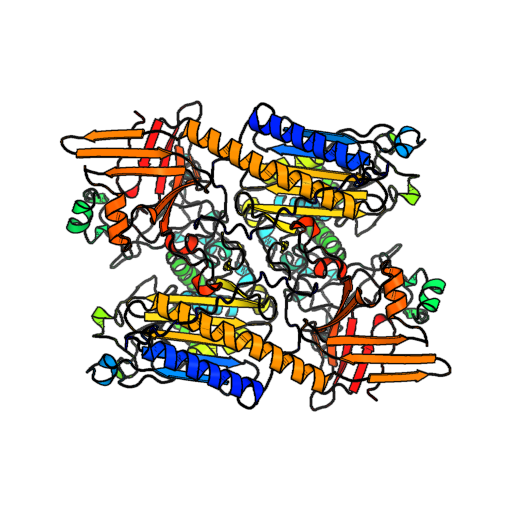 1 400 ? 16.141 -14.906 3.449 1 98.25 400 ALA B N 1
ATOM 7297 C CA . ALA B 1 400 ? 15.836 -13.547 3.879 1 98.25 400 ALA B CA 1
ATOM 7298 C C . ALA B 1 400 ? 16.25 -13.32 5.328 1 98.25 400 ALA B C 1
ATOM 7300 O O . ALA B 1 400 ? 16.828 -12.281 5.66 1 98.25 400 ALA B O 1
ATOM 7301 N N . ASP B 1 401 ? 16 -14.297 6.188 1 96.88 401 ASP B N 1
ATOM 7302 C CA . ASP B 1 401 ? 16.281 -14.18 7.617 1 96.88 401 ASP B CA 1
ATOM 7303 C C . ASP B 1 401 ? 17.766 -14.008 7.875 1 96.88 401 ASP B C 1
ATOM 7305 O O . ASP B 1 401 ? 18.172 -13.336 8.828 1 96.88 401 ASP B O 1
ATOM 7309 N N . VAL B 1 402 ? 18.516 -14.609 7.027 1 97.75 402 VAL B N 1
ATOM 7310 C CA . VAL B 1 402 ? 19.969 -14.547 7.219 1 97.75 402 VAL B CA 1
ATOM 7311 C C . VAL B 1 402 ? 20.531 -13.336 6.488 1 97.75 402 VAL B C 1
ATOM 7313 O O . VAL B 1 402 ? 21.375 -12.617 7.027 1 97.75 402 VAL B O 1
ATOM 7316 N N . MET B 1 403 ? 20.047 -13.047 5.34 1 97.25 403 MET B N 1
ATOM 7317 C CA . MET B 1 403 ? 20.734 -12.109 4.449 1 97.25 403 MET B CA 1
ATOM 7318 C C . MET B 1 403 ? 20.344 -10.672 4.777 1 97.25 403 MET B C 1
ATOM 7320 O O . MET B 1 403 ? 21.156 -9.75 4.637 1 97.25 403 MET B O 1
ATOM 7324 N N . LEU B 1 404 ? 19.141 -10.398 5.203 1 97.38 404 LEU B N 1
ATOM 7325 C CA . LEU B 1 404 ? 18.719 -9.023 5.438 1 97.38 404 LEU B CA 1
ATOM 7326 C C . LEU B 1 404 ? 19.531 -8.398 6.574 1 97.38 404 LEU B C 1
ATOM 7328 O O . LEU B 1 404 ? 20.094 -7.316 6.41 1 97.38 404 LEU B O 1
ATOM 7332 N N . PRO B 1 405 ? 19.672 -9.102 7.734 1 97.44 405 PRO B N 1
ATOM 7333 C CA . PRO B 1 405 ? 20.531 -8.531 8.773 1 97.44 405 PRO B CA 1
ATOM 7334 C C . PRO B 1 405 ? 21.984 -8.383 8.312 1 97.44 405 PRO B C 1
ATOM 7336 O O . PRO B 1 405 ? 22.641 -7.406 8.656 1 97.44 405 PRO B O 1
ATOM 7339 N N . ALA B 1 406 ? 22.438 -9.359 7.52 1 98.44 406 ALA B N 1
ATOM 7340 C CA . ALA B 1 406 ? 23.797 -9.297 7.023 1 98.44 406 ALA B CA 1
ATOM 7341 C C . ALA B 1 406 ? 24 -8.086 6.117 1 98.44 406 ALA B C 1
ATOM 7343 O O . ALA B 1 406 ? 25 -7.375 6.234 1 98.44 406 ALA B O 1
ATOM 7344 N N . LEU B 1 407 ? 23.109 -7.875 5.191 1 98.5 407 LEU B N 1
ATOM 7345 C CA . LEU B 1 407 ? 23.172 -6.738 4.281 1 98.5 407 LEU B CA 1
ATOM 7346 C C . LEU B 1 407 ? 23.172 -5.422 5.055 1 98.5 407 LEU B C 1
ATOM 7348 O O . LEU B 1 407 ? 23.953 -4.516 4.738 1 98.5 407 LEU B O 1
ATOM 7352 N N . ASP B 1 408 ? 22.359 -5.324 6.07 1 97.94 408 ASP B N 1
ATOM 7353 C CA . ASP B 1 408 ? 22.281 -4.117 6.883 1 97.94 408 ASP B CA 1
ATOM 7354 C C . ASP B 1 408 ? 23.594 -3.877 7.641 1 97.94 408 ASP B C 1
ATOM 7356 O O . ASP B 1 408 ? 24.062 -2.74 7.742 1 97.94 408 ASP B O 1
ATOM 7360 N N . GLU B 1 409 ? 24.094 -4.961 8.188 1 98.25 409 GLU B N 1
ATOM 7361 C CA . GLU B 1 409 ? 25.328 -4.836 8.945 1 98.25 409 GLU B CA 1
ATOM 7362 C C . GLU B 1 409 ? 26.484 -4.398 8.055 1 98.25 409 GLU B C 1
ATOM 7364 O O . GLU B 1 409 ? 27.266 -3.518 8.422 1 98.25 409 GLU B O 1
ATOM 7369 N N . VAL B 1 410 ? 26.625 -5.016 6.863 1 98.62 410 VAL B N 1
ATOM 7370 C CA . VAL B 1 410 ? 27.672 -4.637 5.93 1 98.62 410 VAL B CA 1
ATOM 7371 C C . VAL B 1 410 ? 27.5 -3.182 5.508 1 98.62 410 VAL B C 1
ATOM 7373 O O . VAL B 1 410 ? 28.453 -2.41 5.488 1 98.62 410 VAL B O 1
ATOM 7376 N N . ALA B 1 411 ? 26.281 -2.803 5.172 1 98.62 411 ALA B N 1
ATOM 7377 C CA . ALA B 1 411 ? 26 -1.434 4.75 1 98.62 411 ALA B CA 1
ATOM 7378 C C . ALA B 1 411 ? 26.359 -0.435 5.848 1 98.62 411 ALA B C 1
ATOM 7380 O O . ALA B 1 411 ? 26.953 0.609 5.574 1 98.62 411 ALA B O 1
ATOM 7381 N N . ARG B 1 412 ? 25.984 -0.718 7.066 1 98.56 412 ARG B N 1
ATOM 7382 C CA . ARG B 1 412 ? 26.266 0.146 8.203 1 98.56 412 ARG B CA 1
ATOM 7383 C C . ARG B 1 412 ? 27.766 0.33 8.391 1 98.56 412 ARG B C 1
ATOM 7385 O O . ARG B 1 412 ? 28.234 1.456 8.547 1 98.56 412 ARG B O 1
ATOM 7392 N N . ASN B 1 413 ? 28.484 -0.793 8.414 1 98.56 413 ASN B N 1
ATOM 7393 C CA . ASN B 1 413 ? 29.922 -0.741 8.617 1 98.56 413 ASN B CA 1
ATOM 7394 C C . ASN B 1 413 ? 30.625 0.041 7.512 1 98.56 413 ASN B C 1
ATOM 7396 O O . ASN B 1 413 ? 31.531 0.833 7.777 1 98.56 413 ASN B O 1
ATOM 7400 N N . GLN B 1 414 ? 30.203 -0.203 6.289 1 98.5 414 GLN B N 1
ATOM 7401 C CA . GLN B 1 414 ? 30.797 0.53 5.172 1 98.5 414 GLN B CA 1
ATOM 7402 C C . GLN B 1 414 ? 30.453 2.016 5.25 1 98.5 414 GLN B C 1
ATOM 7404 O O . GLN B 1 414 ? 31.281 2.867 4.949 1 98.5 414 GLN B O 1
ATOM 7409 N N . ALA B 1 415 ? 29.234 2.344 5.621 1 98.75 415 ALA B N 1
ATOM 7410 C CA . ALA B 1 415 ? 28.828 3.74 5.777 1 98.75 415 ALA B CA 1
ATOM 7411 C C . ALA B 1 415 ? 29.656 4.43 6.859 1 98.75 415 ALA B C 1
ATOM 7413 O O . ALA B 1 415 ? 30.094 5.574 6.691 1 98.75 415 ALA B O 1
ATOM 7414 N N . LEU B 1 416 ? 29.812 3.721 7.984 1 98.62 416 LEU B N 1
ATOM 7415 C CA . LEU B 1 416 ? 30.609 4.289 9.07 1 98.62 416 LEU B CA 1
ATOM 7416 C C . LEU B 1 416 ? 32.031 4.555 8.625 1 98.62 416 LEU B C 1
ATOM 7418 O O . LEU B 1 416 ? 32.625 5.574 8.992 1 98.62 416 LEU B O 1
ATOM 7422 N N . GLU B 1 417 ? 32.625 3.645 7.891 1 98.25 417 GLU B N 1
ATOM 7423 C CA . GLU B 1 417 ? 33.969 3.811 7.379 1 98.25 417 GLU B CA 1
ATOM 7424 C C . GLU B 1 417 ? 34.062 5.012 6.441 1 98.25 417 GLU B C 1
ATOM 7426 O O . GLU B 1 417 ? 35.031 5.781 6.508 1 98.25 417 GLU B O 1
ATOM 7431 N N . ARG B 1 418 ? 33.094 5.227 5.617 1 98.5 418 ARG B N 1
ATOM 7432 C CA . ARG B 1 418 ? 33.125 6.238 4.566 1 98.5 418 ARG B CA 1
ATOM 7433 C C . ARG B 1 418 ? 32.75 7.609 5.121 1 98.5 418 ARG B C 1
ATOM 7435 O O . ARG B 1 418 ? 33.312 8.625 4.707 1 98.5 418 ARG B O 1
ATOM 7442 N N . PHE B 1 419 ? 31.766 7.629 6.039 1 98.81 419 PHE B N 1
ATOM 7443 C CA . PHE B 1 419 ? 31.141 8.898 6.414 1 98.81 419 PHE B CA 1
ATOM 7444 C C . PHE B 1 419 ? 31.359 9.18 7.895 1 98.81 419 PHE B C 1
ATOM 7446 O O . PHE B 1 419 ? 31.188 10.32 8.344 1 98.81 419 PHE B O 1
ATOM 7453 N N . GLY B 1 420 ? 31.688 8.141 8.695 1 98.75 420 GLY B N 1
ATOM 7454 C CA . GLY B 1 420 ? 31.859 8.32 10.125 1 98.75 420 GLY B CA 1
ATOM 7455 C C . GLY B 1 420 ? 33.062 9.18 10.477 1 98.75 420 GLY B C 1
ATOM 7456 O O . GLY B 1 420 ? 34.031 9.266 9.703 1 98.75 420 GLY B O 1
ATOM 7457 N N . GLY B 1 421 ? 32.969 9.773 11.68 1 98.69 421 GLY B N 1
ATOM 7458 C CA . GLY B 1 421 ? 34.031 10.625 12.148 1 98.69 421 GLY B CA 1
ATOM 7459 C C . GLY B 1 421 ? 33.594 12.023 12.516 1 98.69 421 GLY B C 1
ATOM 7460 O O . GLY B 1 421 ? 32.375 12.273 12.656 1 98.69 421 GLY B O 1
ATOM 7461 N N . THR B 1 422 ? 34.562 12.891 12.742 1 98.75 422 THR B N 1
ATOM 7462 C CA . THR B 1 422 ? 34.281 14.266 13.125 1 98.75 422 THR B CA 1
ATOM 7463 C C . THR B 1 422 ? 34.625 15.227 11.992 1 98.75 422 THR B C 1
ATOM 7465 O O . THR B 1 422 ? 35.625 15.078 11.32 1 98.75 422 THR B O 1
ATOM 7468 N N . TYR B 1 423 ? 33.75 16.078 11.695 1 98.88 423 TYR B N 1
ATOM 7469 C CA . TYR B 1 423 ? 33.906 17.188 10.766 1 98.88 423 TYR B CA 1
ATOM 7470 C C . TYR B 1 423 ? 33.906 18.516 11.508 1 98.88 423 TYR B C 1
ATOM 7472 O O . TYR B 1 423 ? 33.031 18.781 12.328 1 98.88 423 TYR B O 1
ATOM 7480 N N . ALA B 1 424 ? 34.906 19.359 11.234 1 98.44 424 ALA B N 1
ATOM 7481 C CA . ALA B 1 424 ? 35 20.562 12.07 1 98.44 424 ALA B CA 1
ATOM 7482 C C . ALA B 1 424 ? 35.688 21.703 11.32 1 98.44 424 ALA B C 1
ATOM 7484 O O . ALA B 1 424 ? 36.406 21.469 10.359 1 98.44 424 ALA B O 1
ATOM 7485 N N . LEU B 1 425 ? 35.344 22.844 11.711 1 97.31 425 LEU B N 1
ATOM 7486 C CA . LEU B 1 425 ? 35.875 24.094 11.195 1 97.31 425 LEU B CA 1
ATOM 7487 C C . LEU B 1 425 ? 35.875 25.172 12.281 1 97.31 425 LEU B C 1
ATOM 7489 O O . LEU B 1 425 ? 34.938 25.281 13.055 1 97.31 425 LEU B O 1
ATOM 7493 N N . VAL B 1 426 ? 37.031 25.906 12.406 1 94.94 426 VAL B N 1
ATOM 7494 C CA . VAL B 1 426 ? 37.094 27.078 13.266 1 94.94 426 VAL B CA 1
ATOM 7495 C C . VAL B 1 426 ? 37.125 28.344 12.406 1 94.94 426 VAL B C 1
ATOM 7497 O O . VAL B 1 426 ? 37.969 28.453 11.508 1 94.94 426 VAL B O 1
ATOM 7500 N N . SER B 1 427 ? 36.188 29.156 12.547 1 91.06 427 SER B N 1
ATOM 7501 C CA . SER B 1 427 ? 36.156 30.422 11.844 1 91.06 427 SER B CA 1
ATOM 7502 C C . SER B 1 427 ? 36.094 31.594 12.828 1 91.06 427 SER B C 1
ATOM 7504 O O . SER B 1 427 ? 35.031 31.875 13.406 1 91.06 427 SER B O 1
ATOM 7506 N N . GLY B 1 428 ? 37.125 32.312 12.914 1 90.75 428 GLY B N 1
ATOM 7507 C CA . GLY B 1 428 ? 37.188 33.344 13.945 1 90.75 428 GLY B CA 1
ATOM 7508 C C . GLY B 1 428 ? 37.031 32.781 15.344 1 90.75 428 GLY B C 1
ATOM 7509 O O . GLY B 1 428 ? 37.812 31.891 15.742 1 90.75 428 GLY B O 1
ATOM 7510 N N . SER B 1 429 ? 35.969 33.344 16.016 1 90.06 429 SER B N 1
ATOM 7511 C CA . SER B 1 429 ? 35.75 32.906 17.375 1 90.06 429 SER B CA 1
ATOM 7512 C C . SER B 1 429 ? 34.688 31.797 17.422 1 90.06 429 SER B C 1
ATOM 7514 O O . SER B 1 429 ? 34.375 31.266 18.5 1 90.06 429 SER B O 1
ATOM 7516 N N . SER B 1 430 ? 34.219 31.422 16.297 1 92.75 430 SER B N 1
ATOM 7517 C CA . SER B 1 430 ? 33.125 30.453 16.25 1 92.75 430 SER B CA 1
ATOM 7518 C C . SER B 1 430 ? 33.656 29.062 15.898 1 92.75 430 SER B C 1
ATOM 7520 O O . SER B 1 430 ? 34.531 28.906 15.047 1 92.75 430 SER B O 1
ATOM 7522 N N . ASN B 1 431 ? 33.156 28.109 16.641 1 96 431 ASN B N 1
ATOM 7523 C CA . ASN B 1 431 ? 33.469 26.703 16.391 1 96 431 ASN B CA 1
ATOM 7524 C C . ASN B 1 431 ? 32.281 25.984 15.758 1 96 431 ASN B C 1
ATOM 7526 O O . ASN B 1 431 ? 31.125 26.219 16.125 1 96 431 ASN B O 1
ATOM 7530 N N . PHE B 1 432 ? 32.594 25.203 14.734 1 97.81 432 PHE B N 1
ATOM 7531 C CA . PHE B 1 432 ? 31.625 24.344 14.07 1 97.81 432 PHE B CA 1
ATOM 7532 C C . PHE B 1 432 ? 32.125 22.906 14.055 1 97.81 432 PHE B C 1
ATOM 7534 O O . PHE B 1 432 ? 33.281 22.641 13.758 1 97.81 432 PHE B O 1
ATOM 7541 N N . SER B 1 433 ? 31.203 21.953 14.492 1 98.44 433 SER B N 1
ATOM 7542 C CA . SER B 1 433 ? 31.625 20.562 14.445 1 98.44 433 SER B CA 1
ATOM 7543 C C . SER B 1 433 ? 30.406 19.625 14.445 1 98.44 433 SER B C 1
ATOM 7545 O O . SER B 1 433 ? 29.391 19.938 15.047 1 98.44 433 SER B O 1
ATOM 7547 N N . ILE B 1 434 ? 30.484 18.547 13.742 1 98.75 434 ILE B N 1
ATOM 7548 C CA . ILE B 1 434 ? 29.531 17.453 13.742 1 98.75 434 ILE B CA 1
ATOM 7549 C C . ILE B 1 434 ? 30.281 16.125 13.844 1 98.75 434 ILE B C 1
ATOM 7551 O O . ILE B 1 434 ? 31.234 15.883 13.117 1 98.75 434 ILE B O 1
ATOM 7555 N N . THR B 1 435 ? 29.875 15.258 14.719 1 98.88 435 THR B N 1
ATOM 7556 C CA . THR B 1 435 ? 30.422 13.906 14.82 1 98.88 435 THR B CA 1
ATOM 7557 C C . THR B 1 435 ? 29.391 12.875 14.367 1 98.88 435 THR B C 1
ATOM 7559 O O . THR B 1 435 ? 28.25 12.859 14.859 1 98.88 435 THR B O 1
ATOM 7562 N N . ILE B 1 436 ? 29.797 12.047 13.445 1 98.81 436 ILE B N 1
ATOM 7563 C CA . ILE B 1 436 ? 28.938 11.016 12.867 1 98.81 436 ILE B CA 1
ATOM 7564 C C . ILE B 1 436 ? 29.391 9.641 13.367 1 98.81 436 ILE B C 1
ATOM 7566 O O . ILE B 1 436 ? 30.562 9.273 13.25 1 98.81 436 ILE B O 1
ATOM 7570 N N . THR B 1 437 ? 28.469 8.898 13.938 1 98.62 437 THR B N 1
ATOM 7571 C CA . THR B 1 437 ? 28.672 7.527 14.383 1 98.62 437 THR B CA 1
ATOM 7572 C C . THR B 1 437 ? 27.562 6.613 13.836 1 98.62 437 THR B C 1
ATOM 7574 O O . THR B 1 437 ? 26.891 6.965 12.867 1 98.62 437 THR B O 1
ATOM 7577 N N . ALA B 1 438 ? 27.516 5.359 14.328 1 97.5 438 ALA B N 1
ATOM 7578 C CA . ALA B 1 438 ? 26.469 4.418 13.953 1 97.5 438 ALA B CA 1
ATOM 7579 C C . ALA B 1 438 ? 26.141 3.482 15.109 1 97.5 438 ALA B C 1
ATOM 7581 O O . ALA B 1 438 ? 26.953 3.285 16.016 1 97.5 438 ALA B O 1
ATOM 7582 N N . ASP B 1 439 ? 24.984 3.023 15.172 1 94.94 439 ASP B N 1
ATOM 7583 C CA . ASP B 1 439 ? 24.516 1.962 16.062 1 94.94 439 ASP B CA 1
ATOM 7584 C C . ASP B 1 439 ? 23.562 1.025 15.328 1 94.94 439 ASP B C 1
ATOM 7586 O O . ASP B 1 439 ? 23.594 0.929 14.102 1 94.94 439 ASP B O 1
ATOM 7590 N N . ASP B 1 440 ? 22.766 0.265 16 1 91.25 440 ASP B N 1
ATOM 7591 C CA . ASP B 1 440 ? 21.969 -0.779 15.367 1 91.25 440 ASP B CA 1
ATOM 7592 C C . ASP B 1 440 ? 20.688 -0.2 14.766 1 91.25 440 ASP B C 1
ATOM 7594 O O . ASP B 1 440 ? 19.906 -0.919 14.125 1 91.25 440 ASP B O 1
ATOM 7598 N N . GLY B 1 441 ? 20.438 1.092 14.938 1 92.56 441 GLY B N 1
ATOM 7599 C CA . GLY B 1 441 ? 19.266 1.729 14.359 1 92.56 441 GLY B CA 1
ATOM 7600 C C . GLY B 1 441 ? 19.469 2.15 12.914 1 92.56 441 GLY B C 1
ATOM 7601 O O . GLY B 1 441 ? 20.594 2.076 12.398 1 92.56 441 GLY B O 1
ATOM 7602 N N . ALA B 1 442 ? 18.453 2.59 12.297 1 95.5 442 ALA B N 1
ATOM 7603 C CA . ALA B 1 442 ? 18.5 2.994 10.891 1 95.5 442 ALA B CA 1
ATOM 7604 C C . ALA B 1 442 ? 19.172 4.359 10.734 1 95.5 442 ALA B C 1
ATOM 7606 O O . ALA B 1 442 ? 18.766 5.328 11.391 1 95.5 442 ALA B O 1
ATOM 7607 N N . GLY B 1 443 ? 20.203 4.387 9.914 1 97.69 443 GLY B N 1
ATOM 7608 C CA . GLY B 1 443 ? 20.875 5.641 9.594 1 97.69 443 GLY B CA 1
ATOM 7609 C C . GLY B 1 443 ? 22.094 5.898 10.453 1 97.69 443 GLY B C 1
ATOM 7610 O O . GLY B 1 443 ? 22.25 5.293 11.516 1 97.69 443 GLY B O 1
ATOM 7611 N N . LEU B 1 444 ? 22.953 6.785 9.992 1 98.69 444 LEU B N 1
ATOM 7612 C CA . LEU B 1 444 ? 24.094 7.258 10.766 1 98.69 444 LEU B CA 1
ATOM 7613 C C . LEU B 1 444 ? 23.641 8.219 11.867 1 98.69 444 LEU B C 1
ATOM 7615 O O . LEU B 1 444 ? 22.719 9.016 11.664 1 98.69 444 LEU B O 1
ATOM 7619 N N . VAL B 1 445 ? 24.359 8.242 12.984 1 97.94 445 VAL B N 1
ATOM 7620 C CA . VAL B 1 445 ? 23.953 9.023 14.148 1 97.94 445 VAL B CA 1
ATOM 7621 C C . VAL B 1 445 ? 24.75 10.328 14.188 1 97.94 445 VAL B C 1
ATOM 7623 O O . VAL B 1 445 ? 25.984 10.312 14.078 1 97.94 445 VAL B O 1
ATOM 7626 N N . VAL B 1 446 ? 24.062 11.414 14.266 1 98.38 446 VAL B N 1
ATOM 7627 C CA . VAL B 1 446 ? 24.703 12.656 14.688 1 98.38 446 VAL B CA 1
ATOM 7628 C C . VAL B 1 446 ? 24.828 12.68 16.203 1 98.38 446 VAL B C 1
ATOM 7630 O O . VAL B 1 446 ? 23.906 13.102 16.906 1 98.38 446 VAL B O 1
ATOM 7633 N N . SER B 1 447 ? 25.969 12.352 16.688 1 97.75 447 SER B N 1
ATOM 7634 C CA . SER B 1 447 ? 26.125 12.164 18.141 1 97.75 447 SER B CA 1
ATOM 7635 C C . SER B 1 447 ? 26.484 13.477 18.828 1 97.75 447 SER B C 1
ATOM 7637 O O . SER B 1 447 ? 26.203 13.656 20.016 1 97.75 447 SER B O 1
ATOM 7639 N N . GLU B 1 448 ? 27.203 14.344 18.141 1 98 448 GLU B N 1
ATOM 7640 C CA . GLU B 1 448 ? 27.516 15.703 18.578 1 98 448 GLU B CA 1
ATOM 7641 C C . GLU B 1 448 ? 27.328 16.688 17.422 1 98 448 GLU B C 1
ATOM 7643 O O . GLU B 1 448 ? 27.609 16.375 16.266 1 98 448 GLU B O 1
ATOM 7648 N N . TRP B 1 449 ? 26.875 17.875 17.734 1 98.25 449 TRP B N 1
ATOM 7649 C CA . TRP B 1 449 ? 26.641 18.906 16.734 1 98.25 449 TRP B CA 1
ATOM 7650 C C . TRP B 1 449 ? 26.781 20.297 17.344 1 98.25 449 TRP B C 1
ATOM 7652 O O . TRP B 1 449 ? 25.984 20.688 18.188 1 98.25 449 TRP B O 1
ATOM 7662 N N . THR B 1 450 ? 27.844 20.969 17.016 1 97.88 450 THR B N 1
ATOM 7663 C CA . THR B 1 450 ? 28.078 22.344 17.422 1 97.88 450 THR B CA 1
ATOM 7664 C C . THR B 1 450 ? 28.047 23.297 16.234 1 97.88 450 THR B C 1
ATOM 7666 O O . THR B 1 450 ? 28.703 23.047 15.219 1 97.88 450 THR B O 1
ATOM 7669 N N . SER B 1 451 ? 27.344 24.297 16.234 1 96.94 451 SER B N 1
ATOM 7670 C CA . SER B 1 451 ? 27.297 25.344 15.227 1 96.94 451 SER B CA 1
ATOM 7671 C C . SER B 1 451 ? 27.422 26.734 15.859 1 96.94 451 SER B C 1
ATOM 7673 O O . SER B 1 451 ? 26.641 27.094 16.734 1 96.94 451 SER B O 1
ATOM 7675 N N . ASP B 1 452 ? 28.391 27.484 15.406 1 95.12 452 ASP B N 1
ATOM 7676 C CA . ASP B 1 452 ? 28.672 28.812 15.953 1 95.12 452 ASP B CA 1
ATOM 7677 C C . ASP B 1 452 ? 28.828 28.75 17.469 1 95.12 452 ASP B C 1
ATOM 7679 O O . ASP B 1 452 ? 28.203 29.547 18.188 1 95.12 452 ASP B O 1
ATOM 7683 N N . SER B 1 453 ? 29.453 27.734 17.906 1 96 453 SER B N 1
ATOM 7684 C CA . SER B 1 453 ? 29.828 27.5 19.297 1 96 453 SER B CA 1
ATOM 7685 C C . SER B 1 453 ? 28.609 27.188 20.156 1 96 453 SER B C 1
ATOM 7687 O O . SER B 1 453 ? 28.672 27.297 21.375 1 96 453 SER B O 1
ATOM 7689 N N . VAL B 1 454 ? 27.5 26.844 19.547 1 96.56 454 VAL B N 1
ATOM 7690 C CA . VAL B 1 454 ? 26.281 26.5 20.25 1 96.56 454 VAL B CA 1
ATOM 7691 C C . VAL B 1 454 ? 25.969 25.016 20.062 1 96.56 454 VAL B C 1
ATOM 7693 O O . VAL B 1 454 ? 26.188 24.469 18.969 1 96.56 454 VAL B O 1
ATOM 7696 N N . ASP B 1 455 ? 25.516 24.344 21.094 1 96.94 455 ASP B N 1
ATOM 7697 C CA . ASP B 1 455 ? 25.062 22.953 21.016 1 96.94 455 ASP B CA 1
ATOM 7698 C C . ASP B 1 455 ? 23.75 22.844 20.266 1 96.94 455 ASP B C 1
ATOM 7700 O O . ASP B 1 455 ? 22.672 23.016 20.844 1 96.94 455 ASP B O 1
ATOM 7704 N N . MET B 1 456 ? 23.828 22.453 19.047 1 96.06 456 MET B N 1
ATOM 7705 C CA . MET B 1 456 ? 22.656 22.406 18.172 1 96.06 456 MET B CA 1
ATOM 7706 C C . MET B 1 456 ? 21.656 21.359 18.641 1 96.06 456 MET B C 1
ATOM 7708 O O . MET B 1 456 ? 20.453 21.516 18.438 1 96.06 456 MET B O 1
ATOM 7712 N N . ILE B 1 457 ? 22.094 20.281 19.188 1 96.38 457 ILE B N 1
ATOM 7713 C CA . ILE B 1 457 ? 21.188 19.266 19.688 1 96.38 457 ILE B CA 1
ATOM 7714 C C . ILE B 1 457 ? 20.344 19.828 20.828 1 96.38 457 ILE B C 1
ATOM 7716 O O . ILE B 1 457 ? 19.125 19.594 20.875 1 96.38 457 ILE B O 1
ATOM 7720 N N . LYS B 1 458 ? 20.938 20.562 21.688 1 95 458 LYS B N 1
ATOM 7721 C CA . LYS B 1 458 ? 20.188 21.234 22.734 1 95 458 LYS B CA 1
ATOM 7722 C C . LYS B 1 458 ? 19.172 22.219 22.156 1 95 458 LYS B C 1
ATOM 7724 O O . LYS B 1 458 ? 18.047 22.328 22.656 1 95 458 LYS B O 1
ATOM 7729 N N . SER B 1 459 ? 19.641 22.938 21.188 1 93.75 459 SER B N 1
ATOM 7730 C CA . SER B 1 459 ? 18.734 23.875 20.516 1 93.75 459 SER B CA 1
ATOM 7731 C C . SER B 1 459 ? 17.516 23.141 19.938 1 93.75 459 SER B C 1
ATOM 7733 O O . SER B 1 459 ? 16.391 23.594 20.094 1 93.75 459 SER B O 1
ATOM 7735 N N . LEU B 1 460 ? 17.781 22.031 19.297 1 92.56 460 LEU B N 1
ATOM 7736 C CA . LEU B 1 460 ? 16.719 21.234 18.703 1 92.56 460 LEU B CA 1
ATOM 7737 C C . LEU B 1 460 ? 15.797 20.672 19.781 1 92.56 460 LEU B C 1
ATOM 7739 O O . LEU B 1 460 ? 14.586 20.578 19.594 1 92.56 460 LEU B O 1
ATOM 7743 N N . MET B 1 461 ? 16.344 20.25 20.922 1 92.19 461 MET B N 1
ATOM 7744 C CA . MET B 1 461 ? 15.547 19.812 22.062 1 92.19 461 MET B CA 1
ATOM 7745 C C . MET B 1 461 ? 14.578 20.906 22.484 1 92.19 461 MET B C 1
ATOM 7747 O O . MET B 1 461 ? 13.398 20.641 22.719 1 92.19 461 MET B O 1
ATOM 7751 N N . GLY B 1 462 ? 15.078 22.078 22.594 1 88.19 462 GLY B N 1
ATOM 7752 C CA . GLY B 1 462 ? 14.234 23.203 22.953 1 88.19 462 GLY B CA 1
ATOM 7753 C C . GLY B 1 462 ? 13.102 23.453 21.969 1 88.19 462 GLY B C 1
ATOM 7754 O O . GLY B 1 462 ? 11.969 23.703 22.375 1 88.19 462 GLY B O 1
ATOM 7755 N N . LEU B 1 463 ? 13.453 23.328 20.703 1 84.88 463 LEU B N 1
ATOM 7756 C CA . LEU B 1 463 ? 12.461 23.562 19.656 1 84.88 463 LEU B CA 1
ATOM 7757 C C . LEU B 1 463 ? 11.391 22.469 19.672 1 84.88 463 LEU B C 1
ATOM 7759 O O . LEU B 1 463 ? 10.258 22.703 19.25 1 84.88 463 LEU B O 1
ATOM 7763 N N . GLN B 1 464 ? 11.75 21.281 20.172 1 84.44 464 GLN B N 1
ATOM 7764 C CA . GLN B 1 464 ? 10.812 20.172 20.172 1 84.44 464 GLN B CA 1
ATOM 7765 C C . GLN B 1 464 ? 10.211 19.953 21.547 1 84.44 464 GLN B C 1
ATOM 7767 O O . GLN B 1 464 ? 9.414 19.031 21.75 1 84.44 464 GLN B O 1
ATOM 7772 N N . GLY B 1 465 ? 10.594 20.656 22.547 1 85.62 465 GLY B N 1
ATOM 7773 C CA . GLY B 1 465 ? 10.086 20.516 23.906 1 85.62 465 GLY B CA 1
ATOM 7774 C C . GLY B 1 465 ? 10.578 19.266 24.594 1 85.62 465 GLY B C 1
ATOM 7775 O O . GLY B 1 465 ? 9.828 18.625 25.344 1 85.62 465 GLY B O 1
ATOM 7776 N N . VAL B 1 466 ? 11.766 18.844 24.234 1 89.06 466 VAL B N 1
ATOM 7777 C CA . VAL B 1 466 ? 12.383 17.672 24.828 1 89.06 466 VAL B CA 1
ATOM 7778 C C . VAL B 1 466 ? 13.438 18.109 25.844 1 89.06 466 VAL B C 1
ATOM 7780 O O . VAL B 1 466 ? 14.25 18.984 25.562 1 89.06 466 VAL B O 1
ATOM 7783 N N . THR B 1 467 ? 13.438 17.5 27.047 1 90.94 467 THR B N 1
ATOM 7784 C CA . THR B 1 467 ? 14.367 17.906 28.094 1 90.94 467 THR B CA 1
ATOM 7785 C C . THR B 1 467 ? 15.43 16.828 28.328 1 90.94 467 THR B C 1
ATOM 7787 O O . THR B 1 467 ? 16.516 17.125 28.844 1 90.94 467 THR B O 1
ATOM 7790 N N . ASP B 1 468 ? 15.102 15.648 27.906 1 91.94 468 ASP B N 1
ATOM 7791 C CA . ASP B 1 468 ? 16.031 14.531 28.047 1 91.94 468 ASP B CA 1
ATOM 7792 C C . ASP B 1 468 ? 16.766 14.25 26.75 1 91.94 468 ASP B C 1
ATOM 7794 O O . ASP B 1 468 ? 16.156 13.844 25.75 1 91.94 468 ASP B O 1
ATOM 7798 N N . ARG B 1 469 ? 18.031 14.469 26.766 1 91.94 469 ARG B N 1
ATOM 7799 C CA . ARG B 1 469 ? 18.844 14.344 25.562 1 91.94 469 ARG B CA 1
ATOM 7800 C C . ARG B 1 469 ? 18.781 12.93 25 1 91.94 469 ARG B C 1
ATOM 7802 O O . ARG B 1 469 ? 18.906 12.742 23.781 1 91.94 469 ARG B O 1
ATOM 7809 N N . SER B 1 470 ? 18.562 11.961 25.859 1 89 470 SER B N 1
ATOM 7810 C CA . SER B 1 470 ? 18.484 10.578 25.406 1 89 470 SER B CA 1
ATOM 7811 C C . SER B 1 470 ? 17.219 10.32 24.609 1 89 470 SER B C 1
ATOM 7813 O O . SER B 1 470 ? 17.094 9.297 23.938 1 89 470 SER B O 1
ATOM 7815 N N . LYS B 1 471 ? 16.297 11.281 24.578 1 89.12 471 LYS B N 1
ATOM 7816 C CA . LYS B 1 471 ? 15 11.078 23.938 1 89.12 471 LYS B CA 1
ATOM 7817 C C . LYS B 1 471 ? 14.961 11.703 22.547 1 89.12 471 LYS B C 1
ATOM 7819 O O . LYS B 1 471 ? 13.961 11.602 21.844 1 89.12 471 LYS B O 1
ATOM 7824 N N . ILE B 1 472 ? 16.031 12.344 22.172 1 91.44 472 ILE B N 1
ATOM 7825 C CA . ILE B 1 472 ? 16.094 12.891 20.812 1 91.44 472 ILE B CA 1
ATOM 7826 C C . ILE B 1 472 ? 17.141 12.141 20 1 91.44 472 ILE B C 1
ATOM 7828 O O . ILE B 1 472 ? 18.188 11.75 20.531 1 91.44 472 ILE B O 1
ATOM 7832 N N . SER B 1 473 ? 16.828 11.844 18.828 1 93.19 473 SER B N 1
ATOM 7833 C CA . SER B 1 473 ? 17.75 11.195 17.906 1 93.19 473 SER B CA 1
ATOM 7834 C C . SER B 1 473 ? 17.781 11.898 16.562 1 93.19 473 SER B C 1
ATOM 7836 O O . SER B 1 473 ? 16.75 12.336 16.062 1 93.19 473 SER B O 1
ATOM 7838 N N . ILE B 1 474 ? 18.969 12.125 16.078 1 96.56 474 ILE B N 1
ATOM 7839 C CA . ILE B 1 474 ? 19.188 12.656 14.742 1 96.56 474 ILE B CA 1
ATOM 7840 C C . ILE B 1 474 ? 19.938 11.625 13.891 1 96.56 474 ILE B C 1
ATOM 7842 O O . ILE B 1 474 ? 21.094 11.297 14.164 1 96.56 474 ILE B O 1
ATOM 7846 N N . ARG B 1 475 ? 19.266 11.164 12.852 1 97.31 475 ARG B N 1
ATOM 7847 C CA . ARG B 1 475 ? 19.781 10.07 12.039 1 97.31 475 ARG B CA 1
ATOM 7848 C C . ARG B 1 475 ? 19.875 10.477 10.578 1 97.31 475 ARG B C 1
ATOM 7850 O O . ARG B 1 475 ? 18.906 10.984 10 1 97.31 475 ARG B O 1
ATOM 7857 N N . LEU B 1 476 ? 21.047 10.266 10 1 98.69 476 LEU B N 1
ATOM 7858 C CA . LEU B 1 476 ? 21.234 10.578 8.594 1 98.69 476 LEU B CA 1
ATOM 7859 C C . LEU B 1 476 ? 20.953 9.359 7.715 1 98.69 476 LEU B C 1
ATOM 7861 O O . LEU B 1 476 ? 21.609 8.328 7.852 1 98.69 476 LEU B O 1
ATOM 7865 N N . GLN B 1 477 ? 20.016 9.453 6.859 1 98.5 477 GLN B N 1
ATOM 7866 C CA . GLN B 1 477 ? 19.703 8.453 5.848 1 98.5 477 GLN B CA 1
ATOM 7867 C C . GLN B 1 477 ? 19.969 8.977 4.445 1 98.5 477 GLN B C 1
ATOM 7869 O O . GLN B 1 477 ? 19.75 10.156 4.164 1 98.5 477 GLN B O 1
ATOM 7874 N N . PRO B 1 478 ? 20.484 8.062 3.535 1 98.31 478 PRO B N 1
ATOM 7875 C CA . PRO B 1 478 ? 20.672 8.539 2.162 1 98.31 478 PRO B CA 1
ATOM 7876 C C . PRO B 1 478 ? 19.375 9 1.518 1 98.31 478 PRO B C 1
ATOM 7878 O O . PRO B 1 478 ? 18.344 8.336 1.647 1 98.31 478 PRO B O 1
ATOM 7881 N N . SER B 1 479 ? 19.422 10.141 0.852 1 97.38 479 SER B N 1
ATOM 7882 C CA . SER B 1 479 ? 18.234 10.688 0.211 1 97.38 479 SER B CA 1
ATOM 7883 C C . SER B 1 479 ? 17.953 10 -1.123 1 97.38 479 SER B C 1
ATOM 7885 O O . SER B 1 479 ? 16.844 10.07 -1.648 1 97.38 479 SER B O 1
ATOM 7887 N N . GLY B 1 480 ? 18.969 9.32 -1.707 1 96.56 480 GLY B N 1
ATOM 7888 C CA . GLY B 1 480 ? 18.906 8.781 -3.055 1 96.56 480 GLY B CA 1
ATOM 7889 C C . GLY B 1 480 ? 19.406 9.75 -4.113 1 96.56 480 GLY B C 1
ATOM 7890 O O . GLY B 1 480 ? 19.5 9.391 -5.289 1 96.56 480 GLY B O 1
ATOM 7891 N N . LEU B 1 481 ? 19.797 10.977 -3.723 1 96.69 481 LEU B N 1
ATOM 7892 C CA . LEU B 1 481 ? 20.297 11.984 -4.648 1 96.69 481 LEU B CA 1
ATOM 7893 C C . LEU B 1 481 ? 21.812 12.062 -4.602 1 96.69 481 LEU B C 1
ATOM 7895 O O . LEU B 1 481 ? 22.406 12.094 -3.52 1 96.69 481 LEU B O 1
ATOM 7899 N N . GLU B 1 482 ? 22.344 12 -5.766 1 94.56 482 GLU B N 1
ATOM 7900 C CA . GLU B 1 482 ? 23.797 12.117 -5.902 1 94.56 482 GLU B CA 1
ATOM 7901 C C . GLU B 1 482 ? 24.156 12.992 -7.098 1 94.56 482 GLU B C 1
ATOM 7903 O O . GLU B 1 482 ? 23.438 13.031 -8.094 1 94.56 482 GLU B O 1
ATOM 7908 N N . THR B 1 483 ? 25.172 13.734 -6.887 1 93.44 483 THR B N 1
ATOM 7909 C CA . THR B 1 483 ? 25.891 14.461 -7.93 1 93.44 483 THR B CA 1
ATOM 7910 C C . THR B 1 483 ? 27.375 14.109 -7.922 1 93.44 483 THR B C 1
ATOM 7912 O O . THR B 1 483 ? 27.922 13.703 -6.891 1 93.44 483 THR B O 1
ATOM 7915 N N . PRO B 1 484 ? 28.031 14.117 -9.094 1 90.69 484 PRO B N 1
ATOM 7916 C CA . PRO B 1 484 ? 29.453 13.727 -9.094 1 90.69 484 PRO B CA 1
ATOM 7917 C C . PRO B 1 484 ? 30.234 14.352 -7.938 1 90.69 484 PRO B C 1
ATOM 7919 O O . PRO B 1 484 ? 30.297 15.578 -7.82 1 90.69 484 PRO B O 1
ATOM 7922 N N . GLY B 1 485 ? 30.703 13.523 -7.105 1 95.62 485 GLY B N 1
ATOM 7923 C CA . GLY B 1 485 ? 31.562 13.945 -6 1 95.62 485 GLY B CA 1
ATOM 7924 C C . GLY B 1 485 ? 30.781 14.336 -4.762 1 95.62 485 GLY B C 1
ATOM 7925 O O . GLY B 1 485 ? 31.359 14.797 -3.775 1 95.62 485 GLY B O 1
ATOM 7926 N N . ARG B 1 486 ? 29.469 14.25 -4.82 1 97.5 486 ARG B N 1
ATOM 7927 C CA . ARG B 1 486 ? 28.641 14.625 -3.682 1 97.5 486 ARG B CA 1
ATOM 7928 C C . ARG B 1 486 ? 27.5 13.641 -3.492 1 97.5 486 ARG B C 1
ATOM 7930 O O . ARG B 1 486 ? 27 13.07 -4.461 1 97.5 486 ARG B O 1
ATOM 7937 N N . ILE B 1 487 ? 27.109 13.445 -2.301 1 98.19 487 ILE B N 1
ATOM 7938 C CA . ILE B 1 487 ? 25.969 12.594 -1.98 1 98.19 487 ILE B CA 1
ATOM 7939 C C . ILE B 1 487 ? 25.109 13.266 -0.913 1 98.19 487 ILE B C 1
ATOM 7941 O O . ILE B 1 487 ? 25.641 13.859 0.032 1 98.19 487 ILE B O 1
ATOM 7945 N N . SER B 1 488 ? 23.812 13.258 -1.116 1 98.19 488 SER B N 1
ATOM 7946 C CA . SER B 1 488 ? 22.859 13.914 -0.226 1 98.19 488 SER B CA 1
ATOM 7947 C C . SER B 1 488 ? 22.297 12.938 0.801 1 98.19 488 SER B C 1
ATOM 7949 O O . SER B 1 488 ? 22.016 11.781 0.474 1 98.19 488 SER B O 1
ATOM 7951 N N . PHE B 1 489 ? 22.219 13.336 2.025 1 98.69 489 PHE B N 1
ATOM 7952 C CA . PHE B 1 489 ? 21.547 12.641 3.115 1 98.69 489 PHE B CA 1
ATOM 7953 C C . PHE B 1 489 ? 20.469 13.516 3.725 1 98.69 489 PHE B C 1
ATOM 7955 O O . PHE B 1 489 ? 20.484 14.742 3.586 1 98.69 489 PHE B O 1
ATOM 7962 N N . LEU B 1 490 ? 19.5 12.891 4.34 1 98.25 490 LEU B N 1
ATOM 7963 C CA . LEU B 1 490 ? 18.453 13.555 5.109 1 98.25 490 LEU B CA 1
ATOM 7964 C C . LEU B 1 490 ? 18.578 13.227 6.594 1 98.25 490 LEU B C 1
ATOM 7966 O O . LEU B 1 490 ? 18.672 12.055 6.969 1 98.25 490 LEU B O 1
ATOM 7970 N N . ALA B 1 491 ? 18.609 14.242 7.398 1 98.06 491 ALA B N 1
ATOM 7971 C CA . ALA B 1 491 ? 18.594 14.055 8.844 1 98.06 491 ALA B CA 1
ATOM 7972 C C . ALA B 1 491 ? 17.172 13.875 9.359 1 98.06 491 ALA B C 1
ATOM 7974 O O . ALA B 1 491 ? 16.375 14.812 9.336 1 98.06 491 ALA B O 1
ATOM 7975 N N . VAL B 1 492 ? 16.891 12.68 9.789 1 96.56 492 VAL B N 1
ATOM 7976 C CA . VAL B 1 492 ? 15.625 12.406 10.461 1 96.56 492 VAL B CA 1
ATOM 7977 C C . VAL B 1 492 ? 15.75 12.742 11.945 1 96.56 492 VAL B C 1
ATOM 7979 O O . VAL B 1 492 ? 16.516 12.094 12.672 1 96.56 492 VAL B O 1
ATOM 7982 N N . ILE B 1 493 ? 15.031 13.734 12.359 1 92.75 493 ILE B N 1
ATOM 7983 C CA . ILE B 1 493 ? 15.094 14.242 13.727 1 92.75 493 ILE B CA 1
ATOM 7984 C C . ILE B 1 493 ? 13.812 13.867 14.469 1 92.75 493 ILE B C 1
ATOM 7986 O O . ILE B 1 493 ? 12.727 14.359 14.141 1 92.75 493 ILE B O 1
ATOM 7990 N N . TYR B 1 494 ? 13.914 12.953 15.438 1 86.88 494 TYR B N 1
ATOM 7991 C CA . TYR B 1 494 ? 12.688 12.539 16.109 1 86.88 494 TYR B CA 1
ATOM 7992 C C . TYR B 1 494 ? 12.93 12.305 17.594 1 86.88 494 TYR B C 1
ATOM 7994 O O . TYR B 1 494 ? 14.07 12.141 18.016 1 86.88 494 TYR B O 1
ATOM 8002 N N . SER B 1 495 ? 11.797 12.414 18.281 1 82.62 495 SER B N 1
ATOM 8003 C CA . SER B 1 495 ? 11.797 12.094 19.703 1 82.62 495 SER B CA 1
ATOM 8004 C C . SER B 1 495 ? 11.344 10.656 19.953 1 82.62 495 SER B C 1
ATOM 8006 O O . SER B 1 495 ? 10.586 10.094 19.156 1 82.62 495 SER B O 1
ATOM 8008 N N . LEU B 1 496 ? 11.703 9.922 20.969 1 73.06 496 LEU B N 1
ATOM 8009 C CA . LEU B 1 496 ? 11.492 8.5 21.188 1 73.06 496 LEU B CA 1
ATOM 8010 C C . LEU B 1 496 ? 10.344 8.266 22.172 1 73.06 496 LEU B C 1
ATOM 8012 O O . LEU B 1 496 ? 10.008 7.121 22.484 1 73.06 496 LEU B O 1
ATOM 8016 N N . ASP B 1 497 ? 9.5 9.156 22.484 1 69 497 ASP B N 1
ATOM 8017 C CA . ASP B 1 497 ? 8.508 8.977 23.547 1 69 497 ASP B CA 1
ATOM 8018 C C . ASP B 1 497 ? 7.23 8.352 23 1 69 497 ASP B C 1
ATOM 8020 O O . ASP B 1 497 ? 6.262 8.164 23.734 1 69 497 ASP B O 1
ATOM 8024 N N . VAL B 1 498 ? 7.266 7.82 21.922 1 65.69 498 VAL B N 1
ATOM 8025 C CA . VAL B 1 498 ? 5.961 7.289 21.531 1 65.69 498 VAL B CA 1
ATOM 8026 C C . VAL B 1 498 ? 5.777 5.891 22.125 1 65.69 498 VAL B C 1
ATOM 8028 O O . VAL B 1 498 ? 6.66 5.039 22 1 65.69 498 VAL B O 1
ATOM 8031 N N . SER B 1 499 ? 4.613 5.828 22.828 1 66.62 499 SER B N 1
ATOM 8032 C CA . SER B 1 499 ? 4.289 4.559 23.469 1 66.62 499 SER B CA 1
ATOM 8033 C C . SER B 1 499 ? 4.117 3.443 22.453 1 66.62 499 SER B C 1
ATOM 8035 O O . SER B 1 499 ? 3.479 3.637 21.406 1 66.62 499 SER B O 1
ATOM 8037 N N . GLU B 1 500 ? 4.695 2.365 22.781 1 64.19 500 GLU B N 1
ATOM 8038 C CA . GLU B 1 500 ? 4.555 1.166 21.953 1 64.19 500 GLU B CA 1
ATOM 8039 C C . GLU B 1 500 ? 3.129 0.624 22.016 1 64.19 500 GLU B C 1
ATOM 8041 O O . GLU B 1 500 ? 2.713 -0.141 21.141 1 64.19 500 GLU B O 1
ATOM 8046 N N . GLU B 1 501 ? 2.387 1.104 22.922 1 69.88 501 GLU B N 1
ATOM 8047 C CA . GLU B 1 501 ? 1.039 0.578 23.125 1 69.88 501 GLU B CA 1
ATOM 8048 C C . GLU B 1 501 ? -0.006 1.468 22.453 1 69.88 501 GLU B C 1
ATOM 8050 O O . GLU B 1 501 ? -1.184 1.109 22.391 1 69.88 501 GLU B O 1
ATOM 8055 N N . ALA B 1 502 ? 0.507 2.357 21.891 1 84.31 502 ALA B N 1
ATOM 8056 C CA . ALA B 1 502 ? -0.446 3.287 21.297 1 84.31 502 ALA B CA 1
ATOM 8057 C C . ALA B 1 502 ? -1.034 2.715 20.016 1 84.31 502 ALA B C 1
ATOM 8059 O O . ALA B 1 502 ? -0.364 1.972 19.281 1 84.31 502 ALA B O 1
ATOM 8060 N N . GLY B 1 503 ? -2.293 2.957 19.812 1 89.81 503 GLY B N 1
ATOM 8061 C CA . GLY B 1 503 ? -2.938 2.564 18.562 1 89.81 503 GLY B CA 1
ATOM 8062 C C . GLY B 1 503 ? -2.314 3.207 17.344 1 89.81 503 GLY B C 1
ATOM 8063 O O . GLY B 1 503 ? -1.372 3.994 17.453 1 89.81 503 GLY B O 1
ATOM 8064 N N . PRO B 1 504 ? -2.816 2.844 16.188 1 92.56 504 PRO B N 1
ATOM 8065 C CA . PRO B 1 504 ? -2.18 3.27 14.945 1 92.56 504 PRO B CA 1
ATOM 8066 C C . PRO B 1 504 ? -2.207 4.785 14.758 1 92.56 504 PRO B C 1
ATOM 8068 O O . PRO B 1 504 ? -1.259 5.363 14.219 1 92.56 504 PRO B O 1
ATOM 8071 N N . LEU B 1 505 ? -3.25 5.488 15.18 1 93.25 505 LEU B N 1
ATOM 8072 C CA . LEU B 1 505 ? -3.336 6.93 14.961 1 93.25 505 LEU B CA 1
ATOM 8073 C C . LEU B 1 505 ? -2.311 7.668 15.812 1 93.25 505 LEU B C 1
ATOM 8075 O O . LEU B 1 505 ? -1.668 8.609 15.336 1 93.25 505 LEU B O 1
ATOM 8079 N N . VAL B 1 506 ? -2.115 7.246 17.016 1 87.94 506 VAL B N 1
ATOM 8080 C CA . VAL B 1 506 ? -1.251 7.93 17.969 1 87.94 506 VAL B CA 1
ATOM 8081 C C . VAL B 1 506 ? 0.172 7.383 17.859 1 87.94 506 VAL B C 1
ATOM 8083 O O . VAL B 1 506 ? 1.142 8.133 18.016 1 87.94 506 VAL B O 1
ATOM 8086 N N . GLY B 1 507 ? 0.284 6.152 17.484 1 87.38 507 GLY B N 1
ATOM 8087 C CA . GLY B 1 507 ? 1.559 5.477 17.656 1 87.38 507 GLY B CA 1
ATOM 8088 C C . GLY B 1 507 ? 2.361 5.375 16.375 1 87.38 507 GLY B C 1
ATOM 8089 O O . GLY B 1 507 ? 3.502 4.91 16.391 1 87.38 507 GLY B O 1
ATOM 8090 N N . SER B 1 508 ? 1.895 5.793 15.25 1 89.06 508 SER B N 1
ATOM 8091 C CA . SER B 1 508 ? 2.615 5.637 13.992 1 89.06 508 SER B CA 1
ATOM 8092 C C . SER B 1 508 ? 3.75 6.648 13.875 1 89.06 508 SER B C 1
ATOM 8094 O O . SER B 1 508 ? 3.689 7.727 14.461 1 89.06 508 SER B O 1
ATOM 8096 N N . CYS B 1 509 ? 4.754 6.246 13.195 1 90.38 509 CYS B N 1
ATOM 8097 C CA . CYS B 1 509 ? 5.887 7.105 12.883 1 90.38 509 CYS B CA 1
ATOM 8098 C C . CYS B 1 509 ? 5.496 8.18 11.875 1 90.38 509 CYS B C 1
ATOM 8100 O O . CYS B 1 509 ? 5.004 7.867 10.789 1 90.38 509 CYS B O 1
ATOM 8102 N N . LEU B 1 510 ? 5.805 9.43 12.211 1 91.12 510 LEU B N 1
ATOM 8103 C CA . LEU B 1 510 ? 5.355 10.531 11.367 1 91.12 510 LEU B CA 1
ATOM 8104 C C . LEU B 1 510 ? 6.543 11.281 10.781 1 91.12 510 LEU B C 1
ATOM 8106 O O . LEU B 1 510 ? 6.402 12.422 10.328 1 91.12 510 LEU B O 1
ATOM 8110 N N . SER B 1 511 ? 7.707 10.633 10.758 1 93.31 511 SER B N 1
ATOM 8111 C CA . SER B 1 511 ? 8.898 11.289 10.219 1 93.31 511 SER B CA 1
ATOM 8112 C C . SER B 1 511 ? 8.672 11.742 8.781 1 93.31 511 SER B C 1
ATOM 8114 O O . SER B 1 511 ? 9.18 12.789 8.367 1 93.31 511 SER B O 1
ATOM 8116 N N . TRP B 1 512 ? 7.895 10.984 7.988 1 95.75 512 TRP B N 1
ATOM 8117 C CA . TRP B 1 512 ? 7.664 11.352 6.594 1 95.75 512 TRP B CA 1
ATOM 8118 C C . TRP B 1 512 ? 6.828 12.625 6.5 1 95.75 512 TRP B C 1
ATOM 8120 O O . TRP B 1 512 ? 6.898 13.352 5.504 1 95.75 512 TRP B O 1
ATOM 8130 N N . ILE B 1 513 ? 6.074 12.969 7.547 1 94.94 513 ILE B N 1
ATOM 8131 C CA . ILE B 1 513 ? 5.258 14.18 7.59 1 94.94 513 ILE B CA 1
ATOM 8132 C C . ILE B 1 513 ? 6.09 15.344 8.117 1 94.94 513 ILE B C 1
ATOM 8134 O O . ILE B 1 513 ? 5.961 16.469 7.641 1 94.94 513 ILE B O 1
ATOM 8138 N N . LEU B 1 514 ? 7.016 15.062 9.062 1 92.25 514 LEU B N 1
ATOM 8139 C CA . LEU B 1 514 ? 7.648 16.109 9.844 1 92.25 514 LEU B CA 1
ATOM 8140 C C . LEU B 1 514 ? 9.039 16.438 9.305 1 92.25 514 LEU B C 1
ATOM 8142 O O . LEU B 1 514 ? 9.672 17.391 9.742 1 92.25 514 LEU B O 1
ATOM 8146 N N . LEU B 1 515 ? 9.523 15.703 8.375 1 93.19 515 LEU B N 1
ATOM 8147 C CA . LEU B 1 515 ? 10.898 15.828 7.902 1 93.19 515 LEU B CA 1
ATOM 8148 C C . LEU B 1 515 ? 11.211 17.266 7.512 1 93.19 515 LEU B C 1
ATOM 8150 O O . LEU B 1 515 ? 12.25 17.812 7.898 1 93.19 515 LEU B O 1
ATOM 8154 N N . GLY B 1 516 ? 10.328 17.906 6.746 1 89 516 GLY B N 1
ATOM 8155 C CA . GLY B 1 516 ? 10.578 19.234 6.203 1 89 516 GLY B CA 1
ATOM 8156 C C . GLY B 1 516 ? 9.969 20.344 7.035 1 89 516 GLY B C 1
ATOM 8157 O O . GLY B 1 516 ? 9.742 21.453 6.535 1 89 516 GLY B O 1
ATOM 8158 N N . SER B 1 517 ? 9.711 20.078 8.32 1 88.5 517 SER B N 1
ATOM 8159 C CA . SER B 1 517 ? 8.969 21.047 9.133 1 88.5 517 SER B CA 1
ATOM 8160 C C . SER B 1 517 ? 9.875 22.156 9.625 1 88.5 517 SER B C 1
ATOM 8162 O O . SER B 1 517 ? 9.398 23.234 10.008 1 88.5 517 SER B O 1
ATOM 8164 N N . MET B 1 518 ? 11.164 21.984 9.641 1 88.75 518 MET B N 1
ATOM 8165 C CA . MET B 1 518 ? 12.102 23.031 10.055 1 88.75 518 MET B CA 1
ATOM 8166 C C . MET B 1 518 ? 12.914 23.531 8.875 1 88.75 518 MET B C 1
ATOM 8168 O O . MET B 1 518 ? 13.719 22.797 8.297 1 88.75 518 MET B O 1
ATOM 8172 N N . VAL B 1 519 ? 12.711 24.766 8.562 1 87.75 519 VAL B N 1
ATOM 8173 C CA . VAL B 1 519 ? 13.328 25.391 7.398 1 87.75 519 VAL B CA 1
ATOM 8174 C C . VAL B 1 519 ? 13.984 26.703 7.809 1 87.75 519 VAL B C 1
ATOM 8176 O O . VAL B 1 519 ? 13.484 27.406 8.688 1 87.75 519 VAL B O 1
ATOM 8179 N N . TYR B 1 520 ? 15.086 26.953 7.277 1 88.56 520 TYR B N 1
ATOM 8180 C CA . TYR B 1 520 ? 15.836 28.188 7.523 1 88.56 520 TYR B CA 1
ATOM 8181 C C . TYR B 1 520 ? 16.344 28.781 6.215 1 88.56 520 TYR B C 1
ATOM 8183 O O . TYR B 1 520 ? 17.203 28.203 5.551 1 88.56 520 TYR B O 1
ATOM 8191 N N . GLY B 1 521 ? 15.781 29.969 5.812 1 83.31 521 GLY B N 1
ATOM 8192 C CA . GLY B 1 521 ? 16.141 30.578 4.547 1 83.31 521 GLY B CA 1
ATOM 8193 C C . GLY B 1 521 ? 15.805 29.719 3.348 1 83.31 521 GLY B C 1
ATOM 8194 O O . GLY B 1 521 ? 16.609 29.562 2.432 1 83.31 521 GLY B O 1
ATOM 8195 N N . ASN B 1 522 ? 14.766 28.938 3.418 1 82.31 522 ASN B N 1
ATOM 8196 C CA . ASN B 1 522 ? 14.203 28.109 2.357 1 82.31 522 ASN B CA 1
ATOM 8197 C C . ASN B 1 522 ? 14.992 26.812 2.189 1 82.31 522 ASN B C 1
ATOM 8199 O O . ASN B 1 522 ? 14.852 26.141 1.172 1 82.31 522 ASN B O 1
ATOM 8203 N N . VAL B 1 523 ? 15.844 26.562 3.111 1 88.5 523 VAL B N 1
ATOM 8204 C CA . VAL B 1 523 ? 16.562 25.297 3.104 1 88.5 523 VAL B CA 1
ATOM 8205 C C . VAL B 1 523 ? 16.172 24.469 4.324 1 88.5 523 VAL B C 1
ATOM 8207 O O . VAL B 1 523 ? 16.172 24.969 5.449 1 88.5 523 VAL B O 1
ATOM 8210 N N . GLY B 1 524 ? 15.797 23.266 4.047 1 90.5 524 GLY B N 1
ATOM 8211 C CA . GLY B 1 524 ? 15.391 22.406 5.145 1 90.5 524 GLY B CA 1
ATOM 8212 C C . GLY B 1 524 ? 16.547 22 6.047 1 90.5 524 GLY B C 1
ATOM 8213 O O . GLY B 1 524 ? 17.641 21.75 5.574 1 90.5 524 GLY B O 1
ATOM 8214 N N . LEU B 1 525 ? 16.297 22.016 7.355 1 92.56 525 LEU B N 1
ATOM 8215 C CA . LEU B 1 525 ? 17.297 21.625 8.336 1 92.56 525 LEU B CA 1
ATOM 8216 C C . LEU B 1 525 ? 17.781 20.188 8.094 1 92.56 525 LEU B C 1
ATOM 8218 O O . LEU B 1 525 ? 18.938 19.859 8.375 1 92.56 525 LEU B O 1
ATOM 8222 N N . PRO B 1 526 ? 16.938 19.312 7.559 1 95.12 526 PRO B N 1
ATOM 8223 C CA . PRO B 1 526 ? 17.359 17.922 7.359 1 95.12 526 PRO B CA 1
ATOM 8224 C C . PRO B 1 526 ? 18.344 17.766 6.207 1 95.12 526 PRO B C 1
ATOM 8226 O O . PRO B 1 526 ? 18.922 16.688 6.023 1 95.12 526 PRO B O 1
ATOM 8229 N N . GLU B 1 527 ? 18.562 18.703 5.441 1 96.31 527 GLU B N 1
ATOM 8230 C CA . GLU B 1 527 ? 19.344 18.562 4.219 1 96.31 527 GLU B CA 1
ATOM 8231 C C . GLU B 1 527 ? 20.844 18.578 4.516 1 96.31 527 GLU B C 1
ATOM 8233 O O . GLU B 1 527 ? 21.406 19.625 4.828 1 96.31 527 GLU B O 1
ATOM 8238 N N . PHE B 1 528 ? 21.438 17.453 4.395 1 98.38 528 PHE B N 1
ATOM 8239 C CA . PHE B 1 528 ? 22.875 17.281 4.57 1 98.38 528 PHE B CA 1
ATOM 8240 C C . PHE B 1 528 ? 23.531 16.812 3.273 1 98.38 528 PHE B C 1
ATOM 8242 O O . PHE B 1 528 ? 22.922 16.078 2.498 1 98.38 528 PHE B O 1
ATOM 8249 N N . GLU B 1 529 ? 24.781 17.219 3.049 1 98.25 529 GLU B N 1
ATOM 8250 C CA . GLU B 1 529 ? 25.531 16.828 1.854 1 98.25 529 GLU B CA 1
ATOM 8251 C C . GLU B 1 529 ? 26.969 16.484 2.191 1 98.25 529 GLU B C 1
ATOM 8253 O O . GLU B 1 529 ? 27.641 17.25 2.893 1 98.25 529 GLU B O 1
ATOM 8258 N N . PHE B 1 530 ? 27.406 15.367 1.735 1 98.81 530 PHE B N 1
ATOM 8259 C CA . PHE B 1 530 ? 28.812 15 1.84 1 98.81 530 PHE B CA 1
ATOM 8260 C C . PHE B 1 530 ? 29.531 15.234 0.519 1 98.81 530 PHE B C 1
ATOM 8262 O O . PHE B 1 530 ? 28.984 14.961 -0.551 1 98.81 530 PHE B O 1
ATOM 8269 N N . ALA B 1 531 ? 30.719 15.797 0.603 1 98.69 531 ALA B N 1
ATOM 8270 C CA . ALA B 1 531 ? 31.656 15.727 -0.518 1 98.69 531 ALA B CA 1
ATOM 8271 C C . ALA B 1 531 ? 32.5 14.477 -0.442 1 98.69 531 ALA B C 1
ATOM 8273 O O . ALA B 1 531 ? 32.906 14.055 0.645 1 98.69 531 ALA B O 1
ATOM 8274 N N . LEU B 1 532 ? 32.75 13.945 -1.591 1 98.38 532 LEU B N 1
ATOM 8275 C CA . LEU B 1 532 ? 33.469 12.664 -1.639 1 98.38 532 LEU B CA 1
ATOM 8276 C C . LEU B 1 532 ? 34.75 12.789 -2.412 1 98.38 532 LEU B C 1
ATOM 8278 O O . LEU B 1 532 ? 34.844 13.562 -3.365 1 98.38 532 LEU B O 1
ATOM 8282 N N . ASP B 1 533 ? 35.75 12.055 -2.018 1 97.88 533 ASP B N 1
ATOM 8283 C CA . ASP B 1 533 ? 36.969 11.938 -2.818 1 97.88 533 ASP B CA 1
ATOM 8284 C C . ASP B 1 533 ? 36.812 10.875 -3.902 1 97.88 533 ASP B C 1
ATOM 8286 O O . ASP B 1 533 ? 35.688 10.398 -4.16 1 97.88 533 ASP B O 1
ATOM 8290 N N . HIS B 1 534 ? 37.812 10.547 -4.617 1 95.44 534 HIS B N 1
ATOM 8291 C CA . HIS B 1 534 ? 37.781 9.648 -5.762 1 95.44 534 HIS B CA 1
ATOM 8292 C C . HIS B 1 534 ? 37.406 8.234 -5.34 1 95.44 534 HIS B C 1
ATOM 8294 O O . HIS B 1 534 ? 36.875 7.461 -6.137 1 95.44 534 HIS B O 1
ATOM 8300 N N . ASP B 1 535 ? 37.625 7.891 -4.074 1 94.31 535 ASP B N 1
ATOM 8301 C CA . ASP B 1 535 ? 37.344 6.551 -3.578 1 94.31 535 ASP B CA 1
ATOM 8302 C C . ASP B 1 535 ? 35.938 6.488 -2.986 1 94.31 535 ASP B C 1
ATOM 8304 O O . ASP B 1 535 ? 35.469 5.426 -2.557 1 94.31 535 ASP B O 1
ATOM 8308 N N . GLY B 1 536 ? 35.281 7.605 -2.922 1 95.62 536 GLY B N 1
ATOM 8309 C CA . GLY B 1 536 ? 33.906 7.652 -2.414 1 95.62 536 GLY B CA 1
ATOM 8310 C C . GLY B 1 536 ? 33.844 7.941 -0.926 1 95.62 536 GLY B C 1
ATOM 8311 O O . GLY B 1 536 ? 32.781 7.828 -0.317 1 95.62 536 GLY B O 1
ATOM 8312 N N . ASP B 1 537 ? 34.969 8.305 -0.302 1 97.94 537 ASP B N 1
ATOM 8313 C CA . ASP B 1 537 ? 35 8.625 1.121 1 97.94 537 ASP B CA 1
ATOM 8314 C C . ASP B 1 537 ? 34.688 10.109 1.358 1 97.94 537 ASP B C 1
ATOM 8316 O O . ASP B 1 537 ? 35.125 10.961 0.587 1 97.94 537 ASP B O 1
ATOM 8320 N N . ALA B 1 538 ? 34.062 10.359 2.404 1 98.81 538 ALA B N 1
ATOM 8321 C CA . ALA B 1 538 ? 33.656 11.727 2.705 1 98.81 538 ALA B CA 1
ATOM 8322 C C . ALA B 1 538 ? 34.875 12.586 3.084 1 98.81 538 ALA B C 1
ATOM 8324 O O . ALA B 1 538 ? 35.688 12.172 3.891 1 98.81 538 ALA B O 1
ATOM 8325 N N . THR B 1 539 ? 34.938 13.789 2.506 1 98.75 539 THR B N 1
ATOM 8326 C CA . THR B 1 539 ? 36.031 14.727 2.811 1 98.75 539 THR B CA 1
ATOM 8327 C C . THR B 1 539 ? 35.469 15.93 3.582 1 98.75 539 THR B C 1
ATOM 8329 O O . THR B 1 539 ? 36.25 16.625 4.27 1 98.75 539 THR B O 1
ATOM 8332 N N . SER B 1 540 ? 34.219 16.188 3.398 1 98.81 540 SER B N 1
ATOM 8333 C CA . SER B 1 540 ? 33.562 17.266 4.125 1 98.81 540 SER B CA 1
ATOM 8334 C C . SER B 1 540 ? 32.062 17.016 4.25 1 98.81 540 SER B C 1
ATOM 8336 O O . SER B 1 540 ? 31.531 16.141 3.561 1 98.81 540 SER B O 1
ATOM 8338 N N . LEU B 1 541 ? 31.453 17.609 5.164 1 98.88 541 LEU B N 1
ATOM 8339 C CA . LEU B 1 541 ? 30.031 17.531 5.457 1 98.88 541 LEU B CA 1
ATOM 8340 C C . LEU B 1 541 ? 29.406 18.922 5.539 1 98.88 541 LEU B C 1
ATOM 8342 O O . LEU B 1 541 ? 29.969 19.828 6.176 1 98.88 541 LEU B O 1
ATOM 8346 N N . SER B 1 542 ? 28.297 19.094 4.859 1 98.38 542 SER B N 1
ATOM 8347 C CA . SER B 1 542 ? 27.609 20.375 4.875 1 98.38 542 SER B CA 1
ATOM 8348 C C . SER B 1 542 ? 26.156 20.219 5.332 1 98.38 542 SER B C 1
ATOM 8350 O O . SER B 1 542 ? 25.328 19.641 4.613 1 98.38 542 SER B O 1
ATOM 8352 N N . PRO B 1 543 ? 25.844 20.594 6.578 1 97.88 543 PRO B N 1
ATOM 8353 C CA . PRO B 1 543 ? 24.438 20.906 6.844 1 97.88 543 PRO B CA 1
ATOM 8354 C C . PRO B 1 543 ? 23.953 22.141 6.082 1 97.88 543 PRO B C 1
ATOM 8356 O O . PRO B 1 543 ? 24.156 23.266 6.539 1 97.88 543 PRO B O 1
ATOM 8359 N N . ARG B 1 544 ? 23.219 21.984 5.109 1 95.25 544 ARG B N 1
ATOM 8360 C CA . ARG B 1 544 ? 23 23.016 4.09 1 95.25 544 ARG B CA 1
ATOM 8361 C C . ARG B 1 544 ? 22.266 24.219 4.672 1 95.25 544 ARG B C 1
ATOM 8363 O O . ARG B 1 544 ? 22.547 25.359 4.293 1 95.25 544 ARG B O 1
ATOM 8370 N N . ALA B 1 545 ? 21.359 23.969 5.559 1 92.56 545 ALA B N 1
ATOM 8371 C CA . ALA B 1 545 ? 20.594 25.062 6.145 1 92.56 545 ALA B CA 1
ATOM 8372 C C . ALA B 1 545 ? 21.5 26.016 6.918 1 92.56 545 ALA B C 1
ATOM 8374 O O . ALA B 1 545 ? 21.172 27.203 7.074 1 92.56 545 ALA B O 1
ATOM 8375 N N . LEU B 1 546 ? 22.656 25.547 7.387 1 94.5 546 LEU B N 1
ATOM 8376 C CA . LEU B 1 546 ? 23.531 26.344 8.227 1 94.5 546 LEU B CA 1
ATOM 8377 C C . LEU B 1 546 ? 24.609 27.031 7.387 1 94.5 546 LEU B C 1
ATOM 8379 O O . LEU B 1 546 ? 25.422 27.797 7.91 1 94.5 546 LEU B O 1
ATOM 8383 N N . ARG B 1 547 ? 24.734 26.781 6.129 1 93.19 547 ARG B N 1
ATOM 8384 C CA . ARG B 1 547 ? 25.594 27.469 5.168 1 93.19 547 ARG B CA 1
ATOM 8385 C C . ARG B 1 547 ? 27.062 27.312 5.547 1 93.19 547 ARG B C 1
ATOM 8387 O O . ARG B 1 547 ? 27.828 28.266 5.469 1 93.19 547 ARG B O 1
ATOM 8394 N N . VAL B 1 548 ? 27.422 26.141 5.965 1 95.31 548 VAL B N 1
ATOM 8395 C CA . VAL B 1 548 ? 28.812 25.859 6.297 1 95.31 548 VAL B CA 1
ATOM 8396 C C . VAL B 1 548 ? 29.219 24.5 5.738 1 95.31 548 VAL B C 1
ATOM 8398 O O . VAL B 1 548 ? 28.375 23.609 5.594 1 95.31 548 VAL B O 1
ATOM 8401 N N . THR B 1 549 ? 30.438 24.375 5.336 1 97.69 549 THR B N 1
ATOM 8402 C CA . THR B 1 549 ? 31.047 23.109 4.945 1 97.69 549 THR B CA 1
ATOM 8403 C C . THR B 1 549 ? 32.156 22.734 5.902 1 97.69 549 THR B C 1
ATOM 8405 O O . THR B 1 549 ? 33.156 23.484 6.047 1 97.69 549 THR B O 1
ATOM 8408 N N . LEU B 1 550 ? 32.031 21.672 6.508 1 98.69 550 LEU B N 1
ATOM 8409 C CA . LEU B 1 550 ? 32.969 21.219 7.523 1 98.69 550 LEU B CA 1
ATOM 8410 C C . LEU B 1 550 ? 33.906 20.156 6.961 1 98.69 550 LEU B C 1
ATOM 8412 O O . LEU B 1 550 ? 33.469 19.078 6.551 1 98.69 550 LEU B O 1
ATOM 8416 N N . PRO B 1 551 ? 35.219 20.391 6.965 1 98.56 551 PRO B N 1
ATOM 8417 C CA . PRO B 1 551 ? 36.156 19.344 6.543 1 98.56 551 PRO B CA 1
ATOM 8418 C C . PRO B 1 551 ? 36.281 18.219 7.559 1 98.56 551 PRO B C 1
ATOM 8420 O O . PRO B 1 551 ? 36.125 18.438 8.766 1 98.56 551 PRO B O 1
ATOM 8423 N N . ARG B 1 552 ? 36.562 17.094 7.082 1 98.44 552 ARG B N 1
ATOM 8424 C CA . ARG B 1 552 ? 36.844 15.969 7.961 1 98.44 552 ARG B CA 1
ATOM 8425 C C . ARG B 1 552 ? 38.156 16.188 8.727 1 98.44 552 ARG B C 1
ATOM 8427 O O . ARG B 1 552 ? 39.156 16.641 8.156 1 98.44 552 ARG B O 1
ATOM 8434 N N . VAL B 1 553 ? 38.25 15.852 10.07 1 97.56 553 VAL B N 1
ATOM 8435 C CA . VAL B 1 553 ? 39.438 16.078 10.875 1 97.56 553 VAL B CA 1
ATOM 8436 C C . VAL B 1 553 ? 39.906 14.766 11.469 1 97.56 553 VAL B C 1
ATOM 8438 O O . VAL B 1 553 ? 39.125 13.852 11.711 1 97.56 553 VAL B O 1
#

pLDDT: mean 91.27, std 14.16, range [22.31, 98.88]

Secondary structure (DSSP, 8-state):
-------------------SS-PPSS-SSSPP--GGG-HHHHHHHHHHHHHHHHHHHTTSSTTEEEEEEEEETT-SS-SEEEEE--HHHHT-SSS-SS--TT-BEE-TTHHHHHHHHHHHTTTGGGGTTSBGGGT-GGG-----HHHHH-TTT---GGG-BHHHHHTT-S---S-SSTT-GGGGHHHHHTTTPPPPPGGGS-SSSSSS-------SS-TTSS----HHHHHHHHHHHHHHHTS-HHHHHIIIIIHHHT-TT-BSS---GGGB--SS-TTTTTTT---GGGHHHH--EE-HHHHHHHHHHHHHTSSS-HHHHHHHSS--EE-SSTTEEE-SS-EEEEE-SSS-EEEEEEEEEETTEEEEEEEETTTTEEEEEEEEETTHHHHHHHHHHHHHHHHHHHHHHHHHHHHHHHH-EEEEEEETTEEEEEEEE--SSSSEEEEEEEETTEEHHHHHHHHHT---GGGEEEEEEEEEEEETTEEEEEEEEEE----TT--HHHHS--HHHHTTS-EETTEETTEEEEEE-TTS-EEEEEEGGGT--EEB-/-------------------SS-PPSS-SSSPP--GGG-HHHHHHHHHHHHHHHHHHHTTSS-SEEEEEEEEETT-SS-SEEEEE--HHHHT-SSS-SS--TT-BEE-TTHHHHHHHHHHHTTTGGGGTTSBGGGT-GGG-----HHHHH-TTT---GGG-BHHHHHTT-S---S-SSTT-GGGGHHHHHTTTPPPPPGGGS-SSSSSS-------SS-TTSS----HHHHHHHHHHHHHHHTS-HHHHHIIIIIHHHT-TT-BSS---GGGB--SS-TTTTTTT---GGGHHHH--EE-HHHHHHHHHHHHHTSSS-HHHHHHHSS--EE-SSTTEEE-SS-EEEEE-SSS-EEEEEEEEEETTEEEEEEEETTTTEEEEEEEEETTHHHHHHHHHHHHHHHHHHHHHHHHHHHHHHHH-EEEEEEETTEEEEEEEE--SSSSEEEEEEEETTEEHHHHHHHHHT---GGGEEEEEEEEEEEETTEEEEEEEEEE----TT--HHHHS--HHHHTTS-EETTEETTEEEEEE-TTS-EEEEEEGGGT--EEB-

Sequence (1106 aa):
MRALWTLSALALSAEAIKSTGCPLLGPAFPAPTALSENPIFLSKAQELTSNLNEAIDNGTLPSISFAVQVFSSEEDDLAFGFYHTDDPVKVGSVGVQEVDEDTIFRIGSISKLWTMFLLMTFEGTRYFHEPVSKYVPELRTNYSSAQRKDKINYLQWSDVTIGELASHQAGLARDYAFGDFGFQSDLVQSMGFPSLQKNEKLTCGSEHACNRKDPLTPTSQTPIYSNSGYQILGYVLESIAKADYEDILIDRLIKPLNLTRSCLRGPDPSLAVIPHNESLSWFDYDLGDEAPAGSIFSSAKDMATFGRAVLSSTLVDPAVTRRWLKPIAHTSSLQHSVGAPWEIYSFLTPRRVDLYTKAGDIGLYSSSIALSPDHNAGFTVLVAGNNSHAMTSAIGEMVADVMLPALDEVARNQALERFGGTYALVSGSSNFSITITADDGAGLVVSEWTSDSVDMIKSLMGLQGVTDRSKISIRLQPSGLETPGRISFLAVIYSLDVSEEAGPLVGSCLSWILLGSMVYGNVGLPEFEFALDHDGDATSLSPRALRVTLPRVMRALWTLSALALSAEAIKSTGCPLLGPAFPAPTALSENPIFLSKAQELTSNLNEAIDNGTLPSISFAVQVFSSEEDDLAFGFYHTDDPVKVGSVGVQEVDEDTIFRIGSISKLWTMFLLMTFEGTRYFHEPVSKYVPELRTNYSSAQRKDKINYLQWSDVTIGELASHQAGLARDYAFGDFGFQSDLVQSMGFPSLQKNEKLTCGSEHACNRKDPLTPTSQTPIYSNSGYQILGYVLESIAKADYEDILIDRLIKPLNLTRSCLRGPDPSLAVIPHNESLSWFDYDLGDEAPAGSIFSSAKDMATFGRAVLSSTLVDPAVTRRWLKPIAHTSSLQHSVGAPWEIYSFLTPRRVDLYTKAGDIGLYSSSIALSPDHNAGFTVLVAGNNSHAMTSAIGEMVADVMLPALDEVARNQALERFGGTYALVSGSSNFSITITADDGAGLVVSEWTSDSVDMIKSLMGLQGVTDRSKISIRLQPSGLETPGRISFLAVIYSLDVSEEAGPLVGSCLSWILLGSMVYGNVGLPEFEFALDHDGDATSLSPRALRVTLPRV

Foldseek 3Di:
DCPPPPPPPPPPPPPVPDAFDFDDPFALFAFFAPLLPDPLSVVLLVVLVVVVVVCDVVVVQDQKWKKKFKDFLRDDDTNHIDTDAGPCLLPDPWAENGDDQLAKDFQFQCLLVLLVVLCQLVVNVVQQQQQLCVQVVVLDDDDDPVLVVCQQQAQPSNRAGLNLLLFQQQQDDAAQCVPDCLVVQVVVVVVVDDNDDPVRRDPAQPPHGDPRGGGNDHGNPAHDHHLVSQLSSQSSSCSSVVHHSQVSSCPQPCVVLVQVSKHLADGDRRRHRAPPDCVQQVVHPDRPSSSSRTRMMHGQNSVQSVLSCLLVVVSHPPVSSVVQPDFDAQDPDPQFGAGSHWTWGWDCVVHTWIWGKDWRDDRQKIKMKTATSNNSMIMIMIMGGPPGHVVRVVSRVSCCVSVVLSRSVSSQVVRCVQEAAKFWDDDVPFIWMWGWADDSHRAIWGPFTGGRNDGVLVVVCVVVVHDDSVFKTWGWRFPPDDDVQKGKTFIQIDGRPADPPDDPVRRHNCSVVCRQVDAAPNHGQRIKMFGADPVRGGQWIDSVNSPDITGGD/DCPPPPPPPPPPPPPVPDAQDFDDPFALFAFFAPLLPDPLSVVLLVVLVVVVVVCDVVVVQDQKWKKKFKDFLRDDDTNHIDTDAGPCLLPDPWAENGDDQLAKDFQFQVLLVLLVVLCQLVVNVVQQQQQLCVLVVVLDDDDDPVLVVCQQQAQPSNRAGLNLLLFQQQQDDAAQCVPDCLVVQVVVVVVVDDNDDPVRRDPAQPPHGDDRGGGNDHGNPAHDHHLVSQLSSQSSSCSVVVHHSQVSSCPQPCVVLVQVSKHLADDDRRRHRDPPDCVQQVVHPDRPSSSSRTRMMHGQNSVQSVLSCLLVVVSHPPVSSVVQPDFDAQDPDPQFGAGSHWTWGWDCVVHTWIWGKDWRDDRQKIKMKTATSNNSMIMIMIMGGPPGHVVRVVSRVSCCVSVVLSRSVSSQVVRCVQEAAKFWDDDVPFIWMWGWADDSHRAIWRPFTGGRNDGVLVVVCVVVVHDDSVFKTWGWRFPPDDDVQKGKTFIQIDGRPADPPDDPVRRHNCSVVCRQVDAAPNHGQRIKMFGADPVRGGQWIDSVNSPDITGGD

Radius of gyration: 30.01 Å; Cα contacts (8 Å, |Δi|>4): 2570; chains: 2; bounding box: 78×86×90 Å

Nearest PDB structures (foldseek):
  2efx-assembly5_E  TM=7.307E-01  e=1.977E-15  Brucella anthropi
  2dns-assembly5_E  TM=7.210E-01  e=9.670E-15  Brucella anthropi
  2drw-assembly6_F  TM=7.548E-01  e=4.469E-14  Brucella anthropi
  2efx-assembly3_C  TM=6.932E-01  e=6.502E-15  Brucella anthropi
  2dns-assembly3_C  TM=6.651E-01  e=3.770E-14  Brucella anthropi

InterPro domains:
  IPR001466 Beta-lactamase-related [PF00144] (78-389)
  IPR012338 Beta-lactamase/transpeptidase-like [G3DSA:3.40.710.10] (42-406)
  IPR012338 Beta-lactamase/transpeptidase-like [SSF56601] (46-402)
  IPR058664 Beta-lactamase-like ARB_00930-like, C-terminal domain [PF26335] (411-552)

Solvent-accessible surface area (backbone atoms only — not comparable to full-atom values): 56061 Å² total; per-residue (Å²): 136,82,76,75,78,75,78,77,74,76,72,75,69,78,61,80,67,64,65,76,74,55,59,66,47,61,34,36,34,60,53,44,61,56,49,66,74,31,67,69,42,48,51,49,48,50,51,48,53,51,53,52,51,47,30,45,74,71,51,75,48,56,70,42,26,34,34,37,38,33,39,38,57,62,43,90,61,66,49,41,76,51,60,38,59,23,68,71,36,50,73,43,93,46,36,30,52,64,54,50,57,66,32,24,40,57,31,7,33,37,22,35,48,52,49,43,48,55,39,36,56,69,56,33,68,61,47,27,57,39,40,42,33,79,48,37,58,86,58,63,70,90,66,51,76,69,45,66,53,28,40,50,62,37,54,64,43,80,72,32,24,40,40,27,35,43,35,20,12,43,10,47,51,19,55,44,47,67,77,28,44,52,80,42,50,72,65,39,38,75,42,28,39,61,85,73,50,80,90,41,48,74,87,36,39,85,88,40,82,41,87,76,56,48,34,64,27,48,48,42,64,43,54,28,39,32,46,44,36,31,22,52,48,38,47,36,47,21,53,74,68,71,44,56,58,68,58,51,45,41,65,70,44,32,59,75,67,62,28,88,50,48,43,66,68,82,74,66,53,66,48,16,66,39,51,87,40,51,73,81,23,39,72,72,64,76,58,66,79,39,30,40,22,37,37,28,32,29,14,55,49,44,50,48,52,50,51,30,36,60,66,60,28,73,71,30,57,60,61,56,44,31,59,53,70,34,43,51,36,72,46,62,27,81,40,34,30,31,14,58,56,29,45,30,30,47,40,53,63,76,39,74,42,62,30,47,19,38,58,12,62,49,76,28,19,6,22,36,41,36,34,28,74,48,42,34,28,33,37,37,37,39,28,38,22,66,70,18,58,64,46,37,32,52,51,50,44,55,48,50,68,52,44,47,42,39,50,50,52,49,9,46,54,51,41,39,70,33,61,37,46,42,24,41,44,78,56,89,92,30,36,34,35,39,30,34,44,71,68,90,53,69,21,35,29,55,78,43,43,32,27,66,67,24,57,35,60,59,40,49,24,61,76,68,73,47,88,54,72,88,39,51,44,41,23,38,21,53,30,78,26,49,28,94,52,33,40,36,28,33,38,48,74,48,70,63,81,65,53,87,80,42,53,51,73,67,38,48,59,54,38,38,59,51,48,48,65,47,27,34,52,76,26,39,59,26,40,30,36,34,34,34,48,97,86,60,35,49,48,27,44,20,50,55,41,55,73,49,75,20,38,56,106,137,82,77,73,78,75,76,76,76,77,73,74,68,79,62,81,67,64,64,75,72,53,58,66,48,60,35,36,36,60,54,45,59,56,52,67,73,32,67,70,43,49,53,50,48,50,50,50,51,50,52,52,50,48,31,45,75,72,51,76,48,55,68,41,26,35,34,37,38,33,39,36,57,65,43,90,62,65,48,40,77,51,61,40,60,24,70,70,36,49,71,45,95,45,36,30,50,64,53,48,56,66,32,23,41,56,31,7,33,37,24,35,48,52,49,42,50,57,39,34,56,69,55,32,67,61,46,26,57,38,41,41,35,81,49,37,56,86,56,62,70,90,67,48,75,67,48,68,54,30,41,50,61,34,54,64,44,80,72,31,24,40,39,27,35,45,36,21,13,44,11,46,51,19,56,42,44,68,77,28,46,53,80,44,49,72,65,39,38,74,44,28,38,61,84,72,50,80,89,43,47,72,88,36,38,84,89,41,81,41,88,77,57,49,34,63,28,48,48,43,64,42,54,29,39,31,46,43,38,32,21,51,47,38,48,34,48,20,54,75,68,71,45,54,58,68,58,50,46,42,66,70,43,33,58,77,68,63,28,85,50,47,41,64,69,83,72,66,53,67,47,15,66,39,52,88,39,50,72,81,24,39,71,73,63,77,58,66,78,38,30,39,21,35,37,29,31,28,14,54,49,46,51,48,51,51,52,30,35,59,68,60,28,73,69,29,58,58,60,57,44,30,59,53,72,35,43,53,34,72,45,61,26,81,40,33,30,30,14,59,57,29,44,29,31,47,40,53,64,78,42,75,42,63,30,46,19,39,57,12,62,48,75,28,20,6,22,35,40,34,35,28,74,47,43,35,28,34,38,37,37,40,26,39,21,69,70,19,60,66,47,38,32,54,51,50,43,55,49,49,68,52,45,46,41,40,48,51,50,49,8,46,53,52,39,38,71,32,61,36,45,42,24,40,44,77,55,90,92,30,36,33,35,41,30,33,44,69,66,91,52,68,22,35,29,56,78,43,43,31,28,64,67,24,56,35,59,59,39,52,25,60,76,68,74,47,88,53,71,90,39,52,46,41,22,37,21,52,30,79,26,49,28,95,53,33,42,36,29,33,39,46,74,46,70,63,79,67,53,87,80,43,53,50,74,68,38,47,57,53,39,38,61,51,49,46,67,48,27,34,54,77,26,39,60,25,38,29,36,33,35,33,48,98,87,63,34,48,49,28,43,20,49,54,40,55,73,48,74,20,37,58,107